Protein AF-0000000086668751 (afdb_homodimer)

Secondary structure (DSSP, 8-state):
----------PPPBHHHHHTT----B-----TTS---BHHHHHHT---PBPP-----------HHHHHHHHHHHHHHHHHHHHHHHTGGG-S-------B------------TT-----------TT--EEEEETTEEEEHHHHHHHHHHIIIIIGGGSTTSPPPS--HHHHHHH-HHHHHHHHHHHS---HHHHHHHHHHHHHHHIIIIIIS----HHHHHHHHHHHHTS-HHHHHTTTTHHHHHHHHHHHHHTTTTS-SBS-S-TTS-HHHHHHHHTT-PPPBPPPPHHHHHHHHHHHHHHHHHHHHH--S--PPP-HHHHHHHHHHHHH--STTHHHHHHHHHHHHHHHHHHHHHHHHHHS-----S-HHHHHHHHHHHHHHHHHHHHS-HHHHT-HHHHHHHHHHHHHHHTHHHH--TTS--SSTTHHHHHHHHHHHHHHHHHHHHHTS-GGGGGG--HHHHHHHHHHHHHHHHHHH---TT--HHHHHHH--HHHHHHHHHHHHHHHHHHHHHH-GGGGGGHHHHHHHHHHHHHHHHHHHHHHS-SS----------GGGGS-----HHHHHHHHHHHT-TT-----/----------PPPBHHHHHTT----B-----TTS---BHHHHHHT----B-------------GGGTTTTGGGTTTTGGGTTTTTTTT---S--------------------TT-----------TT--EEEEETTEEEEHHHHHHHHHHIIIIIGGGSTTSPPPS--HHHHHHH-HHHHHHHHHHHS---HHHHHHHHHHHHHHHIIIIIIS----HHHHHHHHHHHHTS-HHHHHTTTTHHHHHHHHHHHHHTTTTS-SBS-S-TTS-HHHHHHHHTT-PPPBPPPPHHHHHHHHHHHHHHHHHHHHH--S--PPP-HHHHHHHHHHHHH--STTHHHHHHHHHHHHHHHHHHHHHHHHHHS-----S-HHHHHHHHHHHHHHHHHHHHS-HHHHT-HHHHHHHHHHHHHHHTHHHH--TTS--SSTTHHHHHHHHHHHHHHHHHHHHHTS-GGGGGG--HHHHHHHHHHHHHHHHHHH---TT--HHHHHHH--HHHHHHHHHHHHHHHHHHHHHH-GGGGGGHHHHHHHHHHHHHHHHHHHHHHS-SS------TT--S---BB----HHHHHHHHHHHT-TT-----

Organism: Colletotrichum gloeosporioides (NCBI:txid474922)

Solvent-accessible surface area (backbone atoms only — not comparable to full-atom values): 67099 Å² total; per-residue (Å²): 132,84,81,75,79,77,79,74,79,81,76,77,53,34,51,66,30,58,73,67,75,44,91,55,50,65,58,75,72,76,70,83,80,59,83,80,44,30,49,61,31,58,75,68,72,46,88,54,47,77,68,74,87,73,80,80,75,80,77,67,84,71,55,70,65,55,58,54,45,47,55,48,45,49,50,48,46,50,54,47,48,52,54,53,56,68,55,55,78,64,61,75,82,78,78,82,75,73,22,71,47,76,75,79,83,76,82,82,73,82,76,75,75,79,74,61,76,63,70,70,74,79,78,73,47,85,85,51,68,53,48,71,69,50,97,96,41,70,42,38,53,69,56,42,39,51,46,49,50,44,41,60,68,52,34,22,77,67,49,48,34,67,70,74,74,100,62,54,47,66,64,42,36,72,76,40,45,68,33,44,44,44,49,46,46,69,60,35,26,55,56,69,70,55,40,54,51,46,52,51,49,51,36,44,51,48,34,44,40,41,51,56,66,58,54,80,55,70,56,59,49,45,23,51,50,57,52,56,42,65,36,59,61,64,45,57,43,56,54,69,45,40,40,59,54,24,38,42,52,30,45,38,52,54,56,34,61,79,52,74,56,35,66,75,85,58,60,78,40,17,55,44,52,34,47,12,52,77,67,70,52,64,69,61,34,50,76,75,50,71,68,50,44,30,35,47,52,38,50,32,50,55,29,43,49,43,24,61,45,57,46,46,91,67,56,58,76,89,50,73,54,56,55,52,42,36,50,50,37,57,69,62,44,86,45,93,43,30,54,58,42,41,50,51,54,53,54,47,53,54,43,49,52,48,46,55,62,49,51,61,48,60,75,40,74,62,80,62,49,71,36,70,70,53,53,50,52,46,51,52,51,50,50,50,52,51,51,52,54,67,69,42,57,69,76,57,50,69,30,62,69,56,47,39,49,53,23,48,43,44,27,63,59,27,45,64,50,71,69,60,58,80,77,50,63,48,84,53,84,62,49,51,42,52,34,41,49,50,22,51,53,24,31,50,50,32,54,48,50,58,70,68,47,60,50,81,54,62,77,41,53,34,29,66,58,51,48,48,51,47,46,35,50,48,51,47,51,49,63,62,63,53,88,46,95,72,50,64,44,69,64,49,45,70,72,46,58,59,55,60,52,28,50,52,52,21,49,43,31,45,47,32,36,50,55,35,39,74,66,45,72,50,37,37,35,48,25,64,59,34,42,48,52,16,48,37,31,49,31,50,31,54,53,51,46,69,72,68,56,84,90,75,87,77,65,83,77,75,73,81,63,68,74,66,66,79,67,86,69,73,73,62,70,29,56,44,50,53,43,44,38,29,67,24,46,79,24,55,55,78,83,121,128,78,81,69,71,74,78,66,80,80,74,74,46,29,50,65,30,57,70,66,77,43,91,56,51,64,58,77,76,75,68,85,82,58,84,78,44,28,48,62,29,59,74,70,73,44,92,46,46,72,53,66,78,66,70,69,75,64,74,65,73,75,61,56,82,70,48,54,75,49,37,68,59,39,36,68,52,38,69,60,42,57,72,52,58,71,61,59,88,65,63,74,85,77,79,78,77,77,84,75,81,74,81,80,84,78,83,84,76,82,78,76,77,78,76,61,75,63,70,70,73,82,76,73,49,85,86,51,67,52,49,72,69,50,96,95,42,71,41,39,51,68,55,42,38,52,47,50,49,45,40,59,68,53,35,22,77,67,48,49,36,66,72,74,73,100,60,54,48,67,63,44,36,72,74,41,45,68,33,46,44,44,49,47,44,71,61,35,27,54,57,69,70,54,41,53,51,46,52,50,49,50,36,44,51,49,31,43,40,41,50,55,66,58,55,83,54,70,56,59,49,45,25,49,48,56,51,56,42,64,36,59,61,64,45,56,40,56,54,69,44,40,39,59,52,24,37,43,53,29,46,38,52,54,57,34,63,80,52,74,56,35,65,75,85,57,61,79,40,18,53,46,52,34,47,12,52,76,65,70,51,64,69,61,33,47,76,76,49,69,68,50,46,29,36,48,51,36,50,31,51,54,31,43,48,42,22,59,46,56,47,46,89,67,56,58,77,89,52,72,55,55,55,52,43,37,51,50,38,56,70,62,45,86,46,92,44,31,54,58,41,42,50,52,53,53,53,48,55,56,43,49,51,49,47,54,62,50,51,60,48,59,73,40,76,6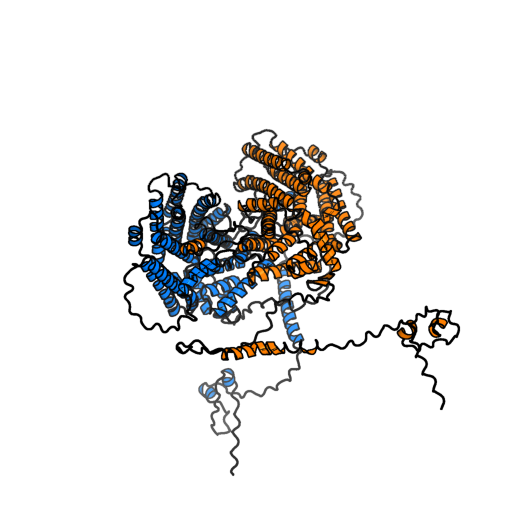0,81,63,48,71,37,69,70,54,53,51,54,45,51,51,51,50,49,51,51,51,52,52,54,66,69,42,57,69,76,57,52,68,30,62,68,57,46,38,50,53,23,47,42,44,28,62,59,26,44,64,50,71,69,60,58,80,78,51,63,48,82,52,84,61,50,52,40,51,33,40,48,50,22,52,52,24,30,50,50,34,53,48,52,59,69,68,48,60,48,79,55,63,76,42,53,34,28,65,58,52,47,47,52,48,46,36,52,49,50,47,51,49,62,63,64,53,88,46,96,75,49,63,45,68,63,49,45,69,73,48,58,59,57,60,50,28,49,52,51,19,49,42,31,45,47,31,36,50,54,35,40,72,66,47,71,49,38,36,36,49,25,62,60,34,42,49,52,17,48,35,30,47,31,50,31,53,52,51,46,68,71,69,56,86,90,71,88,73,81,63,85,64,71,79,62,67,74,71,82,59,33,42,84,75,74,65,70,26,61,45,50,55,45,45,38,29,67,24,48,80,21,57,56,79,84,120

Nearest PDB structures (foldseek):
  5ulo-assembly1_A  TM=3.321E-01  e=1.770E+00  Homo sapiens
  7mvw-assembly1_A  TM=1.846E-01  e=4.447E+00  Thermochaetoides thermophila DSM 1495
  6bqt-assembly1_B  TM=3.354E-01  e=1.796E+00  Homo sapiens

InterPro domains:
  IPR001138 Zn(2)Cys(6) fungal-type DNA-binding domain [PS50048] (13-50)
  IPR001138 Zn(2)Cys(6) fungal-type DNA-binding domain [cd00067] (10-49)
  IPR036864 Zn(2)-C6 fungal-type DNA-binding domain superfamily [G3DSA:4.10.240.10] (9-83)
  IPR036864 Zn(2)-C6 fungal-type DNA-binding domain superfamily [SSF57701] (10-58)

Radius of gyration: 38.54 Å; Cα contacts (8 Å, |Δi|>4): 1307; chains: 2; bounding box: 96×120×127 Å

Sequence (1184 aa):
MPDVPHAGEKRRACTNCSRSKAKCVWSSAADDSEPHVCQRCSSNGLECSRSEPQAKRKRGKATHAKILERKLDDIVLLLNRERDLSAQNSQASDSQPSPLVGLASHSQGEEDPHLSFYTPPTIIDPGAEAITIIPGYQVTLQEAELIFQLYTSDFVPQFPFVPLPNDNAYDFYRSKPLLFKTVLWTCMPPSRDLSVAFERWFRQHIAYRVVVLLEKNLEILQALLVYFAWNDILYYARSSDTSLMQLARGLAEDLGLTKRPGIPVSPSGSIYEDAAFLREDIQVRNQHTNAGRRAVLGLFHVSSVLSGLLGRSSWLVFTRYFDDCCEKLATSQECSTDLLLVKLIGVRKVALRVDDTFREQSELANDQPFGGLHALAIATVEKELDSFMDSLPAPLRSNYLLREQSAAIRVRLFEPAIHVQGSTRPQIPHLRSRMMWQCLTSIQELLNAFLALPVKAYASLTFISILHLALAIIKACGLLCMKDRDWDLETARASLSLADTLQILSERFDTATRIDAAGCASLVNRQPLLSSYAENYRAIRRWFLSKVGPAGNTSTMPTMMDPVFAGGVGVPEGFEFWQQLSELTYGALPNTMPDVPHAGEKRRACTNCSRSKAKCVWSSAADDSEPHVCQRCSSNGLECSRSEPQAKRKRGKATHAKILERKLDDIVLLLNRERDLSAQNSQASDSQPSPLVGLASHSQGEEDPHLSFYTPPTIIDPGAEAITIIPGYQVTLQEAELIFQLYTSDFVPQFPFVPLPNDNAYDFYRSKPLLFKTVLWTCMPPSRDLSVAFERWFRQHIAYRVVVLLEKNLEILQALLVYFAWNDILYYARSSDTSLMQLARGLAEDLGLTKRPGIPVSPSGSIYEDAAFLREDIQVRNQHTNAGRRAVLGLFHVSSVLSGLLGRSSWLVFTRYFDDCCEKLATSQECSTDLLLVKLIGVRKVALRVDDTFREQSELANDQPFGGLHALAIATVEKELDSFMDSLPAPLRSNYLLREQSAAIRVRLFEPAIHVQGSTRPQIPHLRSRMMWQCLTSIQELLNAFLALPVKAYASLTFISILHLALAIIKACGLLCMKDRDWDLETARASLSLADTLQILSERFDTATRIDAAGCASLVNRQPLLSSYAENYRAIRRWFLSKVGPAGNTSTMPTMMDPVFAGGVGVPEGFEFWQQLSELTYGALPNT

pLDDT: mean 73.74, std 25.17, range [19.03, 98.62]

Foldseek 3Di:
DDDDPPDPDPQDAFPVCVVVVHDFAFDPPPDPPDDRATPVCVVVVHDTHHDDDPDPPPPPPPPPVVVVVVVVVVVVVVVVVVVVVVVPVPPDDDDDDPDPPCPDPDDDPDDPPPVPPPPPDQPPPVPDQWGDLDVPDIGGLVLLQVLLVCCQPFQCLQPVLAHDDPDGSVVSCVVQVLQSSLSLCQQFNDDPVVNVVSVVVLVVVLCCVCVVVVDQDLSNLNSLLSNQFADALLCVLLVVCVVVLVSSVVSLVVLVLLDDWFFDPDCPPDVVQVVCVVVVNHDTGDDDDLSSLSSVLSSQLSQLLCCLLQVDPDGDDDDVVNVVSLVVLVVPVPDVCSPVSSLSSVLSVLLVLLVVVVVVVVVVPDLPAPEDVLLVSLVVSLVVLVVSLVPDDPVSNLDLSSQLSSLLSLLSSLVVLLVNPVPRPYPDPLPSVVSLVSNLVSLVSNLVSVLPDQLLSVLNNTNSNVSSPVSSLVSLLSLLQDDDPSHDNVVSCVVDVLLVSLLSQLVSLQVSCVVCVVPSVRSVRCSVVSNLSSQLSNLSSVVSCVRVDDPDPPPDDPPCPPPVCVPPPDDRSNCCVVVSSVVSHDDPPPPD/DDDPPPPPPPQAAFPVCVVVVHDFAFDPPPDPPDDRATPVCVVVVHDGHRPPPPPPPPPPPPPVVVPCVVCVCVCVVVVPCVVVVVPPPPDDDDDDDPPPPPPDPDDDPDDPPPVCPPPPPQPPPVVPQWGDLDVPDIGGLVRLQVLLVCCQPFQCLQPVLAHDDPDGSVVSCVVQVLQSSLSLCQQFNDAPVVNVVSVVVLVVVLCCVCVVVVDQDLSNLNSLLSNQFADALLCVLLVVCVVVLVSSVVSLVVLVLLDDWFFDPDCPPDVVQVVCVVVVNHDTGDDDDLSSLSSVLSSQLSQLLCCLLQVDPDGDDDDVVNVVSLVVLVVPVPDVCSPVSSLSSVLSVLLVLLVVLCVVVVVVPDLPAPEDVLLVSLVVSLVVLVVSLVPDDPVSNLDLSSQLSSLLSLLSSLVVLLVNPVPRPYPDPLPSVVSLVSNLVSLVSNLVSVLPDQLLSVLNNTNSNVSSPVSSLVSLLSLLQDDDPSHDNVVSCVVDVLLVSLLSQLVSLQVSLVVCVVPPVRSVNCSVVSNLSSLLSNVSSVVSCVRVPDPDPPPCPVPCPPPPVPPDDDDRSNVCVVVSSVVSHPDPPPPD

Structure (mmCIF, N/CA/C/O backbone):
data_AF-0000000086668751-model_v1
#
loop_
_entity.id
_entity.type
_entity.pdbx_description
1 polymer 'Zn(2)-C6 fungal-type domain-containing protein'
#
loop_
_atom_site.group_PDB
_atom_site.id
_atom_site.type_symbol
_atom_site.label_atom_id
_atom_site.label_alt_id
_atom_site.label_comp_id
_atom_site.label_asym_id
_atom_site.label_entity_id
_atom_site.label_seq_id
_atom_site.pdbx_PDB_ins_code
_atom_site.Cartn_x
_atom_site.Cartn_y
_atom_site.Cartn_z
_atom_site.occupancy
_atom_site.B_iso_or_equiv
_atom_site.auth_seq_id
_atom_site.auth_comp_id
_atom_site.auth_asym_id
_atom_site.auth_atom_id
_atom_site.pdbx_PDB_model_num
ATOM 1 N N . MET A 1 1 ? 16.484 2.551 92.312 1 27.22 1 MET A N 1
ATOM 2 C CA . MET A 1 1 ? 16.312 3.08 90.938 1 27.22 1 MET A CA 1
ATOM 3 C C . MET A 1 1 ? 14.852 2.984 90.5 1 27.22 1 MET A C 1
ATOM 5 O O . MET A 1 1 ? 14.289 1.891 90.438 1 27.22 1 MET A O 1
ATOM 9 N N . PRO A 1 2 ? 14.016 4.008 90.75 1 31.03 2 PRO A N 1
ATOM 10 C CA . PRO A 1 2 ? 12.555 3.934 90.75 1 31.03 2 PRO A CA 1
ATOM 11 C C . PRO A 1 2 ? 11.961 3.514 89.438 1 31.03 2 PRO A C 1
ATOM 13 O O . PRO A 1 2 ? 12.586 3.703 88.375 1 31.03 2 PRO A O 1
ATOM 16 N N . ASP A 1 3 ? 11.039 2.504 89.438 1 30.91 3 ASP A N 1
ATOM 17 C CA . ASP A 1 3 ? 10.359 1.756 88.375 1 30.91 3 ASP A CA 1
ATOM 18 C C . ASP A 1 3 ? 9.539 2.686 87.5 1 30.91 3 ASP A C 1
ATOM 20 O O . ASP A 1 3 ? 8.75 3.494 88 1 30.91 3 ASP A O 1
ATOM 24 N N . VAL A 1 4 ? 10.055 3.148 86.375 1 37.31 4 VAL A N 1
ATOM 25 C CA . VAL A 1 4 ? 9.516 4.055 85.375 1 37.31 4 VAL A CA 1
ATOM 26 C C . VAL A 1 4 ? 8.109 3.613 85 1 37.31 4 VAL A C 1
ATOM 28 O O . VAL A 1 4 ? 7.891 2.447 84.625 1 37.31 4 VAL A O 1
ATOM 31 N N . PRO A 1 5 ? 7.035 4.289 85.5 1 34.41 5 PRO A N 1
ATOM 32 C CA . PRO A 1 5 ? 5.625 3.926 85.375 1 34.41 5 PRO A CA 1
ATOM 33 C C . PRO A 1 5 ? 5.27 3.547 83.938 1 34.41 5 PRO A C 1
ATOM 35 O O . PRO A 1 5 ? 5.914 4.012 83 1 34.41 5 PRO A O 1
ATOM 38 N N . HIS A 1 6 ? 4.762 2.367 83.75 1 31.89 6 HIS A N 1
ATOM 39 C CA . HIS A 1 6 ? 4.332 1.657 82.5 1 31.89 6 HIS A CA 1
ATOM 40 C C . HIS A 1 6 ? 3.396 2.518 81.688 1 31.89 6 HIS A C 1
ATOM 42 O O . HIS A 1 6 ? 2.59 3.277 82.25 1 31.89 6 HIS A O 1
ATOM 48 N N . ALA A 1 7 ? 3.795 2.891 80.5 1 34.25 7 ALA A N 1
ATOM 49 C CA . ALA A 1 7 ? 3.168 3.629 79.375 1 34.25 7 ALA A CA 1
ATOM 50 C C . ALA A 1 7 ? 1.705 3.227 79.25 1 34.25 7 ALA A C 1
ATOM 52 O O . ALA A 1 7 ? 1.378 2.037 79.25 1 34.25 7 ALA A O 1
ATOM 53 N N . GLY A 1 8 ? 0.771 4.066 79.75 1 35.25 8 GLY A N 1
ATOM 54 C CA . GLY A 1 8 ? -0.679 3.951 79.75 1 35.25 8 GLY A CA 1
ATOM 55 C C . GLY A 1 8 ? -1.205 3.334 78.438 1 35.25 8 GLY A C 1
ATOM 56 O O . GLY A 1 8 ? -0.525 3.352 77.438 1 35.25 8 GLY A O 1
ATOM 57 N N . GLU A 1 9 ? -1.982 2.328 78.5 1 41.41 9 GLU A N 1
ATOM 58 C CA . GLU A 1 9 ? -2.658 1.521 77.5 1 41.41 9 GLU A CA 1
ATOM 59 C C . GLU A 1 9 ? -3.314 2.4 76.438 1 41.41 9 GLU A C 1
ATOM 61 O O . GLU A 1 9 ? -4.078 3.311 76.812 1 41.41 9 GLU A O 1
ATOM 66 N N . LYS A 1 10 ? -2.703 2.699 75.375 1 52.34 10 LYS A N 1
ATOM 67 C CA . LYS A 1 10 ? -3.219 3.398 74.188 1 52.34 10 LYS A CA 1
ATOM 68 C C . LYS A 1 10 ? -4.656 2.98 73.875 1 52.34 10 LYS A C 1
ATOM 70 O O . LYS A 1 10 ? -4.93 1.799 73.625 1 52.34 10 LYS A O 1
ATOM 75 N N . ARG A 1 11 ? -5.594 3.693 74.438 1 56.72 11 ARG A N 1
ATOM 76 C CA . ARG A 1 11 ? -7.023 3.434 74.312 1 56.72 11 ARG A CA 1
ATOM 77 C C . ARG A 1 11 ? -7.438 3.453 72.812 1 56.72 11 ARG A C 1
ATOM 79 O O . ARG A 1 11 ? -6.988 4.309 72.062 1 56.72 11 ARG A O 1
ATOM 86 N N . ARG A 1 12 ? -8.055 2.445 72.312 1 67.69 12 ARG A N 1
ATOM 87 C CA . ARG A 1 12 ? -8.484 2.221 70.938 1 67.69 12 ARG A CA 1
ATOM 88 C C . ARG A 1 12 ? -9.5 3.277 70.5 1 67.69 12 ARG A C 1
ATOM 90 O O . ARG A 1 12 ? -10.219 3.834 71.312 1 67.69 12 ARG A O 1
ATOM 97 N N . ALA A 1 13 ? -9.461 3.777 69.375 1 75.12 13 ALA A N 1
ATOM 98 C CA . ALA A 1 13 ? -10.32 4.812 68.812 1 75.12 13 ALA A CA 1
ATOM 99 C C . ALA A 1 13 ? -11.781 4.359 68.75 1 75.12 13 ALA A C 1
ATOM 101 O O . ALA A 1 13 ? -12.062 3.16 68.688 1 75.12 13 ALA A O 1
ATOM 102 N N . CYS A 1 14 ? -12.727 5.18 69 1 73.88 14 CYS A N 1
ATOM 103 C CA . CYS A 1 14 ? -14.148 4.863 68.938 1 73.88 14 CYS A CA 1
ATOM 104 C C . CYS A 1 14 ? -14.578 4.535 67.5 1 73.88 14 CYS A C 1
ATOM 106 O O . CYS A 1 14 ? -13.867 4.859 66.562 1 73.88 14 CYS A O 1
ATOM 108 N N . THR A 1 15 ? -15.758 3.908 67.188 1 77.44 15 THR A N 1
ATOM 109 C CA . THR A 1 15 ? -16.25 3.445 65.875 1 77.44 15 THR A CA 1
ATOM 110 C C . THR A 1 15 ? -16.375 4.609 64.938 1 77.44 15 THR A C 1
ATOM 112 O O . THR A 1 15 ? -16.109 4.453 63.719 1 77.44 15 THR A O 1
ATOM 115 N N . ASN A 1 16 ? -16.703 5.855 65.375 1 78.06 16 ASN A N 1
ATOM 116 C CA . ASN A 1 16 ? -16.906 7.016 64.5 1 78.06 16 ASN A CA 1
ATOM 117 C C . ASN A 1 16 ? -15.578 7.629 64.062 1 78.06 16 ASN A C 1
ATOM 119 O O . ASN A 1 16 ? -15.406 7.988 62.906 1 78.06 16 ASN A O 1
ATOM 123 N N . CYS A 1 17 ? -14.688 7.773 65 1 76.75 17 CYS A N 1
ATOM 124 C CA . CYS A 1 17 ? -13.375 8.32 64.688 1 76.75 17 CYS A CA 1
ATOM 125 C C . CYS A 1 17 ? -12.578 7.367 63.812 1 76.75 17 CYS A C 1
ATOM 127 O O . CYS A 1 17 ? -11.852 7.801 62.906 1 76.75 17 CYS A O 1
ATOM 129 N N . SER A 1 18 ? -12.68 6.031 64 1 76.88 18 SER A N 1
ATOM 130 C CA . SER A 1 18 ? -12.047 5.016 63.188 1 76.88 18 SER A CA 1
ATOM 131 C C . SER A 1 18 ? -12.562 5.082 61.75 1 76.88 18 SER A C 1
ATOM 133 O O . SER A 1 18 ? -11.789 4.996 60.781 1 76.88 18 SER A O 1
ATOM 135 N N . ARG A 1 19 ? -13.859 5.363 61.562 1 75.62 19 ARG A N 1
ATOM 136 C CA . ARG A 1 19 ? -14.477 5.43 60.25 1 75.62 19 ARG A CA 1
ATOM 137 C C . ARG A 1 19 ? -14.023 6.676 59.5 1 75.62 19 ARG A C 1
ATOM 139 O O . ARG A 1 19 ? -13.836 6.637 58.281 1 75.62 19 ARG A O 1
ATOM 146 N N . SER A 1 20 ? -13.805 7.738 60.219 1 74.81 20 SER A N 1
ATOM 147 C CA . SER A 1 20 ? -13.445 9.008 59.594 1 74.81 20 SER A CA 1
ATOM 148 C C . SER A 1 20 ? -11.93 9.219 59.594 1 74.81 20 SER A C 1
ATOM 150 O O . SER A 1 20 ? -11.445 10.281 59.219 1 74.81 20 SER A O 1
ATOM 152 N N . LYS A 1 21 ? -11.086 8.172 60 1 74.94 21 LYS A N 1
ATOM 153 C CA . LYS A 1 21 ? -9.633 8.148 60.094 1 74.94 21 LYS A CA 1
ATOM 154 C C . LYS A 1 21 ? -9.109 9.375 60.844 1 74.94 21 LYS A C 1
ATOM 156 O O . LYS A 1 21 ? -8.062 9.922 60.5 1 74.94 21 LYS A O 1
ATOM 161 N N . ALA A 1 22 ? -9.922 9.758 61.844 1 75.88 22 ALA A N 1
ATOM 162 C CA . ALA A 1 22 ? -9.523 10.914 62.625 1 75.88 22 ALA A CA 1
ATOM 163 C C . ALA A 1 22 ? -8.984 10.477 64 1 75.88 22 ALA A C 1
ATOM 165 O O . ALA A 1 22 ? -9.281 9.375 64.5 1 75.88 22 ALA A O 1
ATOM 166 N N . LYS A 1 23 ? -8.117 11.273 64.562 1 78.12 23 LYS A N 1
ATOM 167 C CA . LYS A 1 23 ? -7.52 11.016 65.875 1 78.12 23 LYS A CA 1
ATOM 168 C C . LYS A 1 23 ? -8.57 11.062 66.938 1 78.12 23 LYS A C 1
ATOM 170 O O . LYS A 1 23 ? -9.242 12.078 67.125 1 78.12 23 LYS A O 1
ATOM 175 N N . CYS A 1 24 ? -8.82 9.961 67.562 1 73.5 24 CYS A N 1
ATOM 176 C CA . CYS A 1 24 ? -9.789 9.828 68.688 1 73.5 24 CYS A CA 1
ATOM 177 C C . CYS A 1 24 ? -9.164 10.18 70 1 73.5 24 CYS A C 1
ATOM 179 O O . CYS A 1 24 ? -8.195 9.547 70.438 1 73.5 24 CYS A O 1
ATOM 181 N N . VAL A 1 25 ? -9.398 11.336 70.562 1 76.56 25 VAL A N 1
ATOM 182 C CA . VAL A 1 25 ? -8.859 11.766 71.812 1 76.56 25 VAL A CA 1
ATOM 183 C C . VAL A 1 25 ? -9.914 11.562 72.938 1 76.56 25 VAL A C 1
ATOM 185 O O . VAL A 1 25 ? -10.969 12.203 72.875 1 76.56 25 VAL A O 1
ATOM 188 N N . TRP A 1 26 ? -9.672 10.555 73.625 1 69.88 26 TRP A N 1
ATOM 189 C CA . TRP A 1 26 ? -10.609 10.219 74.75 1 69.88 2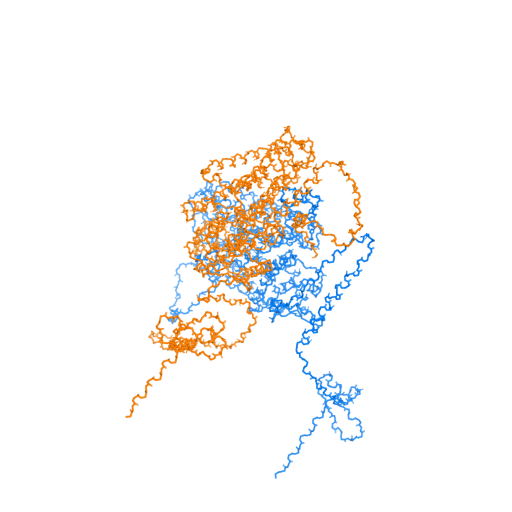6 TRP A CA 1
ATOM 190 C C . TRP A 1 26 ? -10.484 11.195 75.875 1 69.88 26 TRP A C 1
ATOM 192 O O . TRP A 1 26 ? -9.383 11.602 76.25 1 69.88 26 TRP A O 1
ATOM 202 N N . SER A 1 27 ? -11.406 12.016 76.125 1 62.09 27 SER A N 1
ATOM 203 C CA . SER A 1 27 ? -11.391 12.953 77.25 1 62.09 27 SER A CA 1
ATOM 204 C C . SER A 1 27 ? -11.094 12.242 78.562 1 62.09 27 SER A C 1
ATOM 206 O O . SER A 1 27 ? -11.617 11.156 78.875 1 62.09 27 SER A O 1
ATOM 208 N N . SER A 1 28 ? -9.82 12.391 79.125 1 53.53 28 SER A N 1
ATOM 209 C CA . SER A 1 28 ? -9.383 11.836 80.438 1 53.53 28 SER A CA 1
ATOM 210 C C . SER A 1 28 ? -10.398 12.125 81.5 1 53.53 28 SER A C 1
ATOM 212 O O . SER A 1 28 ? -10.094 11.984 82.688 1 53.53 28 SER A O 1
ATOM 214 N N . ALA A 1 29 ? -11.57 12.719 81.125 1 48.72 29 ALA A N 1
ATOM 215 C CA . ALA A 1 29 ? -12.234 13.062 82.375 1 48.72 29 ALA A CA 1
ATOM 216 C C . ALA A 1 29 ? -12.391 11.828 83.312 1 48.72 29 ALA A C 1
ATOM 218 O O . ALA A 1 29 ? -12.727 10.75 82.812 1 48.72 29 ALA A O 1
ATOM 219 N N . ALA A 1 30 ? -11.852 11.758 84.438 1 42.84 30 ALA A N 1
ATOM 220 C CA . ALA A 1 30 ? -11.688 10.898 85.625 1 42.84 30 ALA A CA 1
ATOM 221 C C . ALA A 1 30 ? -12.969 10.109 85.875 1 42.84 30 ALA A C 1
ATOM 223 O O . ALA A 1 30 ? -12.938 9.109 86.625 1 42.84 30 ALA A O 1
ATOM 224 N N . ASP A 1 31 ? -14.156 10.805 85.875 1 42.84 31 ASP A N 1
ATOM 225 C CA . ASP A 1 31 ? -15.156 10.18 86.75 1 42.84 31 ASP A CA 1
ATOM 226 C C . ASP A 1 31 ? -15.758 8.945 86.125 1 42.84 31 ASP A C 1
ATOM 228 O O . ASP A 1 31 ? -16.016 8.945 84.875 1 42.84 31 ASP A O 1
ATOM 232 N N . ASP A 1 32 ? -15.602 7.684 86.625 1 44.66 32 ASP A N 1
ATOM 233 C CA . ASP A 1 32 ? -15.953 6.305 86.25 1 44.66 32 ASP A CA 1
ATOM 234 C C . ASP A 1 32 ? -17.312 6.234 85.562 1 44.66 32 ASP A C 1
ATOM 236 O O . ASP A 1 32 ? -17.641 5.219 84.938 1 44.66 32 ASP A O 1
ATOM 240 N N . SER A 1 33 ? -18.234 7.012 86.062 1 46 33 SER A N 1
ATOM 241 C CA . SER A 1 33 ? -19.625 6.605 85.875 1 46 33 SER A CA 1
ATOM 242 C C . SER A 1 33 ? -20.062 6.879 84.438 1 46 33 SER A C 1
ATOM 244 O O . SER A 1 33 ? -21.156 6.469 84 1 46 33 SER A O 1
ATOM 246 N N . GLU A 1 34 ? -19.688 8.078 83.875 1 49.28 34 GLU A N 1
ATOM 247 C CA . GLU A 1 34 ? -20.422 8.492 82.688 1 49.28 34 GLU A CA 1
ATOM 248 C C . GLU A 1 34 ? -19.812 7.891 81.438 1 49.28 34 GLU A C 1
ATOM 250 O O . GLU A 1 34 ? -18.594 7.66 81.375 1 49.28 34 GLU A O 1
ATOM 255 N N . PRO A 1 35 ? -20.594 7.262 80.562 1 55.59 35 PRO A N 1
ATOM 256 C CA . PRO A 1 35 ? -20.141 6.551 79.375 1 55.59 35 PRO A CA 1
ATOM 257 C C . PRO A 1 35 ? -19.078 7.32 78.562 1 55.59 35 PRO A C 1
ATOM 259 O O . PRO A 1 35 ? -19.172 8.539 78.438 1 55.59 35 PRO A O 1
ATOM 262 N N . HIS A 1 36 ? -17.672 7.023 78.625 1 62.91 36 HIS A N 1
ATOM 263 C CA . HIS A 1 36 ? -16.484 7.637 78.062 1 62.91 36 HIS A CA 1
ATOM 264 C C . HIS A 1 36 ? -16.703 7.949 76.562 1 62.91 36 HIS A C 1
ATOM 266 O O . HIS A 1 36 ? -16.891 7.039 75.75 1 62.91 36 HIS A O 1
ATOM 272 N N . VAL A 1 37 ? -17.297 9.094 76.25 1 71.38 37 VAL A N 1
ATOM 273 C CA . VAL A 1 37 ? -17.516 9.57 74.875 1 71.38 37 VAL A CA 1
ATOM 274 C C . VAL A 1 37 ? -16.281 10.297 74.375 1 71.38 37 VAL A C 1
ATOM 276 O O . VAL A 1 37 ? -15.641 11.039 75.125 1 71.38 37 VAL A O 1
ATOM 279 N N . CYS A 1 38 ? -15.633 10.07 73.375 1 75.25 38 CYS A N 1
ATOM 280 C CA . CYS A 1 38 ? -14.453 10.758 72.875 1 75.25 38 CYS A CA 1
ATOM 281 C C . CYS A 1 38 ? -14.758 12.219 72.562 1 75.25 38 CYS A C 1
ATOM 283 O O . CYS A 1 38 ? -15.922 12.594 72.438 1 75.25 38 CYS A O 1
ATOM 285 N N . GLN A 1 39 ? -13.883 13.125 72.688 1 77.75 39 GLN A N 1
ATOM 286 C CA . GLN A 1 39 ? -14.047 14.562 72.5 1 77.75 39 GLN A CA 1
ATOM 287 C C . GLN A 1 39 ? -14.812 14.898 71.25 1 77.75 39 GLN A C 1
ATOM 289 O O . GLN A 1 39 ? -15.664 15.781 71.25 1 77.75 39 GLN A O 1
ATOM 294 N N . ARG A 1 40 ? -14.547 14.164 70.25 1 77.31 40 ARG A N 1
ATOM 295 C CA . ARG A 1 40 ? -15.164 14.453 69 1 77.31 40 ARG A CA 1
ATOM 296 C C . ARG A 1 40 ? -16.625 14.016 69 1 77.31 40 ARG A C 1
ATOM 298 O O . ARG A 1 40 ? -17.484 14.75 68.5 1 77.31 40 ARG A O 1
ATOM 305 N N . CYS A 1 41 ? -16.828 12.906 69.312 1 77.31 41 CYS A N 1
ATOM 306 C CA . CYS A 1 41 ? -18.203 12.438 69.375 1 77.31 41 CYS A CA 1
ATOM 307 C C . CYS A 1 41 ? -19.031 13.297 70.312 1 77.31 41 CYS A C 1
ATOM 309 O O . CYS A 1 41 ? -20.188 13.594 70.062 1 77.31 41 CYS A O 1
ATOM 311 N N . SER A 1 42 ? -18.484 13.773 71.438 1 77.81 42 SER A N 1
ATOM 312 C CA . SER A 1 42 ? -19.141 14.664 72.375 1 77.81 42 SER A CA 1
ATOM 313 C C . SER A 1 42 ? -19.516 15.984 71.688 1 77.81 42 SER A C 1
ATOM 315 O O . SER A 1 42 ? -20.625 16.5 71.938 1 77.81 42 SER A O 1
ATOM 317 N N . SER A 1 43 ? -18.594 16.516 70.938 1 77.44 43 SER A N 1
ATOM 318 C CA . SER A 1 43 ? -18.828 17.828 70.375 1 77.44 43 SER A CA 1
ATOM 319 C C . SER A 1 43 ? -19.859 17.734 69.25 1 77.44 43 SER A C 1
ATOM 321 O O . SER A 1 43 ? -20.578 18.703 68.938 1 77.44 43 SER A O 1
ATOM 323 N N . ASN A 1 44 ? -19.922 16.562 68.625 1 76.88 44 ASN A N 1
ATOM 324 C CA . ASN A 1 44 ? -20.828 16.453 67.5 1 76.88 44 ASN A CA 1
ATOM 325 C C . ASN A 1 44 ? -22.094 15.68 67.875 1 76.88 44 ASN A C 1
ATOM 327 O O . ASN A 1 44 ? -22.922 15.391 67 1 76.88 44 ASN A O 1
ATOM 331 N N . GLY A 1 45 ? -22.297 15.281 69.062 1 76.81 45 GLY A N 1
ATOM 332 C CA . GLY A 1 45 ? -23.5 14.633 69.625 1 76.81 45 GLY A CA 1
ATOM 333 C C . GLY A 1 45 ? -23.672 13.219 69.062 1 76.81 45 GLY A C 1
ATOM 334 O O . GLY A 1 45 ? -24.812 12.75 68.938 1 76.81 45 GLY A O 1
ATOM 335 N N . LEU A 1 46 ? -22.656 12.648 68.688 1 75.31 46 LEU A N 1
ATOM 336 C CA . LEU A 1 46 ? -22.75 11.312 68.125 1 75.31 46 LEU A CA 1
ATOM 337 C C . LEU A 1 46 ? -22.594 10.25 69.188 1 75.31 46 LEU A C 1
ATOM 339 O O . LEU A 1 46 ? -21.969 10.492 70.25 1 75.31 46 LEU A O 1
ATOM 343 N N . GLU A 1 47 ? -23.234 9.164 69 1 75.94 47 GLU A N 1
ATOM 344 C CA . GLU A 1 47 ? -23.125 8.031 69.938 1 75.94 47 GLU A CA 1
ATOM 345 C C . GLU A 1 47 ? -21.766 7.359 69.812 1 75.94 47 GLU A C 1
ATOM 347 O O . GLU A 1 47 ? -21.375 6.914 68.75 1 75.94 47 GLU A O 1
ATOM 352 N N . CYS A 1 48 ? -20.844 7.398 70.812 1 69.94 48 CYS A N 1
ATOM 353 C CA . CYS A 1 48 ? -19.469 6.926 70.812 1 69.94 48 CYS A CA 1
ATOM 354 C C . CYS A 1 48 ? -19.391 5.492 71.375 1 69.94 48 CYS A C 1
ATOM 356 O O . CYS A 1 48 ? -19.766 5.207 72.5 1 69.94 48 CYS A O 1
ATOM 358 N N . SER A 1 49 ? -19.453 4.414 70.5 1 73.31 49 SER A N 1
ATOM 359 C CA . SER A 1 49 ? -19.375 3.027 70.938 1 73.31 49 SER A CA 1
ATOM 360 C C . SER A 1 49 ? -18 2.434 70.688 1 73.31 49 SER A C 1
ATOM 362 O O . SER A 1 49 ? -17.359 2.793 69.688 1 73.31 49 SER A O 1
ATOM 364 N N . ARG A 1 50 ? -17.375 1.699 71.625 1 63.28 50 ARG A N 1
ATOM 365 C CA . ARG A 1 50 ? -16.078 1.03 71.5 1 63.28 50 ARG A CA 1
ATOM 366 C C . ARG A 1 50 ? -16.172 -0.159 70.562 1 63.28 50 ARG A C 1
ATOM 368 O O . ARG A 1 50 ? -17.109 -0.942 70.625 1 63.28 50 ARG A O 1
ATOM 375 N N . SER A 1 51 ? -15.438 -0.258 69.375 1 55.75 51 SER A N 1
ATOM 376 C CA . SER A 1 51 ? -15.43 -1.374 68.438 1 55.75 51 SER A CA 1
ATOM 377 C C . SER A 1 51 ? -14.984 -2.666 69.125 1 55.75 51 SER A C 1
ATOM 379 O O . SER A 1 51 ? -14.023 -2.672 69.875 1 55.75 51 SER A O 1
ATOM 381 N N . GLU A 1 52 ? -15.797 -3.717 69.25 1 51.44 52 GLU A N 1
ATOM 382 C CA . GLU A 1 52 ? -15.461 -5.02 69.812 1 51.44 52 GLU A CA 1
ATOM 383 C C . GLU A 1 52 ? -14.383 -5.719 69 1 51.44 52 GLU A C 1
ATOM 385 O O . GLU A 1 52 ? -14.297 -5.52 67.812 1 51.44 52 GLU A O 1
ATOM 390 N N . PRO A 1 53 ? -13.391 -6.465 69.625 1 42.97 53 PRO A N 1
ATOM 391 C CA . PRO A 1 53 ? -12.352 -7.203 68.938 1 42.97 53 PRO A CA 1
ATOM 392 C C . PRO A 1 53 ? -12.922 -8.32 68.062 1 42.97 53 PRO A C 1
ATOM 394 O O . PRO A 1 53 ? -13.664 -9.172 68.562 1 42.97 53 PRO A O 1
ATOM 397 N N . GLN A 1 54 ? -13.336 -8.156 66.812 1 39.38 54 GLN A N 1
ATOM 398 C CA . GLN A 1 54 ? -13.797 -9.305 66.062 1 39.38 54 GLN A CA 1
ATOM 399 C C . GLN A 1 54 ? -12.703 -10.359 65.938 1 39.38 54 GLN A C 1
ATOM 401 O O . GLN A 1 54 ? -11.539 -10.031 65.688 1 39.38 54 GLN A O 1
ATOM 406 N N . ALA A 1 55 ? -13 -11.531 66.5 1 37.94 55 ALA A N 1
ATOM 407 C CA . ALA A 1 55 ? -12.125 -12.695 66.438 1 37.94 55 ALA A CA 1
ATOM 408 C C . ALA A 1 55 ? -11.68 -12.93 65 1 37.94 55 ALA A C 1
ATOM 410 O O . ALA A 1 55 ? -12.516 -12.977 64.062 1 37.94 55 ALA A O 1
ATOM 411 N N . LYS A 1 56 ? -10.383 -12.812 64.688 1 34.72 56 LYS A N 1
ATOM 412 C CA . LYS A 1 56 ? -9.742 -13.086 63.406 1 34.72 56 LYS A CA 1
ATOM 413 C C . LYS A 1 56 ? -9.945 -14.539 63 1 34.72 56 LYS A C 1
ATOM 415 O O . LYS A 1 56 ? -9.523 -15.461 63.688 1 34.72 56 LYS A O 1
ATOM 420 N N . ARG A 1 57 ? -10.984 -14.969 62.25 1 34.22 57 ARG A N 1
ATOM 421 C CA . ARG A 1 57 ? -11.039 -16.312 61.688 1 34.22 57 ARG A CA 1
ATOM 422 C C . ARG A 1 57 ? -9.797 -16.625 60.875 1 34.22 57 ARG A C 1
ATOM 424 O O . ARG A 1 57 ? -9.336 -15.781 60.094 1 34.22 57 ARG A O 1
ATOM 431 N N . LYS A 1 58 ? -9.039 -17.625 61.281 1 32.41 58 LYS A N 1
ATOM 432 C CA . LYS A 1 58 ? -7.879 -18.188 60.594 1 32.41 58 LYS A CA 1
ATOM 433 C C . LYS A 1 58 ? -8.195 -18.5 59.125 1 32.41 58 LYS A C 1
ATOM 435 O O . LYS A 1 58 ? -9.07 -19.312 58.844 1 32.41 58 LYS A O 1
ATOM 440 N N . ARG A 1 59 ? -8.164 -17.5 58.25 1 30.86 59 ARG A N 1
ATOM 441 C CA . ARG A 1 59 ? -8.367 -17.734 56.812 1 30.86 59 ARG A CA 1
ATOM 442 C C . ARG A 1 59 ? -7.461 -18.859 56.312 1 30.86 59 ARG A C 1
ATOM 444 O O . ARG A 1 59 ? -6.254 -18.844 56.562 1 30.86 59 ARG A O 1
ATOM 451 N N . GLY A 1 60 ? -7.906 -20.094 56.312 1 28.56 60 GLY A N 1
ATOM 452 C CA . GLY A 1 60 ? -7.195 -21.203 55.688 1 28.56 60 GLY A CA 1
ATOM 453 C C . GLY A 1 60 ? -6.613 -20.844 54.344 1 28.56 60 GLY A C 1
ATOM 454 O O . GLY A 1 60 ? -7.012 -19.844 53.75 1 28.56 60 GLY A O 1
ATOM 455 N N . LYS A 1 61 ? -5.395 -21.531 54 1 31.2 61 LYS A N 1
ATOM 456 C CA . LYS A 1 61 ? -4.5 -21.297 52.875 1 31.2 61 LYS A CA 1
ATOM 457 C C . LYS A 1 61 ? -5.266 -21.312 51.562 1 31.2 61 LYS A C 1
ATOM 459 O O . LYS A 1 61 ? -5.699 -22.375 51.094 1 31.2 61 LYS A O 1
ATOM 464 N N . ALA A 1 62 ? -6.215 -20.516 51.344 1 33.22 62 ALA A N 1
ATOM 465 C CA . ALA A 1 62 ? -6.98 -20.578 50.094 1 33.22 62 ALA A CA 1
ATOM 466 C C . ALA A 1 62 ? -6.055 -20.578 48.875 1 33.22 62 ALA A C 1
ATOM 468 O O . ALA A 1 62 ? -5.223 -19.672 48.719 1 33.22 62 ALA A O 1
ATOM 469 N N . THR A 1 63 ? -5.699 -21.75 48.406 1 32 63 THR A N 1
ATOM 470 C CA . THR A 1 63 ? -4.73 -21.938 47.344 1 32 63 THR A CA 1
ATOM 471 C C . THR A 1 63 ? -5.02 -21 46.156 1 32 63 THR A C 1
ATOM 473 O O . THR A 1 63 ? -6.18 -20.781 45.812 1 32 63 THR A O 1
ATOM 476 N N . HIS A 1 64 ? -4.129 -20.078 45.906 1 33.38 64 HIS A N 1
ATOM 477 C CA . HIS A 1 64 ? -4.109 -19.031 44.875 1 33.38 64 HIS A CA 1
ATOM 478 C C . HIS A 1 64 ? -4.691 -19.547 43.562 1 33.38 64 HIS A C 1
ATOM 480 O O . HIS A 1 64 ? -5.242 -18.766 42.781 1 33.38 64 HIS A O 1
ATOM 486 N N . ALA A 1 65 ? -4.672 -20.938 43.344 1 35.53 65 ALA A N 1
ATOM 487 C CA . ALA A 1 65 ? -5.215 -21.562 42.156 1 35.53 65 ALA A CA 1
ATOM 488 C C . ALA A 1 65 ? -6.738 -21.469 42.125 1 35.53 65 ALA A C 1
ATOM 490 O O . ALA A 1 65 ? -7.328 -21.234 41.062 1 35.53 65 ALA A O 1
ATOM 491 N N . LYS A 1 66 ? -7.352 -21.578 43.344 1 38.72 66 LYS A N 1
ATOM 492 C CA . LYS A 1 66 ? -8.805 -21.641 43.375 1 38.72 66 LYS A CA 1
ATOM 493 C C . LYS A 1 66 ? -9.422 -20.266 43.125 1 38.72 66 LYS A C 1
ATOM 495 O O . LYS A 1 66 ? -10.492 -20.156 42.531 1 38.72 66 LYS A O 1
ATOM 500 N N . ILE A 1 67 ? -8.711 -19.219 43.688 1 37.22 67 ILE A N 1
ATOM 501 C CA . ILE A 1 67 ? -9.258 -17.891 43.438 1 37.22 67 ILE A CA 1
ATOM 502 C C . ILE A 1 67 ? -9.133 -17.531 41.969 1 37.22 67 ILE A C 1
ATOM 504 O O . ILE A 1 67 ? -10.047 -16.938 41.406 1 37.22 67 ILE A O 1
ATOM 508 N N . LEU A 1 68 ? -7.988 -17.953 41.406 1 37.88 68 LEU A N 1
ATOM 509 C CA . LEU A 1 68 ? -7.82 -17.672 40 1 37.88 68 LEU A CA 1
ATOM 510 C C . LEU A 1 68 ? -8.828 -18.453 39.156 1 37.88 68 LEU A C 1
ATOM 512 O O . LEU A 1 68 ? -9.367 -17.938 38.188 1 37.88 68 LEU A O 1
ATOM 516 N N . GLU A 1 69 ? -9.242 -19.672 39.625 1 43.03 69 GLU A N 1
ATOM 517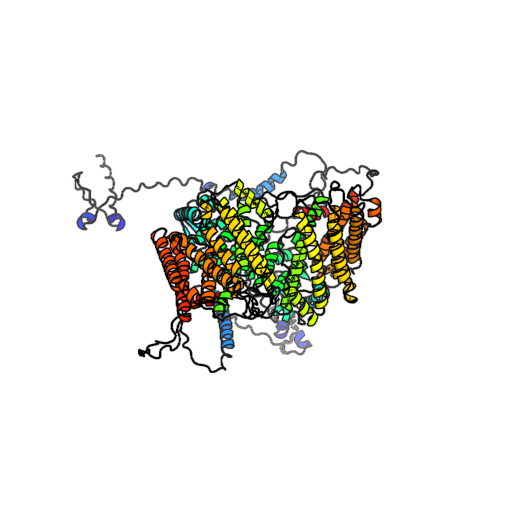 C CA . GLU A 1 69 ? -10.258 -20.5 38.969 1 43.03 69 GLU A CA 1
ATOM 518 C C . GLU A 1 69 ? -11.648 -19.891 39.125 1 43.03 69 GLU A C 1
ATOM 520 O O . GLU A 1 69 ? -12.43 -19.859 38.188 1 43.03 69 GLU A O 1
ATOM 525 N N . ARG A 1 70 ? -11.93 -19.344 40.281 1 42.97 70 ARG A N 1
ATOM 526 C CA . ARG A 1 70 ? -13.25 -18.734 40.469 1 42.97 70 ARG A CA 1
ATOM 527 C C . ARG A 1 70 ? -13.398 -17.484 39.625 1 42.97 70 ARG A C 1
ATOM 529 O O . ARG A 1 70 ? -14.461 -17.266 39 1 42.97 70 ARG A O 1
ATOM 536 N N . LYS A 1 71 ? -12.32 -16.656 39.594 1 37.22 71 LYS A N 1
ATOM 537 C CA . LYS A 1 71 ? -12.414 -15.477 38.75 1 37.22 71 LYS A CA 1
ATOM 538 C C . LYS A 1 71 ? -12.508 -15.859 37.281 1 37.22 71 LYS A C 1
ATOM 540 O O . LYS A 1 71 ? -13.242 -15.227 36.531 1 37.22 71 LYS A O 1
ATOM 545 N N . LEU A 1 72 ? -11.812 -17 36.906 1 38.62 72 LEU A N 1
ATOM 546 C CA . LEU A 1 72 ? -11.992 -17.5 35.562 1 38.62 72 LEU A CA 1
ATOM 547 C C . LEU A 1 72 ? -13.422 -18.016 35.344 1 38.62 72 LEU A C 1
ATOM 549 O O . LEU A 1 72 ? -14.031 -17.75 34.312 1 38.62 72 LEU A O 1
ATOM 553 N N . ASP A 1 73 ? -13.977 -18.719 36.375 1 44.84 73 ASP A N 1
ATOM 554 C CA . ASP A 1 73 ? -15.344 -19.219 36.25 1 44.84 73 ASP A CA 1
ATOM 555 C C . ASP A 1 73 ? -16.344 -18.062 36.156 1 44.84 73 ASP A C 1
ATOM 557 O O . ASP A 1 73 ? -17.297 -18.125 35.375 1 44.84 73 ASP A O 1
ATOM 561 N N . ASP A 1 74 ? -16.109 -17.031 36.969 1 43.22 74 ASP A N 1
ATOM 562 C CA . ASP A 1 74 ? -17.031 -15.906 36.938 1 43.22 74 ASP A CA 1
ATOM 563 C C . ASP A 1 74 ? -16.984 -15.203 35.594 1 43.22 74 ASP A C 1
ATOM 565 O O . ASP A 1 74 ? -18 -14.766 35.062 1 43.22 74 ASP A O 1
ATOM 569 N N . ILE A 1 75 ? -15.758 -15.156 35.062 1 39.75 75 ILE A N 1
ATOM 570 C CA . ILE A 1 75 ? -15.664 -14.57 33.719 1 39.75 75 ILE A CA 1
ATOM 571 C C . ILE A 1 75 ? -16.328 -15.5 32.688 1 39.75 75 ILE A C 1
ATOM 573 O O . ILE A 1 75 ? -17.062 -15.039 31.828 1 39.75 75 ILE A O 1
ATOM 577 N N . VAL A 1 76 ? -16.156 -16.844 32.844 1 42.62 76 VAL A N 1
ATOM 578 C CA . VAL A 1 76 ? -16.859 -17.766 31.969 1 42.62 76 VAL A CA 1
ATOM 579 C C . VAL A 1 76 ? -18.359 -17.703 32.25 1 42.62 76 VAL A C 1
ATOM 581 O O . VAL A 1 76 ? -19.156 -17.719 31.312 1 42.62 76 VAL A O 1
ATOM 584 N N . LEU A 1 77 ? -18.719 -17.547 33.5 1 45.28 77 LEU A N 1
ATOM 585 C CA . LEU A 1 77 ? -20.125 -17.406 33.812 1 45.28 77 LEU A CA 1
ATOM 586 C C . LEU A 1 77 ? -20.688 -16.109 33.25 1 45.28 77 LEU A C 1
ATOM 588 O O . LEU A 1 77 ? -21.812 -16.094 32.719 1 45.28 77 LEU A O 1
ATOM 592 N N . LEU A 1 78 ? -19.875 -15.07 33.344 1 39.66 78 LEU A N 1
ATOM 593 C CA . LEU A 1 78 ? -20.359 -13.836 32.75 1 39.66 78 LEU A CA 1
ATOM 594 C C . LEU A 1 78 ? -20.375 -13.93 31.219 1 39.66 78 LEU A C 1
ATOM 596 O O . LEU A 1 78 ? -21.312 -13.461 30.578 1 39.66 78 LEU A O 1
ATOM 600 N N . LEU A 1 79 ? -19.375 -14.602 30.625 1 35.75 79 LEU A N 1
ATOM 601 C CA . LEU A 1 79 ? -19.422 -14.82 29.188 1 35.75 79 LEU A CA 1
ATOM 602 C C . LEU A 1 79 ? -20.594 -15.742 28.828 1 35.75 79 LEU A C 1
ATOM 604 O O . LEU A 1 79 ? -21.266 -15.539 27.812 1 35.75 79 LEU A O 1
ATOM 608 N N . ASN A 1 80 ? -20.812 -16.734 29.672 1 40.16 80 ASN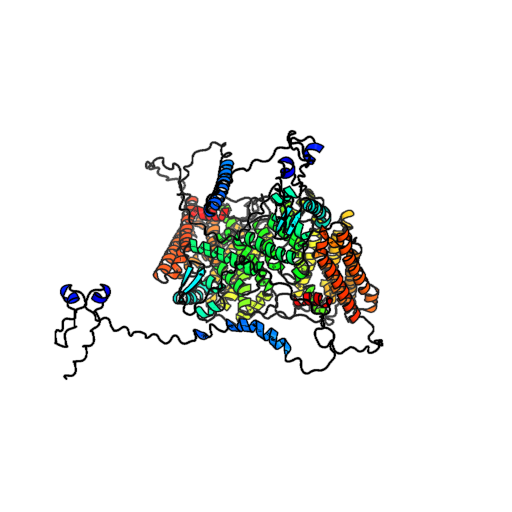 A N 1
ATOM 609 C CA . ASN A 1 80 ? -21.953 -17.594 29.406 1 40.16 80 ASN A CA 1
ATOM 610 C C . ASN A 1 80 ? -23.281 -16.875 29.656 1 40.16 80 ASN A C 1
ATOM 612 O O . ASN A 1 80 ? -24.25 -17.094 28.938 1 40.16 80 ASN A O 1
ATOM 616 N N . ARG A 1 81 ? -23.297 -15.984 30.672 1 38.22 81 ARG A N 1
ATOM 617 C CA . ARG A 1 81 ? -24.547 -15.266 30.875 1 38.22 81 ARG A CA 1
ATOM 618 C C . ARG A 1 81 ? -24.875 -14.367 29.688 1 38.22 81 ARG A C 1
ATOM 620 O O . ARG A 1 81 ? -26.031 -14.227 29.312 1 38.22 81 ARG A O 1
ATOM 627 N N . GLU A 1 82 ? -23.875 -13.727 29.125 1 31.47 82 GLU A N 1
ATOM 628 C CA . GLU A 1 82 ? -24.219 -12.867 28 1 31.47 82 GLU A CA 1
ATOM 629 C C . GLU A 1 82 ? -24.562 -13.695 26.766 1 31.47 82 GLU A C 1
ATOM 631 O O . GLU A 1 82 ? -25.359 -13.266 25.922 1 31.47 82 GLU A O 1
ATOM 636 N N . ARG A 1 83 ? -23.953 -14.914 26.625 1 33.56 83 ARG A N 1
ATOM 637 C CA . ARG A 1 83 ? -24.453 -15.805 25.594 1 33.56 83 ARG A CA 1
ATOM 638 C C . ARG A 1 83 ? -25.922 -16.141 25.828 1 33.56 83 ARG A C 1
ATOM 640 O O . ARG A 1 83 ? -26.703 -16.281 24.875 1 33.56 83 ARG A O 1
ATOM 647 N N . ASP A 1 84 ? -26.234 -16.312 27.125 1 33.56 84 ASP A N 1
ATOM 648 C CA . ASP A 1 84 ? -27.625 -16.672 27.375 1 33.56 84 ASP A CA 1
ATOM 649 C C . ASP A 1 84 ? -28.562 -15.516 27.047 1 33.56 84 ASP A C 1
ATOM 651 O O . ASP A 1 84 ? -29.734 -15.734 26.703 1 33.56 84 ASP A O 1
ATOM 655 N N . LEU A 1 85 ? -28.109 -14.227 27.359 1 31.34 85 LEU A N 1
ATOM 656 C CA . LEU A 1 85 ? -29.094 -13.188 27.094 1 31.34 85 LEU A CA 1
ATOM 657 C C . LEU A 1 85 ? -29.328 -13.039 25.594 1 31.34 85 LEU A C 1
ATOM 659 O O . LEU A 1 85 ? -30.422 -12.703 25.156 1 31.34 85 LEU A O 1
ATOM 663 N N . SER A 1 86 ? -28.203 -13.141 24.766 1 28.39 86 SER A N 1
ATOM 664 C CA . SER A 1 86 ? -28.531 -12.891 23.375 1 28.39 86 SER A CA 1
ATOM 665 C C . SER A 1 86 ? -29.375 -14.023 22.781 1 28.39 86 SER A C 1
ATOM 667 O O . SER A 1 86 ? -29.688 -14.023 21.594 1 28.39 86 SER A O 1
ATOM 669 N N . ALA A 1 87 ? -29.344 -15.195 23.438 1 28.55 87 ALA A N 1
ATOM 670 C CA . ALA A 1 87 ? -30.219 -16.266 22.938 1 28.55 87 ALA A CA 1
ATOM 671 C C . ALA A 1 87 ? -31.688 -15.844 22.984 1 28.55 87 ALA A C 1
ATOM 673 O O . ALA A 1 87 ? -32.562 -16.531 22.438 1 28.55 87 ALA A O 1
ATOM 674 N N . GLN A 1 88 ? -31.953 -14.961 24 1 26.03 88 GLN A N 1
ATOM 675 C CA . GLN A 1 88 ? -33.406 -14.883 24.156 1 26.03 88 GLN A CA 1
ATOM 676 C C . GLN A 1 88 ? -34.062 -14.281 22.906 1 26.03 88 GLN A C 1
ATOM 678 O O . GLN A 1 88 ? -35.25 -14.438 22.703 1 26.03 88 GLN A O 1
ATOM 683 N N . ASN A 1 89 ? -33.469 -13.305 22.297 1 24.33 89 ASN A N 1
ATOM 684 C CA . ASN A 1 89 ? -34.438 -12.633 21.438 1 24.33 89 ASN A CA 1
ATOM 685 C C . ASN A 1 89 ? -34.719 -13.43 20.156 1 24.33 89 ASN A C 1
ATOM 687 O O . ASN A 1 89 ? -34.688 -12.875 19.062 1 24.33 89 ASN A O 1
ATOM 691 N N . SER A 1 90 ? -34.188 -14.719 20.078 1 26.17 90 SER A N 1
ATOM 692 C CA . SER A 1 90 ? -34.5 -15.531 18.906 1 26.17 90 SER A CA 1
ATOM 693 C C . SER A 1 90 ? -36 -15.727 18.766 1 26.17 90 SER A C 1
ATOM 695 O O . SER A 1 90 ? -36.469 -16.547 17.969 1 26.17 90 SER A O 1
ATOM 697 N N . GLN A 1 91 ? -36.812 -15.336 19.719 1 22.78 91 GLN A N 1
ATOM 698 C CA . GLN A 1 91 ? -38.031 -16.109 19.625 1 22.78 91 GLN A CA 1
ATOM 699 C C . GLN A 1 91 ? -38.719 -15.914 18.266 1 22.78 91 GLN A C 1
ATOM 701 O O . GLN A 1 91 ? -39.625 -16.672 17.906 1 22.78 91 GLN A O 1
ATOM 706 N N . ALA A 1 92 ? -38.969 -14.695 17.75 1 22.8 92 ALA A N 1
ATOM 707 C CA . ALA A 1 92 ? -40.344 -14.703 17.219 1 22.8 92 ALA A CA 1
ATOM 708 C C . ALA A 1 92 ? -40.438 -15.586 15.984 1 22.8 92 ALA A C 1
ATOM 710 O O . ALA A 1 92 ? -41.5 -16.172 15.711 1 22.8 92 ALA A O 1
ATOM 711 N N . SER A 1 93 ? -39.594 -15.438 14.867 1 22.52 93 SER A N 1
ATOM 712 C CA . SER A 1 93 ? -40.375 -15.867 13.719 1 22.52 93 SER A CA 1
ATOM 713 C C . SER A 1 93 ? -40.375 -17.391 13.594 1 22.52 93 SER A C 1
ATOM 715 O O . SER A 1 93 ? -39.469 -18.062 14.039 1 22.52 93 SER A O 1
ATOM 717 N N . ASP A 1 94 ? -41.469 -18.141 13.141 1 22.75 94 ASP A N 1
ATOM 718 C CA . ASP A 1 94 ? -42.125 -19.422 13.117 1 22.75 94 ASP A CA 1
ATOM 719 C C . ASP A 1 94 ? -41.312 -20.484 12.383 1 22.75 94 ASP A C 1
ATOM 721 O O . ASP A 1 94 ? -41.625 -21.672 12.43 1 22.75 94 ASP A O 1
ATOM 725 N N . SER A 1 95 ? -40.5 -20.125 11.297 1 24.09 95 SER A N 1
ATOM 726 C CA . SER A 1 95 ? -40.594 -21.188 10.305 1 24.09 95 SER A CA 1
ATOM 727 C C . SER A 1 95 ? -39.875 -22.453 10.773 1 24.09 95 SER A C 1
ATOM 729 O O . SER A 1 95 ? -39.031 -22.375 11.664 1 24.09 95 SER A O 1
ATOM 731 N N . GLN A 1 96 ? -39.875 -23.609 9.945 1 23.23 96 GLN A N 1
ATOM 732 C CA . GLN A 1 96 ? -39.781 -25.047 10.125 1 23.23 96 GLN A CA 1
ATOM 733 C C . GLN A 1 96 ? -38.375 -25.438 10.625 1 23.23 96 GLN A C 1
ATOM 735 O O . GLN A 1 96 ? -37.406 -24.766 10.344 1 23.23 96 GLN A O 1
ATOM 740 N N . PRO A 1 97 ? -38.25 -26.484 11.523 1 23.39 97 PRO A N 1
ATOM 741 C CA . PRO A 1 97 ? -37.344 -27.094 12.484 1 23.39 97 PRO A CA 1
ATOM 742 C C . PRO A 1 97 ? -36.094 -27.672 11.812 1 23.39 97 PRO A C 1
ATOM 744 O O . PRO A 1 97 ? -35.875 -28.891 11.836 1 23.39 97 PRO A O 1
ATOM 747 N N . SER A 1 98 ? -35.438 -26.984 10.727 1 22.36 98 SER A N 1
ATOM 748 C CA . SER A 1 98 ? -34.531 -27.906 10.055 1 22.36 98 SER A CA 1
ATOM 749 C C . SER A 1 98 ? -33.5 -28.453 11.031 1 22.36 98 SER A C 1
ATOM 751 O O . SER A 1 98 ? -33 -27.734 11.906 1 22.36 98 SER A O 1
ATOM 753 N N . PRO A 1 99 ? -33.312 -29.797 11.102 1 22.73 99 PRO A N 1
ATOM 754 C CA . PRO A 1 99 ? -32.594 -30.625 12.062 1 22.73 99 PRO A CA 1
ATOM 755 C C . PRO A 1 99 ? -31.125 -30.234 12.195 1 22.73 99 PRO A C 1
ATOM 757 O O . PRO A 1 99 ? -30.453 -30 11.188 1 22.73 99 PRO A O 1
ATOM 760 N N . LEU A 1 100 ? -30.812 -29.5 13.273 1 21.53 100 LEU A N 1
ATOM 761 C CA . LEU A 1 100 ? -29.547 -28.953 13.766 1 21.53 100 LEU A CA 1
ATOM 762 C C . LEU A 1 100 ? -28.516 -30.047 13.984 1 21.53 100 LEU A C 1
ATOM 764 O O . LEU A 1 100 ? -28.719 -30.938 14.82 1 21.53 100 LEU A O 1
ATOM 768 N N . VAL A 1 101 ? -27.984 -30.672 12.758 1 22.89 101 VAL A N 1
ATOM 769 C CA . VAL A 1 101 ? -26.984 -31.734 12.906 1 22.89 101 VAL A CA 1
ATOM 770 C C . VAL A 1 101 ? -25.984 -31.344 13.984 1 22.89 101 VAL A C 1
ATOM 772 O O . VAL A 1 101 ? -25.453 -30.219 13.984 1 22.89 101 VAL A O 1
ATOM 775 N N . GLY A 1 102 ? -25.984 -32 15.117 1 20.11 102 GLY A N 1
ATOM 776 C CA . GLY A 1 102 ? -25.297 -32.031 16.406 1 20.11 102 GLY A CA 1
ATOM 777 C C . GLY A 1 102 ? -23.781 -32.156 16.266 1 20.11 102 GLY A C 1
ATOM 778 O O . GLY A 1 102 ? -23.234 -33.25 16.203 1 20.11 102 GLY A O 1
ATOM 779 N N . LEU A 1 103 ? -23.156 -31.422 15.352 1 19.28 103 LEU A N 1
ATOM 780 C CA . LEU A 1 103 ? -21.703 -31.656 15.312 1 19.28 103 LEU A CA 1
ATOM 781 C C . LEU A 1 103 ? -21.109 -31.578 16.719 1 19.28 103 LEU A C 1
ATOM 783 O O . LEU A 1 103 ? -21.422 -30.656 17.469 1 19.28 103 LEU A O 1
ATOM 787 N N . ALA A 1 104 ? -20.547 -32.688 17.203 1 19.92 104 ALA A N 1
ATOM 788 C CA . ALA A 1 104 ? -19.906 -33.094 18.453 1 19.92 104 ALA A CA 1
ATOM 789 C C . ALA A 1 104 ? -18.875 -32.062 18.922 1 19.92 104 ALA A C 1
ATOM 791 O O . ALA A 1 104 ? -18.219 -31.406 18.094 1 19.92 104 ALA A O 1
ATOM 792 N N . SER A 1 105 ? -18.984 -31.547 20.188 1 21.92 105 SER A N 1
ATOM 793 C CA . SER A 1 105 ? -18.359 -30.672 21.172 1 21.92 105 SER A CA 1
ATOM 794 C C . SER A 1 105 ? -16.906 -31.078 21.406 1 21.92 105 SER A C 1
ATOM 796 O O . SER A 1 105 ? -16.609 -31.969 22.188 1 21.92 105 SER A O 1
ATOM 798 N N . HIS A 1 106 ? -16.109 -31.438 20.297 1 20.47 106 HIS A N 1
ATOM 799 C CA . HIS A 1 106 ? -14.828 -32 20.719 1 20.47 106 HIS A CA 1
ATOM 800 C C . HIS A 1 106 ? -14.172 -31.141 21.797 1 20.47 106 HIS A C 1
ATOM 802 O O . HIS A 1 106 ? -14.508 -29.969 21.938 1 20.47 106 HIS A O 1
ATOM 808 N N . SER A 1 107 ? -13.094 -31.734 22.5 1 21.73 107 SER A N 1
ATOM 809 C CA . SER A 1 107 ? -12.383 -31.703 23.781 1 21.73 107 SER A CA 1
ATOM 810 C C . SER A 1 107 ? -11.633 -30.391 23.953 1 21.73 107 SER A C 1
ATOM 812 O O . SER A 1 107 ? -11.281 -29.734 22.969 1 21.73 107 SER A O 1
ATOM 814 N N . GLN A 1 108 ? -11.656 -29.828 25.188 1 22.67 108 GLN A N 1
ATOM 815 C CA . GLN A 1 108 ? -11.234 -28.703 26 1 22.67 108 GLN A CA 1
ATOM 816 C C . GLN A 1 108 ? -9.719 -28.547 26.016 1 22.67 108 GLN A C 1
ATOM 818 O O . GLN A 1 108 ? -9.023 -29.297 26.703 1 22.67 108 GLN A O 1
ATOM 823 N N . GLY A 1 109 ? -9.016 -28.656 24.875 1 21.61 109 GLY A N 1
ATOM 824 C CA . GLY A 1 109 ? -7.578 -28.641 25.094 1 21.61 109 GLY A CA 1
ATOM 825 C C . GLY A 1 109 ? -7.117 -27.484 25.938 1 21.61 109 GLY A C 1
ATOM 826 O O . GLY A 1 109 ? -7.809 -26.469 26.047 1 21.61 109 GLY A O 1
ATOM 827 N N . GLU A 1 110 ? -6.195 -27.734 26.938 1 24.58 110 GLU A N 1
ATOM 828 C CA . GLU A 1 110 ? -5.523 -26.984 28 1 24.58 110 GLU A CA 1
ATOM 829 C C . GLU A 1 110 ? -4.852 -25.719 27.438 1 24.58 110 GLU A C 1
ATOM 831 O O . GLU A 1 110 ? -4.074 -25.797 26.484 1 24.58 110 GLU A O 1
ATOM 836 N N . GLU A 1 111 ? -5.5 -24.594 27.641 1 26.05 111 GLU A N 1
ATOM 837 C CA . GLU A 1 111 ? -5.203 -23.219 27.266 1 26.05 111 GLU A CA 1
ATOM 838 C C . GLU A 1 111 ? -3.832 -22.797 27.797 1 26.05 111 GLU A C 1
ATOM 840 O O . GLU A 1 111 ? -3.57 -22.859 29 1 26.05 111 GLU A O 1
ATOM 845 N N . ASP A 1 112 ? -2.803 -23.156 27.047 1 24.92 112 ASP A N 1
ATOM 846 C CA . ASP A 1 112 ? -1.47 -22.766 27.5 1 24.92 112 ASP A CA 1
ATOM 847 C C . ASP A 1 112 ? -1.414 -21.281 27.828 1 24.92 112 ASP A C 1
ATOM 849 O O . ASP A 1 112 ? -1.815 -20.438 27.016 1 24.92 112 ASP A O 1
ATOM 853 N N . PRO A 1 113 ? -1.301 -20.875 29.125 1 27.86 113 PRO A N 1
ATOM 854 C CA . PRO A 1 113 ? -1.438 -19.578 29.797 1 27.86 113 PRO A CA 1
ATOM 855 C C . PRO A 1 113 ? -0.533 -18.5 29.219 1 27.86 113 PRO A C 1
ATOM 857 O O . PRO A 1 113 ? -0.626 -17.344 29.609 1 27.86 113 PRO A O 1
ATOM 860 N N . HIS A 1 114 ? 0.588 -18.828 28.594 1 28.14 114 HIS A N 1
ATOM 861 C CA . HIS A 1 114 ? 1.68 -17.859 28.547 1 28.14 114 HIS A CA 1
ATOM 862 C C . HIS A 1 114 ? 1.405 -16.781 27.5 1 28.14 114 HIS A C 1
ATOM 864 O O . HIS A 1 114 ? 2.258 -15.922 27.25 1 28.14 114 HIS A O 1
ATOM 870 N N . LEU A 1 115 ? 0.564 -17.047 26.562 1 30.89 115 LEU A N 1
ATOM 871 C CA . LEU A 1 115 ? 0.576 -16.062 25.5 1 30.89 115 LEU A CA 1
ATOM 872 C C . LEU A 1 115 ? -0.089 -14.766 25.938 1 30.89 115 LEU A C 1
ATOM 874 O O . LEU A 1 115 ? -1.227 -14.484 25.562 1 30.89 115 LEU A O 1
ATOM 878 N N . SER A 1 116 ? 0.036 -14.398 27.25 1 30.81 116 SER A N 1
ATOM 879 C CA . SER A 1 116 ? -0.796 -13.273 27.672 1 30.81 116 SER A CA 1
ATOM 880 C C . SER A 1 116 ? -0.409 -11.992 26.938 1 30.81 116 SER A C 1
ATOM 882 O O . SER A 1 116 ? 0.44 -11.234 27.406 1 30.81 116 SER A O 1
ATOM 884 N N . PHE A 1 117 ? -0.142 -12.07 25.734 1 33.38 117 PHE A N 1
ATOM 885 C CA . PHE A 1 117 ? 0.069 -10.75 25.141 1 33.38 117 PHE A CA 1
ATOM 886 C C . PHE A 1 117 ? -1.066 -9.805 25.516 1 33.38 117 PHE A C 1
ATOM 888 O O . PHE A 1 117 ? -1.197 -8.727 24.922 1 33.38 117 PHE A O 1
ATOM 895 N N . TYR A 1 118 ? -2.242 -10.477 25.953 1 32.09 118 TYR A N 1
ATOM 896 C CA . TYR A 1 118 ? -3.422 -9.641 26.125 1 32.09 118 TYR A CA 1
ATOM 897 C C . TYR A 1 118 ? -3.232 -8.656 27.281 1 32.09 118 TYR A C 1
ATOM 899 O O . TYR A 1 118 ? -3.088 -9.062 28.422 1 32.09 118 TYR A O 1
ATOM 907 N N . THR A 1 119 ? -2.605 -7.539 27.047 1 35.84 119 THR A N 1
ATOM 908 C CA . THR A 1 119 ? -2.828 -6.566 28.109 1 35.84 119 THR A CA 1
ATOM 909 C C . THR A 1 119 ? -4.285 -6.586 28.562 1 35.84 119 THR A C 1
ATOM 911 O O . THR A 1 119 ? -5.199 -6.559 27.734 1 35.84 119 THR A O 1
ATOM 914 N N . PRO A 1 120 ? -4.562 -7.082 29.797 1 34.94 120 PRO A N 1
ATOM 915 C CA . PRO A 1 120 ? -5.93 -7.059 30.328 1 34.94 120 PRO A CA 1
ATOM 916 C C . PRO A 1 120 ? -6.719 -5.836 29.859 1 34.94 120 PRO A C 1
ATOM 918 O O . PRO A 1 120 ? -6.133 -4.797 29.562 1 34.94 120 PRO A O 1
ATOM 921 N N . PRO A 1 121 ? -7.891 -6.094 29.344 1 35.75 121 PRO A N 1
ATOM 922 C CA . PRO A 1 121 ? -8.742 -4.938 29.047 1 35.75 121 PRO A CA 1
ATOM 923 C C . PRO A 1 121 ? -8.609 -3.832 30.094 1 35.75 121 PRO A C 1
ATOM 925 O O . PRO A 1 121 ? -8.297 -4.113 31.266 1 35.75 121 PRO A O 1
ATOM 928 N N . THR A 1 122 ? -8.32 -2.641 29.719 1 41.81 122 THR A N 1
ATOM 929 C CA . THR A 1 122 ? -8.375 -1.458 30.578 1 41.81 122 THR A CA 1
ATOM 930 C C . THR A 1 122 ? -9.555 -1.547 31.547 1 41.81 122 THR A C 1
ATOM 932 O O . THR A 1 122 ? -10.711 -1.628 31.125 1 41.81 122 THR A O 1
ATOM 935 N N . ILE A 1 123 ? -9.438 -2.207 32.688 1 38.62 123 ILE A N 1
ATOM 936 C CA . ILE A 1 123 ? -10.406 -2.193 33.781 1 38.62 123 ILE A CA 1
ATOM 937 C C . ILE A 1 123 ? -10.945 -0.777 34 1 38.62 123 ILE A C 1
ATOM 939 O O . ILE A 1 123 ? -10.195 0.137 34.344 1 38.62 123 ILE A O 1
ATOM 943 N N . ILE A 1 124 ? -12.055 -0.447 33.312 1 42.28 124 ILE A N 1
ATOM 944 C CA . ILE A 1 124 ? -12.82 0.736 33.688 1 42.28 124 ILE A CA 1
ATOM 945 C C . ILE A 1 124 ? -13.305 0.594 35.156 1 42.28 124 ILE A C 1
ATOM 947 O O . ILE A 1 124 ? -14.102 -0.294 35.438 1 42.28 124 ILE A O 1
ATOM 951 N N . ASP A 1 125 ? -12.641 0.715 36.094 1 40.84 125 ASP A N 1
ATOM 952 C CA . ASP A 1 125 ? -13.336 0.851 37.375 1 40.84 125 ASP A CA 1
ATOM 953 C C . ASP A 1 125 ? -14.375 1.968 37.344 1 40.84 125 ASP A C 1
ATOM 955 O O . ASP A 1 125 ? -14.031 3.133 37.125 1 40.84 125 ASP A O 1
ATOM 959 N N . PRO A 1 126 ? -15.539 1.738 37.031 1 45.88 126 PRO A N 1
ATOM 960 C CA . PRO A 1 126 ? -16.562 2.797 37.062 1 45.88 126 PRO A CA 1
ATOM 961 C C . PRO A 1 126 ? -16.234 3.895 38.062 1 45.88 126 PRO A C 1
ATOM 963 O O . PRO A 1 126 ? -16.641 5.043 37.906 1 45.88 126 PRO A O 1
ATOM 966 N N . GLY A 1 127 ? -16 3.51 39.25 1 46.59 127 GLY A N 1
ATOM 967 C CA . GLY A 1 127 ? -15.617 4.473 40.281 1 46.59 127 GLY A CA 1
ATOM 968 C C . GLY A 1 127 ? -14.281 5.137 40 1 46.59 127 GLY A C 1
ATOM 969 O O . GLY A 1 127 ? -13.789 5.922 40.812 1 46.59 127 GLY A O 1
ATOM 970 N N . ALA A 1 128 ? -13.508 4.543 39.125 1 52.09 128 ALA A N 1
ATOM 971 C CA . ALA A 1 128 ? -12.133 4.977 38.938 1 52.09 128 ALA A CA 1
ATOM 972 C C . ALA A 1 128 ? -12.07 6.309 38.188 1 52.09 128 ALA A C 1
ATOM 974 O O . ALA A 1 128 ? -12.625 6.445 37.094 1 52.09 128 ALA A O 1
ATOM 975 N N . GLU A 1 129 ? -11.82 7.41 38.656 1 69.94 129 GLU A N 1
ATOM 976 C CA . GLU A 1 129 ? -11.656 8.836 38.406 1 69.94 129 GLU A CA 1
ATOM 977 C C . GLU A 1 129 ? -10.547 9.102 37.406 1 69.94 129 GLU A C 1
ATOM 979 O O . GLU A 1 129 ? -10.172 10.258 37.156 1 69.94 129 GLU A O 1
ATOM 984 N N . ALA A 1 130 ? -9.938 7.977 36.688 1 82.5 130 ALA A N 1
ATOM 985 C CA . ALA A 1 130 ? -8.844 8.312 35.781 1 82.5 130 ALA A CA 1
ATOM 986 C C . ALA A 1 130 ? -8.766 7.32 34.625 1 82.5 130 ALA A C 1
ATOM 988 O O . ALA A 1 130 ? -9.242 6.188 34.719 1 82.5 130 ALA A O 1
ATOM 989 N N . ILE A 1 131 ? -8.422 7.629 33.406 1 85.25 131 ILE A N 1
ATOM 990 C CA . ILE A 1 131 ? -8.172 6.812 32.219 1 85.25 131 ILE A CA 1
ATOM 991 C C . ILE A 1 131 ? -6.688 6.453 32.156 1 85.25 131 ILE A C 1
ATOM 993 O O . ILE A 1 131 ? -5.828 7.34 32.156 1 85.25 131 ILE A O 1
ATOM 997 N N . THR A 1 132 ? -6.402 5.156 32.219 1 84.94 132 THR A N 1
ATOM 998 C CA . THR A 1 132 ? -5.031 4.699 32 1 84.94 132 THR A CA 1
ATOM 999 C C . THR A 1 132 ? -4.75 4.445 30.531 1 84.94 132 THR A C 1
ATOM 1001 O O . THR A 1 132 ? -5.359 3.562 29.922 1 84.94 132 THR A O 1
ATOM 1004 N N . ILE A 1 133 ? -3.893 5.145 29.953 1 87.75 133 ILE A N 1
ATOM 1005 C CA . ILE A 1 133 ? -3.537 4.996 28.547 1 87.75 133 ILE A CA 1
ATOM 1006 C C . ILE A 1 133 ? -2.512 3.873 28.391 1 87.75 133 ILE A C 1
ATOM 1008 O O . ILE A 1 133 ? -2.781 2.865 27.719 1 87.75 133 ILE A O 1
ATOM 1012 N N . ILE A 1 134 ? -1.335 3.941 29 1 86.75 134 ILE A N 1
ATOM 1013 C CA . ILE A 1 134 ? -0.331 2.904 29.203 1 86.75 134 ILE A CA 1
ATOM 1014 C C . ILE A 1 134 ? 0.152 2.93 30.641 1 86.75 134 ILE A C 1
ATOM 1016 O O . ILE A 1 134 ? -0.134 3.873 31.391 1 86.75 134 ILE A O 1
ATOM 1020 N N . PRO A 1 135 ? 0.829 1.868 31.062 1 82.19 135 PRO A N 1
ATOM 1021 C CA . PRO A 1 135 ? 1.349 1.912 32.438 1 82.19 135 PRO A CA 1
ATOM 1022 C C . PRO A 1 135 ? 2.203 3.148 32.688 1 82.19 135 PRO A C 1
ATOM 1024 O O . PRO A 1 135 ? 3.146 3.424 31.953 1 82.19 135 PRO A O 1
ATOM 1027 N N . GLY A 1 136 ? 1.869 3.971 33.719 1 82.12 136 GLY A N 1
ATOM 1028 C CA . GLY A 1 136 ? 2.602 5.172 34.094 1 82.12 136 GLY A CA 1
ATOM 1029 C C . GLY A 1 136 ? 2.016 6.434 33.5 1 82.12 136 GLY A C 1
ATOM 1030 O O . GLY A 1 136 ? 2.379 7.547 33.875 1 82.12 136 GLY A O 1
ATOM 1031 N N . TYR A 1 137 ? 1.125 6.32 32.5 1 86.94 137 TYR A N 1
ATOM 1032 C CA . TYR A 1 137 ? 0.478 7.434 31.812 1 86.94 137 TYR A CA 1
ATOM 1033 C C . TYR A 1 137 ? -1.033 7.387 32 1 86.94 137 TYR A C 1
ATOM 1035 O O . TYR A 1 137 ? -1.727 6.602 31.359 1 86.94 137 TYR A O 1
ATOM 1043 N N . GLN A 1 138 ? -1.506 8.297 33 1 87.25 138 GLN A N 1
ATOM 1044 C CA . GLN A 1 138 ? -2.924 8.359 33.344 1 87.25 138 GLN A CA 1
ATOM 1045 C C . GLN A 1 138 ? -3.447 9.789 33.281 1 87.25 138 GLN A C 1
ATOM 1047 O O . GLN A 1 138 ? -2.703 10.742 33.531 1 87.25 138 GLN A O 1
ATOM 1052 N N . VAL A 1 139 ? -4.641 9.875 32.875 1 88.44 139 VAL A N 1
ATOM 1053 C CA . VAL A 1 139 ? -5.312 11.172 32.812 1 88.44 139 VAL A CA 1
ATOM 1054 C C . VAL A 1 139 ? -6.633 11.109 33.562 1 88.44 139 VAL A C 1
ATOM 1056 O O . VAL A 1 139 ? -7.367 10.125 33.469 1 88.44 139 VAL A O 1
ATOM 1059 N N . THR A 1 140 ? -6.902 12.133 34.344 1 87.75 140 THR A N 1
ATOM 1060 C CA . THR A 1 140 ? -8.164 12.18 35.094 1 87.75 140 THR A CA 1
ATOM 1061 C C . THR A 1 140 ? -9.336 12.391 34.125 1 87.75 140 THR A C 1
ATOM 1063 O O . THR A 1 140 ? -9.148 12.852 33 1 87.75 140 THR A O 1
ATOM 1066 N N . LEU A 1 141 ? -10.562 12.062 34.562 1 88.75 141 LEU A N 1
ATOM 1067 C CA . LEU A 1 141 ? -11.75 12.219 33.719 1 88.75 141 LEU A CA 1
ATOM 1068 C C . LEU A 1 141 ? -12.008 13.695 33.438 1 88.75 141 LEU A C 1
ATOM 1070 O O . LEU A 1 141 ? -12.5 14.039 32.344 1 88.75 141 LEU A O 1
ATOM 1074 N N . GLN A 1 142 ? -11.703 14.516 34.406 1 88.62 142 GLN A N 1
ATOM 1075 C CA . GLN A 1 142 ? -11.859 15.953 34.188 1 88.62 142 GLN A CA 1
ATOM 1076 C C . GLN A 1 142 ? -10.906 16.453 33.125 1 88.62 142 GLN A C 1
ATOM 1078 O O . GLN A 1 142 ? -11.305 17.234 32.25 1 88.62 142 GLN A O 1
ATOM 1083 N N . GLU A 1 143 ? -9.648 16 33.25 1 88.44 143 GLU A N 1
ATOM 1084 C CA . GLU A 1 143 ? -8.68 16.359 32.219 1 88.44 143 GLU A CA 1
ATOM 1085 C C . GLU A 1 143 ? -9.102 15.812 30.844 1 88.44 143 GLU A C 1
ATOM 1087 O O . GLU A 1 143 ? -8.945 16.484 29.828 1 88.44 143 GLU A O 1
ATOM 1092 N N . ALA A 1 144 ? -9.586 14.609 30.875 1 92 144 ALA A N 1
ATOM 1093 C CA . ALA A 1 144 ? -10.031 13.969 29.641 1 92 144 ALA A CA 1
ATOM 1094 C C . ALA A 1 144 ? -11.141 14.781 28.984 1 92 144 ALA A C 1
ATOM 1096 O O . ALA A 1 144 ? -11.172 14.914 27.75 1 92 144 ALA A O 1
ATOM 1097 N N . GLU A 1 145 ? -12.047 15.258 29.766 1 92.56 145 GLU A N 1
ATOM 1098 C CA . GLU A 1 145 ? -13.133 16.078 29.25 1 92.56 145 GLU A CA 1
ATOM 1099 C C . GLU A 1 145 ? -12.617 17.375 28.641 1 92.56 145 GLU A C 1
ATOM 1101 O O . GLU A 1 145 ? -13.109 17.828 27.609 1 92.56 145 GLU A O 1
ATOM 1106 N N . LEU A 1 146 ? -11.648 17.969 29.297 1 90.69 146 LEU A N 1
ATOM 1107 C CA . LEU A 1 146 ? -11.047 19.188 28.781 1 90.69 146 LEU A CA 1
ATOM 1108 C C . LEU A 1 146 ? -10.344 18.922 27.453 1 90.69 146 LEU A C 1
ATOM 1110 O O . LEU A 1 146 ? -10.453 19.719 26.516 1 90.69 146 LEU A O 1
ATOM 1114 N N . ILE A 1 147 ? -9.656 17.812 27.406 1 91.44 147 ILE A N 1
ATOM 1115 C CA . ILE A 1 147 ? -8.93 17.438 26.188 1 91.44 147 ILE A CA 1
ATOM 1116 C C . ILE A 1 147 ? -9.93 17.125 25.062 1 91.44 147 ILE A C 1
ATOM 1118 O O . ILE A 1 147 ? -9.688 17.453 23.906 1 91.44 147 ILE A O 1
ATOM 1122 N N . PHE A 1 148 ? -10.984 16.5 25.453 1 93.62 148 PHE A N 1
ATOM 1123 C CA . PHE A 1 148 ? -12.047 16.203 24.5 1 93.62 148 PHE A CA 1
ATOM 1124 C C . PHE A 1 148 ? -12.555 17.469 23.828 1 93.62 148 PHE A C 1
ATOM 1126 O O . PHE A 1 148 ? -12.711 17.516 22.609 1 93.62 148 PHE A O 1
ATOM 1133 N N . GLN A 1 149 ? -12.695 18.5 24.578 1 92.06 149 GLN A N 1
ATOM 1134 C CA . GLN A 1 149 ? -13.172 19.781 24.062 1 92.06 149 GLN A CA 1
ATOM 1135 C C . GLN A 1 149 ? -12.078 20.484 23.266 1 92.06 149 GLN A C 1
ATOM 1137 O O . GLN A 1 149 ? -12.352 21.078 22.219 1 92.06 149 GLN A O 1
ATOM 1142 N N . LEU A 1 150 ? -10.898 20.422 23.797 1 90.88 150 LEU A N 1
ATOM 1143 C CA . LEU A 1 150 ? -9.766 21.047 23.125 1 90.88 150 LEU A CA 1
ATOM 1144 C C . LEU A 1 150 ? -9.547 20.453 21.734 1 90.88 150 LEU A C 1
ATOM 1146 O O . LEU A 1 150 ? -9.312 21.172 20.781 1 90.88 150 LEU A O 1
ATOM 1150 N N . TYR A 1 151 ? -9.57 19.141 21.703 1 94.44 151 TYR A N 1
ATOM 1151 C CA . TYR A 1 151 ? -9.398 18.453 20.438 1 94.44 151 TYR A CA 1
ATOM 1152 C C . TYR A 1 151 ? -10.453 18.891 19.422 1 94.44 151 TYR A C 1
ATOM 1154 O O . TYR A 1 151 ? -10.133 19.141 18.266 1 94.44 151 TYR A O 1
ATOM 1162 N N . THR A 1 152 ? -11.68 18.953 19.859 1 94.19 152 THR A N 1
ATOM 1163 C CA . THR A 1 152 ? -12.797 19.297 18.984 1 94.19 152 THR A CA 1
ATOM 1164 C C . THR A 1 152 ? -12.703 20.75 18.531 1 94.19 152 THR A C 1
ATOM 1166 O O . THR A 1 152 ? -12.977 21.062 17.375 1 94.19 152 THR A O 1
ATOM 1169 N N . SER A 1 153 ? -12.203 21.609 19.328 1 92.69 153 SER A N 1
ATOM 1170 C CA . SER A 1 153 ? -12.219 23.031 19.016 1 92.69 153 SER A CA 1
ATOM 1171 C C . SER A 1 153 ? -10.961 23.453 18.266 1 92.69 153 SER A C 1
ATOM 1173 O O . SER A 1 153 ? -11.023 24.281 17.375 1 92.69 153 SER A O 1
ATOM 1175 N N . ASP A 1 154 ? -9.797 22.812 18.625 1 91.81 154 ASP A N 1
ATOM 1176 C CA . ASP A 1 154 ? -8.539 23.375 18.141 1 91.81 154 ASP A CA 1
ATOM 1177 C C . ASP A 1 154 ? -7.852 22.422 17.172 1 91.81 154 ASP A C 1
ATOM 1179 O O . ASP A 1 154 ? -7.16 22.859 16.25 1 91.81 154 ASP A O 1
ATOM 1183 N N . PHE A 1 155 ? -7.996 21.141 17.406 1 95 155 PHE A N 1
ATOM 1184 C CA . PHE A 1 155 ? -7.246 20.188 16.594 1 95 155 PHE A CA 1
ATOM 1185 C C . PHE A 1 155 ? -8.047 19.766 15.375 1 95 155 PHE A C 1
ATOM 1187 O O . PHE A 1 155 ? -7.516 19.688 14.266 1 95 155 PHE A O 1
ATOM 1194 N N . VAL A 1 156 ? -9.352 19.516 15.508 1 96.69 156 VAL A N 1
ATOM 1195 C CA . VAL A 1 156 ? -10.203 19.016 14.43 1 96.69 156 VAL A CA 1
ATOM 1196 C C . VAL A 1 156 ? -10.211 20.016 13.273 1 96.69 156 VAL A C 1
ATOM 1198 O O . VAL A 1 156 ? -10.125 19.625 12.109 1 96.69 156 VAL A O 1
ATOM 1201 N N . PRO A 1 157 ? -10.227 21.328 13.547 1 95.06 157 PRO A N 1
ATOM 1202 C CA . PRO A 1 157 ? -10.195 22.266 12.422 1 95.06 157 PRO A CA 1
ATOM 1203 C C . PRO A 1 157 ? -8.906 22.188 11.617 1 95.06 157 PRO A C 1
ATOM 1205 O O . PRO A 1 157 ? -8.875 22.578 10.445 1 95.06 157 PRO A O 1
ATOM 1208 N N . GLN A 1 158 ? -7.812 21.719 12.227 1 95.81 158 GLN A N 1
ATOM 1209 C CA . GLN A 1 158 ? -6.539 21.578 11.531 1 95.81 158 GLN A CA 1
ATOM 1210 C C . GLN A 1 158 ? -6.488 20.297 10.727 1 95.81 158 GLN A C 1
ATOM 1212 O O . GLN A 1 158 ? -5.734 20.188 9.758 1 95.81 158 GLN A O 1
ATOM 1217 N N . PHE A 1 159 ? -7.262 19.344 11.156 1 97.88 159 PHE A N 1
ATOM 1218 C CA . PHE A 1 159 ? -7.363 18.031 10.531 1 97.88 159 PHE A CA 1
ATOM 1219 C C . PHE A 1 159 ? -8.773 17.469 10.672 1 97.88 159 PHE A C 1
ATOM 1221 O O . PHE A 1 159 ? -9.008 16.578 11.5 1 97.88 159 PHE A O 1
ATOM 1228 N N . PRO A 1 160 ? -9.594 17.922 9.766 1 98.12 160 PRO A N 1
ATOM 1229 C CA . PRO A 1 160 ? -11.023 17.688 9.945 1 98.12 160 PRO A CA 1
ATOM 1230 C C . PRO A 1 160 ? -11.461 16.281 9.516 1 98.12 160 PRO A C 1
ATOM 1232 O O . PRO A 1 160 ? -12.625 16.078 9.188 1 98.12 160 PRO A O 1
ATOM 1235 N N . PHE A 1 161 ? -10.695 15.266 9.578 1 98.62 161 PHE A N 1
ATOM 1236 C CA . PHE A 1 161 ? -11.016 13.953 9.031 1 98.62 161 PHE A CA 1
ATOM 1237 C C . PHE A 1 161 ? -11.453 12.992 10.133 1 98.62 161 PHE A C 1
ATOM 1239 O O . PHE A 1 161 ? -12.023 11.938 9.852 1 98.62 161 PHE A O 1
ATOM 1246 N N . VAL A 1 162 ? -11.172 13.352 11.414 1 98.31 162 VAL A N 1
ATOM 1247 C CA . VAL A 1 162 ? -11.57 12.484 12.523 1 98.31 162 VAL A CA 1
ATOM 1248 C C . VAL A 1 162 ? -12.234 13.312 13.617 1 98.31 162 VAL A C 1
ATOM 1250 O O . VAL A 1 162 ? -11.727 13.406 14.734 1 98.31 162 VAL A O 1
ATOM 1253 N N . PRO A 1 163 ? -13.375 13.844 13.32 1 97.38 163 PRO A N 1
ATOM 1254 C CA . PRO A 1 163 ? -14.102 14.547 14.383 1 97.38 163 PRO A CA 1
ATOM 1255 C C . PRO A 1 163 ? -14.703 13.602 15.414 1 97.38 163 PRO A C 1
ATOM 1257 O O . PRO A 1 163 ? -14.938 12.43 15.117 1 97.38 163 PRO A O 1
ATOM 1260 N N . LEU A 1 164 ? -14.891 14.086 16.609 1 94.44 164 LEU A N 1
ATOM 1261 C CA . LEU A 1 164 ? -15.516 13.305 17.672 1 94.44 164 LEU A CA 1
ATOM 1262 C C . LEU A 1 164 ? -17 13.625 17.781 1 94.44 164 LEU A C 1
ATOM 1264 O O . LEU A 1 164 ? -17.422 14.75 17.5 1 94.44 164 LEU A O 1
ATOM 1268 N N . PRO A 1 165 ? -17.703 12.664 18.125 1 89.31 165 PRO A N 1
ATOM 1269 C CA . PRO A 1 165 ? -19.141 12.922 18.328 1 89.31 165 PRO A CA 1
ATOM 1270 C C . PRO A 1 165 ? -19.406 13.812 19.531 1 89.31 165 PRO A C 1
ATOM 1272 O O . PRO A 1 165 ? -18.484 14.141 20.281 1 89.31 165 PRO A O 1
ATOM 1275 N N . ASN A 1 166 ? -20.656 14.273 19.578 1 80.69 166 ASN A N 1
ATOM 1276 C CA . ASN A 1 166 ? -21.062 15.133 20.672 1 80.69 166 ASN A CA 1
ATOM 1277 C C . ASN A 1 166 ? -21.328 14.328 21.938 1 80.69 166 ASN A C 1
ATOM 1279 O O . ASN A 1 166 ? -22.453 14.344 22.469 1 80.69 166 ASN A O 1
ATOM 1283 N N . ASP A 1 167 ? -20.375 13.547 22.281 1 80.56 167 ASP A N 1
ATOM 1284 C CA . ASP A 1 167 ? -20.453 12.719 23.469 1 80.56 167 ASP A CA 1
ATOM 1285 C C . ASP A 1 167 ? -19.531 13.258 24.578 1 80.56 167 ASP A C 1
ATOM 1287 O O . ASP A 1 167 ? -18.812 14.227 24.359 1 80.56 167 ASP A O 1
ATOM 1291 N N . ASN A 1 168 ? -19.828 12.719 25.734 1 87.75 168 ASN A N 1
ATOM 1292 C CA . ASN A 1 168 ? -18.859 13.008 26.797 1 87.75 168 ASN A CA 1
ATOM 1293 C C . ASN A 1 168 ? -17.625 12.109 26.688 1 87.75 168 ASN A C 1
ATOM 1295 O O . ASN A 1 168 ? -17.672 11.086 26.016 1 87.75 168 ASN A O 1
ATOM 1299 N N . ALA A 1 169 ? -16.562 12.547 27.281 1 91 169 ALA A N 1
ATOM 1300 C CA . ALA A 1 169 ? -15.273 11.875 27.188 1 91 169 ALA A CA 1
ATOM 1301 C C . ALA A 1 169 ? -15.375 10.43 27.672 1 91 169 ALA A C 1
ATOM 1303 O O . ALA A 1 169 ? -14.805 9.523 27.062 1 91 169 ALA A O 1
ATOM 1304 N N . TYR A 1 170 ? -16.125 10.266 28.672 1 88.12 170 TYR A N 1
ATOM 1305 C CA . TYR A 1 170 ? -16.234 8.938 29.266 1 88.12 170 TYR A CA 1
ATOM 1306 C C . TYR A 1 170 ? -16.953 7.977 28.328 1 88.12 170 TYR A C 1
ATOM 1308 O O . TYR A 1 170 ? -16.484 6.859 28.094 1 88.12 170 TYR A O 1
ATOM 1316 N N . ASP A 1 171 ? -18.062 8.383 27.828 1 89.75 171 ASP A N 1
ATOM 1317 C CA . ASP A 1 171 ? -18.828 7.547 26.906 1 89.75 171 ASP A CA 1
ATOM 1318 C C . ASP A 1 171 ? -18.016 7.258 25.641 1 89.75 171 ASP A C 1
ATOM 1320 O O . ASP A 1 171 ? -18.078 6.152 25.094 1 89.75 171 ASP A O 1
ATOM 1324 N N . PHE A 1 172 ? -17.328 8.234 25.25 1 92.94 172 PHE A N 1
ATOM 1325 C CA . PHE A 1 172 ? -16.516 8.047 24.047 1 92.94 172 PHE A CA 1
ATOM 1326 C C . PHE A 1 172 ? -15.391 7.066 24.297 1 92.94 172 PHE A C 1
ATOM 1328 O O . PHE A 1 172 ? -15.086 6.223 23.453 1 92.94 172 PHE A O 1
ATOM 1335 N N . TYR A 1 173 ? -14.789 7.148 25.469 1 91.81 173 TYR A N 1
ATOM 1336 C CA . TYR A 1 173 ? -13.719 6.234 25.844 1 91.81 173 TYR A CA 1
ATOM 1337 C C . TYR A 1 173 ? -14.219 4.797 25.906 1 91.81 173 TYR A C 1
ATOM 1339 O O . TYR A 1 173 ? -13.516 3.867 25.5 1 91.81 173 TYR A O 1
ATOM 1347 N N . ARG A 1 174 ? -15.383 4.598 26.312 1 89.12 174 ARG A N 1
ATOM 1348 C CA . ARG A 1 174 ? -15.969 3.262 26.406 1 89.12 174 ARG A CA 1
ATOM 1349 C C . ARG A 1 174 ? -16.25 2.684 25.016 1 89.12 174 ARG A C 1
ATOM 1351 O O . ARG A 1 174 ? -16.047 1.487 24.781 1 89.12 174 ARG A O 1
ATOM 1358 N N . SER A 1 175 ? -16.625 3.529 24.156 1 91 175 SER A N 1
ATOM 1359 C CA . SER A 1 175 ? -17 3.066 22.828 1 91 175 SER A CA 1
ATOM 1360 C C . SER A 1 175 ? -15.773 2.873 21.938 1 91 175 SER A C 1
ATOM 1362 O O . SER A 1 175 ? -15.695 1.902 21.188 1 91 175 SER A O 1
ATOM 1364 N N . LYS A 1 176 ? -14.828 3.84 21.953 1 95.25 176 LYS A N 1
ATOM 1365 C CA . LYS A 1 176 ? -13.633 3.828 21.109 1 95.25 176 LYS A CA 1
ATOM 1366 C C . LYS A 1 176 ? -12.383 4.133 21.938 1 95.25 176 LYS A C 1
ATOM 1368 O O . LYS A 1 176 ? -11.75 5.172 21.75 1 95.25 176 LYS A O 1
ATOM 1373 N N . PRO A 1 177 ? -11.945 3.176 22.688 1 93.62 177 PRO A N 1
ATOM 1374 C CA . PRO A 1 177 ? -10.844 3.408 23.625 1 93.62 177 PRO A CA 1
ATOM 1375 C C . PRO A 1 177 ? -9.523 3.707 22.938 1 93.62 177 PRO A C 1
ATOM 1377 O O . PRO A 1 177 ? -8.773 4.586 23.375 1 93.62 177 PRO A O 1
ATOM 1380 N N . LEU A 1 178 ? -9.188 2.984 21.859 1 95.81 178 LEU A N 1
ATOM 1381 C CA . LEU A 1 178 ? -7.914 3.205 21.188 1 95.81 178 LEU A CA 1
ATOM 1382 C C . LEU A 1 178 ? -7.848 4.613 20.594 1 95.81 178 LEU A C 1
ATOM 1384 O O . LEU A 1 178 ? -6.832 5.301 20.734 1 95.81 178 LEU A O 1
ATOM 1388 N N . LEU A 1 179 ? -8.883 5.027 19.953 1 97.19 179 LEU A N 1
ATOM 1389 C CA . LEU A 1 179 ? -8.93 6.359 19.359 1 97.19 179 LEU A CA 1
ATOM 1390 C C . LEU A 1 179 ? -8.797 7.438 20.422 1 97.19 179 LEU A C 1
ATOM 1392 O O . LEU A 1 179 ? -8.039 8.398 20.25 1 97.19 179 LEU A O 1
ATOM 1396 N N . PHE A 1 180 ? -9.539 7.277 21.5 1 95.31 180 PHE A N 1
ATOM 1397 C CA . PHE A 1 180 ? -9.5 8.305 22.531 1 95.31 180 PHE A CA 1
ATOM 1398 C C . PHE A 1 180 ? -8.125 8.359 23.188 1 95.31 180 PHE A C 1
ATOM 1400 O O . PHE A 1 180 ? -7.605 9.445 23.469 1 95.31 180 PHE A O 1
ATOM 1407 N N . LYS A 1 181 ? -7.488 7.211 23.469 1 94.25 181 LYS A N 1
ATOM 1408 C CA . LYS A 1 181 ? -6.129 7.195 24 1 94.25 181 LYS A CA 1
ATOM 1409 C C . LYS A 1 181 ? -5.168 7.945 23.078 1 94.25 181 LYS A C 1
ATOM 1411 O O . LYS A 1 181 ? -4.281 8.656 23.547 1 94.25 181 LYS A O 1
ATOM 1416 N N . THR A 1 182 ? -5.316 7.762 21.781 1 96.44 182 THR A N 1
ATOM 1417 C CA . THR A 1 182 ? -4.465 8.445 20.812 1 96.44 182 THR A CA 1
ATOM 1418 C C . THR A 1 182 ? -4.699 9.945 20.844 1 96.44 182 THR A C 1
ATOM 1420 O O . THR A 1 182 ? -3.752 10.734 20.766 1 96.44 182 THR A O 1
ATOM 1423 N N . VAL A 1 183 ? -5.965 10.336 21 1 95.88 183 VAL A N 1
ATOM 1424 C CA . VAL A 1 183 ? -6.312 11.75 21.109 1 95.88 183 VAL A CA 1
ATOM 1425 C C . VAL A 1 183 ? -5.676 12.336 22.375 1 95.88 183 VAL A C 1
ATOM 1427 O O . VAL A 1 183 ? -5.113 13.438 22.328 1 95.88 183 VAL A O 1
ATOM 1430 N N . LEU A 1 184 ? -5.773 11.602 23.469 1 92.56 184 LEU A N 1
ATOM 1431 C CA . LEU A 1 184 ? -5.18 12.062 24.719 1 92.56 184 LEU A CA 1
ATOM 1432 C C . LEU A 1 184 ? -3.674 12.242 24.578 1 92.56 184 LEU A C 1
ATOM 1434 O O . LEU A 1 184 ? -3.115 13.242 25.031 1 92.56 184 LEU A O 1
ATOM 1438 N N . TRP A 1 185 ? -3 11.289 23.922 1 91.75 185 TRP A N 1
ATOM 1439 C CA . TRP A 1 185 ? -1.562 11.375 23.688 1 91.75 185 TRP A CA 1
ATOM 1440 C C . TRP A 1 185 ? -1.227 12.578 22.812 1 91.75 185 TRP A C 1
ATOM 1442 O O . TRP A 1 185 ? -0.223 13.258 23.031 1 91.75 185 TRP A O 1
ATOM 1452 N N . THR A 1 186 ? -2.039 12.875 21.844 1 92.38 186 THR A N 1
ATOM 1453 C CA . THR A 1 186 ? -1.802 13.945 20.875 1 92.38 186 THR A CA 1
ATOM 1454 C C . THR A 1 186 ? -1.959 15.312 21.531 1 92.38 186 THR A C 1
ATOM 1456 O O . THR A 1 186 ? -1.134 16.203 21.328 1 92.38 186 THR A O 1
ATOM 1459 N N . CYS A 1 187 ? -3 15.461 22.328 1 89.12 187 CYS A N 1
ATOM 1460 C CA . CYS A 1 187 ? -3.346 16.766 22.875 1 89.12 187 CYS A CA 1
ATOM 1461 C C . CYS A 1 187 ? -2.578 17.047 24.156 1 89.12 187 CYS A C 1
ATOM 1463 O O . CYS A 1 187 ? -2.35 18.203 24.516 1 89.12 187 CYS A O 1
ATOM 1465 N N . MET A 1 188 ? -2.27 15.922 24.859 1 83.94 188 MET A N 1
ATOM 1466 C CA . MET A 1 188 ? -1.52 16.062 26.094 1 83.94 188 MET A CA 1
ATOM 1467 C C . MET A 1 188 ? -0.403 15.023 26.188 1 83.94 188 MET A C 1
ATOM 1469 O O . MET A 1 188 ? -0.458 14.109 27 1 83.94 188 MET A O 1
ATOM 1473 N N . PRO A 1 189 ? 0.587 15.266 25.344 1 80 189 PRO A N 1
ATOM 1474 C CA . PRO A 1 189 ? 1.669 14.281 25.375 1 80 189 PRO A CA 1
ATOM 1475 C C . PRO A 1 189 ? 2.373 14.211 26.734 1 80 189 PRO A C 1
ATOM 1477 O O . PRO A 1 189 ? 2.543 15.234 27.391 1 80 189 PRO A O 1
ATOM 1480 N N . PRO A 1 190 ? 2.689 12.992 27.078 1 79.88 190 PRO A N 1
ATOM 1481 C CA . PRO A 1 190 ? 3.418 12.805 28.328 1 79.88 190 PRO A CA 1
ATOM 1482 C C . PRO A 1 190 ? 4.898 13.164 28.219 1 79.88 190 PRO A C 1
ATOM 1484 O O . PRO A 1 190 ? 5.293 13.867 27.281 1 79.88 190 PRO A O 1
ATOM 1487 N N . SER A 1 191 ? 5.629 12.797 29.297 1 80.06 191 SER A N 1
ATOM 1488 C CA . SER A 1 191 ? 7.078 12.969 29.25 1 80.06 191 SER A CA 1
ATOM 1489 C C . SER A 1 191 ? 7.691 12.219 28.078 1 80.06 191 SER A C 1
ATOM 1491 O O . SER A 1 191 ? 7.043 11.367 27.469 1 80.06 191 SER A O 1
ATOM 1493 N N . ARG A 1 192 ? 8.867 12.531 27.781 1 81.06 192 ARG A N 1
ATOM 1494 C CA . ARG A 1 192 ? 9.547 11.945 26.641 1 81.06 192 ARG A CA 1
ATOM 1495 C C . ARG A 1 192 ? 9.609 10.422 26.75 1 81.06 192 ARG A C 1
ATOM 1497 O O . ARG A 1 192 ? 9.32 9.711 25.797 1 81.06 192 ARG A O 1
ATOM 1504 N N . ASP A 1 193 ? 9.984 9.992 27.906 1 81.56 193 ASP A N 1
ATOM 1505 C CA . ASP A 1 193 ? 10.117 8.547 28.094 1 81.56 193 ASP A CA 1
ATOM 1506 C C . ASP A 1 193 ? 8.773 7.844 27.938 1 81.56 193 ASP A C 1
ATOM 1508 O O . ASP A 1 193 ? 8.695 6.781 27.328 1 81.56 193 ASP A O 1
ATOM 1512 N N . LEU A 1 194 ? 7.801 8.477 28.484 1 84.81 194 LEU A N 1
ATOM 1513 C CA . LEU A 1 194 ? 6.469 7.887 28.391 1 84.81 194 LEU A CA 1
ATOM 1514 C C . LEU A 1 194 ? 5.934 7.98 26.969 1 84.81 194 LEU A C 1
ATOM 1516 O O . LEU A 1 194 ? 5.172 7.113 26.531 1 84.81 194 LEU A O 1
ATOM 1520 N N . SER A 1 195 ? 6.312 9.016 26.266 1 87.31 195 SER A N 1
ATOM 1521 C CA . SER A 1 195 ? 5.898 9.133 24.875 1 87.31 195 SER A CA 1
ATOM 1522 C C . SER A 1 195 ? 6.5 8.023 24.016 1 87.31 195 SER A C 1
ATOM 1524 O O . SER A 1 195 ? 5.828 7.465 23.156 1 87.31 195 SER A O 1
ATOM 1526 N N . VAL A 1 196 ? 7.766 7.707 24.281 1 86.25 196 VAL A N 1
ATOM 1527 C CA . VAL A 1 196 ? 8.43 6.613 23.578 1 86.25 196 VAL A CA 1
ATOM 1528 C C . VAL A 1 196 ? 7.734 5.293 23.906 1 86.25 196 VAL A C 1
ATOM 1530 O O . VAL A 1 196 ? 7.512 4.465 23.016 1 86.25 196 VAL A O 1
ATOM 1533 N N . ALA A 1 197 ? 7.398 5.18 25.156 1 86.75 197 ALA A N 1
ATOM 1534 C CA . ALA A 1 197 ? 6.691 3.975 25.578 1 86.75 197 ALA A CA 1
ATOM 1535 C C . ALA A 1 197 ? 5.328 3.871 24.906 1 86.75 197 ALA A C 1
ATOM 1537 O O . ALA A 1 197 ? 4.902 2.779 24.516 1 86.75 197 ALA A O 1
ATOM 1538 N N . PHE A 1 198 ? 4.672 4.98 24.828 1 91.19 198 PHE A N 1
ATOM 1539 C CA . PHE A 1 198 ? 3.375 4.984 24.172 1 91.19 198 PHE A CA 1
ATOM 1540 C C . PHE A 1 198 ? 3.516 4.605 22.703 1 91.19 198 PHE A C 1
ATOM 1542 O O . PHE A 1 198 ? 2.725 3.818 22.172 1 91.19 198 PHE A O 1
ATOM 1549 N N . GLU A 1 199 ? 4.465 5.18 22.016 1 92.19 199 GLU A N 1
ATOM 1550 C CA . GLU A 1 199 ? 4.672 4.895 20.609 1 92.19 199 GLU A CA 1
ATOM 1551 C C . GLU A 1 199 ? 4.93 3.406 20.375 1 92.19 199 GLU A C 1
ATOM 1553 O O . GLU A 1 199 ? 4.391 2.818 19.438 1 92.19 199 GLU A O 1
ATOM 1558 N N . ARG A 1 200 ? 5.742 2.846 21.172 1 89.12 200 ARG A N 1
ATOM 1559 C CA . ARG A 1 200 ? 6.008 1.413 21.078 1 89.12 200 ARG A CA 1
ATOM 1560 C C . ARG A 1 200 ? 4.738 0.603 21.328 1 89.12 200 ARG A C 1
ATOM 1562 O O . ARG A 1 200 ? 4.441 -0.336 20.594 1 89.12 200 ARG A O 1
ATOM 1569 N N . TRP A 1 201 ? 4.047 0.973 22.391 1 90.5 201 TRP A N 1
ATOM 1570 C CA . TRP A 1 201 ? 2.781 0.31 22.688 1 90.5 201 TRP A CA 1
ATOM 1571 C C . TRP A 1 201 ? 1.816 0.417 21.516 1 90.5 201 TRP A C 1
ATOM 1573 O O . TRP A 1 201 ? 1.172 -0.565 21.141 1 90.5 201 TRP A O 1
ATOM 1583 N N . PHE A 1 202 ? 1.702 1.635 21.031 1 94.81 202 PHE A N 1
ATOM 1584 C CA . PHE A 1 202 ? 0.782 1.896 19.922 1 94.81 202 PHE A CA 1
ATOM 1585 C C . PHE A 1 202 ? 1.097 1.003 18.734 1 94.81 202 PHE A C 1
ATOM 1587 O O . PHE A 1 202 ? 0.199 0.379 18.156 1 94.81 202 PHE A O 1
ATOM 1594 N N . ARG A 1 203 ? 2.318 0.878 18.281 1 95.56 203 ARG A N 1
ATOM 1595 C CA . ARG A 1 203 ? 2.744 0.029 17.172 1 95.56 203 ARG A CA 1
ATOM 1596 C C . ARG A 1 203 ? 2.43 -1.437 17.453 1 95.56 203 ARG A C 1
ATOM 1598 O O . ARG A 1 203 ? 1.915 -2.145 16.594 1 95.56 203 ARG A O 1
ATOM 1605 N N . GLN A 1 204 ? 2.744 -1.824 18.656 1 92.94 204 GLN A N 1
ATOM 1606 C CA . GLN A 1 204 ? 2.486 -3.209 19.047 1 92.94 204 GLN A CA 1
ATOM 1607 C C . GLN A 1 204 ? 0.993 -3.521 19 1 92.94 204 GLN A C 1
ATOM 1609 O O . GLN A 1 204 ? 0.584 -4.566 18.5 1 92.94 204 GLN A O 1
ATOM 1614 N N . HIS A 1 205 ? 0.278 -2.598 19.547 1 92.38 205 HIS A N 1
ATOM 1615 C CA . HIS A 1 205 ? -1.168 -2.775 19.625 1 92.38 205 HIS A CA 1
ATOM 1616 C C . HIS A 1 205 ? -1.791 -2.855 18.234 1 92.38 205 HIS A C 1
ATOM 1618 O O . HIS A 1 205 ? -2.594 -3.75 17.969 1 92.38 205 HIS A O 1
ATOM 1624 N N . ILE A 1 206 ? -1.44 -2 17.375 1 96.38 206 ILE A N 1
ATOM 1625 C CA . ILE A 1 206 ? -1.968 -1.979 16.016 1 96.38 206 ILE A CA 1
ATOM 1626 C C . ILE A 1 206 ? -1.52 -3.234 15.273 1 96.38 206 ILE A C 1
ATOM 1628 O O . ILE A 1 206 ? -2.324 -3.887 14.602 1 96.38 206 ILE A O 1
ATOM 1632 N N . ALA A 1 207 ? -0.242 -3.576 15.375 1 94.62 207 ALA A N 1
ATOM 1633 C CA . ALA A 1 207 ? 0.294 -4.754 14.703 1 94.62 207 ALA A CA 1
ATOM 1634 C C . ALA A 1 207 ? -0.451 -6.016 15.133 1 94.62 207 ALA A C 1
ATOM 1636 O O . ALA A 1 207 ? -0.808 -6.848 14.289 1 94.62 207 ALA A O 1
ATOM 1637 N N . TYR A 1 208 ? -0.672 -6.066 16.359 1 92.38 208 TYR A N 1
ATOM 1638 C CA . TYR A 1 208 ? -1.337 -7.258 16.875 1 92.38 208 TYR A CA 1
ATOM 1639 C C . TYR A 1 208 ? -2.775 -7.34 16.375 1 92.38 208 TYR A C 1
ATOM 1641 O O . TYR A 1 208 ? -3.209 -8.383 15.883 1 92.38 208 TYR A O 1
ATOM 1649 N N . ARG A 1 209 ? -3.492 -6.293 16.453 1 94 209 ARG A N 1
ATOM 1650 C CA . ARG A 1 209 ? -4.91 -6.289 16.109 1 94 209 ARG A CA 1
ATOM 1651 C C . ARG A 1 209 ? -5.102 -6.434 14.602 1 94 209 ARG A C 1
ATOM 1653 O O . ARG A 1 209 ? -5.949 -7.207 14.156 1 94 209 ARG A O 1
ATOM 1660 N N . VAL A 1 210 ? -4.324 -5.781 13.812 1 95.88 210 VAL A N 1
ATOM 1661 C CA . VAL A 1 210 ? -4.559 -5.711 12.375 1 95.88 210 VAL A CA 1
ATOM 1662 C C . VAL A 1 210 ? -3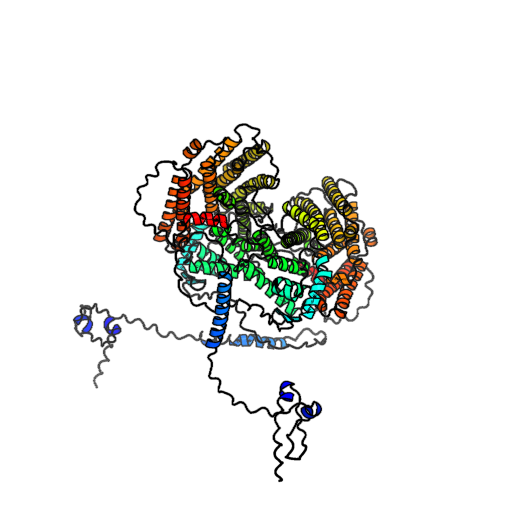.885 -6.891 11.68 1 95.88 210 VAL A C 1
ATOM 1664 O O . VAL A 1 210 ? -4.465 -7.504 10.781 1 95.88 210 VAL A O 1
ATOM 1667 N N . VAL A 1 211 ? -2.67 -7.285 12.078 1 95.44 211 VAL A N 1
ATOM 1668 C CA . VAL A 1 211 ? -1.898 -8.289 11.352 1 95.44 211 VAL A CA 1
ATOM 1669 C C . VAL A 1 211 ? -2.172 -9.672 11.93 1 95.44 211 VAL A C 1
ATOM 1671 O O . VAL A 1 211 ? -2.355 -10.641 11.188 1 95.44 211 VAL A O 1
ATOM 1674 N N . VAL A 1 212 ? -2.219 -9.742 13.242 1 91.56 212 VAL A N 1
ATOM 1675 C CA . VAL A 1 212 ? -2.318 -11.055 13.875 1 91.56 212 VAL A CA 1
ATOM 1676 C C . VAL A 1 212 ? -3.785 -11.461 13.992 1 91.56 212 VAL A C 1
ATOM 1678 O O . VAL A 1 212 ? -4.176 -12.539 13.555 1 91.56 212 VAL A O 1
ATOM 1681 N N . LEU A 1 213 ? -4.629 -10.539 14.516 1 91.38 213 LEU A N 1
ATOM 1682 C CA . LEU A 1 213 ? -6.031 -10.875 14.727 1 91.38 213 LEU A CA 1
ATOM 1683 C C . LEU A 1 213 ? -6.852 -10.594 13.469 1 91.38 213 LEU A C 1
ATOM 1685 O O . LEU A 1 213 ? -8.023 -10.969 13.383 1 91.38 213 LEU A O 1
ATOM 1689 N N . LEU A 1 214 ? -6.262 -9.922 12.492 1 92.5 214 LEU A N 1
ATOM 1690 C CA . LEU A 1 214 ? -6.914 -9.586 11.227 1 92.5 214 LEU A CA 1
ATOM 1691 C C . LEU A 1 214 ? -8.188 -8.781 11.469 1 92.5 214 LEU A C 1
ATOM 1693 O O . LEU A 1 214 ? -9.203 -9 10.805 1 92.5 214 LEU A O 1
ATOM 1697 N N . GLU A 1 215 ? -8.094 -7.859 12.492 1 92.44 215 GLU A N 1
ATOM 1698 C CA . GLU A 1 215 ? -9.25 -7.027 12.828 1 92.44 215 GLU A CA 1
ATOM 1699 C C . GLU A 1 215 ? -9.484 -5.961 11.758 1 92.44 215 GLU A C 1
ATOM 1701 O O . GLU A 1 215 ? -8.539 -5.355 11.258 1 92.44 215 GLU A O 1
ATOM 1706 N N . LYS A 1 216 ? -10.719 -5.832 11.398 1 92.19 216 LYS A N 1
ATOM 1707 C CA . LYS A 1 216 ? -11.164 -4.793 10.477 1 92.19 216 LYS A CA 1
ATOM 1708 C C . LYS A 1 216 ? -12.094 -3.803 11.18 1 92.19 216 LYS A C 1
ATOM 1710 O O . LYS A 1 216 ? -13.289 -4.059 11.328 1 92.19 216 LYS A O 1
ATOM 1715 N N . ASN A 1 217 ? -11.5 -2.707 11.641 1 94 217 ASN A N 1
ATOM 1716 C CA . ASN A 1 217 ? -12.234 -1.761 12.469 1 94 217 ASN A CA 1
ATOM 1717 C C . ASN A 1 217 ? -11.922 -0.317 12.094 1 94 217 ASN A C 1
ATOM 1719 O O . ASN A 1 217 ? -10.75 0.055 11.961 1 94 217 ASN A O 1
ATOM 1723 N N . LEU A 1 218 ? -12.961 0.445 11.945 1 96.62 218 LEU A N 1
ATOM 1724 C CA . LEU A 1 218 ? -12.812 1.844 11.562 1 96.62 218 LEU A CA 1
ATOM 1725 C C . LEU A 1 218 ? -12.07 2.629 12.641 1 96.62 218 LEU A C 1
ATOM 1727 O O . LEU A 1 218 ? -11.312 3.553 12.336 1 96.62 218 LEU A O 1
ATOM 1731 N N . GLU A 1 219 ? -12.258 2.279 13.875 1 97.38 219 GLU A N 1
ATOM 1732 C CA . GLU A 1 219 ? -11.586 2.965 14.977 1 97.38 219 GLU A CA 1
ATOM 1733 C C . GLU A 1 219 ? -10.07 2.938 14.812 1 97.38 219 GLU A C 1
ATOM 1735 O O . GLU A 1 219 ? -9.391 3.924 15.102 1 97.38 219 GLU A O 1
ATOM 1740 N N . ILE A 1 220 ? -9.547 1.779 14.406 1 98.12 220 ILE A N 1
ATOM 1741 C CA . ILE A 1 220 ? -8.109 1.628 14.242 1 98.12 220 ILE A CA 1
ATOM 1742 C C . ILE A 1 220 ? -7.605 2.586 13.164 1 98.12 220 ILE A C 1
ATOM 1744 O O . ILE A 1 220 ? -6.578 3.246 13.344 1 98.12 220 ILE A O 1
ATOM 1748 N N . LEU A 1 221 ? -8.32 2.672 12.039 1 98.31 221 LEU A N 1
ATOM 1749 C CA . LEU A 1 221 ? -7.945 3.588 10.969 1 98.31 221 LEU A CA 1
ATOM 1750 C C . LEU A 1 221 ? -7.973 5.031 11.453 1 98.31 221 LEU A C 1
ATOM 1752 O O . LEU A 1 221 ? -7.059 5.809 11.164 1 98.31 221 LEU A O 1
ATOM 1756 N N . GLN A 1 222 ? -9.016 5.391 12.203 1 98.62 222 GLN A N 1
ATOM 1757 C CA . GLN A 1 222 ? -9.133 6.738 12.742 1 98.62 222 GLN A CA 1
ATOM 1758 C C . GLN A 1 222 ? -8.008 7.047 13.719 1 98.62 222 GLN A C 1
ATOM 1760 O O . GLN A 1 222 ? -7.449 8.148 13.711 1 98.62 222 GLN A O 1
ATOM 1765 N N . ALA A 1 223 ? -7.699 6.094 14.547 1 98.5 223 ALA A N 1
ATOM 1766 C CA . ALA A 1 223 ? -6.602 6.281 15.492 1 98.5 223 ALA A CA 1
ATOM 1767 C C . ALA A 1 223 ? -5.281 6.492 14.758 1 98.5 223 ALA A C 1
ATOM 1769 O O . ALA A 1 223 ? -4.473 7.336 15.156 1 98.5 223 ALA A O 1
ATOM 1770 N N . LEU A 1 224 ? -5.047 5.73 13.711 1 98.62 224 LEU A N 1
ATOM 1771 C CA . LEU A 1 224 ? -3.846 5.883 12.898 1 98.62 224 LEU A CA 1
ATOM 1772 C C . LEU A 1 224 ? -3.775 7.281 12.289 1 98.62 224 LEU A C 1
ATOM 1774 O O . LEU A 1 224 ? -2.713 7.906 12.281 1 98.62 224 LEU A O 1
ATOM 1778 N N . LEU A 1 225 ? -4.863 7.777 11.836 1 98.62 225 LEU A N 1
ATOM 1779 C CA . LEU A 1 225 ? -4.906 9.094 11.211 1 98.62 225 LEU A CA 1
ATOM 1780 C C . LEU A 1 225 ? -4.527 10.18 12.219 1 98.62 225 LEU A C 1
ATOM 1782 O O . LEU A 1 225 ? -3.74 11.078 11.898 1 98.62 225 LEU A O 1
ATOM 1786 N N . VAL A 1 226 ? -5.129 10.062 13.406 1 98.31 226 VAL A N 1
ATOM 1787 C CA . VAL A 1 226 ? -4.801 11.031 14.445 1 98.31 226 VAL A CA 1
ATOM 1788 C C . VAL A 1 226 ? -3.324 10.922 14.812 1 98.31 226 VAL A C 1
ATOM 1790 O O . VAL A 1 226 ? -2.639 11.93 14.969 1 98.31 226 VAL A O 1
ATOM 1793 N N . TYR A 1 227 ? -2.846 9.727 14.891 1 97.38 227 TYR A N 1
ATOM 1794 C CA . TYR A 1 227 ? -1.441 9.484 15.195 1 97.38 227 TYR A CA 1
ATOM 1795 C C . TYR A 1 227 ? -0.535 10.094 14.133 1 97.38 227 TYR A C 1
ATOM 1797 O O . TYR A 1 227 ? 0.482 10.711 14.461 1 97.38 227 TYR A O 1
ATOM 1805 N N . PHE A 1 228 ? -0.878 9.961 12.914 1 97.5 228 PHE A N 1
ATOM 1806 C CA . PHE A 1 228 ? -0.093 10.508 11.812 1 97.5 228 PHE A CA 1
ATOM 1807 C C . PHE A 1 228 ? -0.141 12.031 11.82 1 97.5 228 PHE A C 1
ATOM 1809 O O . PHE A 1 228 ? 0.888 12.688 11.656 1 97.5 228 PHE A O 1
ATOM 1816 N N . ALA A 1 229 ? -1.245 12.602 12 1 97.56 229 ALA A N 1
ATOM 1817 C CA . ALA A 1 229 ? -1.493 14.023 11.789 1 97.56 229 ALA A CA 1
ATOM 1818 C C . ALA A 1 229 ? -0.602 14.875 12.688 1 97.56 229 ALA A C 1
ATOM 1820 O O . ALA A 1 229 ? -0.187 15.969 12.305 1 97.56 229 ALA A O 1
ATOM 1821 N N . TRP A 1 230 ? -0.275 14.375 13.867 1 95.06 230 TRP A N 1
ATOM 1822 C CA . TRP A 1 230 ? 0.419 15.258 14.805 1 95.06 230 TRP A CA 1
ATOM 1823 C C . TRP A 1 230 ? 1.746 14.648 15.242 1 95.06 230 TRP A C 1
ATOM 1825 O O . TRP A 1 230 ? 2.307 15.047 16.266 1 95.06 230 TRP A O 1
ATOM 1835 N N . ASN A 1 231 ? 2.248 13.695 14.469 1 91.62 231 ASN A N 1
ATOM 1836 C CA . ASN A 1 231 ? 3.602 13.211 14.719 1 91.62 231 ASN A CA 1
ATOM 1837 C C . ASN A 1 231 ? 4.652 14.172 14.172 1 91.62 231 ASN A C 1
ATOM 1839 O O . ASN A 1 231 ? 4.34 15.039 13.352 1 91.62 231 ASN A O 1
ATOM 1843 N N . ASP A 1 232 ? 5.801 14.055 14.695 1 88.75 232 ASP A N 1
ATOM 1844 C CA . ASP A 1 232 ? 6.91 14.914 14.297 1 88.75 232 ASP A CA 1
ATOM 1845 C C . ASP A 1 232 ? 7.305 14.672 12.844 1 88.75 232 ASP A C 1
ATOM 1847 O O . ASP A 1 232 ? 7.176 13.555 12.336 1 88.75 232 ASP A O 1
ATOM 1851 N N . ILE A 1 233 ? 7.746 15.68 12.148 1 88.25 233 ILE A N 1
ATOM 1852 C CA . ILE A 1 233 ? 8.125 15.539 10.742 1 88.25 233 ILE A CA 1
ATOM 1853 C C . ILE A 1 233 ? 9.312 14.594 10.625 1 88.25 233 ILE A C 1
ATOM 1855 O O . ILE A 1 233 ? 9.5 13.945 9.594 1 88.25 233 ILE A O 1
ATOM 1859 N N . LEU A 1 234 ? 10.148 14.461 11.68 1 84.19 234 LEU A N 1
ATOM 1860 C CA . LEU A 1 234 ? 11.297 13.555 11.656 1 84.19 234 LEU A CA 1
ATOM 1861 C C . LEU A 1 234 ? 10.836 12.102 11.625 1 84.19 234 LEU A C 1
ATOM 1863 O O . LEU A 1 234 ? 11.547 11.227 11.125 1 84.19 234 LEU A O 1
ATOM 1867 N N . TYR A 1 235 ? 9.672 11.961 12.195 1 89.31 235 TYR A N 1
ATOM 1868 C CA . TYR A 1 235 ? 9.039 10.648 12.148 1 89.31 235 TYR A CA 1
ATOM 1869 C C . TYR A 1 235 ? 8.867 10.172 10.703 1 89.31 235 TYR A C 1
ATOM 1871 O O . TYR A 1 235 ? 9.109 9.008 10.398 1 89.31 235 TYR A O 1
ATOM 1879 N N . TYR A 1 236 ? 8.539 11.031 9.805 1 89.44 236 TYR A N 1
ATOM 1880 C CA . TYR A 1 236 ? 8.312 10.727 8.398 1 89.44 236 TYR A CA 1
ATOM 1881 C C . TYR A 1 236 ? 9.625 10.727 7.617 1 89.44 236 TYR A C 1
ATOM 1883 O O . TYR A 1 236 ? 9.805 9.953 6.676 1 89.44 236 TYR A O 1
ATOM 1891 N N . ALA A 1 237 ? 10.492 11.555 8.031 1 82.62 237 ALA A N 1
ATOM 1892 C CA . ALA A 1 237 ? 11.797 11.633 7.375 1 82.62 237 ALA A CA 1
ATOM 1893 C C . ALA A 1 237 ? 12.57 10.328 7.543 1 82.62 237 ALA A C 1
ATOM 1895 O O . ALA A 1 237 ? 13.289 9.906 6.637 1 82.62 237 ALA A O 1
ATOM 1896 N N . ARG A 1 238 ? 12.344 9.719 8.664 1 81.38 238 ARG A N 1
ATOM 1897 C CA . ARG A 1 238 ? 13.031 8.469 8.961 1 81.38 238 ARG A CA 1
ATOM 1898 C C . ARG A 1 238 ? 12.234 7.27 8.445 1 81.38 238 ARG A C 1
ATOM 1900 O O . ARG A 1 238 ? 12.586 6.121 8.703 1 81.38 238 ARG A O 1
ATOM 1907 N N . SER A 1 239 ? 11.195 7.461 7.777 1 86.25 239 SER A N 1
ATOM 1908 C CA . SER A 1 239 ? 10.312 6.438 7.227 1 86.25 239 SER A CA 1
ATOM 1909 C C . SER A 1 239 ? 9.805 5.496 8.312 1 86.25 239 SER A C 1
ATOM 1911 O O . SER A 1 239 ? 9.602 4.305 8.062 1 86.25 239 SER A O 1
ATOM 1913 N N . SER A 1 240 ? 9.664 6.008 9.508 1 89.25 240 SER A N 1
ATOM 1914 C CA . SER A 1 240 ? 9.156 5.203 10.609 1 89.25 240 SER A CA 1
ATOM 1915 C C . SER A 1 240 ? 7.656 4.957 10.469 1 89.25 240 SER A C 1
ATOM 1917 O O . SER A 1 240 ? 7.102 4.078 11.125 1 89.25 240 SER A O 1
ATOM 1919 N N . ASP A 1 241 ? 7.066 5.719 9.625 1 92.44 241 ASP A N 1
ATOM 1920 C CA . ASP A 1 241 ? 5.617 5.645 9.445 1 92.44 241 ASP A CA 1
ATOM 1921 C C . ASP A 1 241 ? 5.246 4.582 8.406 1 92.44 241 ASP A C 1
ATOM 1923 O O . ASP A 1 241 ? 4.086 4.18 8.312 1 92.44 241 ASP A O 1
ATOM 1927 N N . THR A 1 242 ? 6.141 4.09 7.621 1 93.44 242 THR A N 1
ATOM 1928 C CA . THR A 1 242 ? 5.859 3.334 6.406 1 93.44 242 THR A CA 1
ATOM 1929 C C . THR A 1 242 ? 4.973 2.131 6.711 1 93.44 242 THR A C 1
ATOM 1931 O O . THR A 1 242 ? 3.945 1.93 6.062 1 93.44 242 THR A O 1
ATOM 1934 N N . SER A 1 243 ? 5.367 1.354 7.695 1 94.81 243 SER A N 1
ATOM 1935 C CA . SER A 1 243 ? 4.617 0.14 8 1 94.81 243 SER A CA 1
ATOM 1936 C C . SER A 1 243 ? 3.195 0.465 8.445 1 94.81 243 SER A C 1
ATOM 1938 O O . SER A 1 243 ? 2.234 -0.14 7.969 1 94.81 243 SER A O 1
ATOM 1940 N N . LEU A 1 244 ? 3.057 1.428 9.344 1 96.75 244 LEU A N 1
ATOM 1941 C CA . LEU A 1 244 ? 1.733 1.803 9.828 1 96.75 244 LEU A CA 1
ATOM 1942 C C . LEU A 1 244 ? 0.898 2.418 8.711 1 96.75 244 LEU A C 1
ATOM 1944 O O . LEU A 1 244 ? -0.312 2.193 8.641 1 96.75 244 LEU A O 1
ATOM 1948 N N . MET A 1 245 ? 1.551 3.197 7.902 1 96.31 245 MET A N 1
ATOM 1949 C CA . MET A 1 245 ? 0.849 3.785 6.762 1 96.31 245 MET A CA 1
ATOM 1950 C C . MET A 1 245 ? 0.321 2.699 5.832 1 96.31 245 MET A C 1
ATOM 1952 O O . MET A 1 245 ? -0.805 2.793 5.34 1 96.31 245 MET A O 1
ATOM 1956 N N . GLN A 1 246 ? 1.097 1.709 5.613 1 95.5 246 GLN A N 1
ATOM 1957 C CA . GLN A 1 246 ? 0.667 0.586 4.785 1 95.5 246 GLN A CA 1
ATOM 1958 C C . GLN A 1 246 ? -0.488 -0.168 5.441 1 95.5 246 GLN A C 1
ATOM 1960 O O . GLN A 1 246 ? -1.453 -0.539 4.77 1 95.5 246 GLN A O 1
ATOM 1965 N N . LEU A 1 247 ? -0.355 -0.378 6.68 1 96.56 247 LEU A N 1
ATOM 1966 C CA . LEU A 1 247 ? -1.441 -1.05 7.383 1 96.56 247 LEU A CA 1
ATOM 1967 C C . LEU A 1 247 ? -2.729 -0.235 7.305 1 96.56 247 LEU A C 1
ATOM 1969 O O . LEU A 1 247 ? -3.818 -0.799 7.18 1 96.56 247 LEU A O 1
ATOM 1973 N N . ALA A 1 248 ? -2.604 1.057 7.418 1 97.12 248 ALA A N 1
ATOM 1974 C CA . ALA A 1 248 ? -3.773 1.92 7.277 1 97.12 248 ALA A CA 1
ATOM 1975 C C . ALA A 1 248 ? -4.418 1.751 5.902 1 97.12 248 ALA A C 1
ATOM 1977 O O . ALA A 1 248 ? -5.645 1.668 5.793 1 97.12 248 ALA A O 1
ATOM 1978 N N . ARG A 1 249 ? -3.609 1.677 4.91 1 95.38 249 ARG A N 1
ATOM 1979 C CA . ARG A 1 249 ? -4.117 1.478 3.559 1 95.38 249 ARG A CA 1
ATOM 1980 C C . ARG A 1 249 ? -4.824 0.132 3.432 1 95.38 249 ARG A C 1
ATOM 1982 O O . ARG A 1 249 ? -5.898 0.044 2.836 1 95.38 249 ARG A O 1
ATOM 1989 N N . GLY A 1 250 ? -4.141 -0.887 3.955 1 94.5 250 GLY A N 1
ATOM 1990 C CA . GLY A 1 250 ? -4.766 -2.201 3.949 1 94.5 250 GLY A CA 1
ATOM 1991 C C . GLY A 1 250 ? -6.098 -2.232 4.676 1 94.5 250 GLY A C 1
ATOM 1992 O O . GLY A 1 250 ? -7.047 -2.873 4.219 1 94.5 250 GLY A O 1
ATOM 1993 N N . LEU A 1 251 ? -6.172 -1.523 5.773 1 94.88 251 LEU A N 1
ATOM 1994 C CA . LEU A 1 251 ? -7.402 -1.469 6.555 1 94.88 251 LEU A CA 1
ATOM 1995 C C . LEU A 1 251 ? -8.508 -0.766 5.777 1 94.88 251 LEU A C 1
ATOM 1997 O O . LEU A 1 251 ? -9.672 -1.19 5.816 1 94.88 251 LEU A O 1
ATOM 2001 N N . ALA A 1 252 ? -8.188 0.311 5.137 1 94.5 252 ALA A N 1
ATOM 2002 C CA . ALA A 1 252 ? -9.172 1.019 4.324 1 94.5 252 ALA A CA 1
ATOM 2003 C C . ALA A 1 252 ? -9.734 0.112 3.232 1 94.5 252 ALA A C 1
ATOM 2005 O O . ALA A 1 252 ? -10.938 0.138 2.955 1 94.5 252 ALA A O 1
ATOM 2006 N N . GLU A 1 253 ? -8.875 -0.694 2.631 1 90.81 253 GLU A N 1
ATOM 2007 C CA . GLU A 1 253 ? -9.297 -1.639 1.602 1 90.81 253 GLU A CA 1
ATOM 2008 C C . GLU A 1 253 ? -10.203 -2.723 2.186 1 90.81 253 GLU A C 1
ATOM 2010 O O . GLU A 1 253 ? -11.25 -3.035 1.622 1 90.81 253 GLU A O 1
ATOM 2015 N N . ASP A 1 254 ? -9.766 -3.211 3.291 1 90 254 ASP A N 1
ATOM 2016 C CA . ASP A 1 254 ? -10.508 -4.301 3.924 1 90 254 ASP A CA 1
ATOM 2017 C C . ASP A 1 254 ? -11.883 -3.836 4.395 1 90 254 ASP A C 1
ATOM 2019 O O . ASP A 1 254 ? -12.836 -4.617 4.406 1 90 254 ASP A O 1
ATOM 2023 N N . LEU A 1 255 ? -11.945 -2.557 4.773 1 92 255 LEU A N 1
ATOM 2024 C CA . LEU A 1 255 ? -13.211 -1.989 5.215 1 92 255 LEU A CA 1
ATOM 2025 C C . LEU A 1 255 ? -14.094 -1.632 4.02 1 92 255 LEU A C 1
ATOM 2027 O O . LEU A 1 255 ? -15.242 -1.233 4.191 1 92 255 LEU A O 1
ATOM 2031 N N . GLY A 1 256 ? -13.57 -1.771 2.809 1 88.25 256 GLY A N 1
ATOM 2032 C CA . GLY A 1 256 ? -14.312 -1.49 1.592 1 88.25 256 GLY A CA 1
ATOM 2033 C C . GLY A 1 256 ? -14.484 -0.006 1.324 1 88.25 256 GLY A C 1
ATOM 2034 O O . GLY A 1 256 ? -15.344 0.396 0.542 1 88.25 256 GLY A O 1
ATOM 2035 N N . LEU A 1 257 ? -13.648 0.815 1.938 1 92.5 257 LEU A N 1
ATOM 2036 C CA . LEU A 1 257 ? -13.859 2.258 1.889 1 92.5 257 LEU A CA 1
ATOM 2037 C C . LEU A 1 257 ? -13.32 2.84 0.585 1 92.5 257 LEU A C 1
ATOM 2039 O O . LEU A 1 257 ? -13.586 4 0.264 1 92.5 257 LEU A O 1
ATOM 2043 N N . THR A 1 258 ? -12.609 2.053 -0.162 1 89.5 258 THR A N 1
ATOM 2044 C CA . THR A 1 258 ? -11.984 2.559 -1.381 1 89.5 258 THR A CA 1
ATOM 2045 C C . THR A 1 258 ? -12.859 2.254 -2.598 1 89.5 258 THR A C 1
ATOM 2047 O O . THR A 1 258 ? -12.531 2.662 -3.715 1 89.5 258 THR A O 1
ATOM 2050 N N . LYS A 1 259 ? -13.914 1.506 -2.396 1 83.81 259 LYS A N 1
ATOM 2051 C CA . LYS A 1 259 ? -14.82 1.129 -3.477 1 83.81 259 LYS A CA 1
ATOM 2052 C C . LYS A 1 259 ? -16.234 1.624 -3.203 1 83.81 259 LYS A C 1
ATOM 2054 O O . LYS A 1 259 ? -16.625 1.78 -2.047 1 83.81 259 LYS A O 1
ATOM 2059 N N . ARG A 1 260 ? -16.984 1.759 -4.266 1 85 260 ARG A N 1
ATOM 2060 C CA . ARG A 1 260 ? -18.375 2.197 -4.156 1 85 260 ARG A CA 1
ATOM 2061 C C . ARG A 1 260 ? -19.234 1.126 -3.494 1 85 260 ARG A C 1
ATOM 2063 O O . ARG A 1 260 ? -19.125 -0.059 -3.812 1 85 260 ARG A O 1
ATOM 2070 N N . PRO A 1 261 ? -20.047 1.599 -2.607 1 84.94 261 PRO A N 1
ATOM 2071 C CA . PRO A 1 261 ? -20.969 0.636 -1.994 1 84.94 261 PRO A CA 1
ATOM 2072 C C . PRO A 1 261 ? -22.047 0.152 -2.959 1 84.94 261 PRO A C 1
ATOM 2074 O O . PRO A 1 261 ? -22.25 0.755 -4.016 1 84.94 261 PRO A O 1
ATOM 2077 N N . GLY A 1 262 ? -22.656 -0.954 -2.598 1 77.06 262 GLY A N 1
ATOM 2078 C CA . GLY A 1 262 ? -23.734 -1.513 -3.406 1 77.06 262 GLY A CA 1
ATOM 2079 C C . GLY A 1 262 ? -23.281 -2.676 -4.27 1 77.06 262 GLY A C 1
ATOM 2080 O O . GLY A 1 262 ? -22.344 -3.389 -3.922 1 77.06 262 GLY A O 1
ATOM 2081 N N . ILE A 1 263 ? -24.078 -2.91 -5.297 1 65.62 263 ILE A N 1
ATOM 2082 C CA . ILE A 1 263 ? -23.812 -4.039 -6.18 1 65.62 263 ILE A CA 1
ATOM 2083 C C . ILE A 1 263 ? -22.688 -3.678 -7.152 1 65.62 263 ILE A C 1
ATOM 2085 O O . ILE A 1 263 ? -22.734 -2.625 -7.797 1 65.62 263 ILE A O 1
ATOM 2089 N N . PRO A 1 264 ? -21.719 -4.52 -7.027 1 64.44 264 PRO A N 1
ATOM 2090 C CA . PRO A 1 264 ? -20.641 -4.238 -7.969 1 64.44 264 PRO A CA 1
ATOM 2091 C C . PRO A 1 264 ? -21.109 -4.168 -9.414 1 64.44 264 PRO A C 1
ATOM 2093 O O . PRO A 1 264 ? -21.969 -4.957 -9.828 1 64.44 264 PRO A O 1
ATOM 2096 N N . VAL A 1 265 ? -20.844 -3.01 -10.008 1 55.47 265 VAL A N 1
ATOM 2097 C CA . VAL A 1 265 ? -21.344 -2.727 -11.344 1 55.47 265 VAL A CA 1
ATOM 2098 C C . VAL A 1 265 ? -20.828 -3.771 -12.328 1 55.47 265 VAL A C 1
ATOM 2100 O O . VAL A 1 265 ? -21.562 -4.23 -13.203 1 55.47 265 VAL A O 1
ATOM 2103 N N . SER A 1 266 ? -19.438 -4.02 -12.281 1 58.66 266 SER A N 1
ATOM 2104 C CA . SER A 1 266 ? -18.969 -4.875 -13.367 1 58.66 266 SER A CA 1
ATOM 2105 C C . SER A 1 266 ? -18.422 -6.195 -12.828 1 58.66 266 SER A C 1
ATOM 2107 O O . SER A 1 266 ? -17.594 -6.211 -11.914 1 58.66 266 SER A O 1
ATOM 2109 N N . PRO A 1 267 ? -19.125 -7.355 -13.258 1 55.81 267 PRO A N 1
ATOM 2110 C CA . PRO A 1 267 ? -18.641 -8.688 -12.891 1 55.81 267 PRO A CA 1
ATOM 2111 C C . PRO A 1 267 ? -17.172 -8.914 -13.25 1 55.81 267 PRO A C 1
ATOM 2113 O O . PRO A 1 267 ? -16.562 -9.883 -12.805 1 55.81 267 PRO A O 1
ATOM 2116 N N . SER A 1 268 ? -16.609 -7.961 -13.914 1 57.75 268 SER A N 1
ATOM 2117 C CA . SER A 1 268 ? -15.289 -8.258 -14.453 1 57.75 268 SER A CA 1
ATOM 2118 C C . SER A 1 268 ? -14.195 -7.801 -13.492 1 57.75 268 SER A C 1
ATOM 2120 O O . SER A 1 268 ? -13.008 -7.992 -13.758 1 57.75 268 SER A O 1
ATOM 2122 N N . GLY A 1 269 ? -14.578 -7.473 -12.328 1 68.44 269 GLY A N 1
ATOM 2123 C CA . GLY A 1 269 ? -13.531 -6.91 -11.492 1 68.44 269 GLY A CA 1
ATOM 2124 C C . GLY A 1 269 ? -12.812 -7.953 -10.648 1 68.44 269 GLY A C 1
ATOM 2125 O O . GLY A 1 269 ? -11.602 -7.852 -10.422 1 68.44 269 GLY A O 1
ATOM 2126 N N . SER A 1 270 ? -13.586 -8.992 -10.266 1 79.06 270 SER A N 1
ATOM 2127 C CA . SER A 1 270 ? -13.039 -10.047 -9.414 1 79.06 270 SER A CA 1
ATOM 2128 C C . SER A 1 270 ? -13.633 -11.406 -9.781 1 79.06 270 SER A C 1
ATOM 2130 O O . SER A 1 270 ? -14.836 -11.531 -9.992 1 79.06 270 SER A O 1
ATOM 2132 N N . ILE A 1 271 ? -12.75 -12.344 -9.867 1 83 271 ILE A N 1
ATOM 2133 C CA . ILE A 1 271 ? -13.219 -13.688 -10.203 1 83 271 ILE A CA 1
ATOM 2134 C C . ILE A 1 271 ? -14.172 -14.188 -9.125 1 83 271 ILE A C 1
ATOM 2136 O O . ILE A 1 271 ? -15.078 -14.977 -9.406 1 83 271 ILE A O 1
ATOM 2140 N N . TYR A 1 272 ? -13.938 -13.695 -7.949 1 77.94 272 TYR A N 1
ATOM 2141 C CA . TYR A 1 272 ? -14.836 -14.094 -6.867 1 77.94 272 TYR A CA 1
ATOM 2142 C C . TYR A 1 272 ? -16.219 -13.492 -7.047 1 77.94 272 TYR A C 1
ATOM 2144 O O . TYR A 1 272 ? -17.234 -14.156 -6.809 1 77.94 272 TYR A O 1
ATOM 2152 N N . GLU A 1 273 ? -16.234 -12.289 -7.453 1 77.62 273 GLU A N 1
ATOM 2153 C CA . GLU A 1 273 ? -17.516 -11.648 -7.73 1 77.62 273 GLU A CA 1
ATOM 2154 C C . GLU A 1 273 ? -18.219 -12.312 -8.914 1 77.62 273 GLU A C 1
ATOM 2156 O O . GLU A 1 273 ? -19.438 -12.453 -8.914 1 77.62 273 GLU A O 1
ATOM 2161 N N . ASP A 1 274 ? -17.484 -12.75 -9.797 1 80.81 274 ASP A N 1
ATOM 2162 C CA . ASP A 1 274 ? -18.016 -13.469 -10.945 1 80.81 274 ASP A CA 1
ATOM 2163 C C . ASP A 1 274 ? -18.672 -14.781 -10.516 1 80.81 274 ASP A C 1
ATOM 2165 O O . ASP A 1 274 ? -19.766 -15.109 -10.984 1 80.81 274 ASP A O 1
ATOM 2169 N N . ALA A 1 275 ? -17.953 -15.383 -9.727 1 80.69 275 ALA A N 1
ATOM 2170 C CA . ALA A 1 275 ? -18.484 -16.641 -9.211 1 80.69 275 ALA A CA 1
ATOM 2171 C C . ALA A 1 275 ? -19.766 -16.406 -8.414 1 80.69 275 ALA A C 1
ATOM 2173 O O . ALA A 1 275 ? -20.719 -17.172 -8.523 1 80.69 275 ALA A O 1
ATOM 2174 N N . ALA A 1 276 ? -19.797 -15.336 -7.703 1 77.75 276 ALA A N 1
ATOM 2175 C CA . ALA A 1 276 ? -20.984 -14.992 -6.926 1 77.75 276 ALA A CA 1
ATOM 2176 C C . ALA A 1 276 ? -22.156 -14.648 -7.84 1 77.75 276 ALA A C 1
ATOM 2178 O O . ALA A 1 276 ? -23.297 -15 -7.547 1 77.75 276 ALA A O 1
ATOM 2179 N N . PHE A 1 277 ? -21.859 -14.031 -8.898 1 76.56 277 PHE A N 1
ATOM 2180 C CA . PHE A 1 277 ? -22.891 -13.688 -9.867 1 76.56 277 PHE A CA 1
ATOM 2181 C C . PHE A 1 277 ? -23.484 -14.945 -10.5 1 76.56 277 PHE A C 1
ATOM 2183 O O . PHE A 1 277 ? -24.703 -15.047 -10.68 1 76.56 277 PHE A O 1
ATOM 2190 N N . LEU A 1 278 ? -22.672 -15.836 -10.797 1 76.56 278 LEU A N 1
ATOM 2191 C CA . LEU A 1 278 ? -23.094 -17.078 -11.414 1 76.56 278 LEU A CA 1
ATOM 2192 C C . LEU A 1 278 ? -24.016 -17.859 -10.477 1 76.56 278 LEU A C 1
ATOM 2194 O O . LEU A 1 278 ? -24.969 -18.5 -10.93 1 76.56 278 LEU A O 1
ATOM 2198 N N . ARG A 1 279 ? -23.703 -17.625 -9.227 1 75.69 279 ARG A N 1
ATOM 2199 C CA . ARG A 1 279 ? -24.484 -18.359 -8.242 1 75.69 279 ARG A CA 1
ATOM 2200 C C . ARG A 1 279 ? -25.688 -17.547 -7.77 1 75.69 279 ARG A C 1
ATOM 2202 O O . ARG A 1 279 ? -26.484 -18 -6.953 1 75.69 279 ARG A O 1
ATOM 2209 N N . GLU A 1 280 ? -25.75 -16.281 -8.297 1 74.25 280 GLU A N 1
ATOM 2210 C CA . GLU A 1 280 ? -26.812 -15.359 -7.906 1 74.25 280 GLU A CA 1
ATOM 2211 C C . GLU A 1 280 ? -26.781 -15.086 -6.406 1 74.25 280 GLU A C 1
ATOM 2213 O O . GLU A 1 280 ? -27.828 -15.062 -5.75 1 74.25 280 GLU A O 1
ATOM 2218 N N . ASP A 1 281 ? -25.625 -15.078 -5.871 1 73.56 281 ASP A N 1
ATOM 2219 C CA . ASP A 1 281 ? -25.422 -14.82 -4.449 1 73.56 281 ASP A CA 1
ATOM 2220 C C . ASP A 1 281 ? -24.469 -13.648 -4.238 1 73.56 281 ASP A C 1
ATOM 2222 O O . ASP A 1 281 ? -23.594 -13.703 -3.369 1 73.56 281 ASP A O 1
ATOM 2226 N N . ILE A 1 282 ? -24.703 -12.68 -5.078 1 70.94 282 ILE A N 1
ATOM 2227 C CA . ILE A 1 282 ? -23.812 -11.531 -4.957 1 70.94 282 ILE A CA 1
ATOM 2228 C C . ILE A 1 282 ? -24.188 -10.719 -3.717 1 70.94 282 ILE A C 1
ATOM 2230 O O . ILE A 1 282 ? -25.359 -10.438 -3.484 1 70.94 282 ILE A O 1
ATOM 2234 N N . GLN A 1 283 ? -23.156 -10.57 -2.932 1 67.88 283 GLN A N 1
ATOM 2235 C CA . GLN A 1 283 ? -23.359 -9.797 -1.715 1 67.88 283 GLN A CA 1
ATOM 2236 C C . GLN A 1 283 ? -23.25 -8.297 -1.99 1 67.88 283 GLN A C 1
ATOM 2238 O O . GLN A 1 283 ? -22.375 -7.859 -2.742 1 67.88 283 GLN A O 1
ATOM 2243 N N . VAL A 1 284 ? -24.188 -7.602 -1.553 1 72.81 284 VAL A N 1
ATOM 2244 C CA . VAL A 1 284 ? -24.203 -6.148 -1.688 1 72.81 284 VAL A CA 1
ATOM 2245 C C . VAL A 1 284 ? -23.188 -5.527 -0.725 1 72.81 284 VAL A C 1
ATOM 2247 O O . VAL A 1 284 ? -23.156 -5.887 0.455 1 72.81 284 VAL A O 1
ATOM 2250 N N . ARG A 1 285 ? -22.328 -4.75 -1.322 1 75.12 285 ARG A N 1
ATOM 2251 C CA . ARG A 1 285 ? -21.359 -4.051 -0.482 1 75.12 285 ARG A CA 1
ATOM 2252 C C . ARG A 1 285 ? -22.062 -3.104 0.487 1 75.12 285 ARG A C 1
ATOM 2254 O O . ARG A 1 285 ? -23 -2.404 0.107 1 75.12 285 ARG A O 1
ATOM 2261 N N . ASN A 1 286 ? -21.594 -2.992 1.705 1 75.81 286 ASN A N 1
ATOM 2262 C CA . ASN A 1 286 ? -22.188 -2.174 2.756 1 75.81 286 ASN A CA 1
ATOM 2263 C C . ASN A 1 286 ? -22.062 -0.685 2.447 1 75.81 286 ASN A C 1
ATOM 2265 O O . ASN A 1 286 ? -21.094 -0.255 1.833 1 75.81 286 ASN A O 1
ATOM 2269 N N . GLN A 1 287 ? -23.125 -0.02 2.926 1 84.94 287 GLN A N 1
ATOM 2270 C CA . GLN A 1 287 ? -23.047 1.434 2.832 1 84.94 287 GLN A CA 1
ATOM 2271 C C . GLN A 1 287 ? -21.969 1.986 3.77 1 84.94 287 GLN A C 1
ATOM 2273 O O . GLN A 1 287 ? -21.719 1.41 4.828 1 84.94 287 GLN A O 1
ATOM 2278 N N . HIS A 1 288 ? -21.406 3.016 3.346 1 91.75 288 HIS A N 1
ATOM 2279 C CA . HIS A 1 288 ? -20.359 3.637 4.156 1 91.75 288 HIS A CA 1
ATOM 2280 C C . HIS A 1 288 ? -20.953 4.703 5.078 1 91.75 288 HIS A C 1
ATOM 2282 O O . HIS A 1 288 ? -21.844 5.445 4.68 1 91.75 288 HIS A O 1
ATOM 2288 N N . THR A 1 289 ? -20.5 4.738 6.305 1 94.25 289 THR A N 1
ATOM 2289 C CA . THR A 1 289 ? -20.828 5.84 7.203 1 94.25 289 THR A CA 1
ATOM 2290 C C . THR A 1 289 ? -20.031 7.09 6.848 1 94.25 289 THR A C 1
ATOM 2292 O O . THR A 1 289 ? -19.016 7.012 6.164 1 94.25 289 THR A O 1
ATOM 2295 N N . ASN A 1 290 ? -20.547 8.219 7.266 1 96.56 290 ASN A N 1
ATOM 2296 C CA . ASN A 1 290 ? -19.797 9.453 7.027 1 96.56 290 ASN A CA 1
ATOM 2297 C C . ASN A 1 290 ? -18.453 9.438 7.73 1 96.56 290 ASN A C 1
ATOM 2299 O O . ASN A 1 290 ? -17.484 10.023 7.234 1 96.56 290 ASN A O 1
ATOM 2303 N N . ALA A 1 291 ? -18.422 8.781 8.891 1 96.56 291 ALA A N 1
ATOM 2304 C CA . ALA A 1 291 ? -17.125 8.633 9.57 1 96.56 291 ALA A CA 1
ATOM 2305 C C . ALA A 1 291 ? -16.141 7.867 8.695 1 96.56 291 ALA A C 1
ATOM 2307 O O . ALA A 1 291 ? -14.953 8.211 8.648 1 96.56 291 ALA A O 1
ATOM 2308 N N . GLY A 1 292 ? -16.672 6.832 8.023 1 96.94 292 GLY A N 1
ATOM 2309 C CA . GLY A 1 292 ? -15.828 6.078 7.102 1 96.94 292 GLY A CA 1
ATOM 2310 C C . GLY A 1 292 ? -15.367 6.898 5.91 1 96.94 292 GLY A C 1
ATOM 2311 O O . GLY A 1 292 ? -14.203 6.82 5.512 1 96.94 292 GLY A O 1
ATOM 2312 N N . ARG A 1 293 ? -16.25 7.691 5.355 1 97.69 293 ARG A N 1
ATOM 2313 C CA . ARG A 1 293 ? -15.914 8.562 4.234 1 97.69 293 ARG A CA 1
ATOM 2314 C C . ARG A 1 293 ? -14.836 9.57 4.629 1 97.69 293 ARG A C 1
ATOM 2316 O O . ARG A 1 293 ? -13.875 9.781 3.885 1 97.69 293 ARG A O 1
ATOM 2323 N N . ARG A 1 294 ? -14.977 10.117 5.805 1 98.38 294 ARG A N 1
ATOM 2324 C CA . ARG A 1 294 ? -13.984 11.078 6.297 1 98.38 294 ARG A CA 1
ATOM 2325 C C . ARG A 1 294 ? -12.625 10.414 6.484 1 98.38 294 ARG A C 1
ATOM 2327 O O . ARG A 1 294 ? -11.594 10.977 6.121 1 98.38 294 ARG A O 1
ATOM 2334 N N . ALA A 1 295 ? -12.664 9.242 7.016 1 98.19 295 ALA A N 1
ATOM 2335 C CA . ALA A 1 295 ? -11.422 8.539 7.332 1 98.19 295 ALA A CA 1
ATOM 2336 C C . ALA A 1 295 ? -10.641 8.203 6.062 1 98.19 295 ALA A C 1
ATOM 2338 O O . ALA A 1 295 ? -9.43 8.406 6 1 98.19 295 ALA A O 1
ATOM 2339 N N . VAL A 1 296 ? -11.305 7.684 5.039 1 97.25 296 VAL A N 1
ATOM 2340 C CA . VAL A 1 296 ? -10.609 7.297 3.82 1 97.25 296 VAL A CA 1
ATOM 2341 C C . VAL A 1 296 ? -10.086 8.539 3.105 1 97.25 296 VAL A C 1
ATOM 2343 O O . VAL A 1 296 ? -8.992 8.523 2.529 1 97.25 296 VAL A O 1
ATOM 2346 N N . LEU A 1 297 ? -10.836 9.625 3.137 1 98.19 297 LEU A N 1
ATOM 2347 C CA . LEU A 1 297 ? -10.375 10.875 2.553 1 98.19 297 LEU A CA 1
ATOM 2348 C C . LEU A 1 297 ? -9.188 11.43 3.324 1 98.19 297 LEU A C 1
ATOM 2350 O O . LEU A 1 297 ? -8.281 12.031 2.734 1 98.19 297 LEU A O 1
ATOM 2354 N N . GLY A 1 298 ? -9.258 11.242 4.645 1 98.31 298 GLY A N 1
ATOM 2355 C CA . GLY A 1 298 ? -8.109 11.625 5.445 1 98.31 298 GLY A CA 1
ATOM 2356 C C . GLY A 1 298 ? -6.855 10.844 5.098 1 98.31 298 GLY A C 1
ATOM 2357 O O . GLY A 1 298 ? -5.766 11.406 5.012 1 98.31 298 GLY A O 1
ATOM 2358 N N . LEU A 1 299 ? -7.02 9.57 4.926 1 97.38 299 LEU A N 1
ATOM 2359 C CA . LEU A 1 299 ? -5.898 8.727 4.527 1 97.38 299 LEU A CA 1
ATOM 2360 C C . LEU A 1 299 ? -5.355 9.148 3.168 1 97.38 299 LEU A C 1
ATOM 2362 O O . LEU A 1 299 ? -4.141 9.227 2.979 1 97.38 299 LEU A O 1
ATOM 2366 N N . PHE A 1 300 ? -6.23 9.438 2.279 1 96.88 300 PHE A N 1
ATOM 2367 C CA . PHE A 1 300 ? -5.832 9.945 0.975 1 96.88 300 PHE A CA 1
ATOM 2368 C C . PHE A 1 300 ? -5.039 11.242 1.12 1 96.88 300 PHE A C 1
ATOM 2370 O O . PHE A 1 300 ? -3.982 11.398 0.509 1 96.88 300 PHE A O 1
ATOM 2377 N N . HIS A 1 301 ? -5.555 12.102 1.897 1 97.38 301 HIS A N 1
ATOM 2378 C CA . HIS A 1 301 ? -4.926 13.398 2.104 1 97.38 301 HIS A CA 1
ATOM 2379 C C . HIS A 1 301 ? -3.506 13.242 2.641 1 97.38 301 HIS A C 1
ATOM 2381 O O . HIS A 1 301 ? -2.557 13.781 2.064 1 97.38 301 HIS A O 1
ATOM 2387 N N . VAL A 1 302 ? -3.354 12.5 3.68 1 96.75 302 VAL A N 1
ATOM 2388 C CA . VAL A 1 302 ? -2.064 12.312 4.336 1 96.75 302 VAL A CA 1
ATOM 2389 C C . VAL A 1 302 ? -1.09 11.625 3.387 1 96.75 302 VAL A C 1
ATOM 2391 O O . VAL A 1 302 ? 0.04 12.086 3.205 1 96.75 302 VAL A O 1
ATOM 2394 N N . SER A 1 303 ? -1.524 10.578 2.785 1 94.56 303 SER A N 1
ATOM 2395 C CA . SER A 1 303 ? -0.635 9.797 1.93 1 94.56 303 SER A CA 1
ATOM 2396 C C . SER A 1 303 ? -0.228 10.586 0.689 1 94.56 303 SER A C 1
ATOM 2398 O O . SER A 1 303 ? 0.914 10.492 0.236 1 94.56 303 SER A O 1
ATOM 2400 N N . SER A 1 304 ? -1.127 11.359 0.143 1 94 304 SER A N 1
ATOM 2401 C CA . SER A 1 304 ? -0.827 12.148 -1.046 1 94 304 SER A CA 1
ATOM 2402 C C . SER A 1 304 ? 0.169 13.266 -0.732 1 94 304 SER A C 1
ATOM 2404 O O . SER A 1 304 ? 1.039 13.57 -1.55 1 94 304 SER A O 1
ATOM 2406 N N . VAL A 1 305 ? 0.013 13.852 0.44 1 94.5 305 VAL A N 1
ATOM 2407 C CA . VAL A 1 305 ? 0.947 14.891 0.851 1 94.5 305 VAL A CA 1
ATOM 2408 C C . VAL A 1 305 ? 2.344 14.297 1.02 1 94.5 305 VAL A C 1
ATOM 2410 O O . VAL A 1 305 ? 3.328 14.867 0.538 1 94.5 305 VAL A O 1
ATOM 2413 N N . LEU A 1 306 ? 2.408 13.211 1.649 1 92.75 306 LEU A N 1
ATOM 2414 C CA . LEU A 1 306 ? 3.693 12.555 1.868 1 92.75 306 LEU A CA 1
ATOM 2415 C C . LEU A 1 306 ? 4.332 12.156 0.543 1 92.75 306 LEU A C 1
ATOM 2417 O O . LEU A 1 306 ? 5.543 12.305 0.362 1 92.75 306 LEU A O 1
ATOM 2421 N N . SER A 1 307 ? 3.518 11.648 -0.323 1 89.56 307 SER A N 1
ATOM 2422 C CA . SER A 1 307 ? 4.035 11.289 -1.638 1 89.56 307 SER A CA 1
ATOM 2423 C C . SER A 1 307 ? 4.547 12.508 -2.389 1 89.56 307 SER A C 1
ATOM 2425 O O . SER A 1 307 ? 5.629 12.477 -2.982 1 89.56 307 SER A O 1
ATOM 2427 N N . GLY A 1 308 ? 3.883 13.586 -2.32 1 88.62 308 GLY A N 1
ATOM 2428 C CA . GLY A 1 308 ? 4.234 14.797 -3.045 1 88.62 308 GLY A CA 1
ATOM 2429 C C . GLY A 1 308 ? 5.449 15.5 -2.471 1 88.62 308 GLY A C 1
ATOM 2430 O O . GLY A 1 308 ? 6.285 16.016 -3.217 1 88.62 308 GLY A O 1
ATOM 2431 N N . LEU A 1 309 ? 5.535 15.484 -1.144 1 90.56 309 LEU A N 1
ATOM 2432 C CA . LEU A 1 309 ? 6.57 16.297 -0.513 1 90.56 309 LEU A CA 1
ATOM 2433 C C . LEU A 1 309 ? 7.801 15.461 -0.189 1 90.56 309 LEU A C 1
ATOM 2435 O O . LEU A 1 309 ? 8.922 15.977 -0.168 1 90.56 309 LEU A O 1
ATOM 2439 N N . LEU A 1 310 ? 7.574 14.188 0.029 1 88.38 310 LEU A N 1
ATOM 2440 C CA . LEU A 1 310 ? 8.703 13.375 0.477 1 88.38 310 LEU A CA 1
ATOM 2441 C C . LEU A 1 310 ? 9.062 12.32 -0.561 1 88.38 310 LEU A C 1
ATOM 2443 O O . LEU A 1 310 ? 9.992 11.539 -0.362 1 88.38 310 LEU A O 1
ATOM 2447 N N . GLY A 1 311 ? 8.336 12.258 -1.603 1 82.31 311 GLY A N 1
ATOM 2448 C CA . GLY A 1 311 ? 8.672 11.359 -2.693 1 82.31 311 GLY A CA 1
ATOM 2449 C C . GLY A 1 311 ? 8.344 9.906 -2.391 1 82.31 311 GLY A C 1
ATOM 2450 O O . GLY A 1 311 ? 8.992 9 -2.908 1 82.31 311 GLY A O 1
ATOM 2451 N N . ARG A 1 312 ? 7.363 9.695 -1.569 1 84.38 312 ARG A N 1
ATOM 2452 C CA . ARG A 1 312 ? 6.941 8.328 -1.279 1 84.38 312 ARG A CA 1
ATOM 2453 C C . ARG A 1 312 ? 6.309 7.68 -2.506 1 84.38 312 ARG A C 1
ATOM 2455 O O . ARG A 1 312 ? 5.582 8.328 -3.254 1 84.38 312 ARG A O 1
ATOM 2462 N N . SER A 1 313 ? 6.629 6.363 -2.715 1 73.88 313 SER A N 1
ATOM 2463 C CA . SER A 1 313 ? 6.176 5.668 -3.916 1 73.88 313 SER A CA 1
ATOM 2464 C C . SER A 1 313 ? 4.766 5.121 -3.736 1 73.88 313 SER A C 1
ATOM 2466 O O . SER A 1 313 ? 4.094 4.789 -4.715 1 73.88 313 SER A O 1
ATOM 2468 N N . SER A 1 314 ? 4.402 5.027 -2.541 1 74 314 SER A N 1
ATOM 2469 C CA . SER A 1 314 ? 3.104 4.41 -2.299 1 74 314 SER A CA 1
ATOM 2470 C C . SER A 1 314 ? 2.125 5.406 -1.686 1 74 314 SER A C 1
ATOM 2472 O O . SER A 1 314 ? 2.463 6.105 -0.729 1 74 314 SER A O 1
ATOM 2474 N N . TRP A 1 315 ? 0.979 5.609 -2.389 1 73.38 315 TRP A N 1
ATOM 2475 C CA . TRP A 1 315 ? -0.1 6.434 -1.854 1 73.38 315 TRP A CA 1
ATOM 2476 C C . TRP A 1 315 ? -1.458 5.93 -2.33 1 73.38 315 TRP A C 1
ATOM 2478 O O . TRP A 1 315 ? -1.532 5.059 -3.201 1 73.38 315 TRP A O 1
ATOM 2488 N N . LEU A 1 316 ? -2.383 6.34 -1.577 1 80.31 316 LEU A N 1
ATOM 2489 C CA . LEU A 1 316 ? -3.742 6.012 -1.991 1 80.31 316 LEU A CA 1
ATOM 2490 C C . LEU A 1 316 ? -4.137 6.793 -3.24 1 80.31 316 LEU A C 1
ATOM 2492 O O . LEU A 1 316 ? -4.137 8.023 -3.232 1 80.31 316 LEU A O 1
ATOM 2496 N N . VAL A 1 317 ? -4.461 6.07 -4.246 1 82.06 317 VAL A N 1
ATOM 2497 C CA . VAL A 1 317 ? -4.816 6.688 -5.523 1 82.06 317 VAL A CA 1
ATOM 2498 C C . VAL A 1 317 ? -6.23 7.258 -5.445 1 82.06 317 VAL A C 1
ATOM 2500 O O . VAL A 1 317 ? -7.137 6.617 -4.906 1 82.06 317 VAL A O 1
ATOM 2503 N N . PHE A 1 318 ? -6.34 8.477 -5.949 1 87.12 318 PHE A N 1
ATOM 2504 C CA . PHE A 1 318 ? -7.656 9.102 -5.969 1 87.12 318 PHE A CA 1
ATOM 2505 C C . PHE A 1 318 ? -8.586 8.383 -6.945 1 87.12 318 PHE A C 1
ATOM 2507 O O . PHE A 1 318 ? -8.203 8.125 -8.086 1 87.12 318 PHE A O 1
ATOM 2514 N N . THR A 1 319 ? -9.727 8.047 -6.508 1 83.62 319 THR A N 1
ATOM 2515 C CA . THR A 1 319 ? -10.734 7.402 -7.344 1 83.62 319 THR A CA 1
ATOM 2516 C C . THR A 1 319 ? -11.984 8.273 -7.449 1 83.62 319 THR A C 1
ATOM 2518 O O . THR A 1 319 ? -12.203 9.164 -6.621 1 83.62 319 THR A O 1
ATOM 2521 N N . ARG A 1 320 ? -12.812 8.016 -8.414 1 85.31 320 ARG A N 1
ATOM 2522 C CA . ARG A 1 320 ? -14.055 8.75 -8.609 1 85.31 320 ARG A CA 1
ATOM 2523 C C . ARG A 1 320 ? -14.977 8.594 -7.398 1 85.31 320 ARG A C 1
ATOM 2525 O O . ARG A 1 320 ? -15.734 9.508 -7.07 1 85.31 320 ARG A O 1
ATOM 2532 N N . TYR A 1 321 ? -14.906 7.566 -6.844 1 89.5 321 TYR A N 1
ATOM 2533 C CA . TYR A 1 321 ? -15.719 7.328 -5.656 1 89.5 321 TYR A CA 1
ATOM 2534 C C . TYR A 1 321 ? -15.406 8.352 -4.566 1 89.5 321 TYR A C 1
ATOM 2536 O O . TYR A 1 321 ? -16.281 8.695 -3.764 1 89.5 321 TYR A O 1
ATOM 2544 N N . PHE A 1 322 ? -14.227 8.836 -4.492 1 93.94 322 PHE A N 1
ATOM 2545 C CA . PHE A 1 322 ? -13.875 9.828 -3.49 1 93.94 322 PHE A CA 1
ATOM 2546 C C . PHE A 1 322 ? -14.625 11.133 -3.736 1 93.94 322 PHE A C 1
ATOM 2548 O O . PHE A 1 322 ? -14.969 11.844 -2.791 1 93.94 322 PHE A O 1
ATOM 2555 N N . ASP A 1 323 ? -14.883 11.391 -5.023 1 94.81 323 ASP A N 1
ATOM 2556 C CA . ASP A 1 323 ? -15.734 12.531 -5.332 1 94.81 323 ASP A CA 1
ATOM 2557 C C . ASP A 1 323 ? -17.141 12.336 -4.773 1 94.81 323 ASP A C 1
ATOM 2559 O O . ASP A 1 323 ? -17.75 13.281 -4.262 1 94.81 323 ASP A O 1
ATOM 2563 N N . ASP A 1 324 ? -17.594 11.102 -4.891 1 94.12 324 ASP A N 1
ATOM 2564 C CA . ASP A 1 324 ? -18.891 10.781 -4.332 1 94.12 324 ASP A CA 1
ATOM 2565 C C . ASP A 1 324 ? -18.906 10.977 -2.816 1 94.12 324 ASP A C 1
ATOM 2567 O O . ASP A 1 324 ? -19.891 11.453 -2.252 1 94.12 324 ASP A O 1
ATOM 2571 N N . CYS A 1 325 ? -17.859 10.594 -2.201 1 96.5 325 CYS A N 1
ATOM 2572 C CA . CYS A 1 325 ? -17.734 10.781 -0.759 1 96.5 325 CYS A CA 1
ATOM 2573 C C . CYS A 1 325 ? -17.766 12.258 -0.397 1 96.5 325 CYS A C 1
ATOM 2575 O O . CYS A 1 325 ? -18.453 12.656 0.546 1 96.5 325 CYS A O 1
ATOM 2577 N N . CYS A 1 326 ? -17.047 13.016 -1.137 1 97.69 326 CYS A N 1
ATOM 2578 C CA . CYS A 1 326 ? -17.016 14.461 -0.903 1 97.69 326 CYS A CA 1
ATOM 2579 C C . CYS A 1 326 ? -18.406 15.07 -1.083 1 97.69 326 CYS A C 1
ATOM 2581 O O . CYS A 1 326 ? -18.828 15.898 -0.277 1 97.69 326 CYS A O 1
ATOM 2583 N N . GLU A 1 327 ? -19.047 14.633 -2.113 1 97.06 327 GLU A N 1
ATOM 2584 C CA . GLU A 1 327 ? -20.391 15.141 -2.371 1 97.06 327 GLU A CA 1
ATOM 2585 C C . GLU A 1 327 ? -21.344 14.797 -1.231 1 97.06 327 GLU A C 1
ATOM 2587 O O . GLU A 1 327 ? -22.141 15.641 -0.798 1 97.06 327 GLU A O 1
ATOM 2592 N N . LYS A 1 328 ? -21.25 13.625 -0.817 1 96.88 328 LYS A N 1
ATOM 2593 C CA . LYS A 1 328 ? -22.109 13.195 0.283 1 96.88 328 LYS A CA 1
ATOM 2594 C C . LYS A 1 328 ? -21.828 14 1.549 1 96.88 328 LYS A C 1
ATOM 2596 O O . LYS A 1 328 ? -22.75 14.406 2.252 1 96.88 328 LYS A O 1
ATOM 2601 N N . LEU A 1 329 ? -20.609 14.227 1.842 1 97.75 329 LEU A N 1
ATOM 2602 C CA . LEU A 1 329 ? -20.234 14.977 3.033 1 97.75 329 LEU A CA 1
ATOM 2603 C C . LEU A 1 329 ? -20.625 16.438 2.902 1 97.75 329 LEU A C 1
ATOM 2605 O O . LEU A 1 329 ? -21.047 17.062 3.879 1 97.75 329 LEU A O 1
ATOM 2609 N N . ALA A 1 330 ? -20.516 16.984 1.723 1 96.88 330 ALA A N 1
ATOM 2610 C CA . ALA A 1 330 ? -20.891 18.375 1.482 1 96.88 330 ALA A CA 1
ATOM 2611 C C . ALA A 1 330 ? -22.391 18.578 1.634 1 96.88 330 ALA A C 1
ATOM 2613 O O . ALA A 1 330 ? -22.844 19.641 2.08 1 96.88 330 ALA A O 1
ATOM 2614 N N . THR A 1 331 ? -23.094 17.547 1.259 1 96.62 331 THR A N 1
ATOM 2615 C CA . THR A 1 331 ? -24.547 17.625 1.33 1 96.62 331 THR A CA 1
ATOM 2616 C C . THR A 1 331 ? -25.031 17.391 2.758 1 96.62 331 THR A C 1
ATOM 2618 O O . THR A 1 331 ? -25.906 18.109 3.252 1 96.62 331 THR A O 1
ATOM 2621 N N . SER A 1 332 ? -24.469 16.438 3.4 1 95.56 332 SER A N 1
ATOM 2622 C CA . SER A 1 332 ? -24.922 16.062 4.742 1 95.56 332 SER A CA 1
ATOM 2623 C C . SER A 1 332 ? -24.469 17.094 5.773 1 95.56 332 SER A C 1
ATOM 2625 O O . SER A 1 332 ? -25.219 17.438 6.688 1 95.56 332 SER A O 1
ATOM 2627 N N . GLN A 1 333 ? -23.25 17.547 5.68 1 94.56 333 GLN A N 1
ATOM 2628 C CA . GLN A 1 333 ? -22.625 18.484 6.605 1 94.56 333 GLN A CA 1
ATOM 2629 C C . GLN A 1 333 ? -22.906 18.109 8.055 1 94.56 333 GLN A C 1
ATOM 2631 O O . GLN A 1 333 ? -23.391 18.922 8.836 1 94.56 333 GLN A O 1
ATOM 2636 N N . GLU A 1 334 ? -22.672 16.828 8.312 1 94.69 334 GLU A N 1
ATOM 2637 C CA . GLU A 1 334 ? -22.875 16.312 9.664 1 94.69 334 GLU A CA 1
ATOM 2638 C C . GLU A 1 334 ? -21.969 17.016 10.672 1 94.69 334 GLU A C 1
ATOM 2640 O O . GLU A 1 334 ? -22.344 17.188 11.828 1 94.69 334 GLU A O 1
ATOM 2645 N N . CYS A 1 335 ? -20.797 17.359 10.281 1 94.56 335 CYS A N 1
ATOM 2646 C CA . CYS A 1 335 ? -19.844 18.125 11.07 1 94.56 335 CYS A CA 1
ATOM 2647 C C . CYS A 1 335 ? -19.609 19.5 10.461 1 94.56 335 CYS A C 1
ATOM 2649 O O . CYS A 1 335 ? -19.625 19.641 9.242 1 94.56 335 CYS A O 1
ATOM 2651 N N . SER A 1 336 ? -19.359 20.5 11.32 1 92.94 336 SER A N 1
ATOM 2652 C CA . SER A 1 336 ? -19.156 21.875 10.867 1 92.94 336 SER A CA 1
ATOM 2653 C C . SER A 1 336 ? -17.922 21.984 9.984 1 92.94 336 SER A C 1
ATOM 2655 O O . SER A 1 336 ? -17.797 22.922 9.18 1 92.94 336 SER A O 1
ATOM 2657 N N . THR A 1 337 ? -17.016 21.031 10.086 1 95.62 337 THR A N 1
ATOM 2658 C CA . THR A 1 337 ? -15.758 21.094 9.359 1 95.62 337 THR A CA 1
ATOM 2659 C C . THR A 1 337 ? -15.844 20.312 8.047 1 95.62 337 THR A C 1
ATOM 2661 O O . THR A 1 337 ? -14.875 20.25 7.289 1 95.62 337 THR A O 1
ATOM 2664 N N . ASP A 1 338 ? -16.953 19.703 7.688 1 97.06 338 ASP A N 1
ATOM 2665 C CA . ASP A 1 338 ? -17.094 18.859 6.504 1 97.06 338 ASP A CA 1
ATOM 2666 C C . ASP A 1 338 ? -16.844 19.656 5.227 1 97.06 338 ASP A C 1
ATOM 2668 O O . ASP A 1 338 ? -16.188 19.172 4.297 1 97.06 338 ASP A O 1
ATOM 2672 N N . LEU A 1 339 ? -17.344 20.859 5.211 1 96.69 339 LEU A N 1
ATOM 2673 C CA . LEU A 1 339 ? -17.125 21.656 4.016 1 96.69 339 LEU A CA 1
ATOM 2674 C C . LEU A 1 339 ? -15.641 21.969 3.824 1 96.69 339 LEU A C 1
ATOM 2676 O O . LEU A 1 339 ? -15.133 21.922 2.703 1 96.69 339 LEU A O 1
ATOM 2680 N N . LEU A 1 340 ? -15.016 22.359 4.926 1 97 340 LEU A N 1
ATOM 2681 C CA . LEU A 1 340 ? -13.578 22.578 4.867 1 97 340 LEU A CA 1
ATOM 2682 C C . LEU A 1 340 ? -12.852 21.344 4.355 1 97 340 LEU A C 1
ATOM 2684 O O . LEU A 1 340 ? -11.984 21.438 3.488 1 97 340 LEU A O 1
ATOM 2688 N N . LEU A 1 341 ? -13.242 20.203 4.895 1 98.06 341 LEU A N 1
ATOM 2689 C CA . LEU A 1 341 ? -12.656 18.938 4.5 1 98.06 341 LEU A CA 1
ATOM 2690 C C . LEU A 1 341 ? -12.797 18.703 2.998 1 98.06 341 LEU A C 1
ATOM 2692 O O . LEU A 1 341 ? -11.836 18.312 2.328 1 98.06 341 LEU A O 1
ATOM 2696 N N . VAL A 1 342 ? -13.938 18.891 2.477 1 97.94 342 VAL A N 1
ATOM 2697 C CA . VAL A 1 342 ? -14.227 18.688 1.062 1 97.94 342 VAL A CA 1
ATOM 2698 C C . VAL A 1 342 ? -13.352 19.609 0.215 1 97.94 342 VAL A C 1
ATOM 2700 O O . VAL A 1 342 ? -12.789 19.188 -0.798 1 97.94 342 VAL A O 1
ATOM 2703 N N . LYS A 1 343 ? -13.219 20.828 0.642 1 97.69 343 LYS A N 1
ATOM 2704 C CA . LYS A 1 343 ? -12.422 21.797 -0.118 1 97.69 343 LYS A CA 1
ATOM 2705 C C . LYS A 1 343 ? -10.93 21.484 -0.007 1 97.69 343 LYS A C 1
ATOM 2707 O O . LYS A 1 343 ? -10.172 21.703 -0.952 1 97.69 343 LYS A O 1
ATOM 2712 N N . LEU A 1 344 ? -10.508 20.938 1.141 1 97.56 344 LEU A N 1
ATOM 2713 C CA . LEU A 1 344 ? -9.133 20.484 1.281 1 97.56 344 LEU A CA 1
ATOM 2714 C C . LEU A 1 344 ? -8.82 19.375 0.281 1 97.56 344 LEU A C 1
ATOM 2716 O O . LEU A 1 344 ? -7.746 19.359 -0.323 1 97.56 344 LEU A O 1
ATOM 2720 N N . ILE A 1 345 ? -9.727 18.438 0.103 1 97.75 345 ILE A N 1
ATOM 2721 C CA . ILE A 1 345 ? -9.555 17.359 -0.872 1 97.75 345 ILE A CA 1
ATOM 2722 C C . ILE A 1 345 ? -9.539 17.953 -2.283 1 97.75 345 ILE A C 1
ATOM 2724 O O . ILE A 1 345 ? -8.773 17.5 -3.139 1 97.75 345 ILE A O 1
ATOM 2728 N N . GLY A 1 346 ? -10.367 18.953 -2.475 1 96.31 346 GLY A N 1
ATOM 2729 C CA . GLY A 1 346 ? -10.375 19.625 -3.764 1 96.31 346 GLY A CA 1
ATOM 2730 C C . GLY A 1 346 ? -9.039 20.25 -4.121 1 96.31 346 GLY A C 1
ATOM 2731 O O . GLY A 1 346 ? -8.57 20.109 -5.254 1 96.31 346 GLY A O 1
ATOM 2732 N N . VAL A 1 347 ? -8.453 20.922 -3.195 1 96.31 347 VAL A N 1
ATOM 2733 C CA . VAL A 1 347 ? -7.164 21.562 -3.451 1 96.31 347 VAL A CA 1
ATOM 2734 C C . VAL A 1 347 ? -6.09 20.484 -3.627 1 96.31 347 VAL A C 1
ATOM 2736 O O . VAL A 1 347 ? -5.168 20.656 -4.434 1 96.31 347 VAL A O 1
ATOM 2739 N N . ARG A 1 348 ? -6.191 19.406 -2.879 1 95.06 348 ARG A N 1
ATOM 2740 C CA . ARG A 1 348 ? -5.234 18.312 -2.994 1 95.06 348 ARG A CA 1
ATOM 2741 C C . ARG A 1 348 ? -5.277 17.688 -4.391 1 95.06 348 ARG A C 1
ATOM 2743 O O . ARG A 1 348 ? -4.246 17.266 -4.914 1 95.06 348 ARG A O 1
ATOM 2750 N N . LYS A 1 349 ? -6.398 17.625 -4.984 1 94.06 349 LYS A N 1
ATOM 2751 C CA . LYS A 1 349 ? -6.531 17.125 -6.352 1 94.06 349 LYS A CA 1
ATOM 2752 C C . LYS A 1 349 ? -5.711 17.969 -7.324 1 94.06 349 LYS A C 1
ATOM 2754 O O . LYS A 1 349 ? -5.102 17.438 -8.25 1 94.06 349 LYS A O 1
ATOM 2759 N N . VAL A 1 350 ? -5.707 19.25 -7.109 1 94.12 350 VAL A N 1
ATOM 2760 C CA . VAL A 1 350 ? -4.902 20.125 -7.945 1 94.12 350 VAL A CA 1
ATOM 2761 C C . VAL A 1 350 ? -3.418 19.828 -7.727 1 94.12 350 VAL A C 1
ATOM 2763 O O . VAL A 1 350 ? -2.639 19.812 -8.68 1 94.12 350 VAL A O 1
ATOM 2766 N N . ALA A 1 351 ? -3.076 19.625 -6.465 1 93.69 351 ALA A N 1
ATOM 2767 C CA . ALA A 1 351 ? -1.689 19.297 -6.137 1 93.69 351 ALA A CA 1
ATOM 2768 C C . ALA A 1 351 ? -1.241 18.031 -6.855 1 93.69 351 ALA A C 1
ATOM 2770 O O . ALA A 1 351 ? -0.088 17.922 -7.281 1 93.69 351 ALA A O 1
ATOM 2771 N N . LEU A 1 352 ? -2.1 17.062 -6.957 1 90.12 352 LEU A N 1
ATOM 2772 C CA . LEU A 1 352 ? -1.782 15.812 -7.637 1 90.12 352 LEU A CA 1
ATOM 2773 C C . LEU A 1 352 ? -1.457 16.062 -9.109 1 90.12 352 LEU A C 1
ATOM 2775 O O . LEU A 1 352 ? -0.602 15.383 -9.68 1 90.12 352 LEU A O 1
ATOM 2779 N N . ARG A 1 353 ? -2.092 17 -9.648 1 87.12 353 ARG A N 1
ATOM 2780 C CA . ARG A 1 353 ? -1.822 17.344 -11.039 1 87.12 353 ARG A CA 1
ATOM 2781 C C . ARG A 1 353 ? -0.412 17.891 -11.211 1 87.12 353 ARG A C 1
ATOM 2783 O O . ARG A 1 353 ? 0.248 17.641 -12.219 1 87.12 353 ARG A O 1
ATOM 2790 N N . VAL A 1 354 ? -0.038 18.609 -10.25 1 86.62 354 VAL A N 1
ATOM 2791 C CA . VAL A 1 354 ? 1.332 19.125 -10.266 1 86.62 354 VAL A CA 1
ATOM 2792 C C . VAL A 1 354 ? 2.312 17.953 -10.211 1 86.62 354 VAL A C 1
ATOM 2794 O O . VAL A 1 354 ? 3.258 17.891 -11 1 86.62 354 VAL A O 1
ATOM 2797 N N . ASP A 1 355 ? 2.049 17.047 -9.359 1 83.12 355 ASP A N 1
ATOM 2798 C CA . ASP A 1 355 ? 2.91 15.883 -9.18 1 83.12 355 ASP A CA 1
ATOM 2799 C C . ASP A 1 355 ? 2.967 15.039 -10.453 1 83.12 355 ASP A C 1
ATOM 2801 O O . ASP A 1 355 ? 4.039 14.578 -10.844 1 83.12 355 ASP A O 1
ATOM 2805 N N . ASP A 1 356 ? 1.871 14.852 -11.039 1 78 356 ASP A N 1
ATOM 2806 C CA . ASP A 1 356 ? 1.774 14.047 -12.25 1 78 356 ASP A CA 1
ATOM 2807 C C . ASP A 1 356 ? 2.523 14.703 -13.414 1 78 356 ASP A C 1
ATOM 2809 O O . ASP A 1 356 ? 3.154 14.016 -14.219 1 78 356 ASP A O 1
ATOM 2813 N N . THR A 1 357 ? 2.424 15.984 -13.484 1 74.56 357 THR A N 1
ATOM 2814 C CA . THR A 1 357 ? 3.057 16.734 -14.555 1 74.56 357 THR A CA 1
ATOM 2815 C C . THR A 1 357 ? 4.574 16.625 -14.477 1 74.56 357 THR A C 1
ATOM 2817 O O . THR A 1 357 ? 5.242 16.438 -15.5 1 74.56 357 THR A O 1
ATOM 2820 N N . PHE A 1 358 ? 5.094 16.562 -13.297 1 72.06 358 PHE A N 1
ATOM 2821 C CA . PHE A 1 358 ? 6.547 16.641 -13.188 1 72.06 358 PHE A CA 1
ATOM 2822 C C . PHE A 1 358 ? 7.145 15.281 -12.875 1 72.06 358 PHE A C 1
ATOM 2824 O O . PHE A 1 358 ? 8.328 15.039 -13.117 1 72.06 358 PHE A O 1
ATOM 2831 N N . ARG A 1 359 ? 6.395 14.352 -12.297 1 63.22 359 ARG A N 1
ATOM 2832 C CA . ARG A 1 359 ? 6.875 12.984 -12.125 1 63.22 359 ARG A CA 1
ATOM 2833 C C . ARG A 1 359 ? 7.172 12.336 -13.469 1 63.22 359 ARG A C 1
ATOM 2835 O O . ARG A 1 359 ? 8.18 11.641 -13.625 1 63.22 359 ARG A O 1
ATOM 2842 N N . GLU A 1 360 ? 6.336 12.531 -14.367 1 56.56 360 GLU A N 1
ATOM 2843 C CA . GLU A 1 360 ? 6.5 12 -15.711 1 56.56 360 GLU A CA 1
ATOM 2844 C C . GLU A 1 360 ? 7.762 12.547 -16.375 1 56.56 360 GLU A C 1
ATOM 2846 O O . GLU A 1 360 ? 8.469 11.812 -17.078 1 56.56 360 GLU A O 1
ATOM 2851 N N . GLN A 1 361 ? 8.086 13.703 -16.016 1 54.56 361 GLN A N 1
ATOM 2852 C CA . GLN A 1 361 ? 9.227 14.367 -16.641 1 54.56 361 GLN A CA 1
ATOM 2853 C C . GLN A 1 361 ? 10.539 13.898 -16.016 1 54.56 361 GLN A C 1
ATOM 2855 O O . GLN A 1 361 ? 11.562 13.812 -16.703 1 54.56 361 GLN A O 1
ATOM 2860 N N . SER A 1 362 ? 10.5 13.648 -14.75 1 54.5 362 SER A N 1
ATOM 2861 C CA . SER A 1 362 ? 11.711 13.242 -14.039 1 54.5 362 SER A CA 1
ATOM 2862 C C . SER A 1 362 ? 12.141 11.836 -14.445 1 54.5 362 SER A C 1
ATOM 2864 O O . SER A 1 362 ? 13.336 11.539 -14.5 1 54.5 362 SER A O 1
ATOM 2866 N N . GLU A 1 363 ? 11.227 10.938 -14.648 1 53.09 363 GLU A N 1
ATOM 2867 C CA . GLU A 1 363 ? 11.57 9.57 -15.039 1 53.09 363 GLU A CA 1
ATOM 2868 C C . GLU A 1 363 ? 12.156 9.539 -16.453 1 53.09 363 GLU A C 1
ATOM 2870 O O . GLU A 1 363 ? 12.891 8.617 -16.797 1 53.09 363 GLU A O 1
ATOM 2875 N N . LEU A 1 364 ? 11.719 10.555 -17.203 1 46.5 364 LEU A N 1
ATOM 2876 C CA . LEU A 1 364 ? 12.312 10.664 -18.516 1 46.5 364 LEU A CA 1
ATOM 2877 C C . LEU A 1 364 ? 13.609 11.461 -18.469 1 46.5 364 LEU A C 1
ATOM 2879 O O . LEU A 1 364 ? 13.594 12.656 -18.172 1 46.5 364 LEU A O 1
ATOM 2883 N N . ALA A 1 365 ? 14.578 10.805 -17.875 1 44.69 365 ALA A N 1
ATOM 2884 C CA . ALA A 1 365 ? 15.93 11.367 -17.891 1 44.69 365 ALA A CA 1
ATOM 2885 C C . ALA A 1 365 ? 16.078 12.383 -19.016 1 44.69 365 ALA A C 1
ATOM 2887 O O . ALA A 1 365 ? 17.172 12.914 -19.234 1 44.69 365 ALA A O 1
ATOM 2888 N N . ASN A 1 366 ? 15.141 12.469 -19.859 1 44.56 366 ASN A N 1
ATOM 2889 C CA . ASN A 1 366 ? 15.523 13.25 -21.031 1 44.56 366 ASN A CA 1
ATOM 2890 C C . ASN A 1 366 ? 15.578 14.742 -20.719 1 44.56 366 ASN A C 1
ATOM 2892 O O . ASN A 1 366 ? 14.766 15.242 -19.938 1 44.56 366 ASN A O 1
ATOM 2896 N N . ASP A 1 367 ? 16.703 15.258 -20.844 1 47.25 367 ASP A N 1
ATOM 2897 C CA . ASP A 1 367 ? 17.172 16.625 -21.062 1 47.25 367 ASP A CA 1
ATOM 2898 C C . ASP A 1 367 ? 16.078 17.484 -21.688 1 47.25 367 ASP A C 1
ATOM 2900 O O . ASP A 1 367 ? 16.266 18.016 -22.781 1 47.25 367 ASP A O 1
ATOM 2904 N N . GLN A 1 368 ? 14.898 17.062 -21.5 1 52.12 368 GLN A N 1
ATOM 2905 C CA . GLN A 1 368 ? 14.086 18 -22.25 1 52.12 368 GLN A CA 1
ATOM 2906 C C . GLN A 1 368 ? 14.117 19.391 -21.625 1 52.12 368 GLN A C 1
ATOM 2908 O O . GLN A 1 368 ? 13.961 19.531 -20.406 1 52.12 368 GLN A O 1
ATOM 2913 N N . PRO A 1 369 ? 14.539 20.297 -22.391 1 53.91 369 PRO A N 1
ATOM 2914 C CA . PRO A 1 369 ? 14.664 21.703 -21.984 1 53.91 369 PRO A CA 1
ATOM 2915 C C . PRO A 1 369 ? 13.383 22.234 -21.344 1 53.91 369 PRO A C 1
ATOM 2917 O O . PRO A 1 369 ? 12.281 21.812 -21.703 1 53.91 369 PRO A O 1
ATOM 2920 N N . PHE A 1 370 ? 13.539 22.609 -20.047 1 63.28 370 PHE A N 1
ATOM 2921 C CA . PHE A 1 370 ? 12.492 23.469 -19.484 1 63.28 370 PHE A CA 1
ATOM 2922 C C . PHE A 1 370 ? 11.969 24.438 -20.531 1 63.28 370 PHE A C 1
ATOM 2924 O O . PHE A 1 370 ?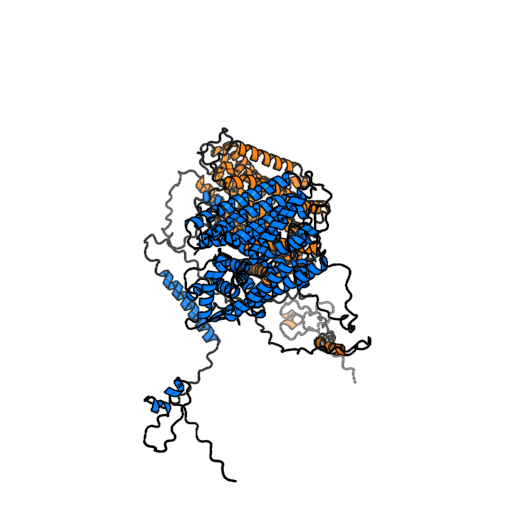 12.594 25.469 -20.797 1 63.28 370 PHE A O 1
ATOM 2931 N N . GLY A 1 371 ? 11.039 23.891 -21.547 1 67.5 371 GLY A N 1
ATOM 2932 C CA . GLY A 1 371 ? 10.617 24.688 -22.688 1 67.5 371 GLY A CA 1
ATOM 2933 C C . GLY A 1 371 ? 9.156 25.109 -22.625 1 67.5 371 GLY A C 1
ATOM 2934 O O . GLY A 1 371 ? 8.594 25.219 -21.531 1 67.5 371 GLY A O 1
ATOM 2935 N N . GLY A 1 372 ? 8.695 25.484 -23.688 1 69.31 372 GLY A N 1
ATOM 2936 C CA . GLY A 1 372 ? 7.367 26.047 -23.891 1 69.31 372 GLY A CA 1
ATOM 2937 C C . GLY A 1 372 ? 6.254 25.141 -23.391 1 69.31 372 GLY A C 1
ATOM 2938 O O . GLY A 1 372 ? 5.312 25.609 -22.75 1 69.31 372 GLY A O 1
ATOM 2939 N N . LEU A 1 373 ? 6.406 23.859 -23.547 1 74.25 373 LEU A N 1
ATOM 2940 C CA . LEU A 1 373 ? 5.367 22.922 -23.109 1 74.25 373 LEU A CA 1
ATOM 2941 C C . LEU A 1 373 ? 5.273 22.891 -21.594 1 74.25 373 LEU A C 1
ATOM 2943 O O . LEU A 1 373 ? 4.176 22.781 -21.031 1 74.25 373 LEU A O 1
ATOM 2947 N N . HIS A 1 374 ? 6.336 23.078 -20.922 1 76.19 374 HIS A N 1
ATOM 2948 C CA . HIS A 1 374 ? 6.359 23.141 -19.469 1 76.19 374 HIS A CA 1
ATOM 2949 C C . HIS A 1 374 ? 5.695 24.406 -18.953 1 76.19 374 HIS A C 1
ATOM 2951 O O . HIS A 1 374 ? 4.93 24.359 -17.984 1 76.19 374 HIS A O 1
ATOM 2957 N N . ALA A 1 375 ? 5.988 25.438 -19.625 1 80.94 375 ALA A N 1
ATOM 2958 C CA . ALA A 1 375 ? 5.41 26.719 -19.234 1 80.94 375 ALA A CA 1
ATOM 2959 C C . ALA A 1 375 ? 3.891 26.703 -19.391 1 80.94 375 ALA A C 1
ATOM 2961 O O . ALA A 1 375 ? 3.17 27.25 -18.547 1 80.94 375 ALA A O 1
ATOM 2962 N N . LEU A 1 376 ? 3.459 26.016 -20.453 1 83.62 376 LEU A N 1
ATOM 2963 C CA . LEU A 1 376 ? 2.021 25.922 -20.672 1 83.62 376 LEU A CA 1
ATOM 2964 C C . LEU A 1 376 ? 1.357 25.062 -19.609 1 83.62 376 LEU A C 1
ATOM 2966 O O . LEU A 1 376 ? 0.261 25.391 -19.141 1 83.62 376 LEU A O 1
ATOM 2970 N N . ALA A 1 377 ? 2.014 23.984 -19.266 1 85.31 377 ALA A N 1
ATOM 2971 C CA . ALA A 1 377 ? 1.481 23.109 -18.219 1 85.31 377 ALA A CA 1
ATOM 2972 C C . ALA A 1 377 ? 1.383 23.844 -16.891 1 85.31 377 ALA A C 1
ATOM 2974 O O . ALA A 1 377 ? 0.389 23.703 -16.172 1 85.31 377 ALA A O 1
ATOM 2975 N N . ILE A 1 378 ? 2.355 24.672 -16.594 1 89 378 ILE A N 1
ATOM 2976 C CA . ILE A 1 378 ? 2.385 25.438 -15.344 1 89 378 ILE A CA 1
ATOM 2977 C C . ILE A 1 378 ? 1.245 26.453 -15.344 1 89 378 ILE A C 1
ATOM 2979 O O . ILE A 1 378 ? 0.516 26.578 -14.359 1 89 378 ILE A O 1
ATOM 2983 N N . ALA A 1 379 ? 1.101 27.078 -16.453 1 89.81 379 ALA A N 1
ATOM 2984 C CA . ALA A 1 379 ? 0.058 28.094 -16.562 1 89.81 379 ALA A CA 1
ATOM 2985 C C . ALA A 1 379 ? -1.328 27.469 -16.391 1 89.81 379 ALA A C 1
ATOM 2987 O O . ALA A 1 379 ? -2.209 28.078 -15.773 1 89.81 379 ALA A O 1
ATOM 2988 N N . THR A 1 380 ? -1.49 26.344 -16.953 1 92 380 THR A N 1
ATOM 2989 C CA . THR A 1 380 ? -2.777 25.656 -16.875 1 92 380 THR A CA 1
ATOM 2990 C C . THR A 1 380 ? -3.1 25.297 -15.422 1 92 380 THR A C 1
ATOM 2992 O O . THR A 1 380 ? -4.211 25.531 -14.945 1 92 380 THR A O 1
ATOM 2995 N N . VAL A 1 381 ? -2.17 24.766 -14.719 1 92.75 381 VAL A N 1
ATOM 2996 C CA . VAL A 1 381 ? -2.383 24.344 -13.344 1 92.75 381 VAL A CA 1
ATOM 2997 C C . VAL A 1 381 ? -2.59 25.578 -12.453 1 92.75 381 VAL A C 1
ATOM 2999 O O . VAL A 1 381 ? -3.408 25.547 -11.531 1 92.75 381 VAL A O 1
ATOM 3002 N N . GLU A 1 382 ? -1.857 26.578 -12.719 1 93.5 382 GLU A N 1
ATOM 3003 C CA . GLU A 1 382 ? -2.006 27.812 -11.953 1 93.5 382 GLU A CA 1
ATOM 3004 C C . GLU A 1 382 ? -3.41 28.391 -12.102 1 93.5 382 GLU A C 1
ATOM 3006 O O . GLU A 1 382 ? -4.02 28.828 -11.125 1 93.5 382 GLU A O 1
ATOM 3011 N N . LYS A 1 383 ? -3.83 28.344 -13.352 1 94.88 383 LYS A N 1
ATOM 3012 C CA . LYS A 1 383 ? -5.176 28.844 -13.609 1 94.88 383 LYS A CA 1
ATOM 3013 C C . LYS A 1 383 ? -6.227 28 -12.898 1 94.88 383 LYS A C 1
ATOM 3015 O O . LYS A 1 383 ? -7.215 28.531 -12.383 1 94.88 383 LYS A O 1
ATOM 3020 N N . GLU A 1 384 ? -6.023 26.734 -12.906 1 95.06 384 GLU A N 1
ATOM 3021 C CA . GLU A 1 384 ? -6.938 25.828 -12.203 1 95.06 384 GLU A CA 1
ATOM 3022 C C . GLU A 1 384 ? -6.957 26.125 -10.711 1 95.06 384 GLU A C 1
ATOM 3024 O O . GLU A 1 384 ? -8.016 26.125 -10.086 1 95.06 384 GLU A O 1
ATOM 3029 N N . LEU A 1 385 ? -5.816 26.328 -10.141 1 96.19 385 LEU A N 1
ATOM 3030 C CA . LEU A 1 385 ? -5.711 26.625 -8.711 1 96.19 385 LEU A CA 1
ATOM 3031 C C . LEU A 1 385 ? -6.398 27.938 -8.375 1 96.19 385 LEU A C 1
ATOM 3033 O O . LEU A 1 385 ? -7.145 28.031 -7.398 1 96.19 385 LEU A O 1
ATOM 3037 N N . ASP A 1 386 ? -6.203 28.938 -9.227 1 95.81 386 ASP A N 1
ATOM 3038 C CA . ASP A 1 386 ? -6.832 30.234 -9.008 1 95.81 386 ASP A CA 1
ATOM 3039 C C . ASP A 1 386 ? -8.352 30.125 -9.117 1 95.81 386 ASP A C 1
ATOM 3041 O O . ASP A 1 386 ? -9.07 30.703 -8.297 1 95.81 386 ASP A O 1
ATOM 3045 N N . SER A 1 387 ? -8.742 29.391 -10.117 1 95.44 387 SER A N 1
ATOM 3046 C CA . SER A 1 387 ? -10.18 29.203 -10.297 1 95.44 387 SER A CA 1
ATOM 3047 C C . SER A 1 387 ? -10.797 28.5 -9.102 1 95.44 387 SER A C 1
ATOM 3049 O O . SER A 1 387 ? -11.898 28.844 -8.664 1 95.44 387 SER A O 1
ATOM 3051 N N . PHE A 1 388 ? -10.172 27.547 -8.602 1 96.06 388 PHE A N 1
ATOM 3052 C CA . PHE A 1 388 ? -10.648 26.828 -7.43 1 96.06 388 PHE A CA 1
ATOM 3053 C C . PHE A 1 388 ? -10.758 27.75 -6.223 1 96.06 388 PHE A C 1
ATOM 3055 O O . PHE A 1 388 ? -11.781 27.781 -5.547 1 96.06 388 PHE A O 1
ATOM 3062 N N . MET A 1 389 ? -9.703 28.5 -5.957 1 95 389 MET A N 1
ATOM 3063 C CA . MET A 1 389 ? -9.672 29.391 -4.797 1 95 389 MET A CA 1
ATOM 3064 C C . MET A 1 389 ? -10.742 30.469 -4.906 1 95 389 MET A C 1
ATOM 3066 O O . MET A 1 389 ? -11.375 30.828 -3.912 1 95 389 MET A O 1
ATOM 3070 N N . ASP A 1 390 ? -10.961 30.875 -6.109 1 95 390 ASP A N 1
ATOM 3071 C CA . ASP A 1 390 ? -11.961 31.906 -6.348 1 95 390 ASP A CA 1
ATOM 3072 C C . ASP A 1 390 ? -13.375 31.375 -6.164 1 95 390 ASP A C 1
ATOM 3074 O O . ASP A 1 390 ? -14.297 32.125 -5.855 1 95 390 ASP A O 1
ATOM 3078 N N . SER A 1 391 ? -13.539 30.094 -6.355 1 94.88 391 SER A N 1
ATOM 3079 C CA . SER A 1 391 ? -14.859 29.484 -6.254 1 94.88 391 SER A CA 1
ATOM 3080 C C . SER A 1 391 ? -15.25 29.234 -4.797 1 94.88 391 SER A C 1
ATOM 3082 O O . SER A 1 391 ? -16.406 28.969 -4.492 1 94.88 391 SER A O 1
ATOM 3084 N N . LEU A 1 392 ? -14.32 29.422 -3.898 1 95.38 392 LEU A N 1
ATOM 3085 C CA . LEU A 1 392 ? -14.57 29.141 -2.488 1 95.38 392 LEU A CA 1
ATOM 3086 C C . LEU A 1 392 ? -15.414 30.25 -1.862 1 95.38 392 LEU A C 1
ATOM 3088 O O . LEU A 1 392 ? -15.25 31.422 -2.191 1 95.38 392 LEU A O 1
ATOM 3092 N N . PRO A 1 393 ? -16.344 29.859 -0.938 1 93.12 393 PRO A N 1
ATOM 3093 C CA . PRO A 1 393 ? -17.031 30.891 -0.151 1 93.12 393 PRO A CA 1
ATOM 3094 C C . PRO A 1 393 ? -16.062 31.734 0.674 1 93.12 393 PRO A C 1
ATOM 3096 O O . PRO A 1 393 ? -14.977 31.266 1.033 1 93.12 393 PRO A O 1
ATOM 3099 N N . ALA A 1 394 ? -16.406 32.906 1.07 1 89.81 394 ALA A N 1
ATOM 3100 C CA . ALA A 1 394 ? -15.539 33.906 1.673 1 89.81 394 ALA A CA 1
ATOM 3101 C C . ALA A 1 394 ? -14.891 33.375 2.945 1 89.81 394 ALA A C 1
ATOM 3103 O O . ALA A 1 394 ? -13.672 33.5 3.121 1 89.81 394 ALA A O 1
ATOM 3104 N N . PRO A 1 395 ? -15.672 32.75 3.771 1 90.5 395 PRO A N 1
ATOM 3105 C CA . PRO A 1 395 ? -15.031 32.25 5 1 90.5 395 PRO A CA 1
ATOM 3106 C C . PRO A 1 395 ? -13.953 31.203 4.738 1 90.5 395 PRO A C 1
ATOM 3108 O O . PRO A 1 395 ? -12.953 31.156 5.449 1 90.5 395 PRO A O 1
ATOM 3111 N N . LEU A 1 396 ? -14.109 30.438 3.742 1 92.94 396 LEU A N 1
ATOM 3112 C CA . LEU A 1 396 ? -13.156 29.391 3.408 1 92.94 396 LEU A CA 1
ATOM 3113 C C . LEU A 1 396 ? -11.984 29.938 2.619 1 92.94 396 LEU A C 1
ATOM 3115 O O . LEU A 1 396 ? -10.867 29.422 2.707 1 92.94 396 LEU A O 1
ATOM 3119 N N . ARG A 1 397 ? -12.227 30.984 1.914 1 91.06 397 ARG A N 1
ATOM 3120 C CA . ARG A 1 397 ? -11.156 31.594 1.138 1 91.06 397 ARG A CA 1
ATOM 3121 C C . ARG A 1 397 ? -10.086 32.188 2.051 1 91.06 397 ARG A C 1
ATOM 3123 O O . ARG A 1 397 ? -8.898 32.188 1.719 1 91.06 397 ARG A O 1
ATOM 3130 N N . SER A 1 398 ? -10.508 32.625 3.211 1 89.31 398 SER A N 1
ATOM 3131 C CA . SER A 1 398 ? -9.578 33.219 4.148 1 89.31 398 SER A CA 1
ATOM 3132 C C . SER A 1 398 ? -9.039 32.188 5.141 1 89.31 398 SER A C 1
ATOM 3134 O O . SER A 1 398 ? -8.219 32.531 6.004 1 89.31 398 SER A O 1
ATOM 3136 N N . ASN A 1 399 ? -9.523 31 4.98 1 93 399 ASN A N 1
ATOM 3137 C CA . ASN A 1 399 ? -9.062 29.953 5.879 1 93 399 ASN A CA 1
ATOM 3138 C C . ASN A 1 399 ? -7.57 29.688 5.711 1 93 399 ASN A C 1
ATOM 3140 O O . ASN A 1 399 ? -7.086 29.547 4.59 1 93 399 ASN A O 1
ATOM 3144 N N . TYR A 1 400 ? -6.891 29.625 6.793 1 92.5 400 TYR A N 1
ATOM 3145 C CA . TYR A 1 400 ? -5.434 29.531 6.77 1 92.5 400 TYR A CA 1
ATOM 3146 C C . TYR A 1 400 ? -4.984 28.234 6.105 1 92.5 400 TYR A C 1
ATOM 3148 O O . TYR A 1 400 ? -3.99 28.219 5.375 1 92.5 400 TYR A O 1
ATOM 3156 N N . LEU A 1 401 ? -5.637 27.094 6.328 1 94.5 401 LEU A N 1
ATOM 3157 C CA . LEU A 1 401 ? -5.223 25.797 5.793 1 94.5 401 LEU A CA 1
ATOM 3158 C C . LEU A 1 401 ? -5.277 25.797 4.27 1 94.5 401 LEU A C 1
ATOM 3160 O O . LEU A 1 401 ? -4.363 25.297 3.611 1 94.5 401 LEU A O 1
ATOM 3164 N N . LEU A 1 402 ? -6.336 26.312 3.748 1 95.88 402 LEU A N 1
ATOM 3165 C CA . LEU A 1 402 ? -6.496 26.375 2.299 1 95.88 402 LEU A CA 1
ATOM 3166 C C . LEU A 1 402 ? -5.473 27.312 1.67 1 95.88 402 LEU A C 1
ATOM 3168 O O . LEU A 1 402 ? -4.922 27.016 0.607 1 95.88 402 LEU A O 1
ATOM 3172 N N . ARG A 1 403 ? -5.184 28.422 2.312 1 94.19 403 ARG A N 1
ATOM 3173 C CA . ARG A 1 403 ? -4.184 29.359 1.821 1 94.19 403 ARG A CA 1
ATOM 3174 C C . ARG A 1 403 ? -2.787 28.734 1.859 1 94.19 403 ARG A C 1
ATOM 3176 O O . ARG A 1 403 ? -2.006 28.906 0.92 1 94.19 403 ARG A O 1
ATOM 3183 N N . GLU A 1 404 ? -2.537 28.125 2.961 1 95.88 404 GLU A N 1
ATOM 3184 C CA . GLU A 1 404 ? -1.268 27.406 3.113 1 95.88 404 GLU A CA 1
ATOM 3185 C C . GLU A 1 404 ? -1.071 26.391 2.002 1 95.88 404 GLU A C 1
ATOM 3187 O O . GLU A 1 404 ? -0.009 26.328 1.378 1 95.88 404 GLU A O 1
ATOM 3192 N N . GLN A 1 405 ? -2.068 25.578 1.759 1 95.44 405 GLN A N 1
ATOM 3193 C CA . GLN A 1 405 ? -1.998 24.562 0.72 1 95.44 405 GLN A CA 1
ATOM 3194 C C . GLN A 1 405 ? -1.816 25.188 -0.658 1 95.44 405 GLN A C 1
ATOM 3196 O O . GLN A 1 405 ? -1.01 24.719 -1.461 1 95.44 405 GLN A O 1
ATOM 3201 N N . SER A 1 406 ? -2.615 26.172 -0.908 1 95.88 406 SER A N 1
ATOM 3202 C CA . SER A 1 406 ? -2.529 26.844 -2.197 1 95.88 406 SER A CA 1
ATOM 3203 C C . SER A 1 406 ? -1.125 27.391 -2.443 1 95.88 406 SER A C 1
ATOM 3205 O O . SER A 1 406 ? -0.564 27.203 -3.527 1 95.88 406 SER A O 1
ATOM 3207 N N . ALA A 1 407 ? -0.576 28.031 -1.461 1 96.31 407 ALA A N 1
ATOM 3208 C CA . ALA A 1 407 ? 0.766 28.594 -1.596 1 96.31 407 ALA A CA 1
ATOM 3209 C C . ALA A 1 407 ? 1.806 27.484 -1.781 1 96.31 407 ALA A C 1
ATOM 3211 O O . ALA A 1 407 ? 2.734 27.641 -2.582 1 96.31 407 ALA A O 1
ATOM 3212 N N . ALA A 1 408 ? 1.661 26.438 -1.026 1 96.56 408 ALA A N 1
ATOM 3213 C CA . ALA A 1 408 ? 2.59 25.312 -1.143 1 96.56 408 ALA A CA 1
ATOM 3214 C C . ALA A 1 408 ? 2.535 24.703 -2.539 1 96.56 408 ALA A C 1
ATOM 3216 O O . ALA A 1 408 ? 3.57 24.344 -3.107 1 96.56 408 ALA A O 1
ATOM 3217 N N . ILE A 1 409 ? 1.362 24.562 -3.08 1 95.81 409 ILE A N 1
ATOM 3218 C CA . ILE A 1 409 ? 1.175 24.016 -4.422 1 95.81 409 ILE A CA 1
ATOM 3219 C C . ILE A 1 409 ? 1.879 24.906 -5.441 1 95.81 409 ILE A C 1
ATOM 3221 O O . ILE A 1 409 ? 2.525 24.406 -6.367 1 95.81 409 ILE A O 1
ATOM 3225 N N . ARG A 1 410 ? 1.816 26.188 -5.25 1 95.94 410 ARG A N 1
ATOM 3226 C CA . ARG A 1 410 ? 2.469 27.125 -6.16 1 95.94 410 ARG A CA 1
ATOM 3227 C C . ARG A 1 410 ? 3.986 26.984 -6.09 1 95.94 410 ARG A C 1
ATOM 3229 O O . ARG A 1 410 ? 4.668 27.031 -7.113 1 95.94 410 ARG A O 1
ATOM 3236 N N . VAL A 1 411 ? 4.434 26.812 -4.91 1 95.5 411 VAL A N 1
ATOM 3237 C CA . VAL A 1 411 ? 5.875 26.625 -4.762 1 95.5 411 VAL A CA 1
ATOM 3238 C C . VAL A 1 411 ? 6.316 25.391 -5.555 1 95.5 411 VAL A C 1
ATOM 3240 O O . VAL A 1 411 ? 7.281 25.453 -6.32 1 95.5 411 VAL A O 1
ATOM 3243 N N . ARG A 1 412 ? 5.586 24.344 -5.402 1 92.44 412 ARG A N 1
ATOM 3244 C CA . ARG A 1 412 ? 5.922 23.094 -6.086 1 92.44 412 ARG A CA 1
ATOM 3245 C C . ARG A 1 412 ? 5.77 23.234 -7.594 1 92.44 412 ARG A C 1
ATOM 3247 O O . ARG A 1 412 ? 6.52 22.625 -8.359 1 92.44 412 ARG A O 1
ATOM 3254 N N . LEU A 1 413 ? 4.844 24.016 -7.957 1 91.88 413 LEU A N 1
ATOM 3255 C CA . LEU A 1 413 ? 4.562 24.234 -9.367 1 91.88 413 LEU A CA 1
ATOM 3256 C C . LEU A 1 413 ? 5.73 24.938 -10.055 1 91.88 413 LEU A C 1
ATOM 3258 O O . LEU A 1 413 ? 6.086 24.609 -11.188 1 91.88 413 LEU A O 1
ATOM 3262 N N . PHE A 1 414 ? 6.434 25.828 -9.414 1 91.12 414 PHE A N 1
ATOM 3263 C CA . PHE A 1 414 ? 7.465 26.656 -10.023 1 91.12 414 PHE A CA 1
ATOM 3264 C C . PHE A 1 414 ? 8.852 26.125 -9.688 1 91.12 414 PHE A C 1
ATOM 3266 O O . PHE A 1 414 ? 9.844 26.547 -10.305 1 91.12 414 PHE A O 1
ATOM 3273 N N . GLU A 1 415 ? 8.945 25.188 -8.844 1 87.94 415 GLU A N 1
ATOM 3274 C CA . GLU A 1 415 ? 10.211 24.672 -8.312 1 87.94 415 GLU A CA 1
ATOM 3275 C C . GLU A 1 415 ? 11.094 24.125 -9.43 1 87.94 415 GLU A C 1
ATOM 3277 O O . GLU A 1 415 ? 12.312 24.281 -9.398 1 87.94 415 GLU A O 1
ATOM 3282 N N . PRO A 1 416 ? 10.562 23.484 -10.391 1 82 416 PRO A N 1
ATOM 3283 C CA . PRO A 1 416 ? 11.422 22.891 -11.422 1 82 416 PRO A CA 1
ATOM 3284 C C . PRO A 1 416 ? 12.312 23.938 -12.109 1 82 416 PRO A C 1
ATOM 3286 O O . PRO A 1 416 ? 13.398 23.594 -12.594 1 82 416 PRO A O 1
ATOM 3289 N N . ALA A 1 417 ? 11.961 25.156 -12.141 1 82.38 417 ALA A N 1
ATOM 3290 C CA . ALA A 1 417 ? 12.742 26.219 -12.766 1 82.38 417 ALA A CA 1
ATOM 3291 C C . ALA A 1 417 ? 14.055 26.438 -12.023 1 82.38 417 ALA A C 1
ATOM 3293 O O . ALA A 1 417 ? 15.031 26.906 -12.609 1 82.38 417 ALA A O 1
ATOM 3294 N N . ILE A 1 418 ? 14.078 26.031 -10.781 1 82.31 418 ILE A N 1
ATOM 3295 C CA . ILE A 1 418 ? 15.258 26.219 -9.953 1 82.31 418 ILE A CA 1
ATOM 3296 C C . ILE A 1 418 ? 16.328 25.203 -10.336 1 82.31 418 ILE A C 1
ATOM 3298 O O . ILE A 1 418 ? 17.531 25.5 -10.273 1 82.31 418 ILE A O 1
ATOM 3302 N N . HIS A 1 419 ? 15.961 24.047 -10.805 1 75.31 419 HIS A N 1
ATOM 3303 C CA . HIS A 1 419 ? 16.891 22.922 -10.961 1 75.31 419 HIS A CA 1
ATOM 3304 C C . HIS A 1 419 ? 17.312 22.766 -12.414 1 75.31 419 HIS A C 1
ATOM 3306 O O . HIS A 1 419 ? 18.125 21.891 -12.734 1 75.31 419 HIS A O 1
ATOM 3312 N N . VAL A 1 420 ? 16.781 23.531 -13.281 1 68.81 420 VAL A N 1
ATOM 3313 C CA . VAL A 1 420 ? 17.172 23.438 -14.688 1 68.81 420 VAL A CA 1
ATOM 3314 C C . VAL A 1 420 ? 18.625 23.844 -14.844 1 68.81 420 VAL A C 1
ATOM 3316 O O . VAL A 1 420 ? 19.062 24.875 -14.312 1 68.81 420 VAL A O 1
ATOM 3319 N N . GLN A 1 421 ? 19.469 22.797 -15.117 1 57.22 421 GLN A N 1
ATOM 3320 C CA . GLN A 1 421 ? 20.891 23.094 -15.32 1 57.22 421 GLN A CA 1
ATOM 3321 C C . GLN A 1 421 ? 21.094 23.953 -16.562 1 57.22 421 GLN A C 1
ATOM 3323 O O . GLN A 1 421 ? 20.297 23.906 -17.5 1 57.22 421 GLN A O 1
ATOM 3328 N N . GLY A 1 422 ? 21.781 25.062 -16.344 1 51.81 422 GLY A N 1
ATOM 3329 C CA . GLY A 1 422 ? 22.172 26.141 -17.234 1 51.81 422 GLY A CA 1
ATOM 3330 C C . GLY A 1 422 ? 22.328 25.688 -18.688 1 51.81 422 GLY A C 1
ATOM 3331 O O . GLY A 1 422 ? 22.438 26.516 -19.578 1 51.81 422 GLY A O 1
ATOM 3332 N N . SER A 1 423 ? 22.578 24.453 -18.812 1 49.5 423 SER A N 1
ATOM 3333 C CA . SER A 1 423 ? 23 24.203 -20.188 1 49.5 423 SER A CA 1
ATOM 3334 C C . SER A 1 423 ? 21.797 24.125 -21.125 1 49.5 423 SER A C 1
ATOM 3336 O O . SER A 1 423 ? 21.953 24.219 -22.344 1 49.5 423 SER A O 1
ATOM 3338 N N . THR A 1 424 ? 20.75 23.656 -20.562 1 53.81 424 THR A N 1
ATOM 3339 C CA . THR A 1 424 ? 19.656 23.578 -21.516 1 53.81 424 THR A CA 1
ATOM 3340 C C . THR A 1 424 ? 18.891 24.891 -21.578 1 53.81 424 THR A C 1
ATOM 3342 O O . THR A 1 424 ? 18.109 25.188 -20.672 1 53.81 424 THR A O 1
ATOM 3345 N N . ARG A 1 425 ? 19.484 25.859 -22.297 1 52.44 425 ARG A N 1
ATOM 3346 C CA . ARG A 1 425 ? 18.953 27.219 -22.422 1 52.44 425 ARG A CA 1
ATOM 3347 C C . ARG A 1 425 ? 17.453 27.188 -22.766 1 52.44 425 ARG A C 1
ATOM 3349 O O . ARG A 1 425 ? 17.047 26.531 -23.719 1 52.44 425 ARG A O 1
ATOM 3356 N N . PRO A 1 426 ? 16.703 27.703 -21.703 1 57.28 426 PRO A N 1
ATOM 3357 C CA . PRO A 1 426 ? 15.305 27.828 -22.109 1 57.28 426 PRO A CA 1
ATOM 3358 C C . PRO A 1 426 ? 15.125 28.578 -23.422 1 57.28 426 PRO A C 1
ATOM 3360 O O . PRO A 1 426 ? 15.898 29.484 -23.719 1 57.28 426 PRO A O 1
ATOM 3363 N N . GLN A 1 427 ? 14.352 28.094 -24.375 1 58.5 427 GLN A N 1
ATOM 3364 C CA . GLN A 1 427 ? 14.07 28.672 -25.688 1 58.5 427 GLN A CA 1
ATOM 3365 C C . GLN A 1 427 ? 13.492 30.078 -25.547 1 58.5 427 GLN A C 1
ATOM 3367 O O . GLN A 1 427 ? 13.703 30.938 -26.422 1 58.5 427 GLN A O 1
ATOM 3372 N N . ILE A 1 428 ? 12.805 30.375 -24.484 1 61.88 428 ILE A N 1
ATOM 3373 C CA . ILE A 1 428 ? 12.18 31.672 -24.281 1 61.88 428 ILE A CA 1
ATOM 3374 C C . ILE A 1 428 ? 12.984 32.469 -23.281 1 61.88 428 ILE A C 1
ATOM 3376 O O . ILE A 1 428 ? 13.164 32.062 -22.125 1 61.88 428 ILE A O 1
ATOM 3380 N N . PRO A 1 429 ? 13.391 33.625 -23.766 1 65 429 PRO A N 1
ATOM 3381 C CA . PRO A 1 429 ? 14.227 34.438 -22.891 1 65 429 PRO A CA 1
ATOM 3382 C C . PRO A 1 429 ? 13.539 34.812 -21.578 1 65 429 PRO A C 1
ATOM 3384 O O . PRO A 1 429 ? 12.336 35.062 -21.562 1 65 429 PRO A O 1
ATOM 3387 N N . HIS A 1 430 ? 14.047 34.656 -20.469 1 78.88 430 HIS A N 1
ATOM 3388 C CA . HIS A 1 430 ? 13.695 35.125 -19.141 1 78.88 430 HIS A CA 1
ATOM 3389 C C . HIS A 1 430 ? 12.562 34.312 -18.547 1 78.88 430 HIS A C 1
ATOM 3391 O O . HIS A 1 430 ? 12.008 34.656 -17.5 1 78.88 430 HIS A O 1
ATOM 3397 N N . LEU A 1 431 ? 12.078 33.375 -19.297 1 82.88 431 LEU A N 1
ATOM 3398 C CA . LEU A 1 431 ? 11 32.562 -18.766 1 82.88 431 LEU A CA 1
ATOM 3399 C C . LEU A 1 431 ? 11.414 31.891 -17.453 1 82.88 431 LEU A C 1
ATOM 3401 O O . LEU A 1 431 ? 10.656 31.891 -16.484 1 82.88 431 LEU A O 1
ATOM 3405 N N . ARG A 1 432 ? 12.523 31.453 -17.422 1 84.88 432 ARG A N 1
ATOM 3406 C CA . ARG A 1 432 ? 13.023 30.766 -16.234 1 84.88 432 ARG A CA 1
ATOM 3407 C C . ARG A 1 432 ? 13.125 31.734 -15.062 1 84.88 432 ARG A C 1
ATOM 3409 O O . ARG A 1 432 ? 12.68 31.422 -13.953 1 84.88 432 ARG A O 1
ATOM 3416 N N . SER A 1 433 ? 13.641 32.906 -15.32 1 87.31 433 SER A N 1
ATOM 3417 C CA . SER A 1 433 ? 13.781 33.906 -14.266 1 87.31 433 SER A CA 1
ATOM 3418 C C . SER A 1 433 ? 12.43 34.344 -13.711 1 87.31 433 SER A C 1
ATOM 3420 O O . SER A 1 433 ? 12.289 34.531 -12.5 1 87.31 433 SER A O 1
ATOM 3422 N N . ARG A 1 434 ? 11.508 34.469 -14.578 1 88.38 434 ARG A N 1
ATOM 3423 C CA . ARG A 1 434 ? 10.156 34.812 -14.141 1 88.38 434 ARG A CA 1
ATOM 3424 C C . ARG A 1 434 ? 9.555 33.75 -13.258 1 88.38 434 ARG A C 1
ATOM 3426 O O . ARG A 1 434 ? 8.898 34.031 -12.258 1 88.38 434 ARG A O 1
ATOM 3433 N N . MET A 1 435 ? 9.773 32.562 -13.648 1 90.19 435 MET A N 1
ATOM 3434 C CA . MET A 1 435 ? 9.234 31.453 -12.875 1 90.19 435 MET A CA 1
ATOM 3435 C C . MET A 1 435 ? 9.938 31.344 -11.523 1 90.19 435 MET A C 1
ATOM 3437 O O . MET A 1 435 ? 9.297 31.031 -10.516 1 90.19 435 MET A O 1
ATOM 3441 N N . MET A 1 436 ? 11.172 31.594 -11.531 1 91.5 436 MET A N 1
ATOM 3442 C CA . MET A 1 436 ? 11.914 31.594 -10.266 1 91.5 436 MET A CA 1
ATOM 3443 C C . MET A 1 436 ? 11.398 32.688 -9.344 1 91.5 436 MET A C 1
ATOM 3445 O O . MET A 1 436 ? 11.289 32.5 -8.133 1 91.5 436 MET A O 1
ATOM 3449 N N . TRP A 1 437 ? 11.094 33.812 -9.938 1 94.06 437 TRP A N 1
ATOM 3450 C CA . TRP A 1 437 ? 10.539 34.938 -9.156 1 94.06 437 TRP A CA 1
ATOM 3451 C C . TRP A 1 437 ? 9.172 34.562 -8.594 1 94.06 437 TRP A C 1
ATOM 3453 O O . TRP A 1 437 ? 8.867 34.875 -7.441 1 94.06 437 TRP A O 1
ATOM 3463 N N . GLN A 1 438 ? 8.391 33.938 -9.438 1 94.5 438 GLN A N 1
ATOM 3464 C CA . GLN A 1 438 ? 7.086 33.469 -8.969 1 94.5 438 GLN A CA 1
ATOM 3465 C C . GLN A 1 438 ? 7.219 32.469 -7.836 1 94.5 438 GLN A C 1
ATOM 3467 O O . GLN A 1 438 ? 6.398 32.438 -6.918 1 94.5 438 GLN A O 1
ATOM 3472 N N . CYS A 1 439 ? 8.195 31.672 -7.941 1 95.06 439 CYS A N 1
ATOM 3473 C CA . CYS A 1 439 ? 8.469 30.719 -6.863 1 95.06 439 CYS A CA 1
ATOM 3474 C C . CYS A 1 439 ? 8.789 31.453 -5.566 1 95.06 439 CYS A C 1
ATOM 3476 O O . CYS A 1 439 ? 8.242 31.125 -4.512 1 95.06 439 CYS A O 1
ATOM 3478 N N . LEU A 1 440 ? 9.625 32.5 -5.676 1 97.12 440 LEU A N 1
ATOM 3479 C CA . LEU A 1 440 ? 10.008 33.281 -4.5 1 97.12 440 LEU A CA 1
ATOM 3480 C C . LEU A 1 440 ? 8.797 33.969 -3.896 1 97.12 440 LEU A C 1
ATOM 3482 O O . LEU A 1 440 ? 8.625 34 -2.674 1 97.12 440 LEU A O 1
ATOM 3486 N N . THR A 1 441 ? 7.98 34.5 -4.742 1 96.69 441 THR A N 1
ATOM 3487 C CA . THR A 1 441 ? 6.777 35.188 -4.27 1 96.69 441 THR A CA 1
ATOM 3488 C C . THR A 1 441 ? 5.836 34.188 -3.578 1 96.69 441 THR A C 1
ATOM 3490 O O . THR A 1 441 ? 5.207 34.531 -2.576 1 96.69 441 THR A O 1
ATOM 3493 N N . SER A 1 442 ? 5.723 33.031 -4.117 1 97 442 SER A N 1
ATOM 3494 C CA . SER A 1 442 ? 4.887 31.984 -3.514 1 97 442 SER A CA 1
ATOM 3495 C C . SER A 1 442 ? 5.438 31.547 -2.158 1 97 442 SER A C 1
ATOM 3497 O O . SER A 1 442 ? 4.672 31.266 -1.233 1 97 442 SER A O 1
ATOM 3499 N N . ILE A 1 443 ? 6.723 31.469 -2.064 1 98 443 ILE A N 1
ATOM 3500 C CA . ILE A 1 443 ? 7.379 31.141 -0.802 1 98 443 ILE A CA 1
ATOM 3501 C C . ILE A 1 443 ? 7.039 32.219 0.241 1 98 443 ILE A C 1
ATOM 3503 O O . ILE A 1 443 ? 6.703 31.891 1.382 1 98 443 ILE A O 1
ATOM 3507 N N . GLN A 1 444 ? 7.113 33.438 -0.196 1 97.31 444 GLN A N 1
ATOM 3508 C CA . GLN A 1 444 ? 6.777 34.531 0.697 1 97.31 444 GLN A CA 1
ATOM 3509 C C . GLN A 1 444 ? 5.332 34.438 1.179 1 97.31 444 GLN A C 1
ATOM 3511 O O . GLN A 1 444 ? 5.047 34.656 2.357 1 97.31 444 GLN A O 1
ATOM 3516 N N . GLU A 1 445 ? 4.504 34.125 0.266 1 95.88 445 GLU A N 1
ATOM 3517 C CA . GLU A 1 445 ? 3.098 33.969 0.619 1 95.88 445 GLU A CA 1
ATOM 3518 C C . GLU A 1 445 ? 2.904 32.844 1.634 1 95.88 445 GLU A C 1
ATOM 3520 O O . GLU A 1 445 ? 2.104 32.969 2.562 1 95.88 445 GLU A O 1
ATOM 3525 N N . LEU A 1 446 ? 3.57 31.781 1.443 1 97.5 446 LEU A N 1
ATOM 3526 C CA . LEU A 1 446 ? 3.477 30.641 2.348 1 97.5 446 LEU A CA 1
ATOM 3527 C C . LEU A 1 446 ? 3.994 31 3.736 1 97.5 446 LEU A C 1
ATOM 3529 O O . LEU A 1 446 ? 3.344 30.719 4.742 1 97.5 446 LEU A O 1
ATOM 3533 N N . LEU A 1 447 ? 5.137 31.672 3.809 1 97.31 447 LEU A N 1
ATOM 3534 C CA . LEU A 1 447 ? 5.703 32.094 5.086 1 97.31 447 LEU A CA 1
ATOM 3535 C C . LEU A 1 447 ? 4.789 33.094 5.781 1 97.31 447 LEU A C 1
ATOM 3537 O O . LEU A 1 447 ? 4.555 33 6.988 1 97.31 447 LEU A O 1
ATOM 3541 N N . ASN A 1 448 ? 4.262 33.969 4.977 1 94.12 448 ASN A N 1
ATOM 3542 C CA . ASN A 1 448 ? 3.361 34.969 5.527 1 94.12 448 ASN A CA 1
ATOM 3543 C C . ASN A 1 448 ? 2.092 34.344 6.094 1 94.12 448 ASN A C 1
ATOM 3545 O O . ASN A 1 448 ? 1.534 34.844 7.078 1 94.12 448 ASN A O 1
ATOM 3549 N N . ALA A 1 449 ? 1.647 33.312 5.449 1 92.75 449 ALA A N 1
ATOM 3550 C CA . ALA A 1 449 ? 0.468 32.594 5.949 1 92.75 449 ALA A CA 1
ATOM 3551 C C . ALA A 1 449 ? 0.7 32.094 7.363 1 92.75 449 ALA A C 1
ATOM 3553 O O . ALA A 1 449 ? -0.202 32.125 8.203 1 92.75 449 ALA A O 1
ATOM 3554 N N . PHE A 1 450 ? 1.854 31.625 7.688 1 94.62 450 PHE A N 1
ATOM 3555 C CA . PHE A 1 450 ? 2.18 31.109 9.008 1 94.62 450 PHE A CA 1
ATOM 3556 C C . PHE A 1 450 ? 2.363 32.25 10.008 1 94.62 450 PHE A C 1
ATOM 3558 O O . PHE A 1 450 ? 1.947 32.156 11.164 1 94.62 450 PHE A O 1
ATOM 3565 N N . LEU A 1 451 ? 2.955 33.312 9.547 1 93.56 451 LEU A N 1
ATOM 3566 C CA . LEU A 1 451 ? 3.209 34.469 10.422 1 93.56 451 LEU A CA 1
ATOM 3567 C C . LEU A 1 451 ? 1.907 35.156 10.805 1 93.56 451 LEU A C 1
ATOM 3569 O O . LEU A 1 451 ? 1.833 35.812 11.836 1 93.56 451 LEU A O 1
ATOM 3573 N N . ALA A 1 452 ? 0.909 34.969 10.008 1 91.88 452 ALA A N 1
ATOM 3574 C CA . ALA A 1 452 ? -0.387 35.594 10.258 1 91.88 452 ALA A CA 1
ATOM 3575 C C . ALA A 1 452 ? -1.196 34.781 11.273 1 91.88 452 ALA A C 1
ATOM 3577 O O . ALA A 1 452 ? -2.166 35.281 11.844 1 91.88 452 ALA A O 1
ATOM 3578 N N . LEU A 1 453 ? -0.822 33.594 11.555 1 93.06 453 LEU A N 1
ATOM 3579 C CA . LEU A 1 453 ? -1.534 32.75 12.508 1 93.06 453 LEU A CA 1
ATOM 3580 C C . LEU A 1 453 ? -1.29 33.219 13.938 1 93.06 453 LEU A C 1
ATOM 3582 O O . LEU A 1 453 ? -0.169 33.594 14.297 1 93.06 453 LEU A O 1
ATOM 3586 N N . PRO A 1 454 ? -2.408 33.219 14.672 1 91.94 454 PRO A N 1
ATOM 3587 C CA . PRO A 1 454 ? -2.182 33.5 16.094 1 91.94 454 PRO A CA 1
ATOM 3588 C C . PRO A 1 454 ? -1.3 32.438 16.75 1 91.94 454 PRO A C 1
ATOM 3590 O O . PRO A 1 454 ? -1.374 31.25 16.406 1 91.94 454 PRO A O 1
ATOM 3593 N N . VAL A 1 455 ? -0.537 32.781 17.734 1 90.75 455 VAL A N 1
ATOM 3594 C CA . VAL A 1 455 ? 0.445 31.922 18.391 1 90.75 455 VAL A CA 1
ATOM 3595 C C . VAL A 1 455 ? -0.255 30.719 19 1 90.75 455 VAL A C 1
ATOM 3597 O O . VAL A 1 455 ? 0.3 29.625 19.031 1 90.75 455 VAL A O 1
ATOM 3600 N N . LYS A 1 456 ? -1.467 30.906 19.422 1 86.12 456 LYS A N 1
ATOM 3601 C CA . LYS A 1 456 ? -2.227 29.828 20.047 1 86.12 456 LYS A CA 1
ATOM 3602 C C . LYS A 1 456 ? -2.441 28.672 19.078 1 86.12 456 LYS A C 1
ATOM 3604 O O . LYS A 1 456 ? -2.527 27.516 19.5 1 86.12 456 LYS A O 1
ATOM 3609 N N . ALA A 1 457 ? -2.439 28.953 17.828 1 90.44 457 ALA A N 1
ATOM 3610 C CA . ALA A 1 457 ? -2.729 27.953 16.797 1 90.44 457 ALA A CA 1
ATOM 3611 C C . ALA A 1 457 ? -1.496 27.094 16.516 1 90.44 457 ALA A C 1
ATOM 3613 O O . ALA A 1 457 ? -1.604 26.016 15.914 1 90.44 457 ALA A O 1
ATOM 3614 N N . TYR A 1 458 ? -0.299 27.516 16.953 1 91.69 458 TYR A N 1
ATOM 3615 C CA . TYR A 1 458 ? 0.945 26.828 16.609 1 91.69 458 TYR A CA 1
ATOM 3616 C C . TYR A 1 458 ? 1.016 25.469 17.297 1 91.69 458 TYR A C 1
ATOM 3618 O O . TYR A 1 458 ? 1.619 24.531 16.766 1 91.69 458 TYR A O 1
ATOM 3626 N N . ALA A 1 459 ? 0.323 25.344 18.391 1 87.12 459 ALA A N 1
ATOM 3627 C CA . ALA A 1 459 ? 0.366 24.109 19.156 1 87.12 459 ALA A CA 1
ATOM 3628 C C . ALA A 1 459 ? -0.45 23.016 18.484 1 87.12 459 ALA A C 1
ATOM 3630 O O . ALA A 1 459 ? -0.209 21.828 18.703 1 87.12 459 ALA A O 1
ATOM 3631 N N . SER A 1 460 ? -1.384 23.438 17.656 1 91.75 460 SER A N 1
ATOM 3632 C CA . SER A 1 460 ? -2.283 22.453 17.047 1 91.75 460 SER A CA 1
ATOM 3633 C C . SER A 1 460 ? -1.933 22.219 15.586 1 91.75 460 SER A C 1
ATOM 3635 O O . SER A 1 460 ? -2.672 21.547 14.867 1 91.75 460 SER A O 1
ATOM 3637 N N . LEU A 1 461 ? -0.799 22.734 15.141 1 93.88 461 LEU A N 1
ATOM 3638 C CA . LEU A 1 461 ? -0.4 22.531 13.75 1 93.88 461 LEU A CA 1
ATOM 3639 C C . LEU A 1 461 ? -0.093 21.062 13.477 1 93.88 461 LEU A C 1
ATOM 3641 O O . LEU A 1 461 ? 0.499 20.391 14.312 1 93.88 461 LEU A O 1
ATOM 3645 N N . THR A 1 462 ? -0.528 20.578 12.359 1 96.19 462 THR A N 1
ATOM 3646 C CA . THR A 1 462 ? -0.252 19.203 11.961 1 96.19 462 THR A CA 1
ATOM 3647 C C . THR A 1 462 ? 1.129 19.094 11.32 1 96.19 462 THR A C 1
ATOM 3649 O O . THR A 1 462 ? 1.758 20.094 11.008 1 96.19 462 THR A O 1
ATOM 3652 N N . PHE A 1 463 ? 1.607 17.891 11.102 1 95.06 463 PHE A N 1
ATOM 3653 C CA . PHE A 1 463 ? 2.895 17.672 10.453 1 95.06 463 PHE A CA 1
ATOM 3654 C C . PHE A 1 463 ? 2.885 18.234 9.039 1 95.06 463 PHE A C 1
ATOM 3656 O O . PHE A 1 463 ? 3.928 18.641 8.523 1 95.06 463 PHE A O 1
ATOM 3663 N N . ILE A 1 464 ? 1.701 18.25 8.391 1 96.62 464 ILE A N 1
ATOM 3664 C CA . ILE A 1 464 ? 1.572 18.75 7.023 1 96.62 464 ILE A CA 1
ATOM 3665 C C . ILE A 1 464 ? 1.949 20.234 6.977 1 96.62 464 ILE A C 1
ATOM 3667 O O . ILE A 1 464 ? 2.715 20.656 6.109 1 96.62 464 ILE A O 1
ATOM 3671 N N . SER A 1 465 ? 1.401 20.984 7.953 1 96.31 465 SER A N 1
ATOM 3672 C CA . SER A 1 465 ? 1.742 22.406 8.031 1 96.31 465 SER A CA 1
ATOM 3673 C C . SER A 1 465 ? 3.236 22.609 8.273 1 96.31 465 SER A C 1
ATOM 3675 O O . SER A 1 465 ? 3.857 23.469 7.652 1 96.31 465 SER A O 1
ATOM 3677 N N . ILE A 1 466 ? 3.752 21.797 9.102 1 94.56 466 ILE A N 1
ATOM 3678 C CA . ILE A 1 466 ? 5.172 21.922 9.406 1 94.56 466 ILE A CA 1
ATOM 3679 C C . ILE A 1 466 ? 6 21.547 8.18 1 94.56 466 ILE A C 1
ATOM 3681 O O . ILE A 1 466 ? 7.043 22.141 7.918 1 94.56 466 ILE A O 1
ATOM 3685 N N . LEU A 1 467 ? 5.559 20.562 7.453 1 94.5 467 LEU A N 1
ATOM 3686 C CA . LEU A 1 467 ? 6.25 20.188 6.223 1 94.5 467 LEU A CA 1
ATOM 3687 C C . LEU A 1 467 ? 6.195 21.312 5.203 1 94.5 467 LEU A C 1
ATOM 3689 O O . LEU A 1 467 ? 7.164 21.547 4.477 1 94.5 467 LEU A O 1
ATOM 3693 N N . HIS A 1 468 ? 5.09 21.969 5.133 1 96.56 468 HIS A N 1
ATOM 3694 C CA . HIS A 1 468 ? 4.977 23.109 4.227 1 96.56 468 HIS A CA 1
ATOM 3695 C C . HIS A 1 468 ? 5.922 24.234 4.637 1 96.56 468 HIS A C 1
ATOM 3697 O O . HIS A 1 468 ? 6.508 24.891 3.779 1 96.56 468 HIS A O 1
ATOM 3703 N N . LEU A 1 469 ? 6.02 24.406 5.895 1 95.62 469 LEU A N 1
ATOM 3704 C CA . LEU A 1 469 ? 6.988 25.375 6.383 1 95.62 469 LEU A CA 1
ATOM 3705 C C . LEU A 1 469 ? 8.406 24.969 5.992 1 95.62 469 LEU A C 1
ATOM 3707 O O . LEU A 1 469 ? 9.195 25.812 5.551 1 95.62 469 LEU A O 1
ATOM 3711 N N . ALA A 1 470 ? 8.656 23.734 6.164 1 93.62 470 ALA A N 1
ATOM 3712 C CA . ALA A 1 470 ? 9.969 23.219 5.773 1 93.62 470 ALA A CA 1
ATOM 3713 C C . ALA A 1 470 ? 10.211 23.422 4.281 1 93.62 470 ALA A C 1
ATOM 3715 O O . ALA A 1 470 ? 11.305 23.828 3.871 1 93.62 470 ALA A O 1
ATOM 3716 N N . LEU A 1 471 ? 9.242 23.109 3.518 1 94.62 471 LEU A N 1
ATOM 3717 C CA . LEU A 1 471 ? 9.328 23.328 2.078 1 94.62 471 LEU A CA 1
ATOM 3718 C C . LEU A 1 471 ? 9.695 24.781 1.766 1 94.62 471 LEU A C 1
ATOM 3720 O O . LEU A 1 471 ? 10.617 25.031 0.989 1 94.62 471 LEU A O 1
ATOM 3724 N N . ALA A 1 472 ? 9.008 25.688 2.371 1 96.5 472 ALA A N 1
ATOM 3725 C CA . ALA A 1 472 ? 9.234 27.109 2.133 1 96.5 472 ALA A CA 1
ATOM 3726 C C . ALA A 1 472 ? 10.648 27.516 2.523 1 96.5 472 ALA A C 1
ATOM 3728 O O . ALA A 1 472 ? 11.336 28.219 1.77 1 96.5 472 ALA A O 1
ATOM 3729 N N . ILE A 1 473 ? 11.07 27.062 3.617 1 95.25 473 ILE A N 1
ATOM 3730 C CA . ILE A 1 473 ? 12.375 27.453 4.145 1 95.25 473 ILE A CA 1
ATOM 3731 C C . ILE A 1 473 ? 13.484 26.891 3.258 1 95.25 473 ILE A C 1
ATOM 3733 O O . ILE A 1 473 ? 14.414 27.594 2.883 1 95.25 473 ILE A O 1
ATOM 3737 N N . ILE A 1 474 ? 13.375 25.641 2.928 1 92.06 474 ILE A N 1
ATOM 3738 C CA . ILE A 1 474 ? 14.398 24.984 2.121 1 92.06 474 ILE A CA 1
ATOM 3739 C C . ILE A 1 474 ? 14.484 25.641 0.749 1 92.06 474 ILE A C 1
ATOM 3741 O O . ILE A 1 474 ? 15.578 25.953 0.266 1 92.06 474 ILE A O 1
ATOM 3745 N N . LYS A 1 475 ? 13.352 25.859 0.139 1 93.38 475 LYS A N 1
ATOM 3746 C CA . LYS A 1 475 ? 13.359 26.469 -1.189 1 93.38 475 LYS A CA 1
ATOM 3747 C C . LYS A 1 475 ? 13.82 27.922 -1.13 1 93.38 475 LYS A C 1
ATOM 3749 O O . LYS A 1 475 ? 14.484 28.391 -2.051 1 93.38 475 LYS A O 1
ATOM 3754 N N . ALA A 1 476 ? 13.453 28.594 -0.058 1 95.69 476 ALA A N 1
ATOM 3755 C CA . ALA A 1 476 ? 13.961 29.953 0.133 1 95.69 476 ALA A CA 1
ATOM 3756 C C . ALA A 1 476 ? 15.484 29.969 0.242 1 95.69 476 ALA A C 1
ATOM 3758 O O . ALA A 1 476 ? 16.156 30.766 -0.409 1 95.69 476 ALA A O 1
ATOM 3759 N N . CYS A 1 477 ? 16 29.094 1.008 1 92.06 477 CYS A N 1
ATOM 3760 C CA . CYS A 1 477 ? 17.453 28.984 1.136 1 92.06 477 CYS A CA 1
ATOM 3761 C C . CYS A 1 477 ? 18.109 28.703 -0.217 1 92.06 477 CYS A C 1
ATOM 3763 O O . CYS A 1 477 ? 19.125 29.312 -0.553 1 92.06 477 CYS A O 1
ATOM 3765 N N . GLY A 1 478 ? 17.484 27.828 -0.92 1 89.75 478 GLY A N 1
ATOM 3766 C CA . GLY A 1 478 ? 18 27.531 -2.24 1 89.75 478 GLY A CA 1
ATOM 3767 C C . GLY A 1 478 ? 18.031 28.734 -3.164 1 89.75 478 GLY A C 1
ATOM 3768 O O . GLY A 1 478 ? 19.062 29.016 -3.785 1 89.75 478 GLY A O 1
ATOM 3769 N N . LEU A 1 479 ? 16.984 29.516 -3.211 1 93.19 479 LEU A N 1
ATOM 3770 C CA . LEU A 1 479 ? 16.844 30.641 -4.121 1 93.19 479 LEU A CA 1
ATOM 3771 C C . LEU A 1 479 ? 17.703 31.812 -3.662 1 93.19 479 LEU A C 1
ATOM 3773 O O . LEU A 1 479 ? 18.203 32.594 -4.488 1 93.19 479 LEU A O 1
ATOM 3777 N N . LEU A 1 480 ? 17.969 31.891 -2.398 1 94.25 480 LEU A N 1
ATOM 3778 C CA . LEU A 1 480 ? 18.672 33.062 -1.863 1 94.25 480 LEU A CA 1
ATOM 3779 C C . LEU A 1 480 ? 20.172 32.781 -1.755 1 94.25 480 LEU A C 1
ATOM 3781 O O . LEU A 1 480 ? 20.938 33.688 -1.415 1 94.25 480 LEU A O 1
ATOM 3785 N N . CYS A 1 481 ? 20.547 31.531 -2.078 1 89.44 481 CYS A N 1
ATOM 3786 C CA . CYS A 1 481 ? 21.969 31.203 -2.018 1 89.44 481 CYS A CA 1
ATOM 3787 C C . CYS A 1 481 ? 22.484 30.781 -3.383 1 89.44 481 CYS A C 1
ATOM 3789 O O . CYS A 1 481 ? 23.703 30.641 -3.582 1 89.44 481 CYS A O 1
ATOM 3791 N N . MET A 1 482 ? 21.656 30.609 -4.297 1 86.62 482 MET A N 1
ATOM 3792 C CA . MET A 1 482 ? 22.062 30.031 -5.578 1 86.62 482 MET A CA 1
ATOM 3793 C C . MET A 1 482 ? 22.781 31.062 -6.434 1 86.62 482 MET A C 1
ATOM 3795 O O . MET A 1 482 ? 22.344 32.219 -6.547 1 86.62 482 MET A O 1
ATOM 3799 N N . LYS A 1 483 ? 23.922 30.5 -6.949 1 82.5 483 LYS A N 1
ATOM 3800 C CA . LYS A 1 483 ? 24.625 31.312 -7.934 1 82.5 483 LYS A CA 1
ATOM 3801 C C . LYS A 1 483 ? 24.266 30.891 -9.352 1 82.5 483 LYS A C 1
ATOM 3803 O O . LYS A 1 483 ? 24.547 29.75 -9.758 1 82.5 483 LYS A O 1
ATOM 3808 N N . ASP A 1 484 ? 23.531 31.781 -9.961 1 82.75 484 ASP A N 1
ATOM 3809 C CA . ASP A 1 484 ? 23.062 31.484 -11.312 1 82.75 484 ASP A CA 1
ATOM 3810 C C . ASP A 1 484 ? 23.047 32.75 -12.164 1 82.75 484 ASP A C 1
ATOM 3812 O O . ASP A 1 484 ? 22.688 33.844 -11.672 1 82.75 484 ASP A O 1
ATOM 3816 N N . ARG A 1 485 ? 23.438 32.594 -13.406 1 81 485 ARG A N 1
ATOM 3817 C CA . ARG A 1 485 ? 23.531 33.719 -14.328 1 81 485 ARG A CA 1
ATOM 3818 C C . ARG A 1 485 ? 22.172 34.375 -14.555 1 81 485 ARG A C 1
ATOM 3820 O O . ARG A 1 485 ? 22.078 35.594 -14.742 1 81 485 ARG A O 1
ATOM 3827 N N . ASP A 1 486 ? 21.078 33.625 -14.445 1 80.62 486 ASP A N 1
ATOM 3828 C CA . ASP A 1 486 ? 19.734 34.125 -14.75 1 80.62 486 ASP A CA 1
ATOM 3829 C C . ASP A 1 486 ? 19.016 34.562 -13.477 1 80.62 486 ASP A C 1
ATOM 3831 O O . ASP A 1 486 ? 17.812 34.812 -13.5 1 80.62 486 ASP A O 1
ATOM 3835 N N . TRP A 1 487 ? 19.781 34.688 -12.391 1 89.75 487 TRP A N 1
ATOM 3836 C CA . TRP A 1 487 ? 19.141 34.969 -11.109 1 89.75 487 TRP A CA 1
ATOM 3837 C C . TRP A 1 487 ? 19.875 36.094 -10.375 1 89.75 487 TRP A C 1
ATOM 3839 O O . TRP A 1 487 ? 21.094 36.031 -10.203 1 89.75 487 TRP A O 1
ATOM 3849 N N . ASP A 1 488 ? 19.125 37.094 -10.016 1 89.56 488 ASP A N 1
ATOM 3850 C CA . ASP A 1 488 ? 19.688 38.219 -9.297 1 89.56 488 ASP A CA 1
ATOM 3851 C C . ASP A 1 488 ? 19.531 38.062 -7.789 1 89.56 488 ASP A C 1
ATOM 3853 O O . ASP A 1 488 ? 18.5 38.375 -7.219 1 89.56 488 ASP A O 1
ATOM 3857 N N . LEU A 1 489 ? 20.516 37.781 -7.18 1 91.44 489 LEU A N 1
ATOM 3858 C CA . LEU A 1 489 ? 20.516 37.438 -5.758 1 91.44 489 LEU A CA 1
ATOM 3859 C C . LEU A 1 489 ? 20.219 38.688 -4.918 1 91.44 489 LEU A C 1
ATOM 3861 O O . LEU A 1 489 ? 19.547 38.594 -3.895 1 91.44 489 LEU A O 1
ATOM 3865 N N . GLU A 1 490 ? 20.734 39.75 -5.254 1 90.56 490 GLU A N 1
ATOM 3866 C CA . GLU A 1 490 ? 20.547 40.969 -4.48 1 90.56 490 GLU A CA 1
ATOM 3867 C C . GLU A 1 490 ? 19.078 41.375 -4.43 1 90.56 490 GLU A C 1
ATOM 3869 O O . GLU A 1 490 ? 18.562 41.688 -3.361 1 90.56 490 GLU A O 1
ATOM 3874 N N . THR A 1 491 ? 18.5 41.312 -5.562 1 93.25 491 THR A N 1
ATOM 3875 C CA . THR A 1 491 ? 17.078 41.656 -5.629 1 93.25 491 THR A CA 1
ATOM 3876 C C . THR A 1 491 ? 16.25 40.625 -4.844 1 93.25 491 THR A C 1
ATOM 3878 O O . THR A 1 491 ? 15.281 41 -4.176 1 93.25 491 THR A O 1
ATOM 3881 N N . ALA A 1 492 ? 16.609 39.375 -4.977 1 94.69 492 ALA A N 1
ATOM 3882 C CA . ALA A 1 492 ? 15.883 38.344 -4.277 1 94.69 492 ALA A CA 1
ATOM 3883 C C . ALA A 1 492 ? 15.984 38.5 -2.766 1 94.69 492 ALA A C 1
ATOM 3885 O O . ALA A 1 492 ? 14.984 38.406 -2.053 1 94.69 492 ALA A O 1
ATOM 3886 N N . ARG A 1 493 ? 17.172 38.844 -2.246 1 93.19 493 ARG A N 1
ATOM 3887 C CA . ARG A 1 493 ? 17.406 38.969 -0.812 1 93.19 493 ARG A CA 1
ATOM 3888 C C . ARG A 1 493 ? 16.719 40.219 -0.273 1 93.19 493 ARG A C 1
ATOM 3890 O O . ARG A 1 493 ? 16.344 40.281 0.9 1 93.19 493 ARG A O 1
ATOM 3897 N N . ALA A 1 494 ? 16.562 41.125 -1.094 1 93.44 494 ALA A N 1
ATOM 3898 C CA . ALA A 1 494 ? 15.859 42.344 -0.703 1 93.44 494 ALA A CA 1
ATOM 3899 C C . ALA A 1 494 ? 14.359 42.094 -0.587 1 93.44 494 ALA A C 1
ATOM 3901 O O . ALA A 1 494 ? 13.68 42.75 0.218 1 93.44 494 ALA A O 1
ATOM 3902 N N . SER A 1 495 ? 13.938 41.219 -1.342 1 94.12 495 SER A N 1
ATOM 3903 C CA . SER A 1 495 ? 12.508 40.938 -1.386 1 94.12 495 SER A CA 1
ATOM 3904 C C . SER A 1 495 ? 12.078 40.062 -0.21 1 94.12 495 SER A C 1
ATOM 3906 O O . SER A 1 495 ? 10.93 40.156 0.242 1 94.12 495 SER A O 1
ATOM 3908 N N . LEU A 1 496 ? 12.922 39.156 0.237 1 95.88 496 LEU A N 1
ATOM 3909 C CA . LEU A 1 496 ? 12.609 38.281 1.345 1 95.88 496 LEU A CA 1
ATOM 3910 C C . LEU A 1 496 ? 13.75 38.219 2.352 1 95.88 496 LEU A C 1
ATOM 3912 O O . LEU A 1 496 ? 14.828 37.719 2.047 1 95.88 496 LEU A O 1
ATOM 3916 N N . SER A 1 497 ? 13.484 38.75 3.514 1 94.69 497 SER A N 1
ATOM 3917 C CA . SER A 1 497 ? 14.445 38.625 4.605 1 94.69 497 SER A CA 1
ATOM 3918 C C . SER A 1 497 ? 14.266 37.312 5.344 1 94.69 497 SER A C 1
ATOM 3920 O O . SER A 1 497 ? 13.602 37.25 6.383 1 94.69 497 SER A O 1
ATOM 3922 N N . LEU A 1 498 ? 14.844 36.281 4.867 1 96.12 498 LEU A N 1
ATOM 3923 C CA . LEU A 1 498 ? 14.664 34.969 5.422 1 96.12 498 LEU A CA 1
ATOM 3924 C C . LEU A 1 498 ? 15.18 34.906 6.859 1 96.12 498 LEU A C 1
ATOM 3926 O O . LEU A 1 498 ? 14.555 34.281 7.719 1 96.12 498 LEU A O 1
ATOM 3930 N N . ALA A 1 499 ? 16.281 35.531 7.16 1 95.31 499 ALA A N 1
ATOM 3931 C CA . ALA A 1 499 ? 16.859 35.531 8.5 1 95.31 499 ALA A CA 1
ATOM 3932 C C . ALA A 1 499 ? 15.891 36.125 9.523 1 95.31 499 ALA A C 1
ATOM 3934 O O . ALA A 1 499 ? 15.688 35.531 10.594 1 95.31 499 ALA A O 1
ATOM 3935 N N . ASP A 1 500 ? 15.305 37.188 9.156 1 96.31 500 ASP A N 1
ATOM 3936 C CA . ASP A 1 500 ? 14.344 37.812 10.047 1 96.31 500 ASP A CA 1
ATOM 3937 C C . ASP A 1 500 ? 13.102 36.938 10.227 1 96.31 500 ASP A C 1
ATOM 3939 O O . ASP A 1 500 ? 12.57 36.844 11.328 1 96.31 500 ASP A O 1
ATOM 3943 N N . THR A 1 501 ? 12.664 36.438 9.141 1 97.06 501 THR A N 1
ATOM 3944 C CA . THR A 1 501 ? 11.484 35.594 9.188 1 97.06 501 THR A CA 1
ATOM 3945 C C . THR A 1 501 ? 11.734 34.375 10.086 1 97.06 501 THR A C 1
ATOM 3947 O O . THR A 1 501 ? 10.867 34 10.875 1 97.06 501 THR A O 1
ATOM 3950 N N . LEU A 1 502 ? 12.875 33.781 9.977 1 96.75 502 LEU A N 1
ATOM 3951 C CA . LEU A 1 502 ? 13.234 32.625 10.797 1 96.75 502 LEU A CA 1
ATOM 3952 C C . LEU A 1 502 ? 13.312 33 12.273 1 96.75 502 LEU A C 1
ATOM 3954 O O . LEU A 1 502 ? 12.938 32.219 13.148 1 96.75 502 LEU A O 1
ATOM 3958 N N . GLN A 1 503 ? 13.773 34.156 12.555 1 96.44 503 GLN A N 1
ATOM 3959 C CA . GLN A 1 503 ? 13.812 34.656 13.922 1 96.44 503 GLN A CA 1
ATOM 3960 C C . GLN A 1 503 ? 12.406 34.812 14.492 1 96.44 503 GLN A C 1
ATOM 3962 O O . GLN A 1 503 ? 12.141 34.375 15.617 1 96.44 503 GLN A O 1
ATOM 3967 N N . ILE A 1 504 ? 11.578 35.406 13.727 1 96.81 504 ILE A N 1
ATOM 3968 C CA . ILE A 1 504 ? 10.195 35.594 14.164 1 96.81 504 ILE A CA 1
ATOM 3969 C C . ILE A 1 504 ? 9.531 34.219 14.398 1 96.81 504 ILE A C 1
ATOM 3971 O O . ILE A 1 504 ? 8.852 34.031 15.398 1 96.81 504 ILE A O 1
ATOM 3975 N N . LEU A 1 505 ? 9.727 33.344 13.453 1 95.81 505 LEU A N 1
ATOM 3976 C CA . LEU A 1 505 ? 9.156 32 13.594 1 95.81 505 LEU A CA 1
ATOM 3977 C C . LEU A 1 505 ? 9.656 31.328 14.875 1 95.81 505 LEU A C 1
ATOM 3979 O O . LEU A 1 505 ? 8.875 30.719 15.609 1 95.81 505 LEU A O 1
ATOM 3983 N N . SER A 1 506 ? 10.992 31.406 15.109 1 95 506 SER A N 1
ATOM 3984 C CA . SER A 1 506 ? 11.57 30.828 16.312 1 95 506 SER A CA 1
ATOM 3985 C C . SER A 1 506 ? 10.93 31.406 17.578 1 95 506 SER A C 1
ATOM 3987 O O . SER A 1 506 ? 10.586 30.672 18.5 1 95 506 SER A O 1
ATOM 3989 N N . GLU A 1 507 ? 10.68 32.656 17.594 1 95 507 GLU A N 1
ATOM 3990 C CA . GLU A 1 507 ? 10.086 33.312 18.734 1 95 507 GLU A CA 1
ATOM 3991 C C . GLU A 1 507 ? 8.625 32.938 18.906 1 95 507 GLU A C 1
ATOM 3993 O O . GLU A 1 507 ? 8.156 32.75 20.047 1 95 507 GLU A O 1
ATOM 3998 N N . ARG A 1 508 ? 7.957 32.844 17.859 1 94 508 ARG A N 1
ATOM 3999 C CA . ARG A 1 508 ? 6.551 32.469 17.922 1 94 508 ARG A CA 1
ATOM 4000 C C . ARG A 1 508 ? 6.398 31.031 18.453 1 94 508 ARG A C 1
ATOM 4002 O O . ARG A 1 508 ? 5.523 30.766 19.281 1 94 508 ARG A O 1
ATOM 4009 N N . PHE A 1 509 ? 7.23 30.125 18 1 92.94 509 PHE A N 1
ATOM 4010 C CA . PHE A 1 509 ? 7.191 28.75 18.516 1 92.94 509 PHE A CA 1
ATOM 4011 C C . PHE A 1 509 ? 7.582 28.719 19.984 1 92.94 509 PHE A C 1
ATOM 4013 O O . PHE A 1 509 ? 7.008 27.953 20.766 1 92.94 509 PHE A O 1
ATOM 4020 N N . ASP A 1 510 ? 8.5 29.547 20.391 1 90.44 510 ASP A N 1
ATOM 4021 C CA . ASP A 1 510 ? 8.883 29.641 21.797 1 90.44 510 ASP A CA 1
ATOM 4022 C C . ASP A 1 510 ? 7.73 30.156 22.641 1 90.44 510 ASP A C 1
ATOM 4024 O O . ASP A 1 510 ? 7.469 29.641 23.734 1 90.44 510 ASP A O 1
ATOM 4028 N N . THR A 1 511 ? 7.121 31.125 22.109 1 89.75 511 THR A N 1
ATOM 4029 C CA . THR A 1 511 ? 6.004 31.719 22.828 1 89.75 511 THR A CA 1
ATOM 4030 C C . THR A 1 511 ? 4.852 30.734 22.969 1 89.75 511 THR A C 1
ATOM 4032 O O . THR A 1 511 ? 4.152 30.703 23.969 1 89.75 511 THR A O 1
ATOM 4035 N N . ALA A 1 512 ? 4.625 29.969 21.969 1 87.75 512 ALA A N 1
ATOM 4036 C CA . ALA A 1 512 ? 3.561 28.969 21.969 1 87.75 512 ALA A CA 1
ATOM 4037 C C . ALA A 1 512 ? 3.793 27.938 23.062 1 87.75 512 ALA A C 1
ATOM 4039 O O . ALA A 1 512 ? 2.84 27.359 23.594 1 87.75 512 ALA A O 1
ATOM 4040 N N . THR A 1 513 ? 5.059 27.641 23.406 1 82.75 513 THR A N 1
ATOM 4041 C CA . THR A 1 513 ? 5.371 26.703 24.484 1 82.75 513 THR A CA 1
ATOM 4042 C C . THR A 1 513 ? 4.934 27.266 25.828 1 82.75 513 THR A C 1
ATOM 4044 O O . THR A 1 513 ? 4.633 26.5 26.75 1 82.75 513 THR A O 1
ATOM 4047 N N . ARG A 1 514 ? 4.938 28.562 25.938 1 75.56 514 ARG A N 1
ATOM 4048 C CA . ARG A 1 514 ? 4.664 29.219 27.219 1 75.56 514 ARG A CA 1
ATOM 4049 C C . ARG A 1 514 ? 3.164 29.391 27.438 1 75.56 514 ARG A C 1
ATOM 4051 O O . ARG A 1 514 ? 2.682 29.312 28.562 1 75.56 514 ARG A O 1
ATOM 4058 N N . ILE A 1 515 ? 2.475 29.797 26.453 1 61.19 515 ILE A N 1
ATOM 4059 C CA . ILE A 1 515 ? 1.039 30.031 26.562 1 61.19 515 ILE A CA 1
ATOM 4060 C C . ILE A 1 515 ? 0.326 28.75 26.969 1 61.19 515 ILE A C 1
ATOM 4062 O O . ILE A 1 515 ? -0.562 28.766 27.812 1 61.19 515 ILE A O 1
ATOM 4066 N N . ASP A 1 516 ? 0.63 27.766 26.234 1 54.97 516 ASP A N 1
ATOM 4067 C CA . ASP A 1 516 ? -0.053 26.516 26.5 1 54.97 516 ASP A CA 1
ATOM 4068 C C . ASP A 1 516 ? 0.289 25.969 27.891 1 54.97 516 ASP A C 1
ATOM 4070 O O . ASP A 1 516 ? -0.516 25.281 28.516 1 54.97 516 ASP A O 1
ATOM 4074 N N . ALA A 1 517 ? 1.523 26.344 28.469 1 49.66 517 ALA A N 1
ATOM 4075 C CA . ALA A 1 517 ? 1.903 26 29.844 1 49.66 517 ALA A CA 1
ATOM 4076 C C . ALA A 1 517 ? 1.016 26.719 30.859 1 49.66 517 ALA A C 1
ATOM 4078 O O . ALA A 1 517 ? 0.7 26.172 31.906 1 49.66 517 ALA A O 1
ATOM 4079 N N . ALA A 1 518 ? 0.728 28.031 30.75 1 43.56 518 ALA A N 1
ATOM 4080 C CA . ALA A 1 518 ? -0 28.844 31.734 1 43.56 518 ALA A CA 1
ATOM 4081 C C . ALA A 1 518 ? -1.466 28.422 31.812 1 43.56 518 ALA A C 1
ATOM 4083 O O . ALA A 1 518 ? -2.127 28.625 32.812 1 43.56 518 ALA A O 1
ATOM 4084 N N . GLY A 1 519 ? -2.018 28.109 30.812 1 41.62 519 GLY A N 1
ATOM 4085 C CA . GLY A 1 519 ? -3.422 27.75 30.938 1 41.62 519 GLY A CA 1
ATOM 4086 C C . GLY A 1 519 ? -3.643 26.281 31.203 1 41.62 519 GLY A C 1
ATOM 4087 O O . GLY A 1 519 ? -4.453 25.891 32.031 1 41.62 519 GLY A O 1
ATOM 4088 N N . CYS A 1 520 ? -3.645 25.375 30.203 1 41.5 520 CYS A N 1
ATOM 4089 C CA . CYS A 1 520 ? -3.912 23.953 30.422 1 41.5 520 CYS A CA 1
ATOM 4090 C C . CYS A 1 520 ? -2.619 23.188 30.672 1 41.5 520 CYS A C 1
ATOM 4092 O O . CYS A 1 520 ? -1.724 23.172 29.828 1 41.5 520 CYS A O 1
ATOM 4094 N N . ALA A 1 521 ? -2.283 23.031 31.891 1 40.75 521 ALA A N 1
ATOM 4095 C CA . ALA A 1 521 ? -1.24 22.094 32.312 1 40.75 521 ALA A CA 1
ATOM 4096 C C . ALA A 1 521 ? -0.952 21.062 31.219 1 40.75 521 ALA A C 1
ATOM 4098 O O . ALA A 1 521 ? 0.163 20.547 31.125 1 40.75 521 ALA A O 1
ATOM 4099 N N . SER A 1 522 ? -1.96 20.75 30.547 1 40.34 522 SER A N 1
ATOM 4100 C CA . SER A 1 522 ? -2.127 19.562 29.719 1 40.34 522 SER A CA 1
ATOM 4101 C C . SER A 1 522 ? -1.292 19.656 28.438 1 40.34 522 SER A C 1
ATOM 4103 O O . SER A 1 522 ? -0.778 18.641 27.953 1 40.34 522 SER A O 1
ATOM 4105 N N . LEU A 1 523 ? -1.166 21 27.875 1 47.25 523 LEU A N 1
ATOM 4106 C CA . LEU A 1 523 ? -0.493 21.062 26.578 1 47.25 523 LEU A CA 1
ATOM 4107 C C . LEU A 1 523 ? 1.009 21.25 26.75 1 47.25 523 LEU A C 1
ATOM 4109 O O . LEU A 1 523 ? 1.735 21.438 25.781 1 47.25 523 LEU A O 1
ATOM 4113 N N . VAL A 1 524 ? 1.408 21.359 27.984 1 42.75 524 VAL A N 1
ATOM 4114 C CA . VAL A 1 524 ? 2.811 21.484 28.375 1 42.75 524 VAL A CA 1
ATOM 4115 C C . VAL A 1 524 ? 3.637 20.422 27.641 1 42.75 524 VAL A C 1
ATOM 4117 O O . VAL A 1 524 ? 4.781 20.688 27.25 1 42.75 524 VAL A O 1
ATOM 4120 N N . ASN A 1 525 ? 2.93 19.375 27.25 1 49.53 525 ASN A N 1
ATOM 4121 C CA . ASN A 1 525 ? 3.74 18.234 26.844 1 49.53 525 ASN A CA 1
ATOM 4122 C C . ASN A 1 525 ? 4.059 18.266 25.359 1 49.53 525 ASN A C 1
ATOM 4124 O O . ASN A 1 525 ? 4.863 17.469 24.875 1 49.53 525 ASN A O 1
ATOM 4128 N N . ARG A 1 526 ? 3.426 19.219 24.609 1 62.75 526 ARG A N 1
ATOM 4129 C CA . ARG A 1 526 ? 3.945 19.344 23.25 1 62.75 526 ARG A CA 1
ATOM 4130 C C . ARG A 1 526 ? 5.109 20.328 23.203 1 62.75 526 ARG A C 1
ATOM 4132 O O . ARG A 1 526 ? 5.711 20.531 22.141 1 62.75 526 ARG A O 1
ATOM 4139 N N . GLN A 1 527 ? 5.434 20.797 24.406 1 69.81 527 GLN A N 1
ATOM 4140 C CA . GLN A 1 527 ? 6.441 21.828 24.578 1 69.81 527 GLN A CA 1
ATOM 4141 C C . GLN A 1 527 ? 7.797 21.391 24.047 1 69.81 527 GLN A C 1
ATOM 4143 O O . GLN A 1 527 ? 8.469 22.125 23.328 1 69.81 527 GLN A O 1
ATOM 4148 N N . PRO A 1 528 ? 8 20.109 24.266 1 73.62 528 PRO A N 1
ATOM 4149 C CA . PRO A 1 528 ? 9.32 19.719 23.75 1 73.62 528 PRO A CA 1
ATOM 4150 C C . PRO A 1 528 ? 9.391 19.766 22.234 1 73.62 528 PRO A C 1
ATOM 4152 O O . PRO A 1 528 ? 10.422 20.141 21.672 1 73.62 528 PRO A O 1
ATOM 4155 N N . LEU A 1 529 ? 8.344 19.422 21.625 1 83.12 529 LEU A N 1
ATOM 4156 C CA . LEU A 1 529 ? 8.328 19.422 20.156 1 83.12 529 LEU A CA 1
ATOM 4157 C C . LEU A 1 529 ? 8.383 20.844 19.609 1 83.12 529 LEU A C 1
ATOM 4159 O O . LEU A 1 529 ? 9.156 21.141 18.703 1 83.12 529 LEU A O 1
ATOM 4163 N N . LEU A 1 530 ? 7.613 21.734 20.203 1 87.5 530 LEU A N 1
ATOM 4164 C CA . LEU A 1 530 ? 7.578 23.125 19.766 1 87.5 530 LEU A CA 1
ATOM 4165 C C . LEU A 1 530 ? 8.922 23.812 20.031 1 87.5 530 LEU A C 1
ATOM 4167 O O . LEU A 1 530 ? 9.398 24.594 19.203 1 87.5 530 LEU A O 1
ATOM 4171 N N . SER A 1 531 ? 9.477 23.469 21.141 1 87.12 531 SER A N 1
ATOM 4172 C CA . SER A 1 531 ? 10.781 24.016 21.469 1 87.12 531 SER A CA 1
ATOM 4173 C C . SER A 1 531 ? 11.852 23.531 20.5 1 87.12 531 SER A C 1
ATOM 4175 O O . SER A 1 531 ? 12.766 24.266 20.141 1 87.12 531 SER A O 1
ATOM 4177 N N . SER A 1 532 ? 11.703 22.297 20.172 1 86.81 532 SER A N 1
ATOM 4178 C CA . SER A 1 532 ? 12.648 21.75 19.203 1 86.81 532 SER A CA 1
ATOM 4179 C C . SER A 1 532 ? 12.547 22.453 17.859 1 86.81 532 SER A C 1
ATOM 4181 O O . SER A 1 532 ? 13.562 22.734 17.219 1 86.81 532 SER A O 1
ATOM 4183 N N . TYR A 1 533 ? 11.344 22.781 17.422 1 90.5 533 TYR A N 1
ATOM 4184 C CA . TYR A 1 533 ? 11.164 23.531 16.172 1 90.5 533 TYR A CA 1
ATOM 4185 C C . TYR A 1 533 ? 11.766 24.922 16.281 1 90.5 533 TYR A C 1
ATOM 4187 O O . TYR A 1 533 ? 12.406 25.406 15.344 1 90.5 533 TYR A O 1
ATOM 4195 N N . ALA A 1 534 ? 11.562 25.547 17.422 1 92.44 534 ALA A N 1
ATOM 4196 C CA . ALA A 1 534 ? 12.141 26.875 17.641 1 92.44 534 ALA A CA 1
ATOM 4197 C C . ALA A 1 534 ? 13.656 26.828 17.531 1 92.44 534 ALA A C 1
ATOM 4199 O O . ALA A 1 534 ? 14.258 27.672 16.859 1 92.44 534 ALA A O 1
ATOM 4200 N N . GLU A 1 535 ? 14.219 25.859 18.125 1 89.75 535 GLU A N 1
ATOM 4201 C CA . GLU A 1 535 ? 15.672 25.703 18.094 1 89.75 535 GLU A CA 1
ATOM 4202 C C . GLU A 1 535 ? 16.156 25.406 16.672 1 89.75 535 GLU A C 1
ATOM 4204 O O . GLU A 1 535 ? 17.219 25.891 16.266 1 89.75 535 GLU A O 1
ATOM 4209 N N . ASN A 1 536 ? 15.398 24.609 15.992 1 90.06 536 ASN A N 1
ATOM 4210 C CA . ASN A 1 536 ? 15.75 24.281 14.617 1 90.06 536 ASN A CA 1
ATOM 4211 C C . ASN A 1 536 ? 15.727 25.531 13.727 1 90.06 536 ASN A C 1
ATOM 4213 O O . ASN A 1 536 ? 16.609 25.719 12.891 1 90.06 536 ASN A O 1
ATOM 4217 N N . TYR A 1 537 ? 14.758 26.391 13.906 1 93.88 537 TYR A N 1
ATOM 4218 C CA . TYR A 1 537 ? 14.68 27.609 13.094 1 93.88 537 TYR A CA 1
ATOM 4219 C C . TYR A 1 537 ? 15.82 28.547 13.414 1 93.88 537 TYR A C 1
ATOM 4221 O O . TYR A 1 537 ? 16.344 29.234 12.523 1 93.88 537 TYR A O 1
ATOM 4229 N N . ARG A 1 538 ? 16.281 28.562 14.656 1 93 538 ARG A N 1
ATOM 4230 C CA . ARG A 1 538 ? 17.453 29.359 15.031 1 93 538 ARG A CA 1
ATOM 4231 C C . ARG A 1 538 ? 18.719 28.812 14.367 1 93 538 ARG A C 1
ATOM 4233 O O . ARG A 1 538 ? 19.547 29.578 13.883 1 93 538 ARG A O 1
ATOM 4240 N N . ALA A 1 539 ? 18.75 27.547 14.406 1 89.44 539 ALA A N 1
ATOM 4241 C CA . ALA A 1 539 ? 19.906 26.906 13.805 1 89.44 539 ALA A CA 1
ATOM 4242 C C . ALA A 1 539 ? 19.969 27.156 12.305 1 89.44 539 ALA A C 1
ATOM 4244 O O . ALA A 1 539 ? 21.031 27.406 11.742 1 89.44 539 ALA A O 1
ATOM 4245 N N . ILE A 1 540 ? 18.859 27.062 11.617 1 91 540 ILE A N 1
ATOM 4246 C CA . ILE A 1 540 ? 18.797 27.297 10.18 1 91 540 ILE A CA 1
ATOM 4247 C C . ILE A 1 540 ? 19.156 28.75 9.875 1 91 540 ILE A C 1
ATOM 4249 O O . ILE A 1 540 ? 19.828 29.047 8.883 1 91 540 ILE A O 1
ATOM 4253 N N . ARG A 1 541 ? 18.672 29.609 10.75 1 93.75 541 ARG A N 1
ATOM 4254 C CA . ARG A 1 541 ? 19 31.016 10.602 1 93.75 541 ARG A CA 1
ATOM 4255 C C . ARG A 1 541 ? 20.516 31.234 10.656 1 93.75 541 ARG A C 1
ATOM 4257 O O . ARG A 1 541 ? 21.078 31.938 9.828 1 93.75 541 ARG A O 1
ATOM 4264 N N . ARG A 1 542 ? 21.172 30.641 11.578 1 89.94 542 ARG A N 1
ATOM 4265 C CA . ARG A 1 542 ? 22.625 30.75 11.719 1 89.94 542 ARG A CA 1
ATOM 4266 C C . ARG A 1 542 ? 23.344 30.203 10.484 1 89.94 542 ARG A C 1
ATOM 4268 O O . ARG A 1 542 ? 24.281 30.828 9.977 1 89.94 542 ARG A O 1
ATOM 4275 N N . TRP A 1 543 ? 22.828 29.156 10.047 1 85.88 543 TRP A N 1
ATOM 4276 C CA . TRP A 1 543 ? 23.406 28.562 8.852 1 85.88 543 TRP A CA 1
ATOM 4277 C C . TRP A 1 543 ? 23.234 29.484 7.645 1 85.88 543 TRP A C 1
ATOM 4279 O O . TRP A 1 543 ? 24.188 29.688 6.883 1 85.88 543 TRP A O 1
ATOM 4289 N N . PHE A 1 544 ? 22.094 30.047 7.441 1 91.19 544 PHE A N 1
ATOM 4290 C CA . PHE A 1 544 ? 21.797 30.922 6.312 1 91.19 544 PHE A CA 1
ATOM 4291 C C . PHE A 1 544 ? 22.672 32.156 6.344 1 91.19 544 PHE A C 1
ATOM 4293 O O . PHE A 1 544 ? 23.234 32.562 5.324 1 91.19 544 PHE A O 1
ATOM 4300 N N . LEU A 1 545 ? 22.828 32.656 7.547 1 90.94 545 LEU A N 1
ATOM 4301 C CA . LEU A 1 545 ? 23.625 33.844 7.711 1 90.94 545 LEU A CA 1
ATOM 4302 C C . LEU A 1 545 ? 25.109 33.562 7.445 1 90.94 545 LEU A C 1
ATOM 4304 O O . LEU A 1 545 ? 25.828 34.406 6.945 1 90.94 545 LEU A O 1
ATOM 4308 N N . SER A 1 546 ? 25.5 32.375 7.699 1 86.94 546 SER A N 1
ATOM 4309 C CA . SER A 1 546 ? 26.875 31.984 7.418 1 86.94 546 SER A CA 1
ATOM 4310 C C . SER A 1 546 ? 27.125 31.875 5.918 1 86.94 546 SER A C 1
ATOM 4312 O O . SER A 1 546 ? 28.25 32.062 5.457 1 86.94 546 SER A O 1
ATOM 4314 N N . LYS A 1 547 ? 26.141 31.672 5.18 1 85.12 547 LYS A N 1
ATOM 4315 C CA . LYS A 1 547 ? 26.281 31.531 3.734 1 85.12 547 LYS A CA 1
ATOM 4316 C C . LYS A 1 547 ? 26.188 32.875 3.027 1 85.12 547 LYS A C 1
ATOM 4318 O O . LYS A 1 547 ? 26.797 33.062 1.976 1 85.12 547 LYS A O 1
ATOM 4323 N N . VAL A 1 548 ? 25.422 33.812 3.566 1 84.56 548 VAL A N 1
ATOM 4324 C CA . VAL A 1 548 ? 25.156 35.094 2.887 1 84.56 548 VAL A CA 1
ATOM 4325 C C . VAL A 1 548 ? 26.078 36.156 3.449 1 84.56 548 VAL A C 1
ATOM 4327 O O . VAL A 1 548 ? 26.375 37.156 2.764 1 84.56 548 VAL A O 1
ATOM 4330 N N . GLY A 1 549 ? 26.641 36.312 4.797 1 66.88 549 GLY A N 1
ATOM 4331 C CA . GLY A 1 549 ? 27.438 37.344 5.43 1 66.88 549 GLY A CA 1
ATOM 4332 C C . GLY A 1 549 ? 28.703 37.656 4.664 1 66.88 549 GLY A C 1
ATOM 4333 O O . GLY A 1 549 ? 29.156 36.875 3.836 1 66.88 549 GLY A O 1
ATOM 4334 N N . PRO A 1 550 ? 29.141 39.094 4.785 1 54.09 550 PRO A N 1
ATOM 4335 C CA . PRO A 1 550 ? 30.359 39.625 4.164 1 54.09 550 PRO A CA 1
ATOM 4336 C C . PRO A 1 550 ? 31.578 38.75 4.441 1 54.09 550 PRO A C 1
ATOM 4338 O O . PRO A 1 550 ? 31.703 38.156 5.523 1 54.09 550 PRO A O 1
ATOM 4341 N N . ALA A 1 551 ? 32.438 38.312 3.648 1 41.84 551 ALA A N 1
ATOM 4342 C CA . ALA A 1 551 ? 33.75 37.688 3.799 1 41.84 551 ALA A CA 1
ATOM 4343 C C . ALA A 1 551 ? 34.562 38.312 4.926 1 41.84 551 ALA A C 1
ATOM 4345 O O . ALA A 1 551 ? 35.438 37.688 5.516 1 41.84 551 ALA A O 1
ATOM 4346 N N . GLY A 1 552 ? 34.938 39.781 4.992 1 34.22 552 GLY A N 1
ATOM 4347 C CA . GLY A 1 552 ? 36.094 40.469 5.492 1 34.22 552 GLY A CA 1
ATOM 4348 C C . GLY A 1 552 ? 36.125 40.594 7.008 1 34.22 552 GLY A C 1
ATOM 4349 O O . GLY A 1 552 ? 37.219 40.562 7.613 1 34.22 552 GLY A O 1
ATOM 4350 N N . ASN A 1 553 ? 35.344 41.438 7.816 1 32.16 553 ASN A N 1
ATOM 4351 C CA . ASN A 1 553 ? 35.75 41.938 9.117 1 32.16 553 ASN A CA 1
ATOM 4352 C C . ASN A 1 553 ? 35.656 40.875 10.203 1 32.16 553 ASN A C 1
ATOM 4354 O O . ASN A 1 553 ? 34.688 40.812 10.938 1 32.16 553 ASN A O 1
ATOM 4358 N N . THR A 1 554 ? 36.219 39.781 10.125 1 32.03 554 THR A N 1
ATOM 4359 C CA . THR A 1 554 ? 36.562 38.969 11.297 1 32.03 554 THR A CA 1
ATOM 4360 C C . THR A 1 554 ? 37.531 39.719 12.203 1 32.03 554 THR A C 1
ATOM 4362 O O . THR A 1 554 ? 38.75 39.562 12.109 1 32.03 554 THR A O 1
ATOM 4365 N N . SER A 1 555 ? 37.594 41.031 12.5 1 29.86 555 SER A N 1
ATOM 4366 C CA . SER A 1 555 ? 38.5 41.562 13.516 1 29.86 555 SER A CA 1
ATOM 4367 C C . SER A 1 555 ? 38.25 40.906 14.867 1 29.86 555 SER A C 1
ATOM 4369 O O . SER A 1 555 ? 38.719 41.406 15.898 1 29.86 555 SER A O 1
ATOM 4371 N N . THR A 1 556 ? 37.312 40.469 15.43 1 29.72 556 THR A N 1
ATOM 4372 C CA . THR A 1 556 ? 37.438 40.156 16.859 1 29.72 556 THR A CA 1
ATOM 4373 C C . THR A 1 556 ? 38.719 39.406 17.125 1 29.72 556 THR A C 1
ATOM 4375 O O . THR A 1 556 ? 39.25 38.719 16.25 1 29.72 556 THR A O 1
ATOM 4378 N N . MET A 1 557 ? 39.688 39.844 18.375 1 26.3 557 MET A N 1
ATOM 4379 C CA . MET A 1 557 ? 40.719 39.438 19.297 1 26.3 557 MET A CA 1
ATOM 4380 C C . MET A 1 557 ? 40.75 37.906 19.422 1 26.3 557 MET A C 1
ATOM 4382 O O . MET A 1 557 ? 39.688 37.25 19.375 1 26.3 557 MET A O 1
ATOM 4386 N N . PRO A 1 558 ? 42.031 37.344 19.484 1 28.5 558 PRO A N 1
ATOM 4387 C CA . PRO A 1 558 ? 42.406 35.969 19.844 1 28.5 558 PRO A CA 1
ATOM 4388 C C . PRO A 1 558 ? 41.781 35.5 21.156 1 28.5 558 PRO A C 1
ATOM 4390 O O . PRO A 1 558 ? 42.312 34.625 21.812 1 28.5 558 PRO A O 1
ATOM 4393 N N . THR A 1 559 ? 40.75 35.969 21.719 1 25.88 559 THR A N 1
ATOM 4394 C CA . THR A 1 559 ? 40.656 35.406 23.062 1 25.88 559 THR A CA 1
ATOM 4395 C C . THR A 1 559 ? 41.156 33.969 23.078 1 25.88 559 THR A C 1
ATOM 4397 O O . THR A 1 559 ? 41.031 33.219 22.094 1 25.88 559 THR A O 1
ATOM 4400 N N . MET A 1 560 ? 42.156 33.688 24.078 1 24.56 560 MET A N 1
ATOM 4401 C CA . MET A 1 560 ? 42.75 32.438 24.562 1 24.56 560 MET A CA 1
ATOM 4402 C C . MET A 1 560 ? 41.781 31.266 24.406 1 24.56 560 MET A C 1
ATOM 4404 O O . MET A 1 560 ? 40.781 31.188 25.125 1 24.56 560 MET A O 1
ATOM 4408 N N . MET A 1 561 ? 41.625 31.047 23.312 1 24.23 561 MET A N 1
ATOM 4409 C CA . MET A 1 561 ? 40.938 29.797 23.062 1 24.23 561 MET A CA 1
ATOM 4410 C C . MET A 1 561 ? 41.625 28.641 23.766 1 24.23 561 MET A C 1
ATOM 4412 O O . MET A 1 561 ? 42.781 28.328 23.484 1 24.23 561 MET A O 1
ATOM 4416 N N . ASP A 1 562 ? 41.5 28.688 25.172 1 24.09 562 ASP A N 1
ATOM 4417 C CA . ASP A 1 562 ? 42.062 27.438 25.703 1 24.09 562 ASP A CA 1
ATOM 4418 C C . ASP A 1 562 ? 41.812 26.281 24.734 1 24.09 562 ASP A C 1
ATOM 4420 O O . ASP A 1 562 ? 40.812 26.234 24.062 1 24.09 562 ASP A O 1
ATOM 4424 N N . PRO A 1 563 ? 42.875 25.609 24.266 1 26.94 563 PRO A N 1
ATOM 4425 C CA . PRO A 1 563 ? 43 24.438 23.422 1 26.94 563 PRO A CA 1
ATOM 4426 C C . PRO A 1 563 ? 41.906 23.406 23.641 1 26.94 563 PRO A C 1
ATOM 4428 O O . PRO A 1 563 ? 41.969 22.297 23.125 1 26.94 563 PRO A O 1
ATOM 4431 N N . VAL A 1 564 ? 41.125 23.531 24.734 1 24.69 564 VAL A N 1
ATOM 4432 C CA . VAL A 1 564 ? 40.344 22.375 25.141 1 24.69 564 VAL A CA 1
ATOM 4433 C C . VAL A 1 564 ? 39.344 22.031 24.047 1 24.69 564 VAL A C 1
ATOM 4435 O O . VAL A 1 564 ? 38.469 21.188 24.25 1 24.69 564 VAL A O 1
ATOM 4438 N N . PHE A 1 565 ? 38.969 22.828 23.094 1 25.84 565 PHE A N 1
ATOM 4439 C CA . PHE A 1 565 ? 37.938 22.422 22.141 1 25.84 565 PHE A CA 1
ATOM 4440 C C . PHE A 1 565 ? 38.438 21.266 21.266 1 25.84 565 PHE A C 1
ATOM 4442 O O . PHE A 1 565 ? 37.844 20.953 20.25 1 25.84 565 PHE A O 1
ATOM 4449 N N . ALA A 1 566 ? 39.5 20.984 21.109 1 27.05 566 ALA A N 1
ATOM 4450 C CA . ALA A 1 566 ? 40.094 19.891 20.344 1 27.05 566 ALA A CA 1
ATOM 4451 C C . ALA A 1 566 ? 39.406 18.562 20.656 1 27.05 566 ALA A C 1
ATOM 4453 O O . ALA A 1 566 ? 39.719 17.531 20.047 1 27.05 566 ALA A O 1
ATOM 4454 N N . GLY A 1 567 ? 38.906 18.281 21.766 1 26.61 567 GLY A N 1
ATOM 4455 C CA . GLY A 1 567 ? 38.188 17.156 22.344 1 26.61 567 GLY A CA 1
ATOM 4456 C C . GLY A 1 567 ? 36.781 17 21.797 1 26.61 567 GLY A C 1
ATOM 4457 O O . GLY A 1 567 ? 36.5 17.469 20.703 1 26.61 567 GLY A O 1
ATOM 4458 N N . GLY A 1 568 ? 35.562 16.906 22.719 1 27.95 568 GLY A N 1
ATOM 4459 C CA . GLY A 1 568 ? 34.125 16.656 22.797 1 27.95 568 GLY A CA 1
ATOM 4460 C C . GLY A 1 568 ? 33.281 17.703 22.094 1 27.95 568 GLY A C 1
ATOM 4461 O O . GLY A 1 568 ? 32.156 17.984 22.484 1 27.95 568 GLY A O 1
ATOM 4462 N N . VAL A 1 569 ? 33.594 18.516 21.359 1 29.98 569 VAL A N 1
ATOM 4463 C CA . VAL A 1 569 ? 32.844 19.688 20.906 1 29.98 569 VAL A CA 1
ATOM 4464 C C . VAL A 1 569 ? 31.578 19.234 20.156 1 29.98 569 VAL A C 1
ATOM 4466 O O . VAL A 1 569 ? 31.656 18.516 19.172 1 29.98 569 VAL A O 1
ATOM 4469 N N . GLY A 1 570 ? 30.375 19.375 20.734 1 31.3 570 GLY A N 1
ATOM 4470 C CA . GLY A 1 570 ? 28.984 19.078 20.422 1 31.3 570 GLY A CA 1
ATOM 4471 C C . GLY A 1 570 ? 28.531 19.656 19.094 1 31.3 570 GLY A C 1
ATOM 4472 O O . GLY A 1 570 ? 28.906 20.781 18.734 1 31.3 570 GLY A O 1
ATOM 4473 N N . VAL A 1 571 ? 28.375 18.938 18.062 1 36.91 571 VAL A N 1
ATOM 4474 C CA . VAL A 1 571 ? 27.734 19.219 16.781 1 36.91 571 VAL A CA 1
ATOM 4475 C C . VAL A 1 571 ? 26.609 20.234 16.984 1 36.91 571 VAL A C 1
ATOM 4477 O O . VAL A 1 571 ? 25.75 20.062 17.844 1 36.91 571 VAL A O 1
ATOM 4480 N N . PRO A 1 572 ? 26.812 21.469 16.578 1 34.66 572 PRO A N 1
ATOM 4481 C CA . PRO A 1 572 ? 25.719 22.422 16.812 1 34.66 572 PRO A CA 1
ATOM 4482 C C . PRO A 1 572 ? 24.344 21.812 16.578 1 34.66 572 PRO A C 1
ATOM 4484 O O . PRO A 1 572 ? 24.188 20.922 15.742 1 34.66 572 PRO A O 1
ATOM 4487 N N . GLU A 1 573 ? 23.391 21.984 17.438 1 36.25 573 GLU A N 1
ATOM 4488 C CA . GLU A 1 573 ? 22.047 21.406 17.547 1 36.25 573 GLU A CA 1
ATOM 4489 C C . GLU A 1 573 ? 21.281 21.547 16.25 1 36.25 573 GLU A C 1
ATOM 4491 O O . GLU A 1 573 ? 20.5 20.672 15.867 1 36.25 573 GLU A O 1
ATOM 4496 N N . GLY A 1 574 ? 21.281 22.734 15.57 1 40.03 574 GLY A N 1
ATOM 4497 C CA . GLY A 1 574 ? 20.516 22.906 14.344 1 40.03 574 GLY A CA 1
ATOM 4498 C C . GLY A 1 574 ? 20.953 21.969 13.234 1 40.03 574 GLY A C 1
ATOM 4499 O O . GLY A 1 574 ? 20.156 21.625 12.352 1 40.03 574 GLY A O 1
ATOM 4500 N N . PHE A 1 575 ? 22.203 21.766 13.086 1 42.25 575 PHE A N 1
ATOM 4501 C CA . PHE A 1 575 ? 22.859 20.875 12.133 1 42.25 575 PHE A CA 1
ATOM 4502 C C . PHE A 1 575 ? 22.359 19.438 12.305 1 42.25 575 PHE A C 1
ATOM 4504 O O . PHE A 1 575 ? 22.266 18.688 11.328 1 42.25 575 PHE A O 1
ATOM 4511 N N . GLU A 1 576 ? 21.859 19.344 13.422 1 47.78 576 GLU A N 1
ATOM 4512 C CA . GLU A 1 576 ? 21.375 18 13.75 1 47.78 576 GLU A CA 1
ATOM 4513 C C . GLU A 1 576 ? 20.062 17.688 13.023 1 47.78 576 GLU A C 1
ATOM 4515 O O . GLU A 1 576 ? 19.859 16.578 12.555 1 47.78 576 GLU A O 1
ATOM 4520 N N . PHE A 1 577 ? 19.344 18.891 12.953 1 45.47 577 PHE A N 1
ATOM 4521 C CA . PHE A 1 577 ? 18.062 18.672 12.273 1 45.47 577 PHE A CA 1
ATOM 4522 C C . PHE A 1 577 ? 18.281 18.297 10.812 1 45.47 577 PHE A C 1
ATOM 4524 O O . PHE A 1 577 ? 17.75 17.297 10.328 1 45.47 577 PHE A O 1
ATOM 4531 N N . TRP A 1 578 ? 19.031 19.172 10.156 1 47.38 578 TRP A N 1
ATOM 4532 C CA . TRP A 1 578 ? 19.312 18.922 8.742 1 47.38 578 TRP A CA 1
ATOM 4533 C C . TRP A 1 578 ? 20.078 17.609 8.562 1 47.38 578 TRP A C 1
ATOM 4535 O O . TRP A 1 578 ? 19.812 16.859 7.617 1 47.38 578 TRP A O 1
ATOM 4545 N N . GLN A 1 579 ? 20.953 17.469 9.445 1 49.94 579 GLN A N 1
ATOM 4546 C CA . GLN A 1 579 ? 21.703 16.219 9.406 1 49.94 579 GLN A CA 1
ATOM 4547 C C . GLN A 1 579 ? 20.781 15.023 9.617 1 49.94 579 GLN A C 1
ATOM 4549 O O . GLN A 1 579 ? 20.906 14.008 8.922 1 49.94 579 GLN A O 1
ATOM 4554 N N . GLN A 1 580 ? 19.984 15.422 10.5 1 50.38 580 GLN A N 1
ATOM 4555 C CA . GLN A 1 580 ? 19 14.367 10.758 1 50.38 580 GLN A CA 1
ATOM 4556 C C . GLN A 1 580 ? 18.094 14.148 9.555 1 50.38 580 GLN A C 1
ATOM 4558 O O . GLN A 1 580 ? 17.797 13.016 9.195 1 50.38 580 GLN A O 1
ATOM 4563 N N . LEU A 1 581 ? 17.734 15.273 9.062 1 47.12 581 LEU A N 1
ATOM 4564 C CA . LEU A 1 581 ? 16.891 15.172 7.879 1 47.12 581 LEU A CA 1
ATOM 4565 C C . LEU A 1 581 ? 17.641 14.516 6.727 1 47.12 581 LEU A C 1
ATOM 4567 O O . LEU A 1 581 ? 17.062 13.727 5.977 1 47.12 581 LEU A O 1
ATOM 4571 N N . SER A 1 582 ? 18.891 14.891 6.59 1 46.03 582 SER A N 1
ATOM 4572 C CA . SER A 1 582 ? 19.719 14.344 5.512 1 46.03 582 SER A CA 1
ATOM 4573 C C . SER A 1 582 ? 20 12.867 5.734 1 46.03 582 SER A C 1
ATOM 4575 O O . SER A 1 582 ? 20.031 12.078 4.785 1 46.03 582 SER A O 1
ATOM 4577 N N . GLU A 1 583 ? 20.375 12.586 6.926 1 45.09 583 GLU A N 1
ATOM 4578 C CA . GLU A 1 583 ? 20.719 11.203 7.234 1 45.09 583 GLU A CA 1
ATOM 4579 C C . GLU A 1 583 ? 19.516 10.281 7.039 1 45.09 583 GLU A C 1
ATOM 4581 O O . GLU A 1 583 ? 19.672 9.086 6.797 1 45.09 583 GLU A O 1
ATOM 4586 N N . LEU A 1 584 ? 18.578 10.938 7.25 1 41.03 584 LEU A N 1
ATOM 4587 C CA . LEU A 1 584 ? 17.344 10.156 7.297 1 41.03 584 LEU A CA 1
ATOM 4588 C C . LEU A 1 584 ? 16.844 9.844 5.891 1 41.03 584 LEU A C 1
ATOM 4590 O O . LEU A 1 584 ? 15.828 9.156 5.727 1 41.03 584 LEU A O 1
ATOM 4594 N N . THR A 1 585 ? 17.531 10.562 5.027 1 37.72 585 THR A N 1
ATOM 4595 C CA . THR A 1 585 ? 16.969 10.242 3.715 1 37.72 585 THR A CA 1
ATOM 4596 C C . THR A 1 585 ? 16.938 8.734 3.498 1 37.72 585 THR A C 1
ATOM 4598 O O . THR A 1 585 ? 17.719 7.992 4.086 1 37.72 585 THR A O 1
ATOM 4601 N N . TYR A 1 586 ? 16.078 8.305 2.756 1 37.66 586 TYR A N 1
ATOM 4602 C CA . TYR A 1 586 ? 15.469 7.051 2.34 1 37.66 586 TYR A CA 1
ATOM 4603 C C . TYR A 1 586 ? 16.516 6.043 1.91 1 37.66 586 TYR A C 1
ATOM 4605 O O . TYR A 1 586 ? 17.438 6.379 1.152 1 37.66 586 TYR A O 1
ATOM 4613 N N . GLY A 1 587 ? 16.5 4.812 2.396 1 38.31 587 GLY A N 1
ATOM 4614 C CA . GLY A 1 587 ? 16.766 3.426 2.061 1 38.31 587 GLY A CA 1
ATOM 4615 C C . GLY A 1 587 ? 18.25 3.096 2.064 1 38.31 587 GLY A C 1
ATOM 4616 O O . GLY A 1 587 ? 18.688 2.158 1.394 1 38.31 587 GLY A O 1
ATOM 4617 N N . ALA A 1 588 ? 19.109 4.031 2.475 1 35.03 588 ALA A N 1
ATOM 4618 C CA . ALA A 1 588 ? 20.484 3.559 2.332 1 35.03 588 ALA A CA 1
ATOM 4619 C C . ALA A 1 588 ? 20.797 2.457 3.342 1 35.03 588 ALA A C 1
ATOM 4621 O O . ALA A 1 588 ? 21.438 2.707 4.363 1 35.03 588 ALA A O 1
ATOM 4622 N N . LEU A 1 589 ? 19.875 1.746 3.682 1 32.28 589 LEU A N 1
ATOM 4623 C CA . LEU A 1 589 ? 20.406 0.665 4.5 1 32.28 589 LEU A CA 1
ATOM 4624 C C . LEU A 1 589 ? 21.312 -0.246 3.672 1 32.28 589 LEU A C 1
ATOM 4626 O O . LEU A 1 589 ? 21.031 -0.505 2.5 1 32.28 589 LEU A O 1
ATOM 4630 N N . PRO A 1 590 ? 22.5 -0.351 4.191 1 29.94 590 PRO A N 1
ATOM 4631 C CA . PRO A 1 590 ? 23.359 -1.316 3.488 1 29.94 590 PRO A CA 1
ATOM 4632 C C . PRO A 1 590 ? 22.672 -2.666 3.283 1 29.94 590 PRO A C 1
ATOM 4634 O O . PRO A 1 590 ? 21.953 -3.137 4.164 1 29.94 590 PRO A O 1
ATOM 4637 N N . ASN A 1 591 ? 22.281 -2.914 2.102 1 30.34 591 ASN A N 1
ATOM 4638 C CA . ASN A 1 591 ? 21.906 -4.27 1.709 1 30.34 591 ASN A CA 1
ATOM 4639 C C . ASN A 1 591 ? 22.938 -5.293 2.195 1 30.34 591 ASN A C 1
ATOM 4641 O O . ASN A 1 591 ? 24.016 -5.422 1.621 1 30.34 591 ASN A O 1
ATOM 4645 N N . THR A 1 592 ? 23.453 -5.379 3.469 1 24.61 592 THR A N 1
ATOM 4646 C CA . THR A 1 592 ? 24.25 -6.566 3.762 1 24.61 592 THR A CA 1
ATOM 4647 C C . THR A 1 592 ? 23.375 -7.82 3.742 1 24.61 592 THR A C 1
ATOM 4649 O O . THR A 1 592 ? 22.234 -7.793 4.203 1 24.61 592 THR A O 1
ATOM 4652 N N . MET B 1 1 ? 55.719 -71.438 47.531 1 25.41 1 MET B N 1
ATOM 4653 C CA . MET B 1 1 ? 54.406 -70.875 47.812 1 25.41 1 MET B CA 1
ATOM 4654 C C . MET B 1 1 ? 53.625 -70.625 46.531 1 25.41 1 MET B C 1
ATOM 4656 O O . MET B 1 1 ? 54.062 -69.812 45.719 1 25.41 1 MET B O 1
ATOM 4660 N N . PRO B 1 2 ? 53.031 -71.562 46.031 1 30.64 2 PRO B N 1
ATOM 4661 C CA . PRO B 1 2 ? 52.781 -71.75 44.594 1 30.64 2 PRO B CA 1
ATOM 4662 C C . PRO B 1 2 ? 51.875 -70.625 44.031 1 30.64 2 PRO B C 1
ATOM 4664 O O . PRO B 1 2 ? 51.094 -70 44.75 1 30.64 2 PRO B O 1
ATOM 4667 N N . ASP B 1 3 ? 52.406 -70 43 1 31.27 3 ASP B N 1
ATOM 4668 C CA . ASP B 1 3 ? 51.906 -68.812 42.281 1 31.27 3 ASP B CA 1
ATOM 4669 C C . ASP B 1 3 ? 50.438 -69 41.906 1 31.27 3 ASP B C 1
ATOM 4671 O O . ASP B 1 3 ? 50.031 -70 41.375 1 31.27 3 ASP B O 1
ATOM 4675 N N . VAL B 1 4 ? 49.656 -68.562 42.875 1 35.38 4 VAL B N 1
ATOM 4676 C CA . VAL B 1 4 ? 48.188 -68.5 43 1 35.38 4 VAL B CA 1
ATOM 4677 C C . VAL B 1 4 ? 47.562 -68.125 41.688 1 35.38 4 VAL B C 1
ATOM 4679 O O . VAL B 1 4 ? 47.906 -67.125 41.094 1 35.38 4 VAL B O 1
ATOM 4682 N N . PRO B 1 5 ? 47.281 -69.188 40.875 1 34.03 5 PRO B N 1
ATOM 4683 C CA . PRO B 1 5 ? 46.969 -69.062 39.438 1 34.03 5 PRO B CA 1
ATOM 4684 C C . PRO B 1 5 ? 46 -67.938 39.156 1 34.03 5 PRO B C 1
ATOM 4686 O O . PRO B 1 5 ? 45.219 -67.562 40.031 1 34.03 5 PRO B O 1
ATOM 4689 N N . HIS B 1 6 ? 46.438 -67 38.5 1 32.12 6 HIS B N 1
ATOM 4690 C CA . HIS B 1 6 ? 45.875 -65.688 38.156 1 32.12 6 HIS B CA 1
ATOM 4691 C C . HIS B 1 6 ? 44.375 -65.812 37.812 1 32.12 6 HIS B C 1
ATOM 4693 O O . HIS B 1 6 ? 43.969 -66.875 37.281 1 32.12 6 HIS B O 1
ATOM 4699 N N . ALA B 1 7 ? 43.594 -65.25 38.688 1 33.28 7 ALA B N 1
ATOM 4700 C CA . ALA B 1 7 ? 42.156 -65.062 38.781 1 33.28 7 ALA B CA 1
ATOM 4701 C C . ALA B 1 7 ? 41.5 -64.938 37.406 1 33.28 7 ALA B C 1
ATOM 4703 O O . ALA B 1 7 ? 41.906 -64.125 36.594 1 33.28 7 ALA B O 1
ATOM 4704 N N . GLY B 1 8 ? 41.188 -66.188 36.75 1 32.44 8 GLY B N 1
ATOM 4705 C CA . GLY B 1 8 ? 40.719 -66.375 35.406 1 32.44 8 GLY B CA 1
ATOM 4706 C C . GLY B 1 8 ? 39.844 -65.188 34.906 1 32.44 8 GLY B C 1
ATOM 4707 O O . GLY B 1 8 ? 39.312 -64.438 35.688 1 32.44 8 GLY B O 1
ATOM 4708 N N . GLU B 1 9 ? 40.25 -64.562 33.875 1 41.06 9 GLU B N 1
ATOM 4709 C CA . GLU B 1 9 ? 39.562 -63.375 33.312 1 41.06 9 GLU B CA 1
ATOM 4710 C C . GLU B 1 9 ? 38.062 -63.562 33.344 1 41.06 9 GLU B C 1
ATOM 4712 O O . GLU B 1 9 ? 37.531 -64.562 32.906 1 41.06 9 GLU B O 1
ATOM 4717 N N . LYS B 1 10 ? 37.375 -63.125 34.5 1 50.53 10 LYS B N 1
ATOM 4718 C CA . LYS B 1 10 ? 35.938 -63.094 34.688 1 50.53 10 LYS B CA 1
ATOM 4719 C C . LYS B 1 10 ? 35.219 -62.906 33.344 1 50.53 10 LYS B C 1
ATOM 4721 O O . LYS B 1 10 ? 35.438 -61.875 32.688 1 50.53 10 LYS B O 1
ATOM 4726 N N . ARG B 1 11 ? 34.844 -64 32.625 1 54.28 11 ARG B N 1
ATOM 4727 C CA . ARG B 1 11 ? 34.219 -64 31.312 1 54.28 11 ARG B CA 1
ATOM 4728 C C . ARG B 1 11 ? 32.906 -63.188 31.359 1 54.28 11 ARG B C 1
ATOM 4730 O O . ARG B 1 11 ? 32.125 -63.344 32.281 1 54.28 11 ARG B O 1
ATOM 4737 N N . ARG B 1 12 ? 32.75 -62.094 30.641 1 67.25 12 ARG B N 1
ATOM 4738 C CA . ARG B 1 12 ? 31.625 -61.188 30.641 1 67.25 12 ARG B CA 1
ATOM 4739 C C . ARG B 1 12 ? 30.328 -61.938 30.344 1 67.25 12 ARG B C 1
ATOM 4741 O O . ARG B 1 12 ? 30.344 -62.969 29.719 1 67.25 12 ARG B O 1
ATOM 4748 N N . ALA B 1 13 ? 29.203 -61.594 31.078 1 74.31 13 ALA B N 1
ATOM 4749 C CA . ALA B 1 13 ? 27.875 -62.188 30.922 1 74.31 13 ALA B CA 1
ATOM 4750 C C . ALA B 1 13 ? 27.391 -62.094 29.484 1 74.31 13 ALA B C 1
ATOM 4752 O O . ALA B 1 13 ? 27.797 -61.188 28.75 1 74.31 13 ALA B O 1
ATOM 4753 N N . CYS B 1 14 ? 26.844 -63.156 28.906 1 72 14 CYS B N 1
ATOM 4754 C CA . CYS B 1 14 ? 26.25 -63.094 27.562 1 72 14 CYS B CA 1
ATOM 4755 C C . CYS B 1 14 ? 25.172 -62 27.5 1 72 14 CYS B C 1
ATOM 4757 O O . CYS B 1 14 ? 24.672 -61.562 28.531 1 72 14 CYS B O 1
ATOM 4759 N N . THR B 1 15 ? 24.703 -61.438 26.312 1 76.12 15 THR B N 1
ATOM 4760 C CA . THR B 1 15 ? 23.766 -60.344 26.109 1 76.12 15 THR B CA 1
ATOM 4761 C C . THR B 1 15 ? 22.438 -60.656 26.781 1 76.12 15 THR B C 1
ATOM 4763 O O . THR B 1 15 ? 21.781 -59.781 27.328 1 76.12 15 THR B O 1
ATOM 4766 N N . ASN B 1 16 ? 22.031 -61.938 26.844 1 77.81 16 ASN B N 1
ATOM 4767 C CA . ASN B 1 16 ? 20.734 -62.344 27.375 1 77.81 16 ASN B CA 1
ATOM 4768 C C . ASN B 1 16 ? 20.734 -62.375 28.906 1 77.81 16 ASN B C 1
ATOM 4770 O O . ASN B 1 16 ? 19.781 -61.906 29.547 1 77.81 16 ASN B O 1
ATOM 4774 N N . CYS B 1 17 ? 21.812 -62.906 29.406 1 76.31 17 CYS B N 1
ATOM 4775 C CA . CYS B 1 17 ? 21.922 -63.031 30.844 1 76.31 17 CYS B CA 1
ATOM 4776 C C . CYS B 1 17 ? 22.156 -61.656 31.5 1 76.31 17 CYS B C 1
ATOM 4778 O O . CYS B 1 17 ? 21.641 -61.406 32.594 1 76.31 17 CYS B O 1
ATOM 4780 N N . SER B 1 18 ? 22.891 -60.75 30.75 1 75.69 18 SER B N 1
ATOM 4781 C CA . SER B 1 18 ? 23.125 -59.375 31.188 1 75.69 18 SER B CA 1
ATOM 4782 C C . SER B 1 18 ? 21.812 -58.594 31.25 1 75.69 18 SER B C 1
ATOM 4784 O O . SER B 1 18 ? 21.578 -57.844 32.219 1 75.69 18 SER B O 1
ATOM 4786 N N . ARG B 1 19 ? 20.906 -58.969 30.312 1 73.62 19 ARG B N 1
ATOM 4787 C CA . ARG B 1 19 ? 19.625 -58.25 30.203 1 73.62 19 ARG B CA 1
ATOM 4788 C C . ARG B 1 19 ? 18.672 -58.656 31.312 1 73.62 19 ARG B C 1
ATOM 4790 O O . ARG B 1 19 ? 17.922 -57.812 31.828 1 73.62 19 ARG B O 1
ATOM 4797 N N . SER B 1 20 ? 18.734 -59.844 31.594 1 75.19 20 SER B N 1
ATOM 4798 C CA . SER B 1 20 ? 17.797 -60.375 32.562 1 75.19 20 SER B CA 1
ATOM 4799 C C . SER B 1 20 ? 18.375 -60.344 34 1 75.19 20 SER B C 1
ATOM 4801 O O . SER B 1 20 ? 17.75 -60.844 34.938 1 75.19 20 SER B O 1
ATOM 4803 N N . LYS B 1 21 ? 19.5 -59.719 34.25 1 75 21 LYS B N 1
ATOM 4804 C CA . LYS B 1 21 ? 20.234 -59.5 35.5 1 75 21 LYS B CA 1
ATOM 4805 C C . LYS B 1 21 ? 20.438 -60.844 36.219 1 75 21 LYS B C 1
ATOM 4807 O O . LYS B 1 21 ? 20.344 -60.906 37.438 1 75 21 LYS B O 1
ATOM 4812 N N . ALA B 1 22 ? 20.625 -61.844 35.281 1 75.81 22 ALA B N 1
ATOM 4813 C CA . ALA B 1 22 ? 20.766 -63.188 35.875 1 75.81 22 ALA B CA 1
ATOM 4814 C C . ALA B 1 22 ? 22.219 -63.656 35.812 1 75.81 22 ALA B C 1
ATOM 4816 O O . ALA B 1 22 ? 23.016 -63.156 35 1 75.81 22 ALA B O 1
ATOM 4817 N N . LYS B 1 23 ? 22.609 -64.562 36.625 1 77.25 23 LYS B N 1
ATOM 4818 C CA . LYS B 1 23 ? 23.953 -65.062 36.719 1 77.25 23 LYS B CA 1
ATOM 4819 C C . LYS B 1 23 ? 24.312 -65.938 35.5 1 77.25 23 LYS B C 1
ATOM 4821 O O . LYS B 1 23 ? 23.656 -66.938 35.219 1 77.25 23 LYS B O 1
ATOM 4826 N N . CYS B 1 24 ? 25.328 -65.375 34.562 1 71.81 24 CYS B N 1
ATOM 4827 C CA . CYS B 1 24 ? 25.719 -66.062 33.344 1 71.81 24 CYS B CA 1
ATOM 4828 C C . CYS B 1 24 ? 26.844 -67.062 33.594 1 71.81 24 CYS B C 1
ATOM 4830 O O . CYS B 1 24 ? 27.922 -66.688 34.062 1 71.81 24 CYS B O 1
ATOM 4832 N N . VAL B 1 25 ? 26.5 -68.375 33.656 1 77.06 25 VAL B N 1
ATOM 4833 C CA . VAL B 1 25 ? 27.469 -69.438 33.938 1 77.06 25 VAL B CA 1
ATOM 4834 C C . VAL B 1 25 ? 27.938 -70.062 32.625 1 77.06 25 VAL B C 1
ATOM 4836 O O . VAL B 1 25 ? 27.141 -70.688 31.953 1 77.06 25 VAL B O 1
ATOM 4839 N N . TRP B 1 26 ? 29.094 -69.625 32.094 1 68.19 26 TRP B N 1
ATOM 4840 C CA . TRP B 1 26 ? 29.625 -70.062 30.828 1 68.19 26 TRP B CA 1
ATOM 4841 C C . TRP B 1 26 ? 30.125 -71.5 30.922 1 68.19 26 TRP B C 1
ATOM 4843 O O . TRP B 1 26 ? 30.75 -71.875 31.922 1 68.19 26 TRP B O 1
ATOM 4853 N N . SER B 1 27 ? 29.484 -72.375 30.219 1 62.41 27 SER B N 1
ATOM 4854 C CA . SER B 1 27 ? 29.844 -73.812 30.266 1 62.41 27 SER B CA 1
ATOM 4855 C C . SER B 1 27 ? 31.297 -74 29.844 1 62.41 27 SER B C 1
ATOM 4857 O O . SER B 1 27 ? 31.766 -73.375 28.891 1 62.41 27 SER B O 1
ATOM 4859 N N . SER B 1 28 ? 32.281 -74.25 30.688 1 52.78 28 SER B N 1
ATOM 4860 C CA . SER B 1 28 ? 33.719 -74.5 30.516 1 52.78 28 SER B CA 1
ATOM 4861 C C . SER B 1 28 ? 33.969 -75.438 29.344 1 52.78 28 SER B C 1
ATOM 4863 O O . SER B 1 28 ? 35.062 -76 29.219 1 52.78 28 SER B O 1
ATOM 4865 N N . ALA B 1 29 ? 32.844 -75.75 28.547 1 49 29 ALA B N 1
ATOM 4866 C CA . ALA B 1 29 ? 33.312 -76.875 27.734 1 49 29 ALA B CA 1
ATOM 4867 C C . ALA B 1 29 ? 34.5 -76.5 26.891 1 49 29 ALA B C 1
ATOM 4869 O O . ALA B 1 29 ? 34.562 -75.375 26.359 1 49 29 ALA B O 1
ATOM 4870 N N . ALA B 1 30 ? 35.562 -77.062 26.875 1 43.47 30 ALA B N 1
ATOM 4871 C CA . ALA B 1 30 ? 36.938 -77.125 26.375 1 43.47 30 ALA B CA 1
ATOM 4872 C C . ALA B 1 30 ? 37 -76.688 24.922 1 43.47 30 ALA B C 1
ATOM 4874 O O . ALA B 1 30 ? 38 -76.062 24.5 1 43.47 30 ALA B O 1
ATOM 4875 N N . ASP B 1 31 ? 36.281 -77.375 24.031 1 42.97 31 ASP B N 1
ATOM 4876 C CA . ASP B 1 31 ? 36.844 -77.438 22.703 1 42.97 31 ASP B CA 1
ATOM 4877 C C . ASP B 1 31 ? 36.625 -76.188 21.906 1 42.97 31 ASP B C 1
ATOM 4879 O O . ASP B 1 31 ? 35.562 -75.562 22.016 1 42.97 31 ASP B O 1
ATOM 4883 N N . ASP B 1 32 ? 37.594 -75.438 21.391 1 45.06 32 ASP B N 1
ATOM 4884 C CA . ASP B 1 32 ? 37.812 -74.125 20.781 1 45.06 32 ASP B CA 1
ATOM 4885 C C . ASP B 1 32 ? 36.656 -73.75 19.828 1 45.06 32 ASP B C 1
ATOM 4887 O O . ASP B 1 32 ? 36.5 -72.625 19.438 1 45.06 32 ASP B O 1
ATOM 4891 N N . SER B 1 33 ? 36.188 -74.812 19.141 1 48.25 33 SER B N 1
ATOM 4892 C CA . SER B 1 33 ? 35.562 -74.562 17.859 1 48.25 33 SER B CA 1
ATOM 4893 C C . SER B 1 33 ? 34.125 -74 18.047 1 48.25 33 SER B C 1
ATOM 4895 O O . SER B 1 33 ? 33.469 -73.625 17.078 1 48.25 33 SER B O 1
ATOM 4897 N N . GLU B 1 34 ? 33.438 -74.625 19.062 1 49.12 34 GLU B N 1
ATOM 4898 C CA . GLU B 1 34 ? 31.984 -74.438 19.047 1 49.12 34 GLU B CA 1
ATOM 4899 C C . GLU B 1 34 ? 31.594 -73.125 19.75 1 49.12 34 GLU B C 1
ATOM 4901 O O . GLU B 1 34 ? 32.219 -72.75 20.75 1 49.12 34 GLU B O 1
ATOM 4906 N N . PRO B 1 35 ? 30.734 -72.312 19.172 1 56.16 35 PRO B N 1
ATOM 4907 C CA . PRO B 1 35 ? 30.375 -71 19.688 1 56.16 35 PRO B CA 1
ATOM 4908 C C . PRO B 1 35 ? 29.938 -71 21.156 1 56.16 35 PRO B C 1
ATOM 4910 O O . PRO B 1 35 ? 29.156 -71.875 21.547 1 56.16 35 PRO B O 1
ATOM 4913 N N . HIS B 1 36 ? 30.781 -70.75 22.219 1 64.75 36 HIS B N 1
ATOM 4914 C CA . HIS B 1 36 ? 30.625 -70.812 23.672 1 64.75 36 HIS B CA 1
ATOM 4915 C C . HIS B 1 36 ? 29.297 -70.188 24.094 1 64.75 36 HIS B C 1
ATOM 4917 O O . HIS B 1 36 ? 29.078 -69 23.906 1 64.75 36 HIS B O 1
ATOM 4923 N N . VAL B 1 37 ? 28.203 -71.062 24.125 1 71.88 37 VAL B N 1
ATOM 4924 C CA . VAL B 1 37 ? 26.859 -70.625 24.531 1 71.88 37 VAL B CA 1
ATOM 4925 C C . VAL B 1 37 ? 26.719 -70.75 26.047 1 71.88 37 VAL B C 1
ATOM 4927 O O . VAL B 1 37 ? 27.203 -71.688 26.656 1 71.88 37 VAL B O 1
ATOM 4930 N N . CYS B 1 38 ? 26.312 -69.812 26.812 1 75.31 38 CYS B N 1
ATOM 4931 C CA . CYS B 1 38 ? 26.203 -69.875 28.266 1 75.31 38 CYS B CA 1
ATOM 4932 C C . CYS B 1 38 ? 25.141 -70.875 28.688 1 75.31 38 CYS B C 1
ATOM 4934 O O . CYS B 1 38 ? 24.266 -71.25 27.891 1 75.31 38 CYS B O 1
ATOM 4936 N N . GLN B 1 39 ? 25.203 -71.562 29.844 1 77.5 39 GLN B N 1
ATOM 4937 C CA . GLN B 1 39 ? 24.312 -72.625 30.328 1 77.5 39 GLN B CA 1
ATOM 4938 C C . GLN B 1 39 ? 22.844 -72.188 30.203 1 77.5 39 GLN B C 1
ATOM 4940 O O . GLN B 1 39 ? 22 -73 29.828 1 77.5 39 GLN B O 1
ATOM 4945 N N . ARG B 1 40 ? 22.656 -71 30.484 1 76.81 40 ARG B N 1
ATOM 4946 C CA . ARG B 1 40 ? 21.266 -70.562 30.5 1 76.81 40 ARG B CA 1
ATOM 4947 C C . ARG B 1 40 ? 20.719 -70.375 29.094 1 76.81 40 ARG B C 1
ATOM 4949 O O . ARG B 1 40 ? 19.578 -70.812 28.812 1 76.81 40 ARG B O 1
ATOM 4956 N N . CYS B 1 41 ? 21.391 -69.75 28.266 1 75.75 41 CYS B N 1
ATOM 4957 C CA . CYS B 1 41 ? 20.984 -69.625 26.875 1 75.75 41 CYS B CA 1
ATOM 4958 C C . CYS B 1 41 ? 20.844 -70.938 26.188 1 75.75 41 CYS B C 1
ATOM 4960 O O . CYS B 1 41 ? 19.938 -71.188 25.375 1 75.75 41 CYS B O 1
ATOM 4962 N N . SER B 1 42 ? 21.75 -71.938 26.469 1 76.5 42 SER B N 1
ATOM 4963 C CA . SER B 1 42 ? 21.672 -73.312 25.969 1 76.5 42 SER B CA 1
ATOM 4964 C C . SER B 1 42 ? 20.359 -73.938 26.375 1 76.5 42 SER B C 1
ATOM 4966 O O . SER B 1 42 ? 19.734 -74.625 25.562 1 76.5 42 SER B O 1
ATOM 4968 N N . SER B 1 43 ? 20.062 -73.812 27.703 1 77.38 43 SER B N 1
ATOM 4969 C CA . SER B 1 43 ? 18.875 -74.562 28.219 1 77.38 43 SER B CA 1
ATOM 4970 C C . SER B 1 43 ? 17.594 -73.938 27.641 1 77.38 43 SER B C 1
ATOM 4972 O O . SER B 1 43 ? 16.594 -74.688 27.5 1 77.38 43 SER B O 1
ATOM 4974 N N . ASN B 1 44 ? 17.609 -72.625 27.453 1 75.56 44 ASN B N 1
ATOM 4975 C CA . ASN B 1 44 ? 16.375 -72 27.047 1 75.56 44 ASN B CA 1
ATOM 4976 C C . ASN B 1 44 ? 16.328 -71.75 25.531 1 75.56 44 ASN B C 1
ATOM 4978 O O . ASN B 1 44 ? 15.406 -71.125 25.031 1 75.56 44 ASN B O 1
ATOM 4982 N N . GLY B 1 45 ? 17.234 -72.188 24.656 1 75.31 45 GLY B N 1
ATOM 4983 C CA . GLY B 1 45 ? 17.328 -72.188 23.203 1 75.31 45 GLY B CA 1
ATOM 4984 C C . GLY B 1 45 ? 17.594 -70.812 22.641 1 75.31 45 GLY B C 1
ATOM 4985 O O . GLY B 1 45 ? 17.141 -70.5 21.547 1 75.31 45 GLY B O 1
ATOM 4986 N N . LEU B 1 46 ? 18.109 -70.062 23.5 1 72.38 46 LEU B N 1
ATOM 4987 C CA . LEU B 1 46 ? 18.297 -68.688 23.094 1 72.38 46 LEU B CA 1
ATOM 4988 C C . LEU B 1 46 ? 19.672 -68.438 22.469 1 72.38 46 LEU B C 1
ATOM 4990 O O . LEU B 1 46 ? 20.609 -69.188 22.781 1 72.38 46 LEU B O 1
ATOM 4994 N N . GLU B 1 47 ? 19.734 -67.562 21.344 1 74.75 47 GLU B N 1
ATOM 4995 C CA . GLU B 1 47 ? 21 -67.25 20.672 1 74.75 47 GLU B CA 1
ATOM 4996 C C . GLU B 1 47 ? 21.938 -66.5 21.609 1 74.75 47 GLU B C 1
ATOM 4998 O O . GLU B 1 47 ? 21.609 -65.375 22.094 1 74.75 47 GLU B O 1
ATOM 5003 N N . CYS B 1 48 ? 23.078 -67.188 22.281 1 69.25 48 CYS B N 1
ATOM 5004 C CA . CYS B 1 48 ? 23.969 -66.75 23.328 1 69.25 48 CYS B CA 1
ATOM 5005 C C . CYS B 1 48 ? 25.125 -65.938 22.734 1 69.25 48 CYS B C 1
ATOM 5007 O O . CYS B 1 48 ? 25.938 -66.438 21.984 1 69.25 48 CYS B O 1
ATOM 5009 N N . SER B 1 49 ? 24.984 -64.625 22.469 1 70.88 49 SER B N 1
ATOM 5010 C CA . SER B 1 49 ? 26.047 -63.844 21.859 1 70.88 49 SER B CA 1
ATOM 5011 C C . SER B 1 49 ? 26.859 -63.094 22.922 1 70.88 49 SER B C 1
ATOM 5013 O O . SER B 1 49 ? 26.312 -62.625 23.922 1 70.88 49 SER B O 1
ATOM 5015 N N . ARG B 1 50 ? 28.125 -63.281 22.984 1 61.59 50 ARG B N 1
ATOM 5016 C CA . ARG B 1 50 ? 29.031 -62.625 23.938 1 61.59 50 ARG B CA 1
ATOM 5017 C C . ARG B 1 50 ? 28.953 -61.094 23.797 1 61.59 50 ARG B C 1
ATOM 5019 O O . ARG B 1 50 ? 28.953 -60.562 22.688 1 61.59 50 ARG B O 1
ATOM 5026 N N . SER B 1 51 ? 28.453 -60.469 24.891 1 51.81 51 SER B N 1
ATOM 5027 C CA . SER B 1 51 ? 28.406 -59 24.844 1 51.81 51 SER B CA 1
ATOM 5028 C C . SER B 1 51 ? 29.781 -58.438 24.547 1 51.81 51 SER B C 1
ATOM 5030 O O . SER B 1 51 ? 30.781 -58.812 25.141 1 51.81 51 SER B O 1
ATOM 5032 N N . GLU B 1 52 ? 30.078 -58.031 23.281 1 48.62 52 GLU B N 1
ATOM 5033 C CA . GLU B 1 52 ? 31.359 -57.406 22.953 1 48.62 52 GLU B CA 1
ATOM 5034 C C . GLU B 1 52 ? 31.75 -56.344 23.984 1 48.62 52 GLU B C 1
ATOM 5036 O O . GLU B 1 52 ? 30.891 -55.625 24.5 1 48.62 52 GLU B O 1
ATOM 5041 N N . PRO B 1 53 ? 32.906 -56.594 24.609 1 41.56 53 PRO B N 1
ATOM 5042 C CA . PRO B 1 53 ? 33.281 -55.562 25.578 1 41.56 53 PRO B CA 1
ATOM 5043 C C . PRO B 1 53 ? 33.094 -54.156 25.047 1 41.56 53 PRO B C 1
ATOM 5045 O O . PRO B 1 53 ? 33.594 -53.844 23.969 1 41.56 53 PRO B O 1
ATOM 5048 N N . GLN B 1 54 ? 31.859 -53.688 25.109 1 33.25 54 GLN B N 1
ATOM 5049 C CA . GLN B 1 54 ? 31.844 -52.281 24.672 1 33.25 54 GLN B CA 1
ATOM 5050 C C . GLN B 1 54 ? 33 -51.5 25.312 1 33.25 54 GLN B C 1
ATOM 5052 O O . GLN B 1 54 ? 33.188 -51.562 26.516 1 33.25 54 GLN B O 1
ATOM 5057 N N . ALA B 1 55 ? 34 -51.438 24.5 1 32.72 55 ALA B N 1
ATOM 5058 C CA . ALA B 1 55 ? 35.062 -50.594 25.016 1 32.72 55 ALA B CA 1
ATOM 5059 C C . ALA B 1 55 ? 34.531 -49.5 25.922 1 32.72 55 ALA B C 1
ATOM 5061 O O . ALA B 1 55 ? 33.594 -48.781 25.562 1 32.72 55 ALA B O 1
ATOM 5062 N N . LYS B 1 56 ? 34.781 -49.75 27.172 1 32.38 56 LYS B N 1
ATOM 5063 C CA . LYS B 1 56 ? 34.5 -48.656 28.109 1 32.38 56 LYS B CA 1
ATOM 5064 C C . LYS B 1 56 ? 34.969 -47.312 27.531 1 32.38 56 LYS B C 1
ATOM 5066 O O . LYS B 1 56 ? 36.156 -47.156 27.188 1 32.38 56 LYS B O 1
ATOM 5071 N N . ARG B 1 57 ? 34.219 -46.75 26.609 1 31.22 57 ARG B N 1
ATOM 5072 C CA . ARG B 1 57 ? 34.719 -45.406 26.375 1 31.22 57 ARG B CA 1
ATOM 5073 C C . ARG B 1 57 ? 35.156 -44.75 27.688 1 31.22 57 ARG B C 1
ATOM 5075 O O . ARG B 1 57 ? 34.375 -44.625 28.625 1 31.22 57 ARG B O 1
ATOM 5082 N N . LYS B 1 58 ? 36.375 -45.219 28.047 1 26.72 58 LYS B N 1
ATOM 5083 C CA . LYS B 1 58 ? 36.938 -44.469 29.156 1 26.72 58 LYS B CA 1
ATOM 5084 C C . LYS B 1 58 ? 36.469 -43.031 29.156 1 26.72 58 LYS B C 1
ATOM 5086 O O . LYS B 1 58 ? 36.062 -42.5 28.125 1 26.72 58 LYS B O 1
ATOM 5091 N N . ARG B 1 59 ? 36.438 -42.594 30.438 1 29.77 59 ARG B N 1
ATOM 5092 C CA . ARG B 1 59 ? 36.125 -41.312 31.047 1 29.77 59 ARG B CA 1
ATOM 5093 C C . ARG B 1 59 ? 36.906 -40.188 30.359 1 29.77 59 ARG B C 1
ATOM 5095 O O . ARG B 1 59 ? 38.094 -40.031 30.562 1 29.77 59 ARG B O 1
ATOM 5102 N N . GLY B 1 60 ? 37.031 -40.312 29.062 1 25.77 60 GLY B N 1
ATOM 5103 C CA . GLY B 1 60 ? 38.062 -39.312 28.75 1 25.77 60 GLY B CA 1
ATOM 5104 C C . GLY B 1 60 ? 37.938 -38.062 29.609 1 25.77 60 GLY B C 1
ATOM 5105 O O . GLY B 1 60 ? 36.875 -37.75 30.109 1 25.77 60 GLY B O 1
ATOM 5106 N N . LYS B 1 61 ? 39.062 -37.906 30.156 1 28.58 61 LYS B N 1
ATOM 5107 C CA . LYS B 1 61 ? 39.312 -36.812 31.094 1 28.58 61 LYS B CA 1
ATOM 5108 C C . LYS B 1 61 ? 38.562 -35.531 30.656 1 28.58 61 LYS B C 1
ATOM 5110 O O . LYS B 1 61 ? 38.656 -35.125 29.5 1 28.58 61 LYS B O 1
ATOM 5115 N N . ALA B 1 62 ? 37.594 -35.312 31.391 1 30.88 62 ALA B N 1
ATOM 5116 C CA . ALA B 1 62 ? 36.75 -34.125 31.312 1 30.88 62 ALA B CA 1
ATOM 5117 C C . ALA B 1 62 ? 37.594 -32.875 31.078 1 30.88 62 ALA B C 1
ATOM 5119 O O . ALA B 1 62 ? 38.281 -32.375 31.969 1 30.88 62 ALA B O 1
ATOM 5120 N N . THR B 1 63 ? 38.344 -32.906 29.906 1 28.28 63 THR B N 1
ATOM 5121 C CA . THR B 1 63 ? 39.281 -31.781 30.016 1 28.28 63 THR B CA 1
ATOM 5122 C C . THR B 1 63 ? 38.562 -30.562 30.609 1 28.28 63 THR B C 1
ATOM 5124 O O . THR B 1 63 ? 37.344 -30.422 30.469 1 28.28 63 THR B O 1
ATOM 5127 N N . HIS B 1 64 ? 39.281 -29.797 31.266 1 27.66 64 HIS B N 1
ATOM 5128 C CA . HIS B 1 64 ? 39.094 -28.516 31.969 1 27.66 64 HIS B CA 1
ATOM 5129 C C . HIS B 1 64 ? 38.469 -27.469 31.047 1 27.66 64 HIS B C 1
ATOM 5131 O O . HIS B 1 64 ? 38.188 -26.359 31.484 1 27.66 64 HIS B O 1
ATOM 5137 N N . ALA B 1 65 ? 38.156 -27.641 29.859 1 27.55 65 ALA B N 1
ATOM 5138 C CA . ALA B 1 65 ? 37.344 -26.766 29.016 1 27.55 65 ALA B CA 1
ATOM 5139 C C . ALA B 1 65 ? 35.906 -26.688 29.516 1 27.55 65 ALA B C 1
ATOM 5141 O O . ALA B 1 65 ? 35.062 -26.016 28.922 1 27.55 65 ALA B O 1
ATOM 5142 N N . LYS B 1 66 ? 35.5 -27.359 30.75 1 35.97 66 LYS B N 1
ATOM 5143 C CA . LYS B 1 66 ? 35.062 -27.297 32.156 1 35.97 66 LYS B CA 1
ATOM 5144 C C . LYS B 1 66 ? 35.625 -26.047 32.844 1 35.97 66 LYS B C 1
ATOM 5146 O O . LYS B 1 66 ? 34.938 -25.438 33.656 1 35.97 66 LYS B O 1
ATOM 5151 N N . ILE B 1 67 ? 37 -25.719 32.75 1 32.31 67 ILE B N 1
ATOM 5152 C CA . ILE B 1 67 ? 37.406 -24.641 33.625 1 32.31 67 ILE B CA 1
ATOM 5153 C C . ILE B 1 67 ? 36.812 -23.328 33.156 1 32.31 67 ILE B C 1
ATOM 5155 O O . ILE B 1 67 ? 36.219 -22.594 33.969 1 32.31 67 ILE B O 1
ATOM 5159 N N . LEU B 1 68 ? 37.344 -22.688 32.188 1 31.16 68 LEU B N 1
ATOM 5160 C CA . LEU B 1 68 ? 37.219 -21.281 31.781 1 31.16 68 LEU B CA 1
ATOM 5161 C C . LEU B 1 68 ? 35.906 -21.047 31.031 1 31.16 68 LEU B C 1
ATOM 5163 O O . LEU B 1 68 ? 35.469 -19.906 30.906 1 31.16 68 LEU B O 1
ATOM 5167 N N . GLU B 1 69 ? 35.281 -22.016 30.578 1 36.06 69 GLU B N 1
ATOM 5168 C CA . GLU B 1 69 ? 33.906 -21.547 30.266 1 36.06 69 GLU B CA 1
ATOM 5169 C C . GLU B 1 69 ? 33.219 -21.016 31.516 1 36.06 69 GLU B C 1
ATOM 5171 O O . GLU B 1 69 ? 32.375 -20.125 31.422 1 36.06 69 GLU B O 1
ATOM 5176 N N . ARG B 1 70 ? 33.875 -21.203 32.594 1 37.41 70 ARG B N 1
ATOM 5177 C CA . ARG B 1 70 ? 33.688 -20.641 33.938 1 37.41 70 ARG B CA 1
ATOM 5178 C C . ARG B 1 70 ? 34.25 -19.219 34 1 37.41 70 ARG B C 1
ATOM 5180 O O . ARG B 1 70 ? 33.656 -18.344 34.594 1 37.41 70 ARG B O 1
ATOM 5187 N N . LYS B 1 71 ? 35.438 -18.953 33.625 1 33.16 71 LYS B N 1
ATOM 5188 C CA . LYS B 1 71 ? 36.031 -17.672 33.969 1 33.16 71 LYS B CA 1
ATOM 5189 C C . LYS B 1 71 ? 35.344 -16.531 33.219 1 33.16 71 LYS B C 1
ATOM 5191 O O . LYS B 1 71 ? 35.031 -15.5 33.844 1 33.16 71 LYS B O 1
ATOM 5196 N N . LEU B 1 72 ? 35.375 -16.328 32.031 1 33.22 72 LEU B N 1
ATOM 5197 C CA . LEU B 1 72 ? 34.688 -15.336 31.234 1 33.22 72 LEU B CA 1
ATOM 5198 C C . LEU B 1 72 ? 33.156 -15.445 31.453 1 33.22 72 LEU B C 1
ATOM 5200 O O . LEU B 1 72 ? 32.406 -14.656 30.906 1 33.22 72 LEU B O 1
ATOM 5204 N N . ASP B 1 73 ? 32.531 -16.125 32.344 1 40.38 73 ASP B N 1
ATOM 5205 C CA . ASP B 1 73 ? 31.891 -15.68 33.594 1 40.38 73 ASP B CA 1
ATOM 5206 C C . ASP B 1 73 ? 32.781 -14.672 34.312 1 40.38 73 ASP B C 1
ATOM 5208 O O . ASP B 1 73 ? 32.312 -13.688 34.875 1 40.38 73 ASP B O 1
ATOM 5212 N N . ASP B 1 74 ? 33.938 -14.781 34.281 1 38.12 74 ASP B N 1
ATOM 5213 C CA . ASP B 1 74 ? 34.844 -13.898 35 1 38.12 74 ASP B CA 1
ATOM 5214 C C . ASP B 1 74 ? 35 -12.555 34.281 1 38.12 74 ASP B C 1
ATOM 5216 O O . ASP B 1 74 ? 34.969 -11.5 34.938 1 38.12 74 ASP B O 1
ATOM 5220 N N . ILE B 1 75 ? 35.312 -12.5 33.188 1 35.25 75 ILE B N 1
ATOM 5221 C CA . ILE B 1 75 ? 35.531 -11.172 32.625 1 35.25 75 ILE B CA 1
ATOM 5222 C C . ILE B 1 75 ? 34.219 -10.523 32.219 1 35.25 75 ILE B C 1
ATOM 5224 O O . ILE B 1 75 ? 34.062 -9.305 32.344 1 35.25 75 ILE B O 1
ATOM 5228 N N . VAL B 1 76 ? 33.188 -11.039 32.062 1 38.34 76 VAL B N 1
ATOM 5229 C CA . VAL B 1 76 ? 32.062 -10.18 32.312 1 38.34 76 VAL B CA 1
ATOM 5230 C C . VAL B 1 76 ? 32.219 -9.516 33.688 1 38.34 76 VAL B C 1
ATOM 5232 O O . VAL B 1 76 ? 31.844 -8.352 33.875 1 38.34 76 VAL B O 1
ATOM 5235 N N . LEU B 1 77 ? 33.031 -10.07 34.344 1 39.78 77 LEU B N 1
ATOM 5236 C CA . LEU B 1 77 ? 33.75 -9.555 35.531 1 39.78 77 LEU B CA 1
ATOM 5237 C C . LEU B 1 77 ? 34.812 -8.57 35.094 1 39.78 77 LEU B C 1
ATOM 5239 O O . LEU B 1 77 ? 35.031 -7.547 35.781 1 39.78 77 LEU B O 1
ATOM 5243 N N . LEU B 1 78 ? 35.312 -8.883 33.938 1 36.03 78 LEU B N 1
ATOM 5244 C CA . LEU B 1 78 ? 36.25 -7.891 33.438 1 36.03 78 LEU B CA 1
ATOM 5245 C C . LEU B 1 78 ? 35.531 -6.77 32.719 1 36.03 78 LEU B C 1
ATOM 5247 O O . LEU B 1 78 ? 36.094 -5.684 32.531 1 36.03 78 LEU B O 1
ATOM 5251 N N . LEU B 1 79 ? 34.375 -6.879 32.156 1 37 79 LEU B N 1
ATOM 5252 C CA . LEU B 1 79 ? 33.531 -5.785 31.703 1 37 79 LEU B CA 1
ATOM 5253 C C . LEU B 1 79 ? 33.781 -4.523 32.531 1 37 79 LEU B C 1
ATOM 5255 O O . LEU B 1 79 ? 33.812 -3.42 31.969 1 37 79 LEU B O 1
ATOM 5259 N N . ASN B 1 80 ? 33.812 -4.695 33.75 1 38.97 80 ASN B N 1
ATOM 5260 C CA . ASN B 1 80 ? 33.875 -3.91 34.969 1 38.97 80 ASN B CA 1
ATOM 5261 C C . ASN B 1 80 ? 35.312 -3.5 35.312 1 38.97 80 ASN B C 1
ATOM 5263 O O . ASN B 1 80 ? 35.531 -2.428 35.875 1 38.97 80 ASN B O 1
ATOM 5267 N N . ARG B 1 81 ? 3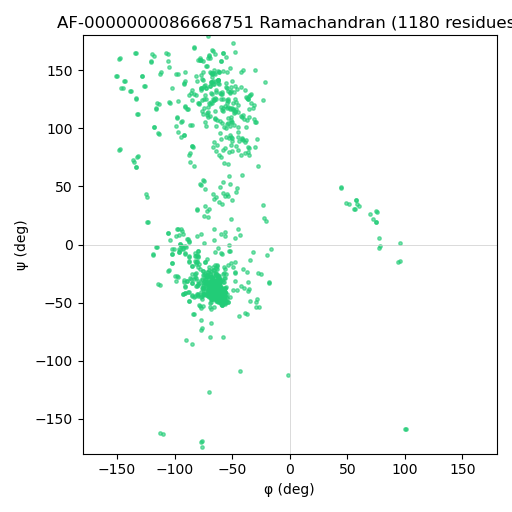6.281 -4.297 34.938 1 34.81 81 ARG B N 1
ATOM 5268 C CA . ARG B 1 81 ? 37.625 -3.865 35.219 1 34.81 81 ARG B CA 1
ATOM 5269 C C . ARG B 1 81 ? 38.094 -2.781 34.25 1 34.81 81 ARG B C 1
ATOM 5271 O O . ARG B 1 81 ? 38.812 -1.856 34.625 1 34.81 81 ARG B O 1
ATOM 5278 N N . GLU B 1 82 ? 37.875 -2.869 33 1 30.34 82 GLU B N 1
ATOM 5279 C CA . GLU B 1 82 ? 38.406 -1.842 32.094 1 30.34 82 GLU B CA 1
ATOM 5280 C C . GLU B 1 82 ? 37.656 -0.533 32.25 1 30.34 82 GLU B C 1
ATOM 5282 O O . GLU B 1 82 ? 38.062 0.507 31.75 1 30.34 82 GLU B O 1
ATOM 5287 N N . ARG B 1 83 ? 36.438 -0.183 32.906 1 33.22 83 ARG B N 1
ATOM 5288 C CA . ARG B 1 83 ? 36.188 0.989 33.75 1 33.22 83 ARG B CA 1
ATOM 5289 C C . ARG B 1 83 ? 37.438 1.331 34.594 1 33.22 83 ARG B C 1
ATOM 5291 O O . ARG B 1 83 ? 37.656 2.5 34.906 1 33.22 83 ARG B O 1
ATOM 5298 N N . ASP B 1 84 ? 38.156 0.234 34.938 1 31.58 84 ASP B N 1
ATOM 5299 C CA . ASP B 1 84 ? 39.344 0.596 35.75 1 31.58 84 ASP B CA 1
ATOM 5300 C C . ASP B 1 84 ? 40.438 1.153 34.844 1 31.58 84 ASP B C 1
ATOM 5302 O O . ASP B 1 84 ? 41.25 1.971 35.312 1 31.58 84 ASP B O 1
ATOM 5306 N N . LEU B 1 85 ? 40.781 0.564 33.656 1 29 85 LEU B N 1
ATOM 5307 C CA . LEU B 1 85 ? 41.938 1.184 33.031 1 29 85 LEU B CA 1
ATOM 5308 C C . LEU B 1 85 ? 41.531 2.463 32.281 1 29 85 LEU B C 1
ATOM 5310 O O . LEU B 1 85 ? 42.312 3.033 31.531 1 29 85 LEU B O 1
ATOM 5314 N N . SER B 1 86 ? 40.25 3.076 32.312 1 28.48 86 SER B N 1
ATOM 5315 C CA . SER B 1 86 ? 40.031 4.504 32.125 1 28.48 86 SER B CA 1
ATOM 5316 C C . SER B 1 86 ? 41.156 5.332 32.719 1 28.48 86 SER B C 1
ATOM 5318 O O . SER B 1 86 ? 41.312 6.504 32.375 1 28.48 86 SER B O 1
ATOM 5320 N N . ALA B 1 87 ? 41.625 4.836 33.875 1 27.7 87 ALA B N 1
ATOM 5321 C CA . ALA B 1 87 ? 42.531 5.641 34.719 1 27.7 87 ALA B CA 1
ATOM 5322 C C . ALA B 1 87 ? 43.906 5.758 34.094 1 27.7 87 ALA B C 1
ATOM 5324 O O . ALA B 1 87 ? 44.656 6.703 34.375 1 27.7 87 ALA B O 1
ATOM 5325 N N . GLN B 1 88 ? 44.469 4.617 33.531 1 23.8 88 GLN B N 1
ATOM 5326 C CA . GLN B 1 88 ? 45.906 4.938 33.469 1 23.8 88 GLN B CA 1
ATOM 5327 C C . GLN B 1 88 ? 46.188 5.863 32.312 1 23.8 88 GLN B C 1
ATOM 5329 O O . GLN B 1 88 ? 47.125 6.695 32.375 1 23.8 88 GLN B O 1
ATOM 5334 N N . ASN B 1 89 ? 46 5.469 31.078 1 22.41 89 ASN B N 1
ATOM 5335 C CA . ASN B 1 89 ? 46.875 6.156 30.141 1 22.41 89 ASN B CA 1
ATOM 5336 C C . ASN B 1 89 ? 46.438 7.602 29.922 1 22.41 89 ASN B C 1
ATOM 5338 O O . ASN B 1 89 ? 45.594 7.875 29.078 1 22.41 89 ASN B O 1
ATOM 5342 N N . SER B 1 90 ? 46.125 8.469 31.016 1 24.48 90 SER B N 1
ATOM 5343 C CA . SER B 1 90 ? 46.156 9.914 31.234 1 24.48 90 SER B CA 1
ATOM 5344 C C . SER B 1 90 ? 47.406 10.539 30.609 1 24.48 90 SER B C 1
ATOM 5346 O O . SER B 1 90 ? 47.688 11.711 30.844 1 24.48 90 SER B O 1
ATOM 5348 N N . GLN B 1 91 ? 48.438 9.68 30.391 1 20.97 91 GLN B N 1
ATOM 5349 C CA . GLN B 1 91 ? 49.562 10.578 30.562 1 20.97 91 GLN B CA 1
ATOM 5350 C C . GLN B 1 91 ? 49.5 11.75 29.594 1 20.97 91 GLN B C 1
ATOM 5352 O O . GLN B 1 91 ? 49.812 12.891 29.953 1 20.97 91 GLN B O 1
ATOM 5357 N N . ALA B 1 92 ? 49.906 11.508 28.312 1 22.09 92 ALA B N 1
ATOM 5358 C CA . ALA B 1 92 ? 50.938 12.445 27.906 1 22.09 92 ALA B CA 1
ATOM 5359 C C . ALA B 1 92 ? 50.344 13.805 27.547 1 22.09 92 ALA B C 1
ATOM 5361 O O . ALA B 1 92 ? 51.031 14.836 27.656 1 22.09 92 ALA B O 1
ATOM 5362 N N . SER B 1 93 ? 49.281 13.914 26.609 1 22.44 93 SER B N 1
ATOM 5363 C CA . SER B 1 93 ? 49.562 15.258 26.141 1 22.44 93 SER B CA 1
ATOM 5364 C C . SER B 1 93 ? 49.031 16.312 27.109 1 22.44 93 SER B C 1
ATOM 5366 O O . SER B 1 93 ? 48.062 16.062 27.828 1 22.44 93 SER B O 1
ATOM 5368 N N . ASP B 1 94 ? 49.625 17.453 27.453 1 21.78 94 ASP B N 1
ATOM 5369 C CA . ASP B 1 94 ? 49.781 18.516 28.438 1 21.78 94 ASP B CA 1
ATOM 5370 C C . ASP B 1 94 ? 48.438 19.25 28.656 1 21.78 94 ASP B C 1
ATOM 5372 O O . ASP B 1 94 ? 48.188 19.797 29.719 1 21.78 94 ASP B O 1
ATOM 5376 N N . SER B 1 95 ? 47.656 19.594 27.562 1 23.95 95 SER B N 1
ATOM 5377 C CA . SER B 1 95 ? 47.25 20.969 27.875 1 23.95 95 SER B CA 1
ATOM 5378 C C . SER B 1 95 ? 46.156 20.984 28.938 1 23.95 95 SER B C 1
ATOM 5380 O O . SER B 1 95 ? 45.469 19.969 29.156 1 23.95 95 SER B O 1
ATOM 5382 N N . GLN B 1 96 ? 45.5 22.125 29.344 1 22.47 96 GLN B N 1
ATOM 5383 C CA . GLN B 1 96 ? 44.938 22.625 30.594 1 22.47 96 GLN B CA 1
ATOM 5384 C C . GLN B 1 96 ? 43.625 21.922 30.922 1 22.47 96 GLN B C 1
ATOM 5386 O O . GLN B 1 96 ? 42.906 21.484 30.016 1 22.47 96 GLN B O 1
ATOM 5391 N N . PRO B 1 97 ? 43.219 21.703 32.188 1 22.78 97 PRO B N 1
ATOM 5392 C CA . PRO B 1 97 ? 42.406 20.953 33.156 1 22.78 97 PRO B CA 1
ATOM 5393 C C . PRO B 1 97 ? 40.938 21.25 33.031 1 22.78 97 PRO B C 1
ATOM 5395 O O . PRO B 1 97 ? 40.156 20.844 33.906 1 22.78 97 PRO B O 1
ATOM 5398 N N . SER B 1 98 ? 40.281 21.75 31.859 1 23.02 98 SER B N 1
ATOM 5399 C CA . SER B 1 98 ? 39.062 22.422 32.312 1 23.02 98 SER B CA 1
ATOM 5400 C C . SER B 1 98 ? 38.125 21.453 33.031 1 23.02 98 SER B C 1
ATOM 5402 O O . SER B 1 98 ? 38.031 20.281 32.656 1 23.02 98 SER B O 1
ATOM 5404 N N . PRO B 1 99 ? 37.438 21.797 34.188 1 21.52 99 PRO B N 1
ATOM 5405 C CA . PRO B 1 99 ? 36.75 21.047 35.219 1 21.52 99 PRO B CA 1
ATOM 5406 C C . PRO B 1 99 ? 35.5 20.328 34.719 1 21.52 99 PRO B C 1
ATOM 5408 O O . PRO B 1 99 ? 34.625 20.953 34.094 1 21.52 99 PRO B O 1
ATOM 5411 N N . LEU B 1 100 ? 35.625 19.109 34.219 1 21.8 100 LEU B N 1
ATOM 5412 C CA . LEU B 1 100 ? 34.719 18.156 33.625 1 21.8 100 LEU B CA 1
ATOM 5413 C C . LEU B 1 100 ? 33.594 17.812 34.594 1 21.8 100 LEU B C 1
ATOM 5415 O O . LEU B 1 100 ? 33.812 17.312 35.688 1 21.8 100 LEU B O 1
ATOM 5419 N N . VAL B 1 101 ? 32.469 18.75 34.688 1 22.17 101 VAL B N 1
ATOM 5420 C CA . VAL B 1 101 ? 31.375 18.578 35.625 1 22.17 101 VAL B CA 1
ATOM 5421 C C . VAL B 1 101 ? 30.875 17.141 35.594 1 22.17 101 VAL B C 1
ATOM 5423 O O . VAL B 1 101 ? 30.672 16.578 34.531 1 22.17 101 VAL B O 1
ATOM 5426 N N . GLY B 1 102 ? 30.953 16.328 36.656 1 19.33 102 GLY B N 1
ATOM 5427 C CA . GLY B 1 102 ? 30.75 15 37.188 1 19.33 102 GLY B CA 1
ATOM 5428 C C . GLY B 1 102 ? 29.312 14.523 37.062 1 19.33 102 GLY B C 1
ATOM 5429 O O . GLY B 1 102 ? 28.516 14.703 38 1 19.33 102 GLY B O 1
ATOM 5430 N N . LEU B 1 103 ? 28.547 14.844 36.031 1 19.03 103 LEU B N 1
ATOM 5431 C CA . LEU B 1 103 ? 27.156 14.492 36.281 1 19.03 103 LEU B CA 1
ATOM 5432 C C . LEU B 1 103 ? 27.031 13.008 36.625 1 19.03 103 LEU B C 1
ATOM 5434 O O . LEU B 1 103 ? 27.609 12.156 35.938 1 19.03 103 LEU B O 1
ATOM 5438 N N . ALA B 1 104 ? 26.531 12.641 37.812 1 19.5 104 ALA B N 1
ATOM 5439 C CA . ALA B 1 104 ? 26.297 11.453 38.656 1 19.5 104 ALA B CA 1
ATOM 5440 C C . ALA B 1 104 ? 25.516 10.398 37.875 1 19.5 104 ALA B C 1
ATOM 5442 O O . ALA B 1 104 ? 24.688 10.727 37.031 1 19.5 104 ALA B O 1
ATOM 5443 N N . SER B 1 105 ? 25.953 9.055 37.875 1 21.59 105 SER B N 1
ATOM 5444 C CA . SER B 1 105 ? 25.719 7.672 37.469 1 21.59 105 SER B CA 1
ATOM 5445 C C . SER B 1 105 ? 24.359 7.176 37.969 1 21.59 105 SER B C 1
ATOM 5447 O O . SER B 1 105 ? 24.266 6.59 39.062 1 21.59 105 SER B O 1
ATOM 5449 N N . HIS B 1 106 ? 23.25 7.98 37.906 1 19.86 106 HIS B N 1
ATOM 5450 C CA . HIS B 1 106 ? 22.125 7.469 38.688 1 19.86 106 HIS B CA 1
ATOM 5451 C C . HIS B 1 106 ? 21.859 6 38.375 1 19.86 106 HIS B C 1
ATOM 5453 O O . HIS B 1 106 ? 22.281 5.5 37.312 1 19.86 106 HIS B O 1
ATOM 5459 N N . SER B 1 107 ? 20.859 5.316 39.188 1 21.12 107 SER B N 1
ATOM 5460 C CA . SER B 1 107 ? 20.516 4.031 39.781 1 21.12 107 SER B CA 1
ATOM 5461 C C . SER B 1 107 ? 19.953 3.066 38.75 1 21.12 107 SER B C 1
ATOM 5463 O O . SER B 1 107 ? 19.453 3.49 37.719 1 21.12 107 SER B O 1
ATOM 5465 N N . GLN B 1 108 ? 20.25 1.729 38.906 1 22.59 108 GLN B N 1
ATOM 5466 C CA . GLN B 1 108 ? 20.141 0.375 38.375 1 22.59 108 GLN B CA 1
ATOM 5467 C C . GLN B 1 108 ? 18.672 -0.048 38.25 1 22.59 108 GLN B C 1
ATOM 5469 O O . GLN B 1 108 ? 18.031 -0.369 39.25 1 22.59 108 GLN B O 1
ATOM 5474 N N . GLY B 1 109 ? 17.766 0.723 37.656 1 21.23 109 GLY B N 1
ATOM 5475 C CA . GLY B 1 109 ? 16.391 0.261 37.812 1 21.23 109 GLY B CA 1
ATOM 5476 C C . GLY B 1 109 ? 16.188 -1.166 37.344 1 21.23 109 GLY B C 1
ATOM 5477 O O . GLY B 1 109 ? 16.953 -1.669 36.531 1 21.23 109 GLY B O 1
ATOM 5478 N N . GLU B 1 110 ? 15.445 -2.027 38.125 1 24.34 110 GLU B N 1
ATOM 5479 C CA . GLU B 1 110 ? 15.039 -3.43 38.125 1 24.34 110 GLU B CA 1
ATOM 5480 C C . GLU B 1 110 ? 14.344 -3.816 36.844 1 24.34 110 GLU B C 1
ATOM 5482 O O . GLU B 1 110 ? 13.406 -3.145 36.406 1 24.34 110 GLU B O 1
ATOM 5487 N N . GLU B 1 111 ? 15.023 -4.527 35.938 1 25.73 111 GLU B N 1
ATOM 5488 C CA . GLU B 1 111 ? 14.711 -5.102 34.656 1 25.73 111 GLU B CA 1
ATOM 5489 C C . GLU B 1 111 ? 13.461 -5.973 34.719 1 25.73 111 GLU B C 1
ATOM 5491 O O . GLU B 1 111 ? 13.414 -6.938 35.469 1 25.73 111 GLU B O 1
ATOM 5496 N N . ASP B 1 112 ? 12.289 -5.348 34.688 1 24.22 112 ASP B N 1
ATOM 5497 C CA . ASP B 1 112 ? 11.078 -6.152 34.781 1 24.22 112 ASP B CA 1
ATOM 5498 C C . ASP B 1 112 ? 11.062 -7.262 33.719 1 24.22 112 ASP B C 1
ATOM 5500 O O . ASP B 1 112 ? 11.25 -6.996 32.531 1 24.22 112 ASP B O 1
ATOM 5504 N N . PRO B 1 113 ? 11.227 -8.562 34.062 1 27.42 113 PRO B N 1
ATOM 5505 C CA . PRO B 1 113 ? 11.453 -9.82 33.344 1 27.42 113 PRO B CA 1
ATOM 5506 C C . PRO B 1 113 ? 10.375 -10.109 32.312 1 27.42 113 PRO B C 1
ATOM 5508 O O . PRO B 1 113 ? 10.469 -11.102 31.578 1 27.42 113 PRO B O 1
ATOM 5511 N N . HIS B 1 114 ? 9.188 -9.547 32.375 1 27.72 114 HIS B N 1
ATOM 5512 C CA . HIS B 1 114 ? 8.039 -10.195 31.766 1 27.72 114 HIS B CA 1
ATOM 5513 C C . HIS B 1 114 ? 8.023 -9.945 30.25 1 27.72 114 HIS B C 1
ATOM 5515 O O . HIS B 1 114 ? 7.078 -10.344 29.562 1 27.72 114 HIS B O 1
ATOM 5521 N N . LEU B 1 115 ? 8.711 -8.961 29.781 1 30.12 115 LEU B N 1
ATOM 5522 C CA . LEU B 1 115 ? 8.438 -8.656 28.391 1 30.12 115 LEU B CA 1
ATOM 5523 C C . LEU B 1 115 ? 9.07 -9.695 27.469 1 30.12 115 LEU B C 1
ATOM 5525 O O . LEU B 1 115 ? 10.023 -9.391 26.75 1 30.12 115 LEU B O 1
ATOM 5529 N N . SER B 1 116 ? 9.328 -10.945 27.953 1 30.23 116 SER B N 1
ATOM 5530 C CA . SER B 1 116 ? 10.156 -11.789 27.094 1 30.23 116 SER B CA 1
ATOM 5531 C C . SER B 1 116 ? 9.43 -12.141 25.797 1 30.23 116 SER B C 1
ATOM 5533 O O . SER B 1 116 ? 8.711 -13.141 25.734 1 30.23 116 SER B O 1
ATOM 5535 N N . PHE B 1 117 ? 8.812 -11.242 25.219 1 33.25 117 PHE B N 1
ATOM 5536 C CA . PHE B 1 117 ? 8.32 -11.703 23.922 1 33.25 117 PHE B CA 1
ATOM 5537 C C . PHE B 1 117 ? 9.422 -12.406 23.141 1 33.25 117 PHE B C 1
ATOM 5539 O O . PHE B 1 117 ? 9.297 -12.633 21.938 1 33.25 117 PHE B O 1
ATOM 5546 N N . TYR B 1 118 ? 10.75 -12.18 23.641 1 31.92 118 TYR B N 1
ATOM 5547 C CA . TYR B 1 118 ? 11.844 -12.719 22.844 1 31.92 118 TYR B CA 1
ATOM 5548 C C . TYR B 1 118 ? 11.781 -14.242 22.781 1 31.92 118 TYR B C 1
ATOM 5550 O O . TYR B 1 118 ? 11.938 -14.914 23.812 1 31.92 118 TYR B O 1
ATOM 5558 N N . THR B 1 119 ? 10.969 -14.773 21.938 1 35.41 119 THR B N 1
ATOM 5559 C CA . THR B 1 119 ? 11.289 -16.188 21.734 1 35.41 119 THR B CA 1
ATOM 5560 C C . THR B 1 119 ? 12.805 -16.391 21.688 1 35.41 119 THR B C 1
ATOM 5562 O O . THR B 1 119 ? 13.508 -15.688 20.953 1 35.41 119 THR B O 1
ATOM 5565 N N . PRO B 1 120 ? 13.406 -16.984 22.719 1 34.91 120 PRO B N 1
ATOM 5566 C CA . PRO B 1 120 ? 14.844 -17.266 22.688 1 34.91 120 PRO B CA 1
ATOM 5567 C C . PRO B 1 120 ? 15.344 -17.625 21.297 1 34.91 120 PRO B C 1
ATOM 5569 O O . PRO B 1 120 ? 14.578 -18.109 20.469 1 34.91 120 PRO B O 1
ATOM 5572 N N . PRO B 1 121 ? 16.391 -16.938 20.891 1 35.75 121 PRO B N 1
ATOM 5573 C CA . PRO B 1 121 ? 17 -17.359 19.625 1 35.75 121 PRO B CA 1
ATOM 5574 C C . PRO B 1 121 ? 16.969 -18.875 19.422 1 35.75 121 PRO B C 1
ATOM 5576 O O . PRO B 1 121 ? 16.984 -19.625 20.406 1 35.75 121 PRO B O 1
ATOM 5579 N N . THR B 1 122 ? 16.438 -19.344 18.344 1 41.34 122 THR B N 1
ATOM 5580 C CA . THR B 1 122 ? 16.531 -20.734 17.906 1 41.34 122 THR B CA 1
ATOM 5581 C C . THR B 1 122 ? 17.906 -21.312 18.266 1 41.34 122 THR B C 1
ATOM 5583 O O . THR B 1 122 ? 18.938 -20.828 17.797 1 41.34 122 THR B O 1
ATOM 5586 N N . ILE B 1 123 ? 18.156 -21.797 19.5 1 38.72 123 ILE B N 1
ATOM 5587 C CA . ILE B 1 123 ? 19.344 -22.547 19.922 1 38.72 123 ILE B CA 1
ATOM 5588 C C . ILE B 1 123 ? 19.719 -23.547 18.844 1 38.72 123 ILE B C 1
ATOM 5590 O O . ILE B 1 123 ? 18.969 -24.469 18.547 1 38.72 123 ILE B O 1
ATOM 5594 N N . ILE B 1 124 ? 20.594 -23.141 17.906 1 41.97 124 ILE B N 1
ATOM 5595 C CA . ILE B 1 124 ? 21.266 -24.109 17.062 1 41.97 124 ILE B CA 1
ATOM 5596 C C . ILE B 1 124 ? 22.109 -25.047 17.922 1 41.97 124 ILE B C 1
ATOM 5598 O O . ILE B 1 124 ? 23.062 -24.625 18.578 1 41.97 124 ILE B O 1
ATOM 5602 N N . ASP B 1 125 ? 21.703 -25.953 18.578 1 40.47 125 ASP B N 1
ATOM 5603 C CA . ASP B 1 125 ? 22.672 -26.922 19.078 1 40.47 125 ASP B CA 1
ATOM 5604 C C . ASP B 1 125 ? 23.5 -27.516 17.938 1 40.47 125 ASP B C 1
ATOM 5606 O O . ASP B 1 125 ? 22.953 -28.141 17.031 1 40.47 125 ASP B O 1
ATOM 5610 N N . PRO B 1 126 ? 24.578 -27.016 17.609 1 45.31 126 PRO B N 1
ATOM 5611 C CA . PRO B 1 126 ? 25.406 -27.625 16.562 1 45.31 126 PRO B CA 1
ATOM 5612 C C . PRO B 1 126 ? 25.219 -29.125 16.469 1 45.31 126 PRO B C 1
ATOM 5614 O O . PRO B 1 126 ? 25.406 -29.719 15.398 1 45.31 126 PRO B O 1
ATOM 5617 N N . GLY B 1 127 ? 25.375 -29.781 17.547 1 46.59 127 GLY B N 1
ATOM 5618 C CA . GLY B 1 127 ? 25.125 -31.203 17.562 1 46.59 127 GLY B CA 1
ATOM 5619 C C . GLY B 1 127 ? 23.672 -31.562 17.25 1 46.59 127 GLY B C 1
ATOM 5620 O O . GLY B 1 127 ? 23.297 -32.719 17.328 1 46.59 127 GLY B O 1
ATOM 5621 N N . ALA B 1 128 ? 22.797 -30.594 17.359 1 51.91 128 ALA B N 1
ATOM 5622 C CA . ALA B 1 128 ? 21.359 -30.875 17.297 1 51.91 128 ALA B CA 1
ATOM 5623 C C . ALA B 1 128 ? 20.938 -31.219 15.859 1 51.91 128 ALA B C 1
ATOM 5625 O O . ALA B 1 128 ? 21.172 -30.422 14.945 1 51.91 128 ALA B O 1
ATOM 5626 N N . GLU B 1 129 ? 20.719 -32.312 15.383 1 69.56 129 GLU B N 1
ATOM 5627 C CA . GLU B 1 129 ? 20.328 -33.094 14.211 1 69.56 129 GLU B CA 1
ATOM 5628 C C . GLU B 1 129 ? 18.969 -32.625 13.672 1 69.56 129 GLU B C 1
ATOM 5630 O O . GLU B 1 129 ? 18.422 -33.25 12.758 1 69.56 129 GLU B O 1
ATOM 5635 N N . ALA B 1 130 ? 18.344 -31.422 14.234 1 82.69 130 ALA B N 1
ATOM 5636 C CA . ALA B 1 130 ? 17.016 -31.094 13.695 1 82.69 130 ALA B CA 1
ATOM 5637 C C . ALA B 1 130 ? 16.781 -29.578 13.734 1 82.69 130 ALA B C 1
ATOM 5639 O O . ALA B 1 130 ? 17.406 -28.875 14.523 1 82.69 130 ALA B O 1
ATOM 5640 N N . ILE B 1 131 ? 16.125 -28.922 12.844 1 85.5 131 ILE B N 1
ATOM 5641 C CA . ILE B 1 131 ? 15.672 -27.531 12.789 1 85.5 131 ILE B CA 1
ATOM 5642 C C . ILE B 1 131 ? 14.273 -27.422 13.383 1 85.5 131 ILE B C 1
ATOM 5644 O O . ILE B 1 131 ? 13.344 -28.094 12.93 1 85.5 131 ILE B O 1
ATOM 5648 N N . THR B 1 132 ? 14.164 -26.641 14.438 1 85.06 132 THR B N 1
ATOM 5649 C CA . THR B 1 132 ? 12.852 -26.359 15 1 85.06 132 THR B CA 1
ATOM 5650 C C . THR B 1 132 ? 12.242 -25.125 14.344 1 85.06 132 THR B C 1
ATOM 5652 O O . THR B 1 132 ? 12.773 -24.016 14.461 1 85.06 132 THR B O 1
ATOM 5655 N N . ILE B 1 133 ? 11.188 -25.234 13.68 1 87.94 133 ILE B N 1
ATOM 5656 C CA . ILE B 1 133 ? 10.508 -24.125 13 1 87.94 133 ILE B CA 1
ATOM 5657 C C . ILE B 1 133 ? 9.617 -23.391 14 1 87.94 133 ILE B C 1
ATOM 5659 O O . ILE B 1 133 ? 9.828 -22.203 14.266 1 87.94 133 ILE B O 1
ATOM 5663 N N . ILE B 1 134 ? 8.641 -24.016 14.625 1 86.81 134 ILE B N 1
ATOM 5664 C CA . ILE B 1 134 ? 7.852 -23.594 15.773 1 86.81 134 ILE B CA 1
ATOM 5665 C C . ILE B 1 134 ? 7.746 -24.75 16.781 1 86.81 134 ILE B C 1
ATOM 5667 O O . ILE B 1 134 ? 8.086 -25.891 16.453 1 86.81 134 ILE B O 1
ATOM 5671 N N . PRO B 1 135 ? 7.332 -24.422 18 1 82.31 135 PRO B N 1
ATOM 5672 C CA . PRO B 1 135 ? 7.172 -25.531 18.953 1 82.31 135 PRO B CA 1
ATOM 5673 C C . PRO B 1 135 ? 6.27 -26.641 18.406 1 82.31 135 PRO B C 1
ATOM 5675 O O . PRO B 1 135 ? 5.145 -26.375 17.984 1 82.31 135 PRO B O 1
ATOM 5678 N N . GLY B 1 136 ? 6.742 -27.922 18.375 1 82.12 136 GLY B N 1
ATOM 5679 C CA . GLY B 1 136 ? 5.984 -29.062 17.891 1 82.12 136 GLY B CA 1
ATOM 5680 C C . GLY B 1 136 ? 6.25 -29.375 16.438 1 82.12 136 GLY B C 1
ATOM 5681 O O . GLY B 1 136 ? 5.867 -30.453 15.945 1 82.12 136 GLY B O 1
ATOM 5682 N N . TYR B 1 137 ? 6.859 -28.484 15.688 1 87.06 137 TYR B N 1
ATOM 5683 C CA . TYR B 1 137 ? 7.18 -28.641 14.273 1 87.06 137 TYR B CA 1
ATOM 5684 C C . TYR B 1 137 ? 8.688 -28.594 14.047 1 87.06 137 TYR B C 1
ATOM 5686 O O . TYR B 1 137 ? 9.289 -27.516 14.062 1 87.06 137 TYR B O 1
ATOM 5694 N N . GLN B 1 138 ? 9.297 -29.875 13.859 1 87.56 138 GLN B N 1
ATOM 5695 C CA . GLN B 1 138 ? 10.734 -30 13.664 1 87.56 138 GLN B CA 1
ATOM 5696 C C . GLN B 1 138 ? 11.055 -30.828 12.43 1 87.56 138 GLN B C 1
ATOM 5698 O O . GLN B 1 138 ? 10.297 -31.734 12.062 1 87.56 138 GLN B O 1
ATOM 5703 N N . VAL B 1 139 ? 12.078 -30.453 11.805 1 88.5 139 VAL B N 1
ATOM 5704 C CA . VAL B 1 139 ? 12.562 -31.172 10.633 1 88.5 139 VAL B CA 1
ATOM 5705 C C . VAL B 1 139 ? 14.031 -31.547 10.82 1 88.5 139 VAL B C 1
ATOM 5707 O O . VAL B 1 139 ? 14.82 -30.75 11.312 1 88.5 139 VAL B O 1
ATOM 5710 N N . THR B 1 140 ? 14.367 -32.781 10.453 1 87.56 140 THR B N 1
ATOM 5711 C CA . THR B 1 140 ? 15.758 -33.188 10.547 1 87.56 140 THR B CA 1
ATOM 5712 C C . THR B 1 140 ? 16.609 -32.5 9.508 1 87.56 140 THR B C 1
ATOM 5714 O O . THR B 1 140 ? 16.094 -31.969 8.516 1 87.56 140 THR B O 1
ATOM 5717 N N . LEU B 1 141 ? 17.922 -32.469 9.734 1 88.56 141 LEU B N 1
ATOM 5718 C CA . LEU B 1 141 ? 18.828 -31.797 8.797 1 88.56 141 LEU B CA 1
ATOM 5719 C C . LEU B 1 141 ? 18.844 -32.531 7.449 1 88.56 141 LEU B C 1
ATOM 5721 O O . LEU B 1 141 ? 19 -31.891 6.402 1 88.56 141 LEU B O 1
ATOM 5725 N N . GLN B 1 142 ? 18.734 -33.812 7.543 1 88.75 142 GLN B N 1
ATOM 5726 C CA . GLN B 1 142 ? 18.656 -34.594 6.309 1 88.75 142 GLN B CA 1
ATOM 5727 C C . GLN B 1 142 ? 17.422 -34.25 5.5 1 88.75 142 GLN B C 1
ATOM 5729 O O . GLN B 1 142 ? 17.484 -34.062 4.285 1 88.75 142 GLN B O 1
ATOM 5734 N N . GLU B 1 143 ? 16.297 -34.188 6.242 1 88.62 143 GLU B N 1
ATOM 5735 C CA . GLU B 1 143 ? 15.062 -33.75 5.582 1 88.62 143 GLU B CA 1
ATOM 5736 C C . GLU B 1 143 ? 15.18 -32.344 5.039 1 88.62 143 GLU B C 1
ATOM 5738 O O . GLU B 1 143 ? 14.695 -32.062 3.943 1 88.62 143 GLU B O 1
ATOM 5743 N N . ALA B 1 144 ? 15.789 -31.516 5.816 1 92.06 144 ALA B N 1
ATOM 5744 C CA . ALA B 1 144 ? 15.969 -30.125 5.41 1 92.06 144 ALA B CA 1
ATOM 5745 C C . ALA B 1 144 ? 16.781 -30.031 4.117 1 92.06 144 ALA B C 1
ATOM 5747 O O . ALA B 1 144 ? 16.484 -29.203 3.248 1 92.06 144 ALA B O 1
ATOM 5748 N N . GLU B 1 145 ? 17.781 -30.828 4.027 1 92.56 145 GLU B N 1
ATOM 5749 C CA . GLU B 1 145 ? 18.609 -30.844 2.818 1 92.56 145 GLU B CA 1
ATOM 5750 C C . GLU B 1 145 ? 17.797 -31.312 1.609 1 92.56 145 GLU B C 1
ATOM 5752 O O . GLU B 1 145 ? 17.969 -30.781 0.508 1 92.56 145 GLU B O 1
ATOM 5757 N N . LEU B 1 146 ? 16.984 -32.312 1.827 1 90.75 146 LEU B N 1
ATOM 5758 C CA . LEU B 1 146 ? 16.125 -32.781 0.75 1 90.75 146 LEU B CA 1
ATOM 5759 C C . LEU B 1 146 ? 15.148 -31.719 0.302 1 90.75 146 LEU B C 1
ATOM 5761 O O . LEU B 1 146 ? 14.922 -31.531 -0.897 1 90.75 146 LEU B O 1
ATOM 5765 N N . ILE B 1 147 ? 14.594 -31.031 1.277 1 91.44 147 ILE B N 1
ATOM 5766 C CA . ILE B 1 147 ? 13.633 -29.969 0.979 1 91.44 147 ILE B CA 1
ATOM 5767 C C . ILE B 1 147 ? 14.336 -28.828 0.263 1 91.44 147 ILE B C 1
ATOM 5769 O O . ILE B 1 147 ? 13.766 -28.203 -0.636 1 91.44 147 ILE B O 1
ATOM 5773 N N . PHE B 1 148 ? 15.516 -28.562 0.697 1 93.62 148 PHE B N 1
ATOM 5774 C CA . PHE B 1 148 ? 16.328 -27.531 0.064 1 93.62 148 PHE B CA 1
ATOM 5775 C C . PHE B 1 148 ? 16.5 -27.812 -1.425 1 93.62 148 PHE B C 1
ATOM 5777 O O . PHE B 1 148 ? 16.328 -26.922 -2.254 1 93.62 148 PHE B O 1
ATOM 5784 N N . GLN B 1 149 ? 16.719 -29.031 -1.752 1 92.19 149 GLN B N 1
ATOM 5785 C CA . GLN B 1 149 ? 16.891 -29.438 -3.143 1 92.19 149 GLN B CA 1
ATOM 5786 C C . GLN B 1 149 ? 15.562 -29.438 -3.885 1 92.19 149 GLN B C 1
ATOM 5788 O O . GLN B 1 149 ? 15.484 -29.016 -5.039 1 92.19 149 GLN B O 1
ATOM 5793 N N . LEU B 1 150 ? 14.57 -29.938 -3.211 1 90.94 150 LEU B N 1
ATOM 5794 C CA . LEU B 1 150 ? 13.234 -29.984 -3.803 1 90.94 150 LEU B CA 1
ATOM 5795 C C . LEU B 1 150 ? 12.75 -28.578 -4.156 1 90.94 150 LEU B C 1
ATOM 5797 O O . LEU B 1 150 ? 12.195 -28.375 -5.238 1 90.94 150 LEU B O 1
ATOM 5801 N N . TYR B 1 151 ? 12.922 -27.688 -3.213 1 94.5 151 TYR B N 1
ATOM 5802 C CA . TYR B 1 151 ? 12.516 -26.297 -3.445 1 94.5 151 TYR B CA 1
ATOM 5803 C C . TYR B 1 151 ? 13.219 -25.734 -4.668 1 94.5 151 TYR B C 1
ATOM 5805 O O . TYR B 1 151 ? 12.586 -25.078 -5.504 1 94.5 151 TYR B O 1
ATOM 5813 N N . THR B 1 152 ? 14.5 -25.953 -4.758 1 94.19 152 THR B N 1
ATOM 5814 C CA . THR B 1 152 ? 15.305 -25.391 -5.836 1 94.19 152 THR B CA 1
ATOM 5815 C C . THR B 1 152 ? 14.93 -26.016 -7.176 1 94.19 152 THR B C 1
ATOM 5817 O O . THR B 1 152 ? 14.859 -25.328 -8.188 1 94.19 152 THR B O 1
ATOM 5820 N N . SER B 1 153 ? 14.547 -27.234 -7.184 1 92.75 153 SER B N 1
ATOM 5821 C CA . SER B 1 153 ? 14.32 -27.938 -8.438 1 92.75 153 SER B CA 1
ATOM 5822 C C . SER B 1 153 ? 12.867 -27.797 -8.891 1 92.75 153 SER B C 1
ATOM 5824 O O . SER B 1 153 ? 12.602 -27.672 -10.086 1 92.75 153 SER B O 1
ATOM 5826 N N . ASP B 1 154 ? 11.922 -27.797 -7.914 1 92 154 ASP B N 1
ATOM 5827 C CA . ASP B 1 154 ? 10.523 -27.953 -8.305 1 92 154 ASP B CA 1
ATOM 5828 C C . ASP B 1 154 ? 9.734 -26.672 -8.031 1 92 154 ASP B C 1
ATOM 5830 O O . ASP B 1 154 ? 8.781 -26.359 -8.742 1 92 154 ASP B O 1
ATOM 5834 N N . PHE B 1 155 ? 10.078 -25.984 -6.977 1 95.06 155 PHE B N 1
ATOM 5835 C CA . PHE B 1 155 ? 9.266 -24.844 -6.574 1 95.06 155 PHE B CA 1
ATOM 5836 C C . PHE B 1 155 ? 9.781 -23.562 -7.223 1 95.06 155 PHE B C 1
ATOM 5838 O O . PHE B 1 155 ? 8.992 -22.75 -7.727 1 95.06 155 PHE B O 1
ATOM 5845 N N . VAL B 1 156 ? 11.086 -23.344 -7.293 1 96.75 156 VAL B N 1
ATOM 5846 C CA . VAL B 1 156 ? 11.695 -22.125 -7.805 1 96.75 156 VAL B CA 1
ATOM 5847 C C . VAL B 1 156 ? 11.297 -21.922 -9.266 1 96.75 156 VAL B C 1
ATOM 5849 O O . VAL B 1 156 ? 10.969 -20.812 -9.672 1 96.75 156 VAL B O 1
ATOM 5852 N N . PRO B 1 157 ? 11.219 -22.984 -10.062 1 95.12 157 PRO B N 1
ATOM 5853 C CA . PRO B 1 157 ? 10.805 -22.766 -11.453 1 95.12 157 PRO B CA 1
ATOM 5854 C C . PRO B 1 157 ? 9.367 -22.266 -11.57 1 95.12 157 PRO B C 1
ATOM 5856 O O . PRO B 1 157 ? 9 -21.672 -12.578 1 95.12 157 PRO B O 1
ATOM 5859 N N . GLN B 1 158 ? 8.523 -22.547 -10.57 1 95.88 158 GLN B N 1
ATOM 5860 C CA . GLN B 1 158 ? 7.137 -22.094 -10.578 1 95.88 158 GLN B CA 1
ATOM 5861 C C . GLN B 1 158 ? 7.039 -20.641 -10.109 1 95.88 158 GLN B C 1
ATOM 5863 O O . GLN B 1 158 ? 6.082 -19.938 -10.445 1 95.88 158 GLN B O 1
ATOM 5868 N N . PHE B 1 159 ? 8 -20.25 -9.352 1 97.94 159 PHE B N 1
ATOM 5869 C CA . PHE B 1 159 ? 8.086 -18.906 -8.781 1 97.94 159 PHE B CA 1
ATOM 5870 C C . PHE B 1 159 ? 9.547 -18.469 -8.625 1 97.94 159 PHE B C 1
ATOM 5872 O O . PHE B 1 159 ? 10.078 -18.469 -7.52 1 97.94 159 PHE B O 1
ATOM 5879 N N . PRO B 1 160 ? 10.062 -18.016 -9.727 1 98.12 160 PRO B N 1
ATOM 5880 C CA . PRO B 1 160 ? 11.516 -17.828 -9.805 1 98.12 160 PRO B CA 1
ATOM 5881 C C . PRO B 1 160 ? 11.984 -16.531 -9.148 1 98.12 160 PRO B C 1
ATOM 5883 O O . PRO B 1 160 ? 13.039 -16 -9.508 1 98.12 160 PRO B O 1
ATOM 5886 N N . PHE B 1 161 ? 11.383 -15.992 -8.156 1 98.62 161 PHE B N 1
ATOM 5887 C CA . PHE B 1 161 ? 11.703 -14.68 -7.605 1 98.62 161 PHE B CA 1
ATOM 5888 C C . PHE B 1 161 ? 12.516 -14.812 -6.324 1 98.62 161 PHE B C 1
ATOM 5890 O O . PHE B 1 161 ? 13.117 -13.836 -5.859 1 98.62 161 PHE B O 1
ATOM 5897 N N . VAL B 1 162 ? 12.539 -16.031 -5.719 1 98.31 162 VAL B N 1
ATOM 5898 C CA . VAL B 1 162 ? 13.297 -16.234 -4.492 1 98.31 162 VAL B CA 1
ATOM 5899 C C . VAL B 1 162 ? 14.125 -17.516 -4.602 1 98.31 162 VAL B C 1
ATOM 5901 O O . VAL B 1 162 ? 13.906 -18.469 -3.848 1 98.31 162 VAL B O 1
ATOM 5904 N N . PRO B 1 163 ? 15.078 -17.516 -5.461 1 97.38 163 PRO B N 1
ATOM 5905 C CA . PRO B 1 163 ? 15.969 -18.672 -5.512 1 97.38 163 PRO B CA 1
ATOM 5906 C C . PRO B 1 163 ? 16.906 -18.75 -4.312 1 97.38 163 PRO B C 1
ATOM 5908 O O . PRO B 1 163 ? 17.203 -17.719 -3.691 1 97.38 163 PRO B O 1
ATOM 5911 N N . LEU B 1 164 ? 17.344 -19.938 -3.984 1 94.44 164 LEU B N 1
ATOM 5912 C CA . LEU B 1 164 ? 18.297 -20.125 -2.898 1 94.44 164 LEU B CA 1
ATOM 5913 C C . LEU B 1 164 ? 19.719 -20.266 -3.439 1 94.44 164 LEU B C 1
ATOM 5915 O O . LEU B 1 164 ? 19.906 -20.734 -4.562 1 94.44 164 LEU B O 1
ATOM 5919 N N . PRO B 1 165 ? 20.594 -19.781 -2.686 1 89.44 165 PRO B N 1
ATOM 5920 C CA . PRO B 1 165 ? 21.984 -19.938 -3.109 1 89.44 165 PRO B CA 1
ATOM 5921 C C . PRO B 1 165 ? 22.438 -21.406 -3.094 1 89.44 165 PRO B C 1
ATOM 5923 O O . PRO B 1 165 ? 21.703 -22.281 -2.631 1 89.44 165 PRO B O 1
ATOM 5926 N N . ASN B 1 166 ? 23.594 -21.594 -3.738 1 80.81 166 ASN B N 1
ATOM 5927 C CA . ASN B 1 166 ? 24.172 -22.938 -3.803 1 80.81 166 ASN B CA 1
ATOM 5928 C C . ASN B 1 166 ? 24.844 -23.312 -2.488 1 80.81 166 ASN B C 1
ATOM 5930 O O . ASN B 1 166 ? 26.031 -23.594 -2.459 1 80.81 166 ASN B O 1
ATOM 5934 N N . ASP B 1 167 ? 24.109 -23.141 -1.446 1 80.75 167 ASP B N 1
ATOM 5935 C CA . ASP B 1 167 ? 24.578 -23.484 -0.109 1 80.75 167 ASP B CA 1
ATOM 5936 C C . ASP B 1 167 ? 23.906 -24.766 0.401 1 80.75 167 ASP B C 1
ATOM 5938 O O . ASP B 1 167 ? 23.031 -25.312 -0.26 1 80.75 167 ASP B O 1
ATOM 5942 N N . ASN B 1 168 ? 24.547 -25.266 1.428 1 87.44 168 ASN B N 1
ATOM 5943 C CA . ASN B 1 168 ? 23.844 -26.344 2.104 1 87.44 168 ASN B CA 1
ATOM 5944 C C . ASN B 1 168 ? 22.734 -25.812 3.02 1 87.44 168 ASN B C 1
ATOM 5946 O O . ASN B 1 168 ? 22.719 -24.625 3.359 1 87.44 168 ASN B O 1
ATOM 5950 N N . ALA B 1 169 ? 21.828 -26.672 3.336 1 90.88 169 ALA B N 1
ATOM 5951 C CA . ALA B 1 169 ? 20.641 -26.312 4.109 1 90.88 169 ALA B CA 1
ATOM 5952 C C . ALA B 1 169 ? 21.016 -25.703 5.457 1 90.88 169 ALA B C 1
ATOM 5954 O O . ALA B 1 169 ? 20.422 -24.719 5.895 1 90.88 169 ALA B O 1
ATOM 5955 N N . TYR B 1 170 ? 22.016 -26.234 6.008 1 88.19 170 TYR B N 1
ATOM 5956 C CA . TYR B 1 170 ? 22.422 -25.781 7.332 1 88.19 170 TYR B CA 1
ATOM 5957 C C . TYR B 1 170 ? 22.984 -24.375 7.277 1 88.19 170 TYR B C 1
ATOM 5959 O O . TYR B 1 170 ? 22.609 -23.516 8.086 1 88.19 170 TYR B O 1
ATOM 5967 N N . ASP B 1 171 ? 23.891 -24.156 6.383 1 89.88 171 ASP B N 1
ATOM 5968 C CA . ASP B 1 171 ? 24.484 -22.828 6.234 1 89.88 171 ASP B CA 1
ATOM 5969 C C . ASP B 1 171 ? 23.422 -21.797 5.867 1 89.88 171 ASP B C 1
ATOM 5971 O O . ASP B 1 171 ? 23.469 -20.656 6.34 1 89.88 171 ASP B O 1
ATOM 5975 N N . PHE B 1 172 ? 22.547 -22.219 5.07 1 93 172 PHE B N 1
ATOM 5976 C CA . PHE B 1 172 ? 21.484 -21.297 4.676 1 93 172 PHE B CA 1
ATOM 5977 C C . PHE B 1 172 ? 20.578 -20.984 5.859 1 93 172 PHE B C 1
ATOM 5979 O O . PHE B 1 172 ? 20.188 -19.828 6.047 1 93 172 PHE B O 1
ATOM 5986 N N . TYR B 1 173 ? 20.281 -21.953 6.676 1 91.94 173 TYR B N 1
ATOM 5987 C CA . TYR B 1 173 ? 19.453 -21.766 7.859 1 91.94 173 TYR B CA 1
ATOM 5988 C C . TYR B 1 173 ? 20.109 -20.797 8.836 1 91.94 173 TYR B C 1
ATOM 5990 O O . TYR B 1 173 ? 19.453 -19.969 9.453 1 91.94 173 TYR B O 1
ATOM 5998 N N . ARG B 1 174 ? 21.359 -20.828 8.945 1 89.31 174 ARG B N 1
ATOM 5999 C CA . ARG B 1 174 ? 22.109 -19.953 9.844 1 89.31 174 ARG B CA 1
ATOM 6000 C C . ARG B 1 174 ? 22.078 -18.516 9.352 1 89.31 174 ARG B C 1
ATOM 6002 O O . ARG B 1 174 ? 21.984 -17.578 10.148 1 89.31 174 ARG B O 1
ATOM 6009 N N . SER B 1 175 ? 22.125 -18.391 8.102 1 91.19 175 SER B N 1
ATOM 6010 C CA . SER B 1 175 ? 22.219 -17.047 7.527 1 91.19 175 SER B CA 1
ATOM 6011 C C . SER B 1 175 ? 20.844 -16.406 7.434 1 91.19 175 SER B C 1
ATOM 6013 O O . SER B 1 175 ? 20.688 -15.211 7.707 1 91.19 175 SER B O 1
ATOM 6015 N N . LYS B 1 176 ? 19.828 -17.172 6.957 1 95.38 176 LYS B N 1
ATOM 6016 C CA . LYS B 1 176 ? 18.469 -16.672 6.746 1 95.38 176 LYS B CA 1
ATOM 6017 C C . LYS B 1 176 ? 17.438 -17.625 7.344 1 95.38 176 LYS B C 1
ATOM 6019 O O . LYS B 1 176 ? 16.656 -18.234 6.613 1 95.38 176 LYS B O 1
ATOM 6024 N N . PRO B 1 177 ? 17.312 -17.594 8.617 1 93.81 177 PRO B N 1
ATOM 6025 C CA . PRO B 1 177 ? 16.469 -18.578 9.305 1 93.81 177 PRO B CA 1
ATOM 6026 C C . PRO B 1 177 ? 14.984 -18.406 8.984 1 93.81 177 PRO B C 1
ATOM 6028 O O . PRO B 1 177 ? 14.273 -19.391 8.797 1 93.81 177 PRO B O 1
ATOM 6031 N N . LEU B 1 178 ? 14.484 -17.172 8.961 1 95.88 178 LEU B N 1
ATOM 6032 C CA . LEU B 1 178 ? 13.062 -16.953 8.695 1 95.88 178 LEU B CA 1
ATOM 6033 C C . LEU B 1 178 ? 12.688 -17.469 7.305 1 95.88 178 LEU B C 1
ATOM 6035 O O . LEU B 1 178 ? 11.672 -18.141 7.137 1 95.88 178 LEU B O 1
ATOM 6039 N N . LEU B 1 179 ? 13.469 -17.125 6.34 1 97.19 179 LEU B N 1
ATOM 6040 C CA . LEU B 1 179 ? 13.211 -17.562 4.969 1 97.19 179 LEU B CA 1
ATOM 6041 C C . LEU B 1 179 ? 13.227 -19.078 4.863 1 97.19 179 LEU B C 1
ATOM 6043 O O . LEU B 1 179 ? 12.352 -19.672 4.238 1 97.19 179 LEU B O 1
ATOM 6047 N N . PHE B 1 180 ? 14.234 -19.672 5.461 1 95.31 180 PHE B N 1
ATOM 6048 C CA . PHE B 1 180 ? 14.344 -21.125 5.352 1 95.31 180 PHE B CA 1
ATOM 6049 C C . PHE B 1 180 ? 13.18 -21.812 6.062 1 95.31 180 PHE B C 1
ATOM 6051 O O . PHE B 1 180 ? 12.625 -22.797 5.555 1 95.31 180 PHE B O 1
ATOM 6058 N N . LYS B 1 181 ? 12.766 -21.344 7.25 1 94.31 181 LYS B N 1
ATOM 6059 C CA . LYS B 1 181 ? 11.594 -21.891 7.934 1 94.31 181 LYS B CA 1
ATOM 6060 C C . LYS B 1 181 ? 10.352 -21.812 7.051 1 94.31 181 LYS B C 1
ATOM 6062 O O . LYS B 1 181 ? 9.539 -22.734 7.031 1 94.31 181 LYS B O 1
ATOM 6067 N N . THR B 1 182 ? 10.18 -20.703 6.34 1 96.38 182 THR B N 1
ATOM 6068 C CA . THR B 1 182 ? 9.039 -20.531 5.453 1 96.38 182 THR B CA 1
ATOM 6069 C C . THR B 1 182 ? 9.094 -21.531 4.293 1 96.38 182 THR B C 1
ATOM 6071 O O . THR B 1 182 ? 8.07 -22.094 3.902 1 96.38 182 THR B O 1
ATOM 6074 N N . VAL B 1 183 ? 10.312 -21.75 3.791 1 95.94 183 VAL B N 1
ATOM 6075 C CA . VAL B 1 183 ? 10.508 -22.719 2.721 1 95.94 183 VAL B CA 1
ATOM 6076 C C . VAL B 1 183 ? 10.148 -24.109 3.219 1 95.94 183 VAL B C 1
ATOM 6078 O O . VAL B 1 183 ? 9.469 -24.875 2.525 1 95.94 183 VAL B O 1
ATOM 6081 N N . LEU B 1 184 ? 10.609 -24.438 4.41 1 92.56 184 LEU B N 1
ATOM 6082 C CA . LEU B 1 184 ? 10.305 -25.734 4.992 1 92.56 184 LEU B CA 1
ATOM 6083 C C . LEU B 1 184 ? 8.797 -25.922 5.156 1 92.56 184 LEU B C 1
ATOM 6085 O O . LEU B 1 184 ? 8.258 -26.984 4.836 1 92.56 184 LEU B O 1
ATOM 6089 N N . TRP B 1 185 ? 8.102 -24.906 5.645 1 91.62 185 TRP B N 1
ATOM 6090 C CA . TRP B 1 185 ? 6.652 -24.953 5.797 1 91.62 185 TRP B CA 1
ATOM 6091 C C . TRP B 1 185 ? 5.969 -25.125 4.449 1 91.62 185 TRP B C 1
ATOM 6093 O O . TRP B 1 185 ? 4.988 -25.875 4.336 1 91.62 185 TRP B O 1
ATOM 6103 N N . THR B 1 186 ? 6.457 -24.531 3.414 1 92.5 186 THR B N 1
ATOM 6104 C CA . THR B 1 186 ? 5.859 -24.531 2.084 1 92.5 186 THR B CA 1
ATOM 6105 C C . THR B 1 186 ? 6.012 -25.891 1.427 1 92.5 186 THR B C 1
ATOM 6107 O O . THR B 1 186 ? 5.059 -26.422 0.848 1 92.5 186 THR B O 1
ATOM 6110 N N . CYS B 1 187 ? 7.199 -26.469 1.562 1 89.06 187 CYS B N 1
ATOM 6111 C CA . CYS B 1 187 ? 7.512 -27.688 0.839 1 89.06 187 CYS B CA 1
ATOM 6112 C C . CYS B 1 187 ? 7.059 -28.922 1.623 1 89.06 187 CYS B C 1
ATOM 6114 O O . CYS B 1 187 ? 6.785 -29.969 1.038 1 89.06 187 CYS B O 1
ATOM 6116 N N . MET B 1 188 ? 7.059 -28.734 2.957 1 83.62 188 MET B N 1
ATOM 6117 C CA . MET B 1 188 ? 6.633 -29.828 3.812 1 83.62 188 MET B CA 1
ATOM 6118 C C . MET B 1 188 ? 5.703 -29.328 4.914 1 83.62 188 MET B C 1
ATOM 6120 O O . MET B 1 188 ? 6.074 -29.328 6.09 1 83.62 188 MET B O 1
ATOM 6124 N N . PRO B 1 189 ? 4.52 -29 4.48 1 79.75 189 PRO B N 1
ATOM 6125 C CA . PRO B 1 189 ? 3.605 -28.484 5.504 1 79.75 189 PRO B CA 1
ATOM 6126 C C . PRO B 1 189 ? 3.275 -29.531 6.574 1 79.75 189 PRO B C 1
ATOM 6128 O O . PRO B 1 189 ? 3.158 -30.719 6.266 1 79.75 189 PRO B O 1
ATOM 6131 N N . PRO B 1 190 ? 3.207 -29.031 7.77 1 79.88 190 PRO B N 1
ATOM 6132 C CA . PRO B 1 190 ? 2.848 -29.922 8.875 1 79.88 190 PRO B CA 1
ATOM 6133 C C . PRO B 1 190 ? 1.356 -30.25 8.906 1 79.88 190 PRO B C 1
ATOM 6135 O O . PRO B 1 190 ? 0.657 -30.062 7.91 1 79.88 190 PRO B O 1
ATOM 6138 N N . SER B 1 191 ? 0.95 -30.875 10.031 1 80.31 191 SER B N 1
ATOM 6139 C CA . SER B 1 191 ? -0.472 -31.125 10.25 1 80.31 191 SER B CA 1
ATOM 6140 C C . SER B 1 191 ? -1.269 -29.828 10.234 1 80.31 191 SER B C 1
ATOM 6142 O O . SER B 1 191 ? -0.693 -28.734 10.32 1 80.31 191 SER B O 1
ATOM 6144 N N . ARG B 1 192 ? -2.508 -29.953 10.117 1 81 192 ARG B N 1
ATOM 6145 C CA . ARG B 1 192 ? -3.377 -28.797 10.016 1 81 192 ARG B CA 1
ATOM 6146 C C . ARG B 1 192 ? -3.221 -27.891 11.234 1 81 192 ARG B C 1
ATOM 6148 O O . ARG B 1 192 ? -3.1 -26.672 11.094 1 81 192 ARG B O 1
ATOM 6155 N N . ASP B 1 193 ? -3.248 -28.484 12.367 1 81.38 193 ASP B N 1
ATOM 6156 C CA . ASP B 1 193 ? -3.154 -27.703 13.594 1 81.38 193 ASP B CA 1
ATOM 6157 C C . ASP B 1 193 ? -1.818 -26.969 13.672 1 81.38 193 ASP B C 1
ATOM 6159 O O . ASP B 1 193 ? -1.771 -25.797 14.055 1 81.38 193 ASP B O 1
ATOM 6163 N N . LEU B 1 194 ? -0.812 -27.688 13.297 1 84.75 194 LEU B N 1
ATOM 6164 C CA . LEU B 1 194 ? 0.513 -27.078 13.328 1 84.75 194 LEU B CA 1
ATOM 6165 C C . LEU B 1 194 ? 0.652 -26.016 12.242 1 84.75 194 LEU B C 1
ATOM 6167 O O . LEU B 1 194 ? 1.369 -25.031 12.414 1 84.75 194 LEU B O 1
ATOM 6171 N N . SER B 1 195 ? -0.01 -26.219 11.141 1 87.44 195 SER B N 1
ATOM 6172 C CA . SER B 1 195 ? 0.018 -25.219 10.078 1 87.44 195 SER B CA 1
ATOM 6173 C C . SER B 1 195 ? -0.646 -23.922 10.531 1 87.44 195 SER B C 1
ATOM 6175 O O . SER B 1 195 ? -0.151 -22.828 10.234 1 87.44 195 SER B O 1
ATOM 6177 N N . VAL B 1 196 ? -1.763 -24.047 11.25 1 86.31 196 VAL B N 1
ATOM 6178 C CA . VAL B 1 196 ? -2.447 -22.875 11.789 1 86.31 196 VAL B CA 1
ATOM 6179 C C . VAL B 1 196 ? -1.543 -22.156 12.797 1 86.31 196 VAL B C 1
ATOM 6181 O O . VAL B 1 196 ? -1.456 -20.938 12.797 1 86.31 196 VAL B O 1
ATOM 6184 N N . ALA B 1 197 ? -0.88 -22.984 13.57 1 86.62 197 ALA B N 1
ATOM 6185 C CA . ALA B 1 197 ? 0.052 -22.422 14.547 1 86.62 197 ALA B CA 1
ATOM 6186 C C . ALA B 1 197 ? 1.2 -21.688 13.859 1 86.62 197 ALA B C 1
ATOM 6188 O O . ALA B 1 197 ? 1.64 -20.625 14.312 1 86.62 197 ALA B O 1
ATOM 6189 N N . PHE B 1 198 ? 1.685 -22.312 12.828 1 91.31 198 PHE B N 1
ATOM 6190 C CA . PHE B 1 198 ? 2.762 -21.672 12.078 1 91.31 198 PHE B CA 1
ATOM 6191 C C . PHE B 1 198 ? 2.299 -20.344 11.484 1 91.31 198 PHE B C 1
ATOM 6193 O O . PHE B 1 198 ? 3.02 -19.344 11.539 1 91.31 198 PHE B O 1
ATOM 6200 N N . GLU B 1 199 ? 1.144 -20.312 10.867 1 92.25 199 GLU B N 1
ATOM 6201 C CA . GLU B 1 199 ? 0.621 -19.109 10.258 1 92.25 199 GLU B CA 1
ATOM 6202 C C . GLU B 1 199 ? 0.492 -17.984 11.281 1 92.25 199 GLU B C 1
ATOM 6204 O O . GLU B 1 199 ? 0.842 -16.828 11 1 92.25 199 GLU B O 1
ATOM 6209 N N . ARG B 1 200 ? -0.017 -18.297 12.406 1 89.12 200 ARG B N 1
ATOM 6210 C CA . ARG B 1 200 ? -0.128 -17.312 13.484 1 89.12 200 ARG B CA 1
ATOM 6211 C C . ARG B 1 200 ? 1.247 -16.812 13.914 1 89.12 200 ARG B C 1
ATOM 6213 O O . ARG B 1 200 ? 1.453 -15.609 14.078 1 89.12 200 ARG B O 1
ATOM 6220 N N . TRP B 1 201 ? 2.135 -17.766 14.117 1 90.69 201 TRP B N 1
ATOM 6221 C CA . TRP B 1 201 ? 3.504 -17.406 14.477 1 90.69 201 TRP B CA 1
ATOM 6222 C C . TRP B 1 201 ? 4.121 -16.5 13.422 1 90.69 201 TRP B C 1
ATOM 6224 O O . TRP B 1 201 ? 4.766 -15.5 13.75 1 90.69 201 TRP B O 1
ATOM 6234 N N . PHE B 1 202 ? 3.973 -16.922 12.188 1 94.88 202 PHE B N 1
ATOM 6235 C CA . PHE B 1 202 ? 4.547 -16.172 11.078 1 94.88 202 PHE B CA 1
ATOM 6236 C C . PHE B 1 202 ? 4.047 -14.734 11.078 1 94.88 202 PHE B C 1
ATOM 6238 O O . PHE B 1 202 ? 4.836 -13.789 10.969 1 94.88 202 PHE B O 1
ATOM 6245 N N . ARG B 1 203 ? 2.768 -14.461 11.203 1 95.56 203 ARG B N 1
ATOM 6246 C CA . ARG B 1 203 ? 2.176 -13.125 11.258 1 95.56 203 ARG B CA 1
ATOM 6247 C C . ARG B 1 203 ? 2.719 -12.328 12.438 1 95.56 203 ARG B C 1
ATOM 6249 O O . ARG B 1 203 ? 3.076 -11.164 12.289 1 95.56 203 ARG B O 1
ATOM 6256 N N . GLN B 1 204 ? 2.77 -12.992 13.555 1 93 204 GLN B N 1
ATOM 6257 C CA . GLN B 1 204 ? 3.275 -12.336 14.758 1 93 204 GLN B CA 1
ATOM 6258 C C . GLN B 1 204 ? 4.734 -11.93 14.586 1 93 204 GLN B C 1
ATOM 6260 O O . GLN B 1 204 ? 5.121 -10.812 14.945 1 93 204 GLN B O 1
ATOM 6265 N N . HIS B 1 205 ? 5.445 -12.852 14.047 1 92.25 205 HIS B N 1
ATOM 6266 C CA . HIS B 1 205 ? 6.875 -12.625 13.859 1 92.25 205 HIS B CA 1
ATOM 6267 C C . HIS B 1 205 ? 7.133 -11.469 12.898 1 92.25 205 HIS B C 1
ATOM 6269 O O . HIS B 1 205 ? 7.938 -10.586 13.188 1 92.25 205 HIS B O 1
ATOM 6275 N N . ILE B 1 206 ? 6.477 -11.453 11.828 1 96.38 206 ILE B N 1
ATOM 6276 C CA . ILE B 1 206 ? 6.637 -10.398 10.836 1 96.38 206 ILE B CA 1
ATOM 6277 C C . ILE B 1 206 ? 6.164 -9.062 11.414 1 96.38 206 ILE B C 1
ATOM 6279 O O . ILE B 1 206 ? 6.844 -8.047 11.273 1 96.38 206 ILE B O 1
ATOM 6283 N N . ALA B 1 207 ? 5.004 -9.055 12.055 1 94.75 207 ALA B N 1
ATOM 6284 C CA . ALA B 1 207 ? 4.453 -7.84 12.648 1 94.75 207 ALA B CA 1
ATOM 6285 C C . ALA B 1 207 ? 5.422 -7.234 13.664 1 94.75 207 ALA B C 1
ATOM 6287 O O . ALA B 1 207 ? 5.648 -6.023 13.664 1 94.75 207 ALA B O 1
ATOM 6288 N N . TYR B 1 208 ? 5.965 -8.086 14.406 1 92.56 208 TYR B N 1
ATOM 6289 C CA . TYR B 1 208 ? 6.871 -7.605 15.438 1 92.56 208 TYR B CA 1
ATOM 6290 C C . TYR B 1 208 ? 8.141 -7.016 14.82 1 92.56 208 TYR B C 1
ATOM 6292 O O . TYR B 1 208 ? 8.547 -5.906 15.172 1 92.56 208 TYR B O 1
ATOM 6300 N N . ARG B 1 209 ? 8.719 -7.684 13.914 1 94 209 ARG B N 1
ATOM 6301 C CA . ARG B 1 209 ? 9.992 -7.266 13.336 1 94 209 ARG B CA 1
ATOM 6302 C C . ARG B 1 209 ? 9.812 -6.031 12.461 1 94 209 ARG B C 1
ATOM 6304 O O . ARG B 1 209 ? 10.602 -5.086 12.539 1 94 209 ARG B O 1
ATOM 6311 N N . VAL B 1 210 ? 8.789 -5.965 11.68 1 95.94 210 VAL B N 1
ATOM 6312 C CA . VAL B 1 210 ? 8.641 -4.918 10.672 1 95.94 210 VAL B CA 1
ATOM 6313 C C . VAL B 1 210 ? 7.961 -3.701 11.297 1 95.94 210 VAL B C 1
ATOM 6315 O O . VAL B 1 210 ? 8.359 -2.561 11.047 1 95.94 210 VAL B O 1
ATOM 6318 N N . VAL B 1 211 ? 6.938 -3.875 12.141 1 95.44 211 VAL B N 1
ATOM 6319 C CA . VAL B 1 211 ? 6.129 -2.766 12.625 1 95.44 211 VAL B CA 1
ATOM 6320 C C . VAL B 1 211 ? 6.699 -2.25 13.945 1 95.44 211 VAL B C 1
ATOM 6322 O O . VAL B 1 211 ? 6.805 -1.039 14.148 1 95.44 211 VAL B O 1
ATOM 6325 N N . VAL B 1 212 ? 7.082 -3.166 14.805 1 91.62 212 VAL B N 1
ATOM 6326 C CA . VAL B 1 212 ? 7.488 -2.762 16.141 1 91.62 212 VAL B CA 1
ATOM 6327 C C . VAL B 1 212 ? 8.977 -2.412 16.156 1 91.62 212 VAL B C 1
ATOM 6329 O O . VAL B 1 212 ? 9.359 -1.323 16.578 1 91.62 212 VAL B O 1
ATOM 6332 N N . LEU B 1 213 ? 9.805 -3.303 15.578 1 91.44 213 LEU B N 1
ATOM 6333 C CA . LEU B 1 213 ? 11.242 -3.076 15.602 1 91.44 213 LEU B CA 1
ATOM 6334 C C . LEU B 1 213 ? 11.68 -2.232 14.406 1 91.44 213 LEU B C 1
ATOM 6336 O O . LEU B 1 213 ? 12.828 -1.779 14.344 1 91.44 213 LEU B O 1
ATOM 6340 N N . LEU B 1 214 ? 10.789 -2.027 13.445 1 92.62 214 LEU B N 1
ATOM 6341 C CA . LEU B 1 214 ? 11.062 -1.237 12.25 1 92.62 214 LEU B CA 1
ATOM 6342 C C . LEU B 1 214 ? 12.25 -1.801 11.484 1 92.62 214 LEU B C 1
ATOM 6344 O O . LEU B 1 214 ? 13.078 -1.045 10.969 1 92.62 214 LEU B O 1
ATOM 6348 N N . GLU B 1 215 ? 12.32 -3.166 11.461 1 92.38 215 GLU B N 1
ATOM 6349 C CA . GLU B 1 215 ? 13.422 -3.828 10.766 1 92.38 215 GLU B CA 1
ATOM 6350 C C . GLU B 1 215 ? 13.258 -3.721 9.25 1 92.38 215 GLU B C 1
ATOM 6352 O O . GLU B 1 215 ? 12.156 -3.879 8.727 1 92.38 215 GLU B O 1
ATOM 6357 N N . LYS B 1 216 ? 14.336 -3.398 8.633 1 92.25 216 LYS B N 1
ATOM 6358 C CA . LYS B 1 216 ? 14.422 -3.354 7.176 1 92.25 216 LYS B CA 1
ATOM 6359 C C . LYS B 1 216 ? 15.367 -4.422 6.641 1 92.25 216 LYS B C 1
ATOM 6361 O O . LYS B 1 216 ? 16.594 -4.23 6.633 1 92.25 216 LYS B O 1
ATOM 6366 N N . ASN B 1 217 ? 14.789 -5.555 6.266 1 94 217 ASN B N 1
ATOM 6367 C CA . ASN B 1 217 ? 15.594 -6.715 5.891 1 94 217 ASN B CA 1
ATOM 6368 C C . ASN B 1 217 ? 15.023 -7.418 4.66 1 94 217 ASN B C 1
ATOM 6370 O O . ASN B 1 217 ? 13.828 -7.707 4.605 1 94 217 ASN B O 1
ATOM 6374 N N . LEU B 1 218 ? 15.883 -7.699 3.74 1 96.75 218 LEU B N 1
ATOM 6375 C CA . LEU B 1 218 ? 15.477 -8.352 2.5 1 96.75 218 LEU B CA 1
ATOM 6376 C C . LEU B 1 218 ? 14.953 -9.758 2.773 1 96.75 218 LEU B C 1
ATOM 6378 O O . LEU B 1 218 ? 14.039 -10.227 2.09 1 96.75 218 LEU B O 1
ATOM 6382 N N . GLU B 1 219 ? 15.492 -10.422 3.742 1 97.31 219 GLU B N 1
ATOM 6383 C CA . GLU B 1 219 ? 15.047 -11.766 4.086 1 97.31 219 GLU B CA 1
ATOM 6384 C C . GLU B 1 219 ? 13.555 -11.805 4.383 1 97.31 219 GLU B C 1
ATOM 6386 O O . GLU B 1 219 ? 12.859 -12.75 4 1 97.31 219 GLU B O 1
ATOM 6391 N N . ILE B 1 220 ? 13.086 -10.805 5.133 1 98.19 220 ILE B N 1
ATOM 6392 C CA . ILE B 1 220 ? 11.68 -10.75 5.508 1 98.19 220 ILE B CA 1
ATOM 6393 C C . ILE B 1 220 ? 10.812 -10.641 4.258 1 98.19 220 ILE B C 1
ATOM 6395 O O . ILE B 1 220 ? 9.789 -11.328 4.137 1 98.19 220 ILE B O 1
ATOM 6399 N N . LEU B 1 221 ? 11.203 -9.789 3.312 1 98.31 221 LEU B N 1
ATOM 6400 C CA . LEU B 1 221 ? 10.461 -9.633 2.064 1 98.31 221 LEU B CA 1
ATOM 6401 C C . LEU B 1 221 ? 10.438 -10.945 1.282 1 98.31 221 LEU B C 1
ATOM 6403 O O . LEU B 1 221 ? 9.398 -11.344 0.762 1 98.31 221 LEU B O 1
ATOM 6407 N N . GLN B 1 222 ? 11.586 -11.609 1.221 1 98.62 222 GLN B N 1
ATOM 6408 C CA . GLN B 1 222 ? 11.68 -12.883 0.521 1 98.62 222 GLN B CA 1
ATOM 6409 C C . GLN B 1 222 ? 10.805 -13.945 1.186 1 98.62 222 GLN B C 1
ATOM 6411 O O . GLN B 1 222 ? 10.141 -14.727 0.503 1 98.62 222 GLN B O 1
ATOM 6416 N N . ALA B 1 223 ? 10.844 -13.969 2.477 1 98.5 223 ALA B N 1
ATOM 6417 C CA . ALA B 1 223 ? 10.008 -14.922 3.203 1 98.5 223 ALA B CA 1
ATOM 6418 C C . ALA B 1 223 ? 8.523 -14.672 2.928 1 98.5 223 ALA B C 1
ATOM 6420 O O . ALA B 1 223 ? 7.754 -15.617 2.754 1 98.5 223 ALA B O 1
ATOM 6421 N N . LEU B 1 224 ? 8.117 -13.422 2.904 1 98.62 224 LEU B N 1
ATOM 6422 C CA . LEU B 1 224 ? 6.742 -13.062 2.592 1 98.62 224 LEU B CA 1
ATOM 6423 C C . LEU B 1 224 ? 6.355 -13.539 1.196 1 98.62 224 LEU B C 1
ATOM 6425 O O . LEU B 1 224 ? 5.262 -14.07 0.997 1 98.62 224 LEU B O 1
ATOM 6429 N N . LEU B 1 225 ? 7.23 -13.398 0.282 1 98.62 225 LEU B N 1
ATOM 6430 C CA . LEU B 1 225 ? 6.957 -13.805 -1.093 1 98.62 225 LEU B CA 1
ATOM 6431 C C . LEU B 1 225 ? 6.723 -15.305 -1.181 1 98.62 225 LEU B C 1
ATOM 6433 O O . LEU B 1 225 ? 5.781 -15.75 -1.842 1 98.62 225 LEU B O 1
ATOM 6437 N N . VAL B 1 226 ? 7.621 -16.031 -0.516 1 98.31 226 VAL B N 1
ATOM 6438 C CA . VAL B 1 226 ? 7.461 -17.484 -0.505 1 98.31 226 VAL B CA 1
ATOM 6439 C C . VAL B 1 226 ? 6.148 -17.859 0.181 1 98.31 226 VAL B C 1
ATOM 6441 O O . VAL B 1 226 ? 5.41 -18.719 -0.302 1 98.31 226 VAL B O 1
ATOM 6444 N N . TYR B 1 227 ? 5.844 -17.188 1.228 1 97.44 227 TYR B N 1
ATOM 6445 C CA . TYR B 1 227 ? 4.602 -17.406 1.958 1 97.44 227 TYR B CA 1
ATOM 6446 C C . TYR B 1 227 ? 3.391 -17.141 1.075 1 97.44 227 TYR B C 1
ATOM 6448 O O . TYR B 1 227 ? 2.428 -17.906 1.073 1 97.44 227 TYR B O 1
ATOM 6456 N N . PHE B 1 228 ? 3.422 -16.109 0.336 1 97.5 228 PHE B N 1
ATOM 6457 C CA . PHE B 1 228 ? 2.324 -15.742 -0.55 1 97.5 228 PHE B CA 1
ATOM 6458 C C . PHE B 1 228 ? 2.189 -16.75 -1.688 1 97.5 228 PHE B C 1
ATOM 6460 O O . PHE B 1 228 ? 1.082 -17.188 -2.012 1 97.5 228 PHE B O 1
ATOM 6467 N N . ALA B 1 229 ? 3.242 -17.125 -2.27 1 97.62 229 ALA B N 1
ATOM 6468 C CA . ALA B 1 229 ? 3.256 -17.875 -3.52 1 97.62 229 ALA B CA 1
ATOM 6469 C C . ALA B 1 229 ? 2.525 -19.219 -3.367 1 97.62 229 ALA B C 1
ATOM 6471 O O . ALA B 1 229 ? 1.895 -19.688 -4.312 1 97.62 229 ALA B O 1
ATOM 6472 N N . TRP B 1 230 ? 2.58 -19.781 -2.186 1 95.12 230 TRP B N 1
ATOM 6473 C CA . TRP B 1 230 ? 2.047 -21.141 -2.088 1 95.12 230 TRP B CA 1
ATOM 6474 C C . TRP B 1 230 ? 0.953 -21.219 -1.026 1 95.12 230 TRP B C 1
ATOM 6476 O O . TRP B 1 230 ? 0.628 -22.312 -0.541 1 95.12 230 TRP B O 1
ATOM 6486 N N . ASN B 1 231 ? 0.38 -20.078 -0.668 1 91.69 231 ASN B N 1
ATOM 6487 C CA . ASN B 1 231 ? -0.804 -20.094 0.185 1 91.69 231 ASN B CA 1
ATOM 6488 C C . ASN B 1 231 ? -2.059 -20.453 -0.609 1 91.69 231 ASN B C 1
ATOM 6490 O O . ASN B 1 231 ? -2.062 -20.375 -1.839 1 91.69 231 ASN B O 1
ATOM 6494 N N . ASP B 1 232 ? -3.004 -20.891 0.092 1 88.88 232 ASP B N 1
ATOM 6495 C CA . ASP B 1 232 ? -4.27 -21.297 -0.517 1 88.88 232 ASP B CA 1
ATOM 6496 C C . ASP B 1 232 ? -4.984 -20.094 -1.137 1 88.88 232 ASP B C 1
ATOM 6498 O O . ASP B 1 232 ? -4.867 -18.969 -0.646 1 88.88 232 ASP B O 1
ATOM 6502 N N . ILE B 1 233 ? -5.719 -20.297 -2.209 1 88.38 233 ILE B N 1
ATOM 6503 C CA . ILE B 1 233 ? -6.422 -19.203 -2.879 1 88.38 233 ILE B CA 1
ATOM 6504 C C . ILE B 1 233 ? -7.484 -18.625 -1.947 1 88.38 233 ILE B C 1
ATOM 6506 O O . ILE B 1 233 ? -7.852 -17.453 -2.061 1 88.38 233 ILE B O 1
ATOM 6510 N N . LEU B 1 234 ? -8 -19.422 -0.988 1 84.12 234 LEU B N 1
ATOM 6511 C CA . LEU B 1 234 ? -9 -18.938 -0.037 1 84.12 234 LEU B CA 1
ATOM 6512 C C . LEU B 1 234 ? -8.398 -17.906 0.906 1 84.12 234 LEU B C 1
ATOM 6514 O O . LEU B 1 234 ? -9.109 -17.031 1.425 1 84.12 234 LEU B O 1
ATOM 6518 N N . TYR B 1 235 ? -7.117 -18.109 1.065 1 89.31 235 TYR B N 1
ATOM 6519 C CA . TYR B 1 235 ? -6.371 -17.125 1.851 1 89.31 235 TYR B CA 1
ATOM 6520 C C . TYR B 1 235 ? -6.52 -15.727 1.267 1 89.31 235 TYR B C 1
ATOM 6522 O O . TYR B 1 235 ? -6.695 -14.758 2.006 1 89.31 235 TYR B O 1
ATOM 6530 N N . TYR B 1 236 ? -6.535 -15.586 -0.016 1 89.5 236 TYR B N 1
ATOM 6531 C CA . TYR B 1 236 ? -6.641 -14.312 -0.715 1 89.5 236 TYR B CA 1
ATOM 6532 C C . TYR B 1 236 ? -8.094 -13.891 -0.868 1 89.5 236 TYR B C 1
ATOM 6534 O O . TYR B 1 236 ? -8.414 -12.695 -0.822 1 89.5 236 TYR B O 1
ATOM 6542 N N . ALA B 1 237 ? -8.93 -14.828 -1.017 1 82.62 237 ALA B N 1
ATOM 6543 C CA . ALA B 1 237 ? -10.352 -14.539 -1.147 1 82.62 237 ALA B CA 1
ATOM 6544 C C . ALA B 1 237 ? -10.898 -13.891 0.122 1 82.62 237 ALA B C 1
ATOM 6546 O O . ALA B 1 237 ? -11.766 -13.023 0.057 1 82.62 237 ALA B O 1
ATOM 6547 N N . ARG B 1 238 ? -10.32 -14.312 1.215 1 81.12 238 ARG B N 1
ATOM 6548 C CA . ARG B 1 238 ? -10.758 -13.781 2.504 1 81.12 238 ARG B CA 1
ATOM 6549 C C . ARG B 1 238 ? -9.992 -12.516 2.867 1 81.12 238 ARG B C 1
ATOM 6551 O O . ARG B 1 238 ? -10.141 -11.992 3.971 1 81.12 238 ARG B O 1
ATOM 6558 N N . SER B 1 239 ? -9.18 -12.031 2.043 1 86.44 239 SER B N 1
ATOM 6559 C CA . SER B 1 239 ? -8.359 -10.844 2.236 1 86.44 239 SER B CA 1
ATOM 6560 C C . SER B 1 239 ? -7.488 -10.969 3.484 1 86.44 239 SER B C 1
ATOM 6562 O O . SER B 1 239 ? -7.223 -9.977 4.168 1 86.44 239 SER B O 1
ATOM 6564 N N . SER B 1 240 ? -7.105 -12.172 3.811 1 89.31 240 SER B N 1
ATOM 6565 C CA . SER B 1 240 ? -6.242 -12.406 4.961 1 89.31 240 SER B CA 1
ATOM 6566 C C . SER B 1 240 ? -4.809 -11.961 4.676 1 89.31 240 SER B C 1
ATOM 6568 O O . SER B 1 240 ? -4.008 -11.797 5.598 1 89.31 240 SER B O 1
ATOM 6570 N N . ASP B 1 241 ? -4.547 -11.758 3.438 1 92.56 241 ASP B N 1
ATOM 6571 C CA . ASP B 1 241 ? -3.195 -11.414 3.014 1 92.56 241 ASP B CA 1
ATOM 6572 C C . ASP B 1 241 ? -2.973 -9.906 3.072 1 92.56 241 ASP B C 1
ATOM 6574 O O . ASP B 1 241 ? -1.834 -9.438 3.021 1 92.56 241 ASP B O 1
ATOM 6578 N N . THR B 1 242 ? -3.973 -9.094 3.17 1 93.44 242 THR B N 1
ATOM 6579 C CA . THR B 1 242 ? -3.92 -7.66 2.908 1 93.44 242 THR B CA 1
ATOM 6580 C C . THR B 1 242 ? -2.85 -6.996 3.768 1 93.44 242 THR B C 1
ATOM 6582 O O . THR B 1 242 ? -1.999 -6.266 3.254 1 93.44 242 THR B O 1
ATOM 6585 N N . SER B 1 243 ? -2.896 -7.258 5.059 1 94.88 243 SER B N 1
ATOM 6586 C CA . SER B 1 243 ? -1.959 -6.602 5.965 1 94.88 243 SER B CA 1
ATOM 6587 C C . SER B 1 243 ? -0.519 -6.984 5.641 1 94.88 243 SER B C 1
ATOM 6589 O O . SER B 1 243 ? 0.355 -6.121 5.551 1 94.88 243 SER B O 1
ATOM 6591 N N . LEU B 1 244 ? -0.276 -8.266 5.434 1 96.75 244 LEU B N 1
ATOM 6592 C CA . LEU B 1 244 ? 1.073 -8.727 5.121 1 96.75 244 LEU B CA 1
ATOM 6593 C C . LEU B 1 244 ? 1.522 -8.203 3.76 1 96.75 244 LEU B C 1
ATOM 6595 O O . LEU B 1 244 ? 2.693 -7.863 3.576 1 96.75 244 LEU B O 1
ATOM 6599 N N . MET B 1 245 ? 0.608 -8.188 2.852 1 96.31 245 MET B N 1
ATOM 6600 C CA . MET B 1 245 ? 0.927 -7.652 1.532 1 96.31 245 MET B CA 1
ATOM 6601 C C . MET B 1 245 ? 1.325 -6.184 1.627 1 96.31 245 MET B C 1
ATOM 6603 O O . MET B 1 245 ? 2.271 -5.746 0.969 1 96.31 245 MET B O 1
ATOM 6607 N N . GLN B 1 246 ? 0.637 -5.453 2.422 1 95.5 246 GLN B N 1
ATOM 6608 C CA . GLN B 1 246 ? 0.969 -4.047 2.637 1 95.5 246 GLN B CA 1
ATOM 6609 C C . GLN B 1 246 ? 2.33 -3.9 3.311 1 95.5 246 GLN B C 1
ATOM 6611 O O . GLN B 1 246 ? 3.131 -3.047 2.926 1 95.5 246 GLN B O 1
ATOM 6616 N N . LEU B 1 247 ? 2.547 -4.699 4.262 1 96.62 247 LEU B N 1
ATOM 6617 C CA . LEU B 1 247 ? 3.848 -4.652 4.922 1 96.62 247 LEU B CA 1
ATOM 6618 C C . LEU B 1 247 ? 4.969 -4.98 3.943 1 96.62 247 LEU B C 1
ATOM 6620 O O . LEU B 1 247 ? 6.047 -4.391 4.008 1 96.62 247 LEU B O 1
ATOM 6624 N N . ALA B 1 248 ? 4.727 -5.934 3.096 1 97.12 248 ALA B N 1
ATOM 6625 C CA . ALA B 1 248 ? 5.715 -6.266 2.072 1 97.12 248 ALA B CA 1
ATOM 6626 C C . ALA B 1 248 ? 6.004 -5.059 1.182 1 97.12 248 ALA B C 1
ATOM 6628 O O . ALA B 1 248 ? 7.164 -4.777 0.866 1 97.12 248 ALA B O 1
ATOM 6629 N N . ARG B 1 249 ? 4.988 -4.371 0.825 1 95.38 249 ARG B N 1
ATOM 6630 C CA . ARG B 1 249 ? 5.156 -3.174 0.004 1 95.38 249 ARG B CA 1
ATOM 6631 C C . ARG B 1 249 ? 5.957 -2.109 0.745 1 95.38 249 ARG B C 1
ATOM 6633 O O . ARG B 1 249 ? 6.848 -1.482 0.168 1 95.38 249 ARG B O 1
ATOM 6640 N N . GLY B 1 250 ? 5.555 -1.903 1.993 1 94.56 250 GLY B N 1
ATOM 6641 C CA . GLY B 1 250 ? 6.301 -0.959 2.807 1 94.56 250 GLY B CA 1
ATOM 6642 C C . GLY B 1 250 ? 7.77 -1.322 2.947 1 94.56 250 GLY B C 1
ATOM 6643 O O . GLY B 1 250 ? 8.633 -0.449 2.902 1 94.56 250 GLY B O 1
ATOM 6644 N N . LEU B 1 251 ? 8.039 -2.584 3.086 1 94.94 251 LEU B N 1
ATOM 6645 C CA . LEU B 1 251 ? 9.406 -3.057 3.223 1 94.94 251 LEU B CA 1
ATOM 6646 C C . LEU B 1 251 ? 10.195 -2.818 1.938 1 94.94 251 LEU B C 1
ATOM 6648 O O . LEU B 1 251 ? 11.367 -2.432 1.985 1 94.94 251 LEU B O 1
ATOM 6652 N N . ALA B 1 252 ? 9.594 -3.096 0.823 1 94.56 252 ALA B N 1
ATOM 6653 C CA . ALA B 1 252 ? 10.258 -2.846 -0.456 1 94.56 252 ALA B CA 1
ATOM 6654 C C . ALA B 1 252 ? 10.625 -1.373 -0.604 1 94.56 252 ALA B C 1
ATOM 6656 O O . ALA B 1 252 ? 11.711 -1.045 -1.097 1 94.56 252 ALA B O 1
ATOM 6657 N N . GLU B 1 253 ? 9.75 -0.496 -0.164 1 90.88 253 GLU B N 1
ATOM 6658 C CA . GLU B 1 253 ? 10.008 0.94 -0.21 1 90.88 253 GLU B CA 1
ATOM 6659 C C . GLU B 1 253 ? 11.148 1.328 0.73 1 90.88 253 GLU B C 1
ATOM 6661 O O . GLU B 1 253 ? 12.047 2.074 0.347 1 90.88 253 GLU B O 1
ATOM 6666 N N . ASP B 1 254 ? 11.07 0.77 1.886 1 90.19 254 ASP B N 1
ATOM 6667 C CA . ASP B 1 254 ? 12.062 1.104 2.9 1 90.19 254 ASP B CA 1
ATOM 6668 C C . ASP B 1 254 ? 13.453 0.609 2.498 1 90.19 254 ASP B C 1
ATOM 6670 O O . ASP B 1 254 ? 14.461 1.225 2.844 1 90.19 254 ASP B O 1
ATOM 6674 N N . LEU B 1 255 ? 13.453 -0.502 1.763 1 92.12 255 LEU B N 1
ATOM 6675 C CA . LEU B 1 255 ? 14.719 -1.057 1.292 1 92.12 255 LEU B CA 1
ATOM 6676 C C . LEU B 1 255 ? 15.219 -0.302 0.064 1 92.12 255 LEU B C 1
ATOM 6678 O O . LEU B 1 255 ? 16.328 -0.556 -0.417 1 92.12 255 LEU B O 1
ATOM 6682 N N . GLY B 1 256 ? 14.438 0.618 -0.448 1 88.25 256 GLY B N 1
ATOM 6683 C CA . G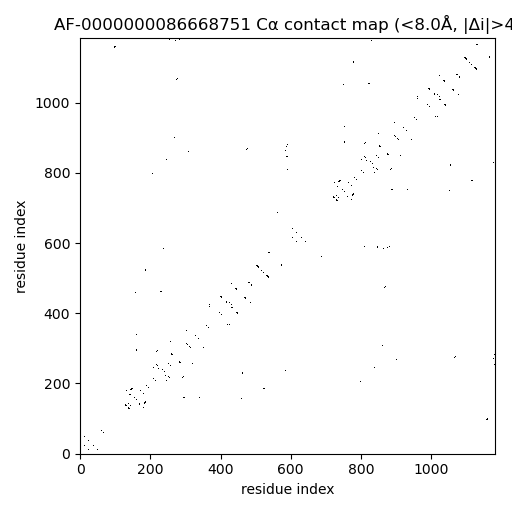LY B 1 256 ? 14.812 1.421 -1.601 1 88.25 256 GLY B CA 1
ATOM 6684 C C . GLY B 1 256 ? 14.727 0.66 -2.91 1 88.25 256 GLY B C 1
ATOM 6685 O O . GLY B 1 256 ? 15.312 1.074 -3.914 1 88.25 256 GLY B O 1
ATOM 6686 N N . LEU B 1 257 ? 13.984 -0.425 -2.924 1 92.62 257 LEU B N 1
ATOM 6687 C CA . LEU B 1 257 ? 14 -1.315 -4.078 1 92.62 257 LEU B CA 1
ATOM 6688 C C . LEU B 1 257 ? 13.078 -0.792 -5.18 1 92.62 257 LEU B C 1
ATOM 6690 O O . LEU B 1 257 ? 13.109 -1.289 -6.309 1 92.62 257 LEU B O 1
ATOM 6694 N N . THR B 1 258 ? 12.305 0.195 -4.867 1 89.62 258 THR B N 1
ATOM 6695 C CA . THR B 1 258 ? 11.336 0.695 -5.832 1 89.62 258 THR B CA 1
ATOM 6696 C C . THR B 1 258 ? 11.891 1.9 -6.586 1 89.62 258 THR B C 1
ATOM 6698 O O . THR B 1 258 ? 11.25 2.426 -7.496 1 89.62 258 THR B O 1
ATOM 6701 N N . LYS B 1 259 ? 13.055 2.375 -6.184 1 83.75 259 LYS B N 1
ATOM 6702 C CA . LYS B 1 259 ? 13.688 3.527 -6.809 1 83.75 259 LYS B CA 1
ATOM 6703 C C . LYS B 1 259 ? 15.062 3.16 -7.367 1 83.75 259 LYS B C 1
ATOM 6705 O O . LYS B 1 259 ? 15.719 2.242 -6.867 1 83.75 259 LYS B O 1
ATOM 6710 N N . ARG B 1 260 ? 15.492 3.969 -8.32 1 84.94 260 ARG B N 1
ATOM 6711 C CA . ARG B 1 260 ? 16.797 3.754 -8.93 1 84.94 260 ARG B CA 1
ATOM 6712 C C . ARG B 1 260 ? 17.922 4.066 -7.938 1 84.94 260 ARG B C 1
ATOM 6714 O O . ARG B 1 260 ? 17.859 5.07 -7.223 1 84.94 260 ARG B O 1
ATOM 6721 N N . PRO B 1 261 ? 18.875 3.184 -7.945 1 85 261 PRO B N 1
ATOM 6722 C CA . PRO B 1 261 ? 20.016 3.473 -7.086 1 85 261 PRO B CA 1
ATOM 6723 C C . PRO B 1 261 ? 20.859 4.633 -7.602 1 85 261 PRO B C 1
ATOM 6725 O O . PRO B 1 261 ? 20.703 5.055 -8.75 1 85 261 PRO B O 1
ATOM 6728 N N . GLY B 1 262 ? 21.672 5.156 -6.699 1 77.25 262 GLY B N 1
ATOM 6729 C CA . GLY B 1 262 ? 22.562 6.25 -7.059 1 77.25 262 GLY B CA 1
ATOM 6730 C C . GLY B 1 262 ? 22.047 7.609 -6.621 1 77.25 262 GLY B C 1
ATOM 6731 O O . GLY B 1 262 ? 21.312 7.711 -5.641 1 77.25 262 GLY B O 1
ATOM 6732 N N . ILE B 1 263 ? 22.562 8.617 -7.289 1 65.69 263 ILE B N 1
ATOM 6733 C CA . ILE B 1 263 ? 22.219 9.984 -6.926 1 65.69 263 ILE B CA 1
ATOM 6734 C C . ILE B 1 263 ? 20.844 10.344 -7.508 1 65.69 263 ILE B C 1
ATOM 6736 O O . ILE B 1 263 ? 20.594 10.133 -8.695 1 65.69 263 ILE B O 1
ATOM 6740 N N . PRO B 1 264 ? 20.062 10.688 -6.555 1 64.56 264 PRO B N 1
ATOM 6741 C CA . PRO B 1 264 ? 18.734 11.086 -7.062 1 64.56 264 PRO B CA 1
ATOM 6742 C C . PRO B 1 264 ? 18.828 12.172 -8.133 1 64.56 264 PRO B C 1
ATOM 6744 O O . PRO B 1 264 ? 19.641 13.094 -8.016 1 64.56 264 PRO B O 1
ATOM 6747 N N . VAL B 1 265 ? 18.25 11.82 -9.273 1 56 265 VAL B N 1
ATOM 6748 C CA . VAL B 1 265 ? 18.375 12.68 -10.445 1 56 265 VAL B CA 1
ATOM 6749 C C . VAL B 1 265 ? 17.75 14.047 -10.156 1 56 265 VAL B C 1
ATOM 6751 O O . VAL B 1 265 ? 18.281 15.078 -10.562 1 56 265 VAL B O 1
ATOM 6754 N N . SER B 1 266 ? 16.469 14 -9.586 1 59.19 266 SER B N 1
ATOM 6755 C CA . SER B 1 266 ? 15.836 15.312 -9.523 1 59.19 266 SER B CA 1
ATOM 6756 C C . SER B 1 266 ? 15.602 15.75 -8.086 1 59.19 266 SER B C 1
ATOM 6758 O O . SER B 1 266 ? 15.055 14.992 -7.281 1 59.19 266 SER B O 1
ATOM 6760 N N . PRO B 1 267 ? 16.297 16.906 -7.676 1 55.62 267 PRO B N 1
ATOM 6761 C CA . PRO B 1 267 ? 16.078 17.484 -6.348 1 55.62 267 PRO B CA 1
ATOM 6762 C C . PRO B 1 267 ? 14.602 17.719 -6.043 1 55.62 267 PRO B C 1
ATOM 6764 O O . PRO B 1 267 ? 14.234 17.984 -4.895 1 55.62 267 PRO B O 1
ATOM 6767 N N . SER B 1 268 ? 13.805 17.484 -7.023 1 57.75 268 SER B N 1
ATOM 6768 C CA . SER B 1 268 ? 12.422 17.906 -6.801 1 57.75 268 SER B CA 1
ATOM 6769 C C . SER B 1 268 ? 11.578 16.75 -6.277 1 57.75 268 SER B C 1
ATOM 6771 O O . SER B 1 268 ? 10.383 16.922 -6.008 1 57.75 268 SER B O 1
ATOM 6773 N N . GLY B 1 269 ? 12.234 15.734 -5.883 1 68.56 269 GLY B N 1
ATOM 6774 C CA . GLY B 1 269 ? 11.391 14.609 -5.523 1 68.56 269 GLY B CA 1
ATOM 6775 C C . GLY B 1 269 ? 11.023 14.586 -4.051 1 68.56 269 GLY B C 1
ATOM 6776 O O . GLY B 1 269 ? 9.922 14.156 -3.686 1 68.56 269 GLY B O 1
ATOM 6777 N N . SER B 1 270 ? 11.961 15.125 -3.242 1 79.31 270 SER B N 1
ATOM 6778 C CA . SER B 1 270 ? 11.766 15.133 -1.797 1 79.31 270 SER B CA 1
ATOM 6779 C C . SER B 1 270 ? 12.391 16.375 -1.164 1 79.31 270 SER B C 1
ATOM 6781 O O . SER B 1 270 ? 13.508 16.75 -1.512 1 79.31 270 SER B O 1
ATOM 6783 N N . ILE B 1 271 ? 11.625 16.953 -0.287 1 83.25 271 ILE B N 1
ATOM 6784 C CA . ILE B 1 271 ? 12.141 18.156 0.378 1 83.25 271 ILE B CA 1
ATOM 6785 C C . ILE B 1 271 ? 13.391 17.797 1.178 1 83.25 271 ILE B C 1
ATOM 6787 O O . ILE B 1 271 ? 14.289 18.625 1.354 1 83.25 271 ILE B O 1
ATOM 6791 N N . TYR B 1 272 ? 13.414 16.578 1.585 1 78.06 272 TYR B N 1
ATOM 6792 C CA . TYR B 1 272 ? 14.594 16.141 2.336 1 78.06 272 TYR B CA 1
ATOM 6793 C C . TYR B 1 272 ? 15.812 16.047 1.426 1 78.06 272 TYR B C 1
ATOM 6795 O O . TYR B 1 272 ? 16.922 16.422 1.817 1 78.06 272 TYR B O 1
ATOM 6803 N N . GLU B 1 273 ? 15.594 15.547 0.283 1 77.81 273 GLU B N 1
ATOM 6804 C CA . GLU B 1 273 ? 16.688 15.484 -0.684 1 77.81 273 GLU B CA 1
ATOM 6805 C C . GLU B 1 273 ? 17.125 16.875 -1.106 1 77.81 273 GLU B C 1
ATOM 6807 O O . GLU B 1 273 ? 18.328 17.125 -1.309 1 77.81 273 GLU B O 1
ATOM 6812 N N . ASP B 1 274 ? 16.25 17.719 -1.143 1 81.06 274 ASP B N 1
ATOM 6813 C CA . ASP B 1 274 ? 16.562 19.109 -1.461 1 81.06 274 ASP B CA 1
ATOM 6814 C C . ASP B 1 274 ? 17.453 19.734 -0.39 1 81.06 274 ASP B C 1
ATOM 6816 O O . ASP B 1 274 ? 18.422 20.438 -0.708 1 81.06 274 ASP B O 1
ATOM 6820 N N . ALA B 1 275 ? 17.016 19.469 0.732 1 81.31 275 ALA B N 1
ATOM 6821 C CA . ALA B 1 275 ? 17.812 19.984 1.847 1 81.31 275 ALA B CA 1
ATOM 6822 C C . ALA B 1 275 ? 19.219 19.391 1.84 1 81.31 275 ALA B C 1
ATOM 6824 O O . ALA B 1 275 ? 20.203 20.078 2.113 1 81.31 275 ALA B O 1
ATOM 6825 N N . ALA B 1 276 ? 19.297 18.156 1.475 1 78.06 276 ALA B N 1
ATOM 6826 C CA . ALA B 1 276 ? 20.594 17.5 1.399 1 78.06 276 ALA B CA 1
ATOM 6827 C C . ALA B 1 276 ? 21.453 18.078 0.284 1 78.06 276 ALA B C 1
ATOM 6829 O O . ALA B 1 276 ? 22.672 18.234 0.441 1 78.06 276 ALA B O 1
ATOM 6830 N N . PHE B 1 277 ? 20.844 18.422 -0.758 1 76.69 277 PHE B N 1
ATOM 6831 C CA . PHE B 1 277 ? 21.547 19.047 -1.873 1 76.69 277 PHE B CA 1
ATOM 6832 C C . PHE B 1 277 ? 22.094 20.406 -1.479 1 76.69 277 PHE B C 1
ATOM 6834 O O . PHE B 1 277 ? 23.234 20.75 -1.829 1 76.69 277 PHE B O 1
ATOM 6841 N N . LEU B 1 278 ? 21.328 21.125 -0.79 1 76.62 278 LEU B N 1
ATOM 6842 C CA . LEU B 1 278 ? 21.734 22.453 -0.352 1 76.62 278 LEU B CA 1
ATOM 6843 C C . LEU B 1 278 ? 22.953 22.375 0.574 1 76.62 278 LEU B C 1
ATOM 6845 O O . LEU B 1 278 ? 23.828 23.234 0.53 1 76.62 278 LEU B O 1
ATOM 6849 N N . ARG B 1 279 ? 22.938 21.266 1.244 1 76.06 279 ARG B N 1
ATOM 6850 C CA . ARG B 1 279 ? 24.031 21.094 2.197 1 76.06 279 ARG B CA 1
ATOM 6851 C C . ARG B 1 279 ? 25.203 20.344 1.571 1 76.06 279 ARG B C 1
ATOM 6853 O O . ARG B 1 279 ? 26.234 20.125 2.217 1 76.06 279 ARG B O 1
ATOM 6860 N N . GLU B 1 280 ? 25 19.922 0.293 1 74.62 280 GLU B N 1
ATOM 6861 C CA . GLU B 1 280 ? 26 19.141 -0.422 1 74.62 280 GLU B CA 1
ATOM 6862 C C . GLU B 1 280 ? 26.328 17.844 0.309 1 74.62 280 GLU B C 1
ATOM 6864 O O . GLU B 1 280 ? 27.484 17.453 0.434 1 74.62 280 GLU B O 1
ATOM 6869 N N . ASP B 1 281 ? 25.328 17.297 0.92 1 74.06 281 ASP B N 1
ATOM 6870 C CA . ASP B 1 281 ? 25.453 16.047 1.66 1 74.06 281 ASP B CA 1
ATOM 6871 C C . ASP B 1 281 ? 24.453 15.008 1.161 1 74.06 281 ASP B C 1
ATOM 6873 O O . ASP B 1 281 ? 23.812 14.328 1.96 1 74.06 281 ASP B O 1
ATOM 6877 N N . ILE B 1 282 ? 24.406 14.992 -0.157 1 71.56 282 ILE B N 1
ATOM 6878 C CA . ILE B 1 282 ? 23.438 14.047 -0.714 1 71.56 282 ILE B CA 1
ATOM 6879 C C . ILE B 1 282 ? 24 12.625 -0.602 1 71.56 282 ILE B C 1
ATOM 6881 O O . ILE B 1 282 ? 25.156 12.375 -0.942 1 71.56 282 ILE B O 1
ATOM 6885 N N . GLN B 1 283 ? 23.172 11.844 0.039 1 68.44 283 GLN B N 1
ATOM 6886 C CA . GLN B 1 283 ? 23.562 10.445 0.186 1 68.44 283 GLN B CA 1
ATOM 6887 C C . GLN B 1 283 ? 23.234 9.648 -1.071 1 68.44 283 GLN B C 1
ATOM 6889 O O . GLN B 1 283 ? 22.156 9.805 -1.649 1 68.44 283 GLN B O 1
ATOM 6894 N N . VAL B 1 284 ? 24.203 8.961 -1.534 1 73.44 284 VAL B N 1
ATOM 6895 C CA . VAL B 1 284 ? 24.016 8.094 -2.697 1 73.44 284 VAL B CA 1
ATOM 6896 C C . VAL B 1 284 ? 23.219 6.852 -2.297 1 73.44 284 VAL B C 1
ATOM 6898 O O . VAL B 1 284 ? 23.531 6.207 -1.291 1 73.44 284 VAL B O 1
ATOM 6901 N N . ARG B 1 285 ? 22.219 6.629 -3.047 1 75.44 285 ARG B N 1
ATOM 6902 C CA . ARG B 1 285 ? 21.422 5.43 -2.793 1 75.44 285 ARG B CA 1
ATOM 6903 C C . ARG B 1 285 ? 22.219 4.168 -3.084 1 75.44 285 ARG B C 1
ATOM 6905 O O . ARG B 1 285 ? 22.953 4.102 -4.078 1 75.44 285 ARG B O 1
ATOM 6912 N N . ASN B 1 286 ? 22.031 3.186 -2.256 1 75.94 286 ASN B N 1
ATOM 6913 C CA . ASN B 1 286 ? 22.781 1.937 -2.373 1 75.94 286 ASN B CA 1
ATOM 6914 C C . ASN B 1 286 ? 22.391 1.172 -3.637 1 75.94 286 ASN B C 1
ATOM 6916 O O . ASN B 1 286 ? 21.25 1.242 -4.086 1 75.94 286 ASN B O 1
ATOM 6920 N N . GLN B 1 287 ? 23.453 0.495 -4.102 1 84.94 287 GLN B N 1
ATOM 6921 C CA . GLN B 1 287 ? 23.172 -0.405 -5.215 1 84.94 287 GLN B CA 1
ATOM 6922 C C . GLN B 1 287 ? 22.328 -1.59 -4.766 1 84.94 287 GLN B C 1
ATOM 6924 O O . GLN B 1 287 ? 22.422 -2.027 -3.617 1 84.94 287 GLN B O 1
ATOM 6929 N N . HIS B 1 288 ? 21.547 -2.033 -5.664 1 91.75 288 HIS B N 1
ATOM 6930 C CA . HIS B 1 288 ? 20.688 -3.164 -5.348 1 91.75 288 HIS B CA 1
ATOM 6931 C C . HIS B 1 288 ? 21.359 -4.488 -5.715 1 91.75 288 HIS B C 1
ATOM 6933 O O . HIS B 1 288 ? 22.031 -4.578 -6.738 1 91.75 288 HIS B O 1
ATOM 6939 N N . THR B 1 289 ? 21.203 -5.461 -4.859 1 94.25 289 THR B N 1
ATOM 6940 C CA . THR B 1 289 ? 21.625 -6.812 -5.207 1 94.25 289 THR B CA 1
ATOM 6941 C C . THR B 1 289 ? 20.625 -7.469 -6.148 1 94.25 289 THR B C 1
ATOM 6943 O O . THR B 1 289 ? 19.469 -7.027 -6.246 1 94.25 289 THR B O 1
ATOM 6946 N N . ASN B 1 290 ? 21.094 -8.477 -6.852 1 96.5 290 ASN B N 1
ATOM 6947 C CA . ASN B 1 290 ? 20.172 -9.195 -7.727 1 96.5 290 ASN B CA 1
ATOM 6948 C C . ASN B 1 290 ? 19.047 -9.867 -6.938 1 96.5 290 ASN B C 1
ATOM 6950 O O . ASN B 1 290 ? 17.938 -10 -7.434 1 96.5 290 ASN B O 1
ATOM 6954 N N . ALA B 1 291 ? 19.391 -10.297 -5.723 1 96.62 291 ALA B N 1
ATOM 6955 C CA . ALA B 1 291 ? 18.344 -10.852 -4.863 1 96.62 291 ALA B CA 1
ATOM 6956 C C . ALA B 1 291 ? 17.266 -9.82 -4.586 1 96.62 291 ALA B C 1
ATOM 6958 O O . ALA B 1 291 ? 16.078 -10.148 -4.562 1 96.62 291 ALA B O 1
ATOM 6959 N N . GLY B 1 292 ? 17.719 -8.57 -4.379 1 96.94 292 GLY B N 1
ATOM 6960 C CA . GLY B 1 292 ? 16.766 -7.488 -4.176 1 96.94 292 GLY B CA 1
ATOM 6961 C C . GLY B 1 292 ? 15.922 -7.199 -5.406 1 96.94 292 GLY B C 1
ATOM 6962 O O . GLY B 1 292 ? 14.711 -6.988 -5.301 1 96.94 292 GLY B O 1
ATOM 6963 N N . ARG B 1 293 ? 16.547 -7.199 -6.566 1 97.69 293 ARG B N 1
ATOM 6964 C CA . ARG B 1 293 ? 15.828 -6.984 -7.824 1 97.69 293 ARG B CA 1
ATOM 6965 C C . ARG B 1 293 ? 14.781 -8.062 -8.047 1 97.69 293 ARG B C 1
ATOM 6967 O O . ARG B 1 293 ? 13.641 -7.762 -8.422 1 97.69 293 ARG B O 1
ATOM 6974 N N . ARG B 1 294 ? 15.148 -9.289 -7.758 1 98.31 294 ARG B N 1
ATOM 6975 C CA . ARG B 1 294 ? 14.211 -10.398 -7.91 1 98.31 294 ARG B CA 1
ATOM 6976 C C . ARG B 1 294 ? 13.031 -10.258 -6.953 1 98.31 294 ARG B C 1
ATOM 6978 O O . ARG B 1 294 ? 11.883 -10.484 -7.34 1 98.31 294 ARG B O 1
ATOM 6985 N N . ALA B 1 295 ? 13.328 -9.883 -5.77 1 98.19 295 ALA B N 1
ATOM 6986 C CA . ALA B 1 295 ? 12.305 -9.797 -4.738 1 98.19 295 ALA B CA 1
ATOM 6987 C C . ALA B 1 295 ? 11.273 -8.719 -5.082 1 98.19 295 ALA B C 1
ATOM 6989 O O . ALA B 1 295 ? 10.062 -8.953 -4.961 1 98.19 295 ALA B O 1
ATOM 6990 N N . VAL B 1 296 ? 11.711 -7.539 -5.496 1 97.25 296 VAL B N 1
ATOM 6991 C CA . VAL B 1 296 ? 10.773 -6.461 -5.785 1 97.25 296 VAL B CA 1
ATOM 6992 C C . VAL B 1 296 ? 9.953 -6.812 -7.02 1 97.25 296 VAL B C 1
ATOM 6994 O O . VAL B 1 296 ? 8.758 -6.496 -7.086 1 97.25 296 VAL B O 1
ATOM 6997 N N . LEU B 1 297 ? 10.555 -7.457 -7.992 1 98.12 297 LEU B N 1
ATOM 6998 C CA . LEU B 1 297 ? 9.812 -7.902 -9.172 1 98.12 297 LEU B CA 1
ATOM 6999 C C . LEU B 1 297 ? 8.797 -8.977 -8.805 1 98.12 297 LEU B C 1
ATOM 7001 O O . LEU B 1 297 ? 7.715 -9.047 -9.391 1 98.12 297 LEU B O 1
ATOM 7005 N N . GLY B 1 298 ? 9.227 -9.828 -7.867 1 98.31 298 GLY B N 1
ATOM 7006 C CA . GLY B 1 298 ? 8.281 -10.805 -7.359 1 98.31 298 GLY B CA 1
ATOM 7007 C C . GLY B 1 298 ? 7.082 -10.18 -6.676 1 98.31 298 GLY B C 1
ATOM 7008 O O . GLY B 1 298 ? 5.945 -10.617 -6.875 1 98.31 298 GLY B O 1
ATOM 7009 N N . LEU B 1 299 ? 7.344 -9.195 -5.875 1 97.31 299 LEU B N 1
ATOM 7010 C CA . LEU B 1 299 ? 6.266 -8.469 -5.215 1 97.31 299 LEU B CA 1
ATOM 7011 C C . LEU B 1 299 ? 5.352 -7.809 -6.238 1 97.31 299 LEU B C 1
ATOM 7013 O O . LEU B 1 299 ? 4.125 -7.859 -6.105 1 97.31 299 LEU B O 1
ATOM 7017 N N . PHE B 1 300 ? 5.938 -7.227 -7.215 1 96.81 300 PHE B N 1
ATOM 7018 C CA . PHE B 1 300 ? 5.164 -6.641 -8.305 1 96.81 300 PHE B CA 1
ATOM 7019 C C . PHE B 1 300 ? 4.289 -7.695 -8.977 1 96.81 300 PHE B C 1
ATOM 7021 O O . PHE B 1 300 ? 3.102 -7.469 -9.203 1 96.81 300 PHE B O 1
ATOM 7028 N N . HIS B 1 301 ? 4.887 -8.773 -9.258 1 97.25 301 HIS B N 1
ATOM 7029 C CA . HIS B 1 301 ? 4.18 -9.859 -9.938 1 97.25 301 HIS B CA 1
ATOM 7030 C C . HIS B 1 301 ? 2.973 -10.32 -9.125 1 97.25 301 HIS B C 1
ATOM 7032 O O . HIS B 1 301 ? 1.853 -10.352 -9.641 1 97.25 301 HIS B O 1
ATOM 7038 N N . VAL B 1 302 ? 3.17 -10.617 -7.898 1 96.69 302 VAL B N 1
ATOM 7039 C CA . VAL B 1 302 ? 2.119 -11.141 -7.031 1 96.69 302 VAL B CA 1
ATOM 7040 C C . VAL B 1 302 ? 1.021 -10.086 -6.863 1 96.69 302 VAL B C 1
ATOM 7042 O O . VAL B 1 302 ? -0.163 -10.391 -7.027 1 96.69 302 VAL B O 1
ATOM 7045 N N . SER B 1 303 ? 1.409 -8.891 -6.562 1 94.5 303 SER B N 1
ATOM 7046 C CA . SER B 1 303 ? 0.428 -7.848 -6.293 1 94.5 303 SER B CA 1
ATOM 7047 C C . SER B 1 303 ? -0.366 -7.496 -7.547 1 94.5 303 SER B C 1
ATOM 7049 O O . SER B 1 303 ? -1.567 -7.23 -7.473 1 94.5 303 SER B O 1
ATOM 7051 N N . SER B 1 304 ? 0.272 -7.492 -8.68 1 93.88 304 SER B N 1
ATOM 7052 C CA . SER B 1 304 ? -0.408 -7.168 -9.93 1 93.88 304 SER B CA 1
ATOM 7053 C C . SER B 1 304 ? -1.413 -8.25 -10.312 1 93.88 304 SER B C 1
ATOM 7055 O O . SER B 1 304 ? -2.492 -7.953 -10.828 1 93.88 304 SER B O 1
ATOM 7057 N N . VAL B 1 305 ? -1.038 -9.492 -10.062 1 94.38 305 VAL B N 1
ATOM 7058 C CA . VAL B 1 305 ? -1.951 -10.594 -10.344 1 94.38 305 VAL B CA 1
ATOM 7059 C C . VAL B 1 305 ? -3.182 -10.484 -9.453 1 94.38 305 VAL B C 1
ATOM 7061 O O . VAL B 1 305 ? -4.312 -10.617 -9.922 1 94.38 305 VAL B O 1
ATOM 7064 N N . LEU B 1 306 ? -2.959 -10.25 -8.234 1 92.75 306 LEU B N 1
ATOM 7065 C CA . LEU B 1 306 ? -4.066 -10.125 -7.289 1 92.75 306 LEU B CA 1
ATOM 7066 C C . LEU B 1 306 ? -4.969 -8.953 -7.656 1 92.75 306 LEU B C 1
ATOM 7068 O O . LEU B 1 306 ? -6.195 -9.062 -7.578 1 92.75 306 LEU B O 1
ATOM 7072 N N . SER B 1 307 ? -4.34 -7.879 -8.016 1 89.5 307 SER B N 1
ATOM 7073 C CA . SER B 1 307 ? -5.125 -6.723 -8.43 1 89.5 307 SER B CA 1
ATOM 7074 C C . SER B 1 307 ? -5.949 -7.035 -9.68 1 89.5 307 SER B C 1
ATOM 7076 O O . SER B 1 307 ? -7.133 -6.695 -9.742 1 89.5 307 SER B O 1
ATOM 7078 N N . GLY B 1 308 ? -5.418 -7.719 -10.594 1 88.75 308 GLY B N 1
ATOM 7079 C CA . GLY B 1 308 ? -6.082 -8.023 -11.859 1 88.75 308 GLY B CA 1
ATOM 7080 C C . GLY B 1 308 ? -7.184 -9.055 -11.719 1 88.75 308 GLY B C 1
ATOM 7081 O O . GLY B 1 308 ? -8.234 -8.938 -12.352 1 88.75 308 GLY B O 1
ATOM 7082 N N . LEU B 1 309 ? -6.93 -10.039 -10.852 1 90.56 309 LEU B N 1
ATOM 7083 C CA . LEU B 1 309 ? -7.855 -11.164 -10.805 1 90.56 309 LEU B CA 1
ATOM 7084 C C . LEU B 1 309 ? -8.859 -11 -9.672 1 90.56 309 LEU B C 1
ATOM 7086 O O . LEU B 1 309 ? -9.992 -11.492 -9.758 1 90.56 309 LEU B O 1
ATOM 7090 N N . LEU B 1 310 ? -8.445 -10.289 -8.656 1 88.25 310 LEU B N 1
ATOM 7091 C CA . LEU B 1 310 ? -9.32 -10.219 -7.492 1 88.25 310 LEU B CA 1
ATOM 7092 C C . LEU B 1 310 ? -9.805 -8.789 -7.262 1 88.25 310 LEU B C 1
ATOM 7094 O O . LEU B 1 310 ? -10.562 -8.531 -6.32 1 88.25 310 LEU B O 1
ATOM 7098 N N . GLY B 1 311 ? -9.367 -7.887 -8.055 1 82.31 311 GLY B N 1
ATOM 7099 C CA . GLY B 1 311 ? -9.852 -6.52 -7.977 1 82.31 311 GLY B CA 1
ATOM 7100 C C . GLY B 1 311 ? -9.289 -5.75 -6.801 1 82.31 311 GLY B C 1
ATOM 7101 O O . GLY B 1 311 ? -9.93 -4.84 -6.277 1 82.31 311 GLY B O 1
ATOM 7102 N N . ARG B 1 312 ? -8.117 -6.109 -6.391 1 84.25 312 ARG B N 1
ATOM 7103 C CA . ARG B 1 312 ? -7.473 -5.375 -5.309 1 84.25 312 ARG B CA 1
ATOM 7104 C C . ARG B 1 312 ? -7.09 -3.967 -5.75 1 84.25 312 ARG B C 1
ATOM 7106 O O . ARG B 1 312 ? -6.656 -3.764 -6.887 1 84.25 312 ARG B O 1
ATOM 7113 N N . SER B 1 313 ? -7.301 -2.971 -4.832 1 73.75 313 SER B N 1
ATOM 7114 C CA . SER B 1 313 ? -7.082 -1.571 -5.184 1 73.75 313 SER B CA 1
ATOM 7115 C C . SER B 1 313 ? -5.617 -1.183 -5.012 1 73.75 313 SER B C 1
ATOM 7117 O O . SER B 1 313 ? -5.172 -0.169 -5.555 1 73.75 313 SER B O 1
ATOM 7119 N N . SER B 1 314 ? -4.961 -1.959 -4.277 1 73.44 314 SER B N 1
ATOM 7120 C CA . SER B 1 314 ? -3.58 -1.586 -3.986 1 73.44 314 SER B CA 1
ATOM 7121 C C . SER B 1 314 ? -2.598 -2.574 -4.605 1 73.44 314 SER B C 1
ATOM 7123 O O . SER B 1 314 ? -2.746 -3.787 -4.445 1 73.44 314 SER B O 1
ATOM 7125 N N . TRP B 1 315 ? -1.712 -2.045 -5.488 1 73.38 315 TRP B N 1
ATOM 7126 C CA . TRP B 1 315 ? -0.638 -2.857 -6.047 1 73.38 315 TRP B CA 1
ATOM 7127 C C . TRP B 1 315 ? 0.602 -2.012 -6.316 1 73.38 315 TRP B C 1
ATOM 7129 O O . TRP B 1 315 ? 0.552 -0.782 -6.23 1 73.38 315 TRP B O 1
ATOM 7139 N N . LEU B 1 316 ? 1.631 -2.734 -6.406 1 79.56 316 LEU B N 1
ATOM 7140 C CA . LEU B 1 316 ? 2.869 -2.053 -6.766 1 79.56 316 LEU B CA 1
ATOM 7141 C C . LEU B 1 316 ? 2.836 -1.597 -8.219 1 79.56 316 LEU B C 1
ATOM 7143 O O . LEU B 1 316 ? 2.682 -2.416 -9.133 1 79.56 316 LEU B O 1
ATOM 7147 N N . VAL B 1 317 ? 2.994 -0.339 -8.391 1 81.88 317 VAL B N 1
ATOM 7148 C CA . VAL B 1 317 ? 2.943 0.237 -9.734 1 81.88 317 VAL B CA 1
ATOM 7149 C C . VAL B 1 317 ? 4.254 -0.039 -10.461 1 81.88 317 VAL B C 1
ATOM 7151 O O . VAL B 1 317 ? 5.336 0.086 -9.883 1 81.88 317 VAL B O 1
ATOM 7154 N N . PHE B 1 318 ? 4.078 -0.469 -11.711 1 87.12 318 PHE B N 1
ATOM 7155 C CA . PHE B 1 318 ? 5.266 -0.725 -12.523 1 87.12 318 PHE B CA 1
ATOM 7156 C C . PHE B 1 318 ? 5.988 0.576 -12.852 1 87.12 318 PHE B C 1
ATOM 7158 O O . PHE B 1 318 ? 5.363 1.546 -13.281 1 87.12 318 PHE B O 1
ATOM 7165 N N . THR B 1 319 ? 7.242 0.608 -12.633 1 83.56 319 THR B N 1
ATOM 7166 C CA . THR B 1 319 ? 8.062 1.774 -12.938 1 83.56 319 THR B CA 1
ATOM 7167 C C . THR B 1 319 ? 9.148 1.423 -13.953 1 83.56 319 THR B C 1
ATOM 7169 O O . THR B 1 319 ? 9.453 0.246 -14.156 1 83.56 319 THR B O 1
ATOM 7172 N N . ARG B 1 320 ? 9.734 2.406 -14.555 1 85.38 320 ARG B N 1
ATOM 7173 C CA . ARG B 1 320 ? 10.812 2.211 -15.516 1 85.38 320 ARG B CA 1
ATOM 7174 C C . ARG B 1 320 ? 12.008 1.528 -14.867 1 85.38 320 ARG B C 1
ATOM 7176 O O . ARG B 1 320 ? 12.727 0.767 -15.516 1 85.38 320 ARG B O 1
ATOM 7183 N N . TYR B 1 321 ? 12.18 1.784 -13.734 1 89.5 321 TYR B N 1
ATOM 7184 C CA . TYR B 1 321 ? 13.281 1.151 -13.016 1 89.5 321 TYR B CA 1
ATOM 7185 C C . TYR B 1 321 ? 13.133 -0.365 -13.008 1 89.5 321 TYR B C 1
ATOM 7187 O O . TYR B 1 321 ? 14.125 -1.095 -12.992 1 89.5 321 TYR B O 1
ATOM 7195 N N . PHE B 1 322 ? 11.953 -0.876 -13.008 1 93.88 322 PHE B N 1
ATOM 7196 C CA . PHE B 1 322 ? 11.75 -2.318 -13.039 1 93.88 322 PHE B CA 1
ATOM 7197 C C . PHE B 1 322 ? 12.25 -2.91 -14.352 1 93.88 322 PHE B C 1
ATOM 7199 O O . PHE B 1 322 ? 12.742 -4.043 -14.383 1 93.88 322 PHE B O 1
ATOM 7206 N N . ASP B 1 323 ? 12.148 -2.084 -15.406 1 94.81 323 ASP B N 1
ATOM 7207 C CA . ASP B 1 323 ? 12.75 -2.512 -16.656 1 94.81 323 ASP B CA 1
ATOM 7208 C C . ASP B 1 323 ? 14.266 -2.639 -16.531 1 94.81 323 ASP B C 1
ATOM 7210 O O . ASP B 1 323 ? 14.867 -3.576 -17.062 1 94.81 323 ASP B O 1
ATOM 7214 N N . ASP B 1 324 ? 14.82 -1.695 -15.805 1 94.06 324 ASP B N 1
ATOM 7215 C CA . ASP B 1 324 ? 16.25 -1.749 -15.555 1 94.06 324 ASP B CA 1
ATOM 7216 C C . ASP B 1 324 ? 16.625 -2.998 -14.758 1 94.06 324 ASP B C 1
ATOM 7218 O O . ASP B 1 324 ? 17.656 -3.619 -15.016 1 94.06 324 ASP B O 1
ATOM 7222 N N . CYS B 1 325 ? 15.812 -3.318 -13.82 1 96.5 325 CYS B N 1
ATOM 7223 C CA . CYS B 1 325 ? 16.047 -4.523 -13.031 1 96.5 325 CYS B CA 1
ATOM 7224 C C . CYS B 1 325 ? 15.992 -5.77 -13.914 1 96.5 325 CYS B C 1
ATOM 7226 O O . CYS B 1 325 ? 16.844 -6.652 -13.797 1 96.5 325 CYS B O 1
ATOM 7228 N N . CYS B 1 326 ? 15.023 -5.809 -14.758 1 97.62 326 CYS B N 1
ATOM 7229 C CA . CYS B 1 326 ? 14.883 -6.938 -15.672 1 97.62 326 CYS B CA 1
ATOM 7230 C C . CYS B 1 326 ? 16.094 -7.047 -16.594 1 97.62 326 CYS B C 1
ATOM 7232 O O . CYS B 1 326 ? 16.609 -8.148 -16.812 1 97.62 326 CYS B O 1
ATOM 7234 N N . GLU B 1 327 ? 16.516 -5.922 -17.062 1 97.06 327 GLU B N 1
ATOM 7235 C CA . GLU B 1 327 ? 17.672 -5.914 -17.953 1 97.06 327 GLU B CA 1
ATOM 7236 C C . GLU B 1 327 ? 18.922 -6.422 -17.234 1 97.06 327 GLU B C 1
ATOM 7238 O O . GLU B 1 327 ? 19.688 -7.207 -17.781 1 97.06 327 GLU B O 1
ATOM 7243 N N . LYS B 1 328 ? 19.078 -5.969 -16.078 1 96.88 328 LYS B N 1
ATOM 7244 C CA . LYS B 1 328 ? 20.234 -6.398 -15.297 1 96.88 328 LYS B CA 1
ATOM 7245 C C . LYS B 1 328 ? 20.188 -7.902 -15.031 1 96.88 328 LYS B C 1
ATOM 7247 O O . LYS B 1 328 ? 21.203 -8.586 -15.133 1 96.88 328 LYS B O 1
ATOM 7252 N N . LEU B 1 329 ? 19.062 -8.406 -14.703 1 97.75 329 LEU B N 1
ATOM 7253 C CA . LEU B 1 329 ? 18.906 -9.828 -14.422 1 97.75 329 LEU B CA 1
ATOM 7254 C C . LEU B 1 329 ? 19.094 -10.648 -15.695 1 97.75 329 LEU B C 1
ATOM 7256 O O . LEU B 1 329 ? 19.672 -11.742 -15.656 1 97.75 329 LEU B O 1
ATOM 7260 N N . ALA B 1 330 ? 18.625 -10.148 -16.797 1 96.88 330 ALA B N 1
ATOM 7261 C CA . ALA B 1 330 ? 18.75 -10.844 -18.078 1 96.88 330 ALA B CA 1
ATOM 7262 C C . ALA B 1 330 ? 20.219 -10.914 -18.516 1 96.88 330 ALA B C 1
ATOM 7264 O O . ALA B 1 330 ? 20.641 -11.898 -19.141 1 96.88 330 ALA B O 1
ATOM 7265 N N . THR B 1 331 ? 20.922 -9.875 -18.156 1 96.56 331 THR B N 1
ATOM 7266 C CA . THR B 1 331 ? 22.328 -9.812 -18.547 1 96.56 331 THR B CA 1
ATOM 7267 C C . THR B 1 331 ? 23.172 -10.656 -17.609 1 96.56 331 THR B C 1
ATOM 7269 O O . THR B 1 331 ? 24.062 -11.398 -18.062 1 96.56 331 THR B O 1
ATOM 7272 N N . SER B 1 332 ? 22.906 -10.57 -16.344 1 95.62 332 SER B N 1
ATOM 7273 C CA . SER B 1 332 ? 23.719 -11.273 -15.359 1 95.62 332 SER B CA 1
ATOM 7274 C C . SER B 1 332 ? 23.438 -12.773 -15.367 1 95.62 332 SER B C 1
ATOM 7276 O O . SER B 1 332 ? 24.344 -13.586 -15.234 1 95.62 332 SER B O 1
ATOM 7278 N N . GLN B 1 333 ? 22.203 -13.141 -15.469 1 94.5 333 GLN B N 1
ATOM 7279 C CA . GLN B 1 333 ? 21.719 -14.523 -15.445 1 94.5 333 GLN B CA 1
ATOM 7280 C C . GLN B 1 333 ? 22.406 -15.312 -14.328 1 94.5 333 GLN B C 1
ATOM 7282 O O . GLN B 1 333 ? 22.969 -16.375 -14.578 1 94.5 333 GLN B O 1
ATOM 7287 N N . GLU B 1 334 ? 22.391 -14.703 -13.164 1 94.56 334 GLU B N 1
ATOM 7288 C CA . GLU B 1 334 ? 22.984 -15.336 -11.984 1 94.56 334 GLU B CA 1
ATOM 7289 C C . GLU B 1 334 ? 22.281 -16.656 -11.664 1 94.56 334 GLU B C 1
ATOM 7291 O O . GLU B 1 334 ? 22.922 -17.578 -11.164 1 94.56 334 GLU B O 1
ATOM 7296 N N . CYS B 1 335 ? 21.031 -16.719 -11.844 1 94.5 335 CYS B N 1
ATOM 7297 C CA . CYS B 1 335 ? 20.234 -17.938 -11.68 1 94.5 335 CYS B CA 1
ATOM 7298 C C . CYS B 1 335 ? 19.688 -18.422 -13.016 1 94.5 335 CYS B C 1
ATOM 7300 O O . CYS B 1 335 ? 19.375 -17.609 -13.891 1 94.5 335 CYS B O 1
ATOM 7302 N N . SER B 1 336 ? 19.531 -19.75 -13.172 1 92.94 336 SER B N 1
ATOM 7303 C CA . SER B 1 336 ? 19.062 -20.328 -14.414 1 92.94 336 SER B CA 1
ATOM 7304 C C . SER B 1 336 ? 17.641 -19.891 -14.727 1 92.94 336 SER B C 1
ATOM 7306 O O . SER B 1 336 ? 17.219 -19.922 -15.891 1 92.94 336 SER B O 1
ATOM 7308 N N . THR B 1 337 ? 16.906 -19.438 -13.727 1 95.62 337 THR B N 1
ATOM 7309 C CA . THR B 1 337 ? 15.508 -19.094 -13.898 1 95.62 337 THR B CA 1
ATOM 7310 C C . THR B 1 337 ? 15.352 -17.594 -14.164 1 95.62 337 THR B C 1
ATOM 7312 O O . THR B 1 337 ? 14.242 -17.094 -14.336 1 95.62 337 THR B O 1
ATOM 7315 N N . ASP B 1 338 ? 16.391 -16.797 -14.219 1 97.06 338 ASP B N 1
ATOM 7316 C CA . ASP B 1 338 ? 16.312 -15.344 -14.359 1 97.06 338 ASP B CA 1
ATOM 7317 C C . ASP B 1 338 ? 15.664 -14.945 -15.68 1 97.06 338 ASP B C 1
ATOM 7319 O O . ASP B 1 338 ? 14.867 -14.008 -15.727 1 97.06 338 ASP B O 1
ATOM 7323 N N . LEU B 1 339 ? 16 -15.664 -16.703 1 96.69 339 LEU B N 1
ATOM 7324 C CA . LEU B 1 339 ? 15.398 -15.336 -17.984 1 96.69 339 LEU B CA 1
ATOM 7325 C C . LEU B 1 339 ? 13.891 -15.562 -17.953 1 96.69 339 LEU B C 1
ATOM 7327 O O . LEU B 1 339 ? 13.125 -14.758 -18.484 1 96.69 339 LEU B O 1
ATOM 7331 N N . LEU B 1 340 ? 13.531 -16.719 -17.406 1 97 340 LEU B N 1
ATOM 7332 C CA . LEU B 1 340 ? 12.109 -16.984 -17.234 1 97 340 LEU B CA 1
ATOM 7333 C C . LEU B 1 340 ? 11.43 -15.875 -16.453 1 97 340 LEU B C 1
ATOM 7335 O O . LEU B 1 340 ? 10.359 -15.391 -16.844 1 97 340 LEU B O 1
ATOM 7339 N N . LEU B 1 341 ? 12.062 -15.484 -15.367 1 98.06 341 LEU B N 1
ATOM 7340 C CA . LEU B 1 341 ? 11.547 -14.414 -14.523 1 98.06 341 LEU B CA 1
ATOM 7341 C C . LEU B 1 341 ? 11.336 -13.133 -15.328 1 98.06 341 LEU B C 1
ATOM 7343 O O . LEU B 1 341 ? 10.289 -12.492 -15.219 1 98.06 341 LEU B O 1
ATOM 7347 N N . VAL B 1 342 ? 12.281 -12.742 -16.078 1 97.94 342 VAL B N 1
ATOM 7348 C CA . VAL B 1 342 ? 12.227 -11.523 -16.891 1 97.94 342 VAL B CA 1
ATOM 7349 C C . VAL B 1 342 ? 11.062 -11.602 -17.875 1 97.94 342 VAL B C 1
ATOM 7351 O O . VAL B 1 342 ? 10.32 -10.633 -18.047 1 97.94 342 VAL B O 1
ATOM 7354 N N . LYS B 1 343 ? 10.891 -12.742 -18.469 1 97.69 343 LYS B N 1
ATOM 7355 C CA . LYS B 1 343 ? 9.82 -12.898 -19.453 1 97.69 343 LYS B CA 1
ATOM 7356 C C . LYS B 1 343 ? 8.453 -12.945 -18.766 1 97.69 343 LYS B C 1
ATOM 7358 O O . LYS B 1 343 ? 7.461 -12.484 -19.328 1 97.69 343 LYS B O 1
ATOM 7363 N N . LEU B 1 344 ? 8.398 -13.492 -17.562 1 97.5 344 LEU B N 1
ATOM 7364 C CA . LEU B 1 344 ? 7.168 -13.453 -16.781 1 97.5 344 LEU B CA 1
ATOM 7365 C C . LEU B 1 344 ? 6.746 -12.016 -16.5 1 97.5 344 LEU B C 1
ATOM 7367 O O . LEU B 1 344 ? 5.562 -11.68 -16.594 1 97.5 344 LEU B O 1
ATOM 7371 N N . ILE B 1 345 ? 7.691 -11.164 -16.141 1 97.75 345 ILE B N 1
ATOM 7372 C CA . ILE B 1 345 ? 7.406 -9.75 -15.914 1 97.75 345 ILE B CA 1
ATOM 7373 C C . ILE B 1 345 ? 6.965 -9.094 -17.219 1 97.75 345 ILE B C 1
ATOM 7375 O O . ILE B 1 345 ? 6.07 -8.242 -17.219 1 97.75 345 ILE B O 1
ATOM 7379 N N . GLY B 1 346 ? 7.59 -9.516 -18.297 1 96.25 346 GLY B N 1
ATOM 7380 C CA . GLY B 1 346 ? 7.191 -9 -19.609 1 96.25 346 GLY B CA 1
ATOM 7381 C C . GLY B 1 346 ? 5.742 -9.297 -19.938 1 96.25 346 GLY B C 1
ATOM 7382 O O . GLY B 1 346 ? 5.023 -8.422 -20.438 1 96.25 346 GLY B O 1
ATOM 7383 N N . VAL B 1 347 ? 5.332 -10.492 -19.719 1 96.19 347 VAL B N 1
ATOM 7384 C CA . VAL B 1 347 ? 3.957 -10.875 -20.016 1 96.19 347 VAL B CA 1
ATOM 7385 C C . VAL B 1 347 ? 3.004 -10.156 -19.062 1 96.19 347 VAL B C 1
ATOM 7387 O O . VAL B 1 347 ? 1.896 -9.773 -19.453 1 96.19 347 VAL B O 1
ATOM 7390 N N . ARG B 1 348 ? 3.42 -9.992 -17.828 1 95 348 ARG B N 1
ATOM 7391 C CA . ARG B 1 348 ? 2.604 -9.281 -16.844 1 95 348 ARG B CA 1
ATOM 7392 C C . ARG B 1 348 ? 2.365 -7.84 -17.266 1 95 348 ARG B C 1
ATOM 7394 O O . ARG B 1 348 ? 1.292 -7.285 -17.016 1 95 348 ARG B O 1
ATOM 7401 N N . LYS B 1 349 ? 3.311 -7.223 -17.859 1 93.94 349 LYS B N 1
ATOM 7402 C CA . LYS B 1 349 ? 3.15 -5.863 -18.375 1 93.94 349 LYS B CA 1
ATOM 7403 C C . LYS B 1 349 ? 2.02 -5.793 -19.391 1 93.94 349 LYS B C 1
ATOM 7405 O O . LYS B 1 349 ? 1.262 -4.82 -19.422 1 93.94 349 LYS B O 1
ATOM 7410 N N . VAL B 1 350 ? 1.92 -6.801 -20.203 1 94.06 350 VAL B N 1
ATOM 7411 C CA . VAL B 1 350 ? 0.831 -6.855 -21.172 1 94.06 350 VAL B CA 1
ATOM 7412 C C . VAL B 1 350 ? -0.504 -6.992 -20.453 1 94.06 350 VAL B C 1
ATOM 7414 O O . VAL B 1 350 ? -1.492 -6.355 -20.828 1 94.06 350 VAL B O 1
ATOM 7417 N N . ALA B 1 351 ? -0.492 -7.836 -19.422 1 93.69 351 ALA B N 1
ATOM 7418 C CA . ALA B 1 351 ? -1.703 -8.023 -18.625 1 93.69 351 ALA B CA 1
ATOM 7419 C C . ALA B 1 351 ? -2.168 -6.699 -18.016 1 93.69 351 ALA B C 1
ATOM 7421 O O . ALA B 1 351 ? -3.371 -6.445 -17.922 1 93.69 351 ALA B O 1
ATOM 7422 N N . LEU B 1 352 ? -1.252 -5.879 -17.578 1 90.06 352 LEU B N 1
ATOM 7423 C CA . LEU B 1 352 ? -1.586 -4.582 -17 1 90.06 352 LEU B CA 1
ATOM 7424 C C . LEU B 1 352 ? -2.295 -3.695 -18.016 1 90.06 352 LEU B C 1
ATOM 7426 O O . LEU B 1 352 ? -3.186 -2.922 -17.656 1 90.06 352 LEU B O 1
ATOM 7430 N N . ARG B 1 353 ? -1.937 -3.844 -19.203 1 87.12 353 ARG B N 1
ATOM 7431 C CA . ARG B 1 353 ? -2.586 -3.066 -20.25 1 87.12 353 ARG B CA 1
ATOM 7432 C C . ARG B 1 353 ? -4.047 -3.477 -20.422 1 87.12 353 ARG B C 1
ATOM 7434 O O . ARG B 1 353 ? -4.906 -2.637 -20.688 1 87.12 353 ARG B O 1
ATOM 7441 N N . VAL B 1 354 ? -4.246 -4.719 -20.266 1 86.62 354 VAL B N 1
ATOM 7442 C CA . VAL B 1 354 ? -5.621 -5.199 -20.297 1 86.62 354 VAL B CA 1
ATOM 7443 C C . VAL B 1 354 ? -6.422 -4.59 -19.156 1 86.62 354 VAL B C 1
ATOM 7445 O O . VAL B 1 354 ? -7.523 -4.078 -19.359 1 86.62 354 VAL B O 1
ATOM 7448 N N . ASP B 1 355 ? -5.848 -4.586 -18.016 1 83.06 355 ASP B N 1
ATOM 7449 C CA . ASP B 1 355 ? -6.5 -4.055 -16.828 1 83.06 355 ASP B CA 1
ATOM 7450 C C . ASP B 1 355 ? -6.781 -2.562 -16.969 1 83.06 355 ASP B C 1
ATOM 7452 O O . ASP B 1 355 ? -7.859 -2.092 -16.609 1 83.06 355 ASP B O 1
ATOM 7456 N N . ASP B 1 356 ? -5.855 -1.869 -17.484 1 77.75 356 ASP B N 1
ATOM 7457 C CA . ASP B 1 356 ? -5.98 -0.425 -17.656 1 77.75 356 ASP B CA 1
ATOM 7458 C C . ASP B 1 356 ? -7.066 -0.086 -18.672 1 77.75 356 ASP B C 1
ATOM 7460 O O . ASP B 1 356 ? -7.801 0.889 -18.516 1 77.75 356 ASP B O 1
ATOM 7464 N N . THR B 1 357 ? -7.133 -0.865 -19.688 1 74.5 357 THR B N 1
ATOM 7465 C CA . THR B 1 357 ? -8.094 -0.644 -20.766 1 74.5 357 THR B CA 1
ATOM 7466 C C . THR B 1 357 ? -9.523 -0.805 -20.25 1 74.5 357 THR B C 1
ATOM 7468 O O . THR B 1 357 ? -10.398 -0.003 -20.578 1 74.5 357 THR B O 1
ATOM 7471 N N . PHE B 1 358 ? -9.727 -1.71 -19.344 1 71.81 358 PHE B N 1
ATOM 7472 C CA . PHE B 1 358 ? -11.102 -2.012 -18.969 1 71.81 358 PHE B CA 1
ATOM 7473 C C . PHE B 1 358 ? -11.438 -1.411 -17.609 1 71.81 358 PHE B C 1
ATOM 7475 O O . PHE B 1 358 ? -12.609 -1.214 -17.281 1 71.81 358 PHE B O 1
ATOM 7482 N N . ARG B 1 359 ? -10.469 -1.119 -16.75 1 63.22 359 ARG B N 1
ATOM 7483 C CA . ARG B 1 359 ? -10.727 -0.399 -15.508 1 63.22 359 ARG B CA 1
ATOM 7484 C C . ARG B 1 359 ? -11.289 0.991 -15.789 1 63.22 359 ARG B C 1
ATOM 7486 O O . ARG B 1 359 ? -12.219 1.438 -15.109 1 63.22 359 ARG B O 1
ATOM 7493 N N . GLU B 1 360 ? -10.75 1.617 -16.688 1 56.34 360 GLU B N 1
ATOM 7494 C CA . GLU B 1 360 ? -11.195 2.949 -17.078 1 56.34 360 GLU B CA 1
ATOM 7495 C C . GLU B 1 360 ? -12.641 2.926 -17.578 1 56.34 360 GLU B C 1
ATOM 7497 O O . GLU B 1 360 ? -13.414 3.84 -17.281 1 56.34 360 GLU B O 1
ATOM 7502 N N . GLN B 1 361 ? -12.984 1.862 -18.125 1 54.12 361 GLN B N 1
ATOM 7503 C CA . GLN B 1 361 ? -14.312 1.745 -18.719 1 54.12 361 GLN B CA 1
ATOM 7504 C C . GLN B 1 361 ? -15.367 1.446 -17.656 1 54.12 361 GLN B C 1
ATOM 7506 O O . GLN B 1 361 ? -16.5 1.896 -17.75 1 54.12 361 GLN B O 1
ATOM 7511 N N . SER B 1 362 ? -14.969 0.679 -16.688 1 54.12 362 SER B N 1
ATOM 7512 C CA . SER B 1 362 ? -15.898 0.292 -15.633 1 54.12 362 SER B CA 1
ATOM 7513 C C . SER B 1 362 ? -16.25 1.478 -14.742 1 54.12 362 SER B C 1
ATOM 7515 O O . SER B 1 362 ? -17.375 1.585 -14.25 1 54.12 362 SER B O 1
ATOM 7517 N N . GLU B 1 363 ? -15.289 2.305 -14.422 1 53.25 363 GLU B N 1
ATOM 7518 C CA . GLU B 1 363 ? -15.547 3.461 -13.57 1 53.25 363 GLU B CA 1
ATOM 7519 C C . GLU B 1 363 ? -16.453 4.469 -14.266 1 53.25 363 GLU B C 1
ATOM 7521 O O . GLU B 1 363 ? -17.141 5.246 -13.602 1 53.25 363 GLU B O 1
ATOM 7526 N N . LEU B 1 364 ? -16.297 4.43 -15.609 1 45.97 364 LEU B N 1
ATOM 7527 C CA . LEU B 1 364 ? -17.219 5.277 -16.359 1 45.97 364 LEU B CA 1
ATOM 7528 C C . LEU B 1 364 ? -18.547 4.574 -16.578 1 45.97 364 LEU B C 1
ATOM 7530 O O . LEU B 1 364 ? -18.625 3.58 -17.297 1 45.97 364 LEU B O 1
ATOM 7534 N N . ALA B 1 365 ? -19.219 4.391 -15.461 1 45.22 365 ALA B N 1
ATOM 7535 C CA . ALA B 1 365 ? -20.594 3.912 -15.539 1 45.22 365 ALA B CA 1
ATOM 7536 C C . ALA B 1 365 ? -21.156 4.086 -16.953 1 45.22 365 ALA B C 1
ATOM 7538 O O . ALA B 1 365 ? -22.344 3.875 -17.172 1 45.22 365 ALA B O 1
ATOM 7539 N N . ASN B 1 366 ? -20.391 4.684 -17.797 1 44.84 366 ASN B N 1
ATOM 7540 C CA . ASN B 1 366 ? -21.109 5.035 -19.016 1 44.84 366 ASN B CA 1
ATOM 7541 C C . ASN B 1 366 ? -21.344 3.812 -19.891 1 44.84 366 ASN B C 1
ATOM 7543 O O . ASN B 1 366 ? -20.484 2.941 -20 1 44.84 366 ASN B O 1
ATOM 7547 N N . ASP B 1 367 ? -22.531 3.455 -20 1 47.69 367 ASP B N 1
ATOM 7548 C CA . ASP B 1 367 ? -23.25 2.691 -21.016 1 47.69 367 ASP B CA 1
ATOM 7549 C C . ASP B 1 367 ? -22.5 2.691 -22.344 1 47.69 367 ASP B C 1
ATOM 7551 O O . ASP B 1 367 ? -23.031 3.115 -23.375 1 47.69 367 ASP B O 1
ATOM 7555 N N . GLN B 1 368 ? -21.266 2.969 -22.234 1 52.38 368 GLN B N 1
ATOM 7556 C CA . GLN B 1 368 ? -20.797 3.008 -23.609 1 52.38 368 GLN B CA 1
ATOM 7557 C C . GLN B 1 368 ? -20.828 1.618 -24.234 1 52.38 368 GLN B C 1
ATOM 7559 O O . GLN B 1 368 ? -20.391 0.645 -23.625 1 52.38 368 GLN B O 1
ATOM 7564 N N . PRO B 1 369 ? -21.531 1.543 -25.281 1 54.03 369 PRO B N 1
ATOM 7565 C CA . PRO B 1 369 ? -21.719 0.296 -26.031 1 54.03 369 PRO B CA 1
ATOM 7566 C C . PRO B 1 369 ? -20.391 -0.389 -26.375 1 54.03 369 PRO B C 1
ATOM 7568 O O . PRO B 1 369 ? -19.391 0.285 -26.594 1 54.03 369 PRO B O 1
ATOM 7571 N N . PHE B 1 370 ? -20.25 -1.604 -25.828 1 63.53 370 PHE B N 1
ATOM 7572 C CA . PHE B 1 370 ? -19.219 -2.459 -26.391 1 63.53 370 PHE B CA 1
ATOM 7573 C C . PHE B 1 370 ? -19.109 -2.27 -27.891 1 63.53 370 PHE B C 1
ATOM 7575 O O . PHE B 1 370 ? -19.922 -2.807 -28.641 1 63.53 370 PHE B O 1
ATOM 7582 N N . GLY B 1 371 ? -18.359 -1.085 -28.375 1 67.94 371 GLY B N 1
ATOM 7583 C CA . GLY B 1 371 ? -18.344 -0.73 -29.781 1 67.94 371 GLY B CA 1
ATOM 7584 C C . GLY B 1 371 ? -16.984 -0.891 -30.422 1 67.94 371 GLY B C 1
ATOM 7585 O O . GLY B 1 371 ? -16.172 -1.712 -29.969 1 67.94 371 GLY B O 1
ATOM 7586 N N . GLY B 1 372 ? -16.859 -0.289 -31.484 1 69.38 372 GLY B N 1
ATOM 7587 C CA . GLY B 1 372 ? -15.711 -0.365 -32.344 1 69.38 372 GLY B CA 1
ATOM 7588 C C . GLY B 1 372 ? -14.406 -0.009 -31.656 1 69.38 372 GLY B C 1
ATOM 7589 O O . GLY B 1 372 ? -13.398 -0.69 -31.844 1 69.38 372 GLY B O 1
ATOM 7590 N N . LEU B 1 373 ? -14.43 0.961 -30.766 1 74.25 373 LEU B N 1
ATOM 7591 C CA . LEU B 1 373 ? -13.219 1.379 -30.078 1 74.25 373 LEU B CA 1
ATOM 7592 C C . LEU B 1 373 ? -12.734 0.288 -29.125 1 74.25 373 LEU B C 1
ATOM 7594 O O . LEU B 1 373 ? -11.523 0.074 -28.984 1 74.25 373 LEU B O 1
ATOM 7598 N N . HIS B 1 374 ? -13.609 -0.464 -28.578 1 76.25 374 HIS B N 1
ATOM 7599 C CA . HIS B 1 374 ? -13.266 -1.579 -27.703 1 76.25 374 HIS B CA 1
ATOM 7600 C C . HIS B 1 374 ? -12.648 -2.73 -28.5 1 76.25 374 HIS B C 1
ATOM 7602 O O . HIS B 1 374 ? -11.664 -3.328 -28.062 1 76.25 374 HIS B O 1
ATOM 7608 N N . ALA B 1 375 ? -13.219 -2.938 -29.609 1 80.94 375 ALA B N 1
ATOM 7609 C CA . ALA B 1 375 ? -12.719 -4.008 -30.453 1 80.94 375 ALA B CA 1
ATOM 7610 C C . ALA B 1 375 ? -11.297 -3.711 -30.922 1 80.94 375 ALA B C 1
ATOM 7612 O O . ALA B 1 375 ? -10.453 -4.609 -31 1 80.94 375 ALA B O 1
ATOM 7613 N N . LEU B 1 376 ? -11.07 -2.428 -31.203 1 83.62 376 LEU B N 1
ATOM 7614 C CA . LEU B 1 376 ? -9.734 -2.031 -31.641 1 83.62 376 LEU B CA 1
ATOM 7615 C C . LEU B 1 376 ? -8.727 -2.182 -30.5 1 83.62 376 LEU B C 1
ATOM 7617 O O . LEU B 1 376 ? -7.594 -2.617 -30.734 1 83.62 376 LEU B O 1
ATOM 7621 N N . ALA B 1 377 ? -9.125 -1.816 -29.328 1 85.19 377 ALA B N 1
ATOM 7622 C CA . ALA B 1 377 ? -8.242 -1.944 -28.172 1 85.19 377 ALA B CA 1
ATOM 7623 C C . ALA B 1 377 ? -7.895 -3.406 -27.906 1 85.19 377 ALA B C 1
ATOM 7625 O O . ALA B 1 377 ? -6.742 -3.732 -27.609 1 85.19 377 ALA B O 1
ATOM 7626 N N . ILE B 1 378 ? -8.859 -4.277 -28.078 1 88.88 378 ILE B N 1
ATOM 7627 C CA . ILE B 1 378 ? -8.664 -5.711 -27.875 1 88.88 378 ILE B CA 1
ATOM 7628 C C . ILE B 1 378 ? -7.691 -6.25 -28.922 1 88.88 378 ILE B C 1
ATOM 7630 O O . ILE B 1 378 ? -6.754 -6.98 -28.578 1 88.88 378 ILE B O 1
ATOM 7634 N N . ALA B 1 379 ? -7.91 -5.82 -30.109 1 89.75 379 ALA B N 1
ATOM 7635 C CA . ALA B 1 379 ? -7.055 -6.293 -31.188 1 89.75 379 ALA B CA 1
ATOM 7636 C C . ALA B 1 379 ? -5.609 -5.852 -30.984 1 89.75 379 ALA B C 1
ATOM 7638 O O . ALA B 1 379 ? -4.676 -6.609 -31.25 1 89.75 379 ALA B O 1
ATOM 7639 N N . THR B 1 380 ? -5.445 -4.668 -30.531 1 91.94 380 THR B N 1
ATOM 7640 C CA . THR B 1 380 ? -4.109 -4.133 -30.297 1 91.94 380 THR B CA 1
ATOM 7641 C C . THR B 1 380 ? -3.393 -4.93 -29.203 1 91.94 380 THR B C 1
ATOM 7643 O O . THR B 1 380 ? -2.234 -5.316 -29.375 1 91.94 380 THR B O 1
ATOM 7646 N N . VAL B 1 381 ? -4.051 -5.207 -28.156 1 92.81 381 VAL B N 1
ATOM 7647 C CA . VAL B 1 381 ? -3.447 -5.926 -27.031 1 92.81 381 VAL B CA 1
ATOM 7648 C C . VAL B 1 381 ? -3.172 -7.371 -27.438 1 92.81 381 VAL B C 1
ATOM 7650 O O . VAL B 1 381 ? -2.148 -7.945 -27.047 1 92.81 381 VAL B O 1
ATOM 7653 N N . GLU B 1 382 ? -4.062 -7.918 -28.172 1 93.44 382 GLU B N 1
ATOM 7654 C CA . GLU B 1 382 ? -3.871 -9.281 -28.641 1 93.44 382 GLU B CA 1
ATOM 7655 C C . GLU B 1 382 ? -2.627 -9.398 -29.516 1 93.44 382 GLU B C 1
ATOM 7657 O O . GLU B 1 382 ? -1.848 -10.344 -29.375 1 93.44 382 GLU B O 1
ATOM 7662 N N . LYS B 1 383 ? -2.533 -8.391 -30.375 1 94.94 383 LYS B N 1
ATOM 7663 C CA . LYS B 1 383 ? -1.363 -8.383 -31.234 1 94.94 383 LYS B CA 1
ATOM 7664 C C . LYS B 1 383 ? -0.076 -8.227 -30.438 1 94.94 383 LYS B C 1
ATOM 7666 O O . LYS B 1 383 ? 0.941 -8.844 -30.766 1 94.94 383 LYS B O 1
ATOM 7671 N N . GLU B 1 384 ? -0.125 -7.41 -29.438 1 95 384 GLU B N 1
ATOM 7672 C CA . GLU B 1 384 ? 1.033 -7.23 -28.578 1 95 384 GLU B CA 1
ATOM 7673 C C . GLU B 1 384 ? 1.395 -8.531 -27.859 1 95 384 GLU B C 1
ATOM 7675 O O . GLU B 1 384 ? 2.572 -8.875 -27.734 1 95 384 GLU B O 1
ATOM 7680 N N . LEU B 1 385 ? 0.424 -9.227 -27.375 1 96.12 385 LEU B N 1
ATOM 7681 C CA . LEU B 1 385 ? 0.646 -10.492 -26.672 1 96.12 385 LEU B CA 1
ATOM 7682 C C . LEU B 1 385 ? 1.239 -11.531 -27.625 1 96.12 385 LEU B C 1
ATOM 7684 O O . LEU B 1 385 ? 2.195 -12.227 -27.266 1 96.12 385 LEU B O 1
ATOM 7688 N N . ASP B 1 386 ? 0.724 -11.562 -28.828 1 95.81 386 ASP B N 1
ATOM 7689 C CA . ASP B 1 386 ? 1.229 -12.516 -29.812 1 95.81 386 ASP B CA 1
ATOM 7690 C C . ASP B 1 386 ? 2.674 -12.195 -30.188 1 95.81 386 ASP B C 1
ATOM 7692 O O . ASP B 1 386 ? 3.508 -13.094 -30.281 1 95.81 386 ASP B O 1
ATOM 7696 N N . SER B 1 387 ? 2.885 -10.922 -30.375 1 95.38 387 SER B N 1
ATOM 7697 C CA . SER B 1 387 ? 4.242 -10.508 -30.703 1 95.38 387 SER B CA 1
ATOM 7698 C C . SER B 1 387 ? 5.219 -10.852 -29.594 1 95.38 387 SER B C 1
ATOM 7700 O O . SER B 1 387 ? 6.348 -11.273 -29.859 1 95.38 387 SER B O 1
ATOM 7702 N N . PHE B 1 388 ? 4.852 -10.68 -28.406 1 96 388 PHE B N 1
ATOM 7703 C CA . PHE B 1 388 ? 5.691 -11.008 -27.266 1 96 388 PHE B CA 1
ATOM 7704 C C . PHE B 1 388 ? 5.988 -12.5 -27.234 1 96 388 PHE B C 1
ATOM 7706 O O . PHE B 1 388 ? 7.145 -12.906 -27.094 1 96 388 PHE B O 1
ATOM 7713 N N . MET B 1 389 ? 4.957 -13.312 -27.359 1 94.94 389 MET B N 1
ATOM 7714 C CA . MET B 1 389 ? 5.121 -14.766 -27.297 1 94.94 389 MET B CA 1
ATOM 7715 C C . MET B 1 389 ? 5.996 -15.273 -28.438 1 94.94 389 MET B C 1
ATOM 7717 O O . MET B 1 389 ? 6.812 -16.172 -28.25 1 94.94 389 MET B O 1
ATOM 7721 N N . ASP B 1 390 ? 5.863 -14.617 -29.531 1 95.06 390 ASP B N 1
ATOM 7722 C CA . ASP B 1 390 ? 6.641 -15.016 -30.703 1 95.06 390 ASP B CA 1
ATOM 7723 C C . ASP B 1 390 ? 8.109 -14.625 -30.547 1 95.06 390 ASP B C 1
ATOM 7725 O O . ASP B 1 390 ? 8.984 -15.25 -31.156 1 95.06 390 ASP B O 1
ATOM 7729 N N . SER B 1 391 ? 8.367 -13.633 -29.766 1 94.75 391 SER B N 1
ATOM 7730 C CA . SER B 1 391 ? 9.734 -13.148 -29.578 1 94.75 391 SER B CA 1
ATOM 7731 C C . SER B 1 391 ? 10.492 -14.031 -28.594 1 94.75 391 SER B C 1
ATOM 7733 O O . SER B 1 391 ? 11.719 -13.938 -28.484 1 94.75 391 SER B O 1
ATOM 7735 N N . LEU B 1 392 ? 9.805 -14.922 -27.938 1 95.38 392 LEU B N 1
ATOM 7736 C CA . LEU B 1 392 ? 10.43 -15.766 -26.922 1 95.38 392 LEU B CA 1
ATOM 7737 C C . LEU B 1 392 ? 11.273 -16.859 -27.562 1 95.38 392 LEU B C 1
ATOM 7739 O O . LEU B 1 392 ? 10.891 -17.422 -28.594 1 95.38 392 LEU B O 1
ATOM 7743 N N . PRO B 1 393 ? 12.461 -17.172 -26.938 1 93 393 PRO B N 1
ATOM 7744 C CA . PRO B 1 393 ? 13.195 -18.359 -27.391 1 93 393 PRO B CA 1
ATOM 7745 C C . PRO B 1 393 ? 12.375 -19.641 -27.25 1 93 393 PRO B C 1
ATOM 7747 O O . PRO B 1 393 ? 11.477 -19.719 -26.406 1 93 393 PRO B O 1
ATOM 7750 N N . ALA B 1 394 ? 12.664 -20.672 -27.969 1 89.81 394 ALA B N 1
ATOM 7751 C CA . ALA B 1 394 ? 11.867 -21.875 -28.109 1 89.81 394 ALA B CA 1
ATOM 7752 C C . ALA B 1 394 ? 11.617 -22.547 -26.766 1 89.81 394 ALA B C 1
ATOM 7754 O O . ALA B 1 394 ? 10.477 -22.891 -26.438 1 89.81 394 ALA B O 1
ATOM 7755 N N . PRO B 1 395 ? 12.648 -22.656 -25.984 1 90.44 395 PRO B N 1
ATOM 7756 C CA . PRO B 1 395 ? 12.398 -23.328 -24.703 1 90.44 395 PRO B CA 1
ATOM 7757 C C . PRO B 1 395 ? 11.43 -22.547 -23.812 1 90.44 395 PRO B C 1
ATOM 7759 O O . PRO B 1 395 ? 10.641 -23.156 -23.078 1 90.44 395 PRO B O 1
ATOM 7762 N N . LEU B 1 396 ? 11.422 -21.297 -23.891 1 92.94 396 LEU B N 1
ATOM 7763 C CA . LEU B 1 396 ? 10.547 -20.453 -23.078 1 92.94 396 LEU B CA 1
ATOM 7764 C C . LEU B 1 396 ? 9.148 -20.375 -23.688 1 92.94 396 LEU B C 1
ATOM 7766 O O . LEU B 1 396 ? 8.164 -20.234 -22.953 1 92.94 396 LEU B O 1
ATOM 7770 N N . ARG B 1 397 ? 9.078 -20.5 -24.953 1 91.06 397 ARG B N 1
ATOM 7771 C CA . ARG B 1 397 ? 7.777 -20.438 -25.609 1 91.06 397 ARG B CA 1
ATOM 7772 C C . ARG B 1 397 ? 6.914 -21.641 -25.219 1 91.06 397 ARG B C 1
ATOM 7774 O O . ARG B 1 397 ? 5.691 -21.516 -25.109 1 91.06 397 ARG B O 1
ATOM 7781 N N . SER B 1 398 ? 7.578 -22.719 -24.922 1 89.19 398 SER B N 1
ATOM 7782 C CA . SER B 1 398 ? 6.844 -23.938 -24.547 1 89.19 398 SER B CA 1
ATOM 7783 C C . SER B 1 398 ? 6.703 -24.047 -23.047 1 89.19 398 SER B C 1
ATOM 7785 O O . SER B 1 398 ? 6.102 -25 -22.547 1 89.19 398 SER B O 1
ATOM 7787 N N . ASN B 1 399 ? 7.262 -23.094 -22.391 1 92.94 399 ASN B N 1
ATOM 7788 C CA . ASN B 1 399 ? 7.164 -23.125 -20.922 1 92.94 399 ASN B CA 1
ATOM 7789 C C . ASN B 1 399 ? 5.715 -22.984 -20.453 1 92.94 399 ASN B C 1
ATOM 7791 O O . ASN B 1 399 ? 4.984 -22.109 -20.922 1 92.94 399 ASN B O 1
ATOM 7795 N N . TYR B 1 400 ? 5.336 -23.828 -19.594 1 92.5 400 TYR B N 1
ATOM 7796 C CA . TYR B 1 400 ? 3.938 -23.922 -19.172 1 92.5 400 TYR B CA 1
ATOM 7797 C C . TYR B 1 400 ? 3.486 -22.625 -18.5 1 92.5 400 TYR B C 1
ATOM 7799 O O . TYR B 1 400 ? 2.348 -22.188 -18.688 1 92.5 400 TYR B O 1
ATOM 7807 N N . LEU B 1 401 ? 4.305 -21.969 -17.672 1 94.44 401 LEU B N 1
ATOM 7808 C CA . LEU B 1 401 ? 3.924 -20.766 -16.938 1 94.44 401 LEU B CA 1
ATOM 7809 C C . LEU B 1 401 ? 3.592 -19.625 -17.891 1 94.44 401 LEU B C 1
ATOM 7811 O O . LEU B 1 401 ? 2.607 -18.906 -17.703 1 94.44 401 LEU B O 1
ATOM 7815 N N . LEU B 1 402 ? 4.418 -19.453 -18.859 1 95.81 402 LEU B N 1
ATOM 7816 C CA . LEU B 1 402 ? 4.203 -18.391 -19.844 1 95.81 402 LEU B CA 1
ATOM 7817 C C . LEU B 1 402 ? 2.955 -18.672 -20.672 1 95.81 402 LEU B C 1
ATOM 7819 O O . LEU B 1 402 ? 2.193 -17.75 -20.984 1 95.81 402 LEU B O 1
ATOM 7823 N N . ARG B 1 403 ? 2.711 -19.906 -21.031 1 94.19 403 ARG B N 1
ATOM 7824 C CA . ARG B 1 403 ? 1.517 -20.266 -21.781 1 94.19 403 ARG B CA 1
ATOM 7825 C C . ARG B 1 403 ? 0.257 -20.047 -20.938 1 94.19 403 ARG B C 1
ATOM 7827 O O . ARG B 1 403 ? -0.749 -19.547 -21.453 1 94.19 403 ARG B O 1
ATOM 7834 N N . GLU B 1 404 ? 0.361 -20.5 -19.734 1 95.81 404 GLU B N 1
ATOM 7835 C CA . GLU B 1 404 ? -0.737 -20.281 -18.797 1 95.81 404 GLU B CA 1
ATOM 7836 C C . GLU B 1 404 ? -1.086 -18.812 -18.672 1 95.81 404 GLU B C 1
ATOM 7838 O O . GLU B 1 404 ? -2.256 -18.438 -18.75 1 95.81 404 GLU B O 1
ATOM 7843 N N . GLN B 1 405 ? -0.087 -17.984 -18.469 1 95.38 405 GLN B N 1
ATOM 7844 C CA . GLN B 1 405 ? -0.299 -16.547 -18.344 1 95.38 405 GLN B CA 1
ATOM 7845 C C . GLN B 1 405 ? -0.89 -15.953 -19.609 1 95.38 405 GLN B C 1
ATOM 7847 O O . GLN B 1 405 ? -1.812 -15.141 -19.562 1 95.38 405 GLN B O 1
ATOM 7852 N N . SER B 1 406 ? -0.303 -16.328 -20.703 1 95.88 406 SER B N 1
ATOM 7853 C CA . SER B 1 406 ? -0.791 -15.828 -21.984 1 95.88 406 SER B CA 1
ATOM 7854 C C . SER B 1 406 ? -2.264 -16.156 -22.188 1 95.88 406 SER B C 1
ATOM 7856 O O . SER B 1 406 ? -3.055 -15.305 -22.578 1 95.88 406 SER B O 1
ATOM 7858 N N . ALA B 1 407 ? -2.613 -17.375 -21.906 1 96.25 407 ALA B N 1
ATOM 7859 C CA . ALA B 1 407 ? -4 -17.797 -22.062 1 96.25 407 ALA B CA 1
ATOM 7860 C C . ALA B 1 407 ? -4.922 -17.062 -21.109 1 96.25 407 ALA B C 1
ATOM 7862 O O . ALA B 1 407 ? -6.031 -16.672 -21.469 1 96.25 407 ALA B O 1
ATOM 7863 N N . ALA B 1 408 ? -4.473 -16.906 -19.891 1 96.5 408 ALA B N 1
ATOM 7864 C CA . ALA B 1 408 ? -5.266 -16.188 -18.891 1 96.5 408 ALA B CA 1
ATOM 7865 C C . ALA B 1 408 ? -5.496 -14.742 -19.312 1 96.5 408 ALA B C 1
ATOM 7867 O O . ALA B 1 408 ? -6.594 -14.211 -19.156 1 96.5 408 ALA B O 1
ATOM 7868 N N . ILE B 1 409 ? -4.477 -14.117 -19.859 1 95.69 409 ILE B N 1
ATOM 7869 C CA . ILE B 1 409 ? -4.574 -12.742 -20.328 1 95.69 409 ILE B CA 1
ATOM 7870 C C . ILE B 1 409 ? -5.609 -12.648 -21.453 1 95.69 409 ILE B C 1
ATOM 7872 O O . ILE B 1 409 ? -6.406 -11.711 -21.484 1 95.69 409 ILE B O 1
ATOM 7876 N N . ARG B 1 410 ? -5.652 -13.617 -22.297 1 95.88 410 ARG B N 1
ATOM 7877 C CA . ARG B 1 410 ? -6.617 -13.633 -23.391 1 95.88 410 ARG B CA 1
ATOM 7878 C C . ARG B 1 410 ? -8.039 -13.773 -22.859 1 95.88 410 ARG B C 1
ATOM 7880 O O . ARG B 1 410 ? -8.961 -13.125 -23.359 1 95.88 410 ARG B O 1
ATOM 7887 N N . VAL B 1 411 ? -8.156 -14.594 -21.875 1 95.38 411 VAL B N 1
ATOM 7888 C CA . VAL B 1 411 ? -9.477 -14.742 -21.281 1 95.38 411 VAL B CA 1
ATOM 7889 C C . VAL B 1 411 ? -9.961 -13.391 -20.75 1 95.38 411 VAL B C 1
ATOM 7891 O O . VAL B 1 411 ? -11.086 -12.977 -21.031 1 95.38 411 VAL B O 1
ATOM 7894 N N . ARG B 1 412 ? -9.094 -12.727 -20.062 1 92.38 412 ARG B N 1
ATOM 7895 C CA . ARG B 1 412 ? -9.445 -11.438 -19.484 1 92.38 412 ARG B CA 1
ATOM 7896 C C . ARG B 1 412 ? -9.695 -10.391 -20.562 1 92.38 412 ARG B C 1
ATOM 7898 O O . ARG B 1 412 ? -10.539 -9.508 -20.406 1 92.38 412 ARG B O 1
ATOM 7905 N N . LEU B 1 413 ? -8.984 -10.531 -21.594 1 91.81 413 LEU B N 1
ATOM 7906 C CA . LEU B 1 413 ? -9.094 -9.602 -22.719 1 91.81 413 LEU B CA 1
ATOM 7907 C C . LEU B 1 413 ? -10.469 -9.688 -23.359 1 91.81 413 LEU B C 1
ATOM 7909 O O . LEU B 1 413 ? -11.055 -8.664 -23.719 1 91.81 413 LEU B O 1
ATOM 7913 N N . PHE B 1 414 ? -11.094 -10.836 -23.438 1 91.12 414 PHE B N 1
ATOM 7914 C CA . PHE B 1 414 ? -12.336 -11.047 -24.172 1 91.12 414 PHE B CA 1
ATOM 7915 C C . PHE B 1 414 ? -13.523 -11.102 -23.219 1 91.12 414 PHE B C 1
ATOM 7917 O O . PHE B 1 414 ? -14.68 -11.039 -23.656 1 91.12 414 PHE B O 1
ATOM 7924 N N . GLU B 1 415 ? -13.297 -11.117 -21.969 1 87.81 415 GLU B N 1
ATOM 7925 C CA . GLU B 1 415 ? -14.312 -11.312 -20.938 1 87.81 415 GLU B CA 1
ATOM 7926 C C . GLU B 1 415 ? -15.383 -10.219 -21 1 87.81 415 GLU B C 1
ATOM 7928 O O . GLU B 1 415 ? -16.562 -10.492 -20.781 1 87.81 415 GLU B O 1
ATOM 7933 N N . PRO B 1 416 ? -15.031 -9.023 -21.25 1 81.94 416 PRO B N 1
ATOM 7934 C CA . PRO B 1 416 ? -16.047 -7.973 -21.234 1 81.94 416 PRO B CA 1
ATOM 7935 C C . PRO B 1 416 ? -17.203 -8.25 -22.203 1 81.94 416 PRO B C 1
ATOM 7937 O O . PRO B 1 416 ? -18.328 -7.789 -21.984 1 81.94 416 PRO B O 1
ATOM 7940 N N . ALA B 1 417 ? -17.016 -9 -23.219 1 82.25 417 ALA B N 1
ATOM 7941 C CA . ALA B 1 417 ? -18.047 -9.328 -24.203 1 82.25 417 ALA B CA 1
ATOM 7942 C C . ALA B 1 417 ? -19.156 -10.18 -23.578 1 82.25 417 ALA B C 1
ATOM 7944 O O . ALA B 1 417 ? -20.297 -10.172 -24.031 1 82.25 417 ALA B O 1
ATOM 7945 N N . ILE B 1 418 ? -18.797 -10.828 -22.5 1 82.31 418 ILE B N 1
ATOM 7946 C CA . ILE B 1 418 ? -19.734 -11.711 -21.828 1 82.31 418 ILE B CA 1
ATOM 7947 C C . ILE B 1 418 ? -20.75 -10.883 -21.031 1 82.31 418 ILE B C 1
ATOM 7949 O O . ILE B 1 418 ? -21.906 -11.273 -20.891 1 82.31 418 ILE B O 1
ATOM 7953 N N . HIS B 1 419 ? -20.375 -9.727 -20.531 1 75.5 419 HIS B N 1
ATOM 7954 C CA . HIS B 1 419 ? -21.172 -8.984 -19.562 1 75.5 419 HIS B CA 1
ATOM 7955 C C . HIS B 1 419 ? -21.938 -7.844 -20.234 1 75.5 419 HIS B C 1
ATOM 7957 O O . HIS B 1 419 ? -22.688 -7.125 -19.578 1 75.5 419 HIS B O 1
ATOM 7963 N N . VAL B 1 420 ? -21.734 -7.648 -21.484 1 68.88 420 VAL B N 1
ATOM 7964 C CA . VAL B 1 420 ? -22.469 -6.594 -22.188 1 68.88 420 VAL B CA 1
ATOM 7965 C C . VAL B 1 420 ? -23.953 -6.918 -22.203 1 68.88 420 VAL B C 1
ATOM 7967 O O . VAL B 1 420 ? -24.344 -8.039 -22.547 1 68.88 420 VAL B O 1
ATOM 7970 N N . GLN B 1 421 ? -24.703 -6.113 -21.406 1 57.44 421 GLN B N 1
ATOM 7971 C CA . GLN B 1 421 ? -26.156 -6.316 -21.375 1 57.44 421 GLN B CA 1
ATOM 7972 C C . GLN B 1 421 ? -26.781 -5.98 -22.719 1 57.44 421 GLN B C 1
ATOM 7974 O O . GLN B 1 421 ? -26.266 -5.145 -23.469 1 57.44 421 GLN B O 1
ATOM 7979 N N . GLY B 1 422 ? -27.5 -6.953 -23.266 1 52.19 422 GLY B N 1
ATOM 7980 C CA . GLY B 1 422 ? -28.25 -7.027 -24.5 1 52.19 422 GLY B CA 1
ATOM 7981 C C . GLY B 1 422 ? -28.703 -5.668 -25 1 52.19 422 GLY B C 1
ATOM 7982 O O . GLY B 1 422 ? -29.125 -5.539 -26.156 1 52.19 422 GLY B O 1
ATOM 7983 N N . SER B 1 423 ? -28.828 -4.785 -24.094 1 49.91 423 SER B N 1
ATOM 7984 C CA . SER B 1 423 ? -29.531 -3.631 -24.641 1 49.91 423 SER B CA 1
ATOM 7985 C C . SER B 1 423 ? -28.609 -2.758 -25.469 1 49.91 423 SER B C 1
ATOM 7987 O O . SER B 1 423 ? -29.062 -1.935 -26.266 1 49.91 423 SER B O 1
ATOM 7989 N N . THR B 1 424 ? -27.406 -2.742 -25.031 1 54.28 424 THR B N 1
ATOM 7990 C CA . THR B 1 424 ? -26.578 -1.857 -25.844 1 54.28 424 THR B CA 1
ATOM 7991 C C . THR B 1 424 ? -26 -2.607 -27.031 1 54.28 424 THR B C 1
ATOM 7993 O O . THR B 1 424 ? -25.047 -3.379 -26.891 1 54.28 424 THR B O 1
ATOM 7996 N N . ARG B 1 425 ? -26.891 -2.814 -28.062 1 53 425 ARG B N 1
ATOM 7997 C CA . ARG B 1 425 ? -26.562 -3.564 -29.281 1 53 425 ARG B CA 1
ATOM 7998 C C . ARG B 1 425 ? -25.234 -3.109 -29.859 1 53 425 ARG B C 1
ATOM 8000 O O . ARG B 1 425 ? -25.016 -1.914 -30.062 1 53 425 ARG B O 1
ATOM 8007 N N . PRO B 1 426 ? -24.297 -4.129 -29.797 1 57.69 426 PRO B N 1
ATOM 8008 C CA . PRO B 1 426 ? -23.078 -3.744 -30.5 1 57.69 426 PRO B CA 1
ATOM 8009 C C . PRO B 1 426 ? -23.328 -3.244 -31.922 1 57.69 426 PRO B C 1
ATOM 8011 O O . PRO B 1 426 ? -24.266 -3.711 -32.562 1 57.69 426 PRO B O 1
ATOM 8014 N N . GLN B 1 427 ? -22.781 -2.119 -32.344 1 59.03 427 GLN B N 1
ATOM 8015 C CA . GLN B 1 427 ? -22.906 -1.494 -33.656 1 59.03 427 GLN B CA 1
ATOM 8016 C C . GLN B 1 427 ? -22.484 -2.451 -34.781 1 59.03 427 GLN B C 1
ATOM 8018 O O . GLN B 1 427 ? -23.016 -2.383 -35.875 1 59.03 427 GLN B O 1
ATOM 8023 N N . ILE B 1 428 ? -21.578 -3.361 -34.5 1 62.41 428 ILE B N 1
ATOM 8024 C CA . ILE B 1 428 ? -21.078 -4.293 -35.5 1 62.41 428 ILE B CA 1
ATOM 8025 C C . ILE B 1 428 ? -21.688 -5.672 -35.281 1 62.41 428 ILE B C 1
ATOM 8027 O O . ILE B 1 428 ? -21.516 -6.27 -34.219 1 62.41 428 ILE B O 1
ATOM 8031 N N . PRO B 1 429 ? -22.344 -6.105 -36.344 1 65.38 429 PRO B N 1
ATOM 8032 C CA . PRO B 1 429 ? -23.016 -7.395 -36.188 1 65.38 429 PRO B CA 1
ATOM 8033 C C . PRO B 1 429 ? -22.062 -8.531 -35.812 1 65.38 429 PRO B C 1
ATOM 8035 O O . PRO B 1 429 ? -20.938 -8.578 -36.312 1 65.38 429 PRO B O 1
ATOM 8038 N N . HIS B 1 430 ? -22.266 -9.305 -34.906 1 78.88 430 HIS B N 1
ATOM 8039 C CA . HIS B 1 430 ? -21.641 -10.562 -34.531 1 78.88 430 HIS B CA 1
ATOM 8040 C C . HIS B 1 430 ? -20.297 -10.336 -33.844 1 78.88 430 HIS B C 1
ATOM 8042 O O . HIS B 1 430 ? -19.547 -11.281 -33.594 1 78.88 430 HIS B O 1
ATOM 8048 N N . LEU B 1 431 ? -19.906 -9.109 -33.75 1 82.94 431 LEU B N 1
ATOM 8049 C CA . LEU B 1 431 ? -18.641 -8.836 -33.062 1 82.94 431 LEU B CA 1
ATOM 8050 C C . LEU B 1 431 ? -18.641 -9.422 -31.672 1 82.94 431 LEU B C 1
ATOM 8052 O O . LEU B 1 431 ? -17.656 -10.055 -31.266 1 82.94 431 LEU B O 1
ATOM 8056 N N . ARG B 1 432 ? -19.656 -9.281 -31.031 1 85 432 ARG B N 1
ATOM 8057 C CA . ARG B 1 432 ? -19.75 -9.773 -29.672 1 85 432 ARG B CA 1
ATOM 8058 C C . ARG B 1 432 ? -19.656 -11.289 -29.625 1 85 432 ARG B C 1
ATOM 8060 O O . ARG B 1 432 ? -18.906 -11.852 -28.812 1 85 432 ARG B O 1
ATOM 8067 N N . SER B 1 433 ? -20.359 -11.938 -30.531 1 87.44 433 SER B N 1
ATOM 8068 C CA . SER B 1 433 ? -20.344 -13.398 -30.578 1 87.44 433 SER B CA 1
ATOM 8069 C C . SER B 1 433 ? -18.953 -13.93 -30.891 1 87.44 433 SER B C 1
ATOM 8071 O O . SER B 1 433 ? -18.531 -14.953 -30.344 1 87.44 433 SER B O 1
ATOM 8073 N N . ARG B 1 434 ? -18.312 -13.273 -31.766 1 88.38 434 ARG B N 1
ATOM 8074 C CA . ARG B 1 434 ? -16.953 -13.68 -32.125 1 88.38 434 ARG B CA 1
ATOM 8075 C C . ARG B 1 434 ? -16.016 -13.547 -30.922 1 88.38 434 ARG B C 1
ATOM 8077 O O . ARG B 1 434 ? -15.172 -14.414 -30.688 1 88.38 434 ARG B O 1
ATOM 8084 N N . MET B 1 435 ? -16.172 -12.508 -30.234 1 90.12 435 MET B N 1
ATOM 8085 C CA . MET B 1 435 ? -15.336 -12.281 -29.062 1 90.12 435 MET B CA 1
ATOM 8086 C C . MET B 1 435 ? -15.648 -13.297 -27.953 1 90.12 435 MET B C 1
ATOM 8088 O O . MET B 1 435 ? -14.75 -13.766 -27.266 1 90.12 435 MET B O 1
ATOM 8092 N N . MET B 1 436 ? -16.859 -13.602 -27.828 1 91.5 436 MET B N 1
ATOM 8093 C CA . MET B 1 436 ? -17.25 -14.633 -26.875 1 91.5 436 MET B CA 1
ATOM 8094 C C . MET B 1 436 ? -16.656 -15.984 -27.234 1 91.5 436 MET B C 1
ATOM 8096 O O . MET B 1 436 ? -16.219 -16.734 -26.375 1 91.5 436 MET B O 1
ATOM 8100 N N . TRP B 1 437 ? -16.641 -16.234 -28.516 1 94.06 437 TRP B N 1
ATOM 8101 C CA . TRP B 1 437 ? -16.047 -17.484 -29 1 94.06 437 TRP B CA 1
ATOM 8102 C C . TRP B 1 437 ? -14.547 -17.5 -28.719 1 94.06 437 TRP B C 1
ATOM 8104 O O . TRP B 1 437 ? -14 -18.531 -28.312 1 94.06 437 TRP B O 1
ATOM 8114 N N . GLN B 1 438 ? -13.938 -16.375 -28.969 1 94.5 438 GLN B N 1
ATOM 8115 C CA . GLN B 1 438 ? -12.508 -16.281 -28.688 1 94.5 438 GLN B CA 1
ATOM 8116 C C . GLN B 1 438 ? -12.234 -16.469 -27.188 1 94.5 438 GLN B C 1
ATOM 8118 O O . GLN B 1 438 ? -11.211 -17.031 -26.812 1 94.5 438 GLN B O 1
ATOM 8123 N N . CYS B 1 439 ? -13.094 -15.969 -26.406 1 95.06 439 CYS B N 1
ATOM 8124 C CA . CYS B 1 439 ? -12.977 -16.188 -24.969 1 95.06 439 CYS B CA 1
ATOM 8125 C C . CYS B 1 439 ? -13.047 -17.672 -24.625 1 95.06 439 CYS B C 1
ATOM 8127 O O . CYS B 1 439 ? -12.211 -18.172 -23.875 1 95.06 439 CYS B O 1
ATOM 8129 N N . LEU B 1 440 ? -13.992 -18.375 -25.25 1 97.12 440 LEU B N 1
ATOM 8130 C CA . LEU B 1 440 ? -14.156 -19.797 -25.016 1 97.12 440 LEU B CA 1
ATOM 8131 C C . LEU B 1 440 ? -12.922 -20.578 -25.453 1 97.12 440 LEU B C 1
ATOM 8133 O O . LEU B 1 440 ? -12.453 -21.469 -24.75 1 97.12 440 LEU B O 1
ATOM 8137 N N . THR B 1 441 ? -12.422 -20.172 -26.578 1 96.75 441 THR B N 1
ATOM 8138 C CA . THR B 1 441 ? -11.227 -20.828 -27.094 1 96.75 441 THR B CA 1
ATOM 8139 C C . THR B 1 441 ? -10.031 -20.594 -26.172 1 96.75 441 THR B C 1
ATOM 8141 O O . THR B 1 441 ? -9.219 -21.5 -25.969 1 96.75 441 THR B O 1
ATOM 8144 N N . SER B 1 442 ? -9.922 -19.406 -25.672 1 96.94 442 SER B N 1
ATOM 8145 C CA . SER B 1 442 ? -8.844 -19.078 -24.75 1 96.94 442 SER B CA 1
ATOM 8146 C C . SER B 1 442 ? -8.984 -19.875 -23.438 1 96.94 442 SER B C 1
ATOM 8148 O O . SER B 1 442 ? -7.98 -20.281 -22.844 1 96.94 442 SER B O 1
ATOM 8150 N N . ILE B 1 443 ? -10.172 -20.031 -23 1 97.94 443 ILE B N 1
ATOM 8151 C CA . ILE B 1 443 ? -10.445 -20.828 -21.812 1 97.94 443 ILE B CA 1
ATOM 8152 C C . ILE B 1 443 ? -9.984 -22.266 -22.031 1 97.94 443 ILE B C 1
ATOM 8154 O O . ILE B 1 443 ? -9.328 -22.859 -21.172 1 97.94 443 ILE B O 1
ATOM 8158 N N . GLN B 1 444 ? -10.305 -22.75 -23.188 1 97.38 444 GLN B N 1
ATOM 8159 C CA . GLN B 1 444 ? -9.883 -24.109 -23.547 1 97.38 444 GLN B CA 1
ATOM 8160 C C . GLN B 1 444 ? -8.367 -24.234 -23.531 1 97.38 444 GLN B C 1
ATOM 8162 O O . GLN B 1 444 ? -7.816 -25.219 -23.047 1 97.38 444 GLN B O 1
ATOM 8167 N N . GLU B 1 445 ? -7.77 -23.25 -24.078 1 95.88 445 GLU B N 1
ATOM 8168 C CA . GLU B 1 445 ? -6.312 -23.25 -24.109 1 95.88 445 GLU B CA 1
ATOM 8169 C C . GLU B 1 445 ? -5.738 -23.234 -22.688 1 95.88 445 GLU B C 1
ATOM 8171 O O . GLU B 1 445 ? -4.75 -23.922 -22.422 1 95.88 445 GLU B O 1
ATOM 8176 N N . LEU B 1 446 ? -6.301 -22.469 -21.859 1 97.44 446 LEU B N 1
ATOM 8177 C CA . LEU B 1 446 ? -5.848 -22.391 -20.469 1 97.44 446 LEU B CA 1
ATOM 8178 C C . LEU B 1 446 ? -6.035 -23.719 -19.75 1 97.44 446 LEU B C 1
ATOM 8180 O O . LEU B 1 446 ? -5.117 -24.188 -19.078 1 97.44 446 LEU B O 1
ATOM 8184 N N . LEU B 1 447 ? -7.188 -24.344 -19.906 1 97.31 447 LEU B N 1
ATOM 8185 C CA . LEU B 1 447 ? -7.453 -25.641 -19.281 1 97.31 447 LEU B CA 1
ATOM 8186 C C . LEU B 1 447 ? -6.516 -26.703 -19.828 1 97.31 447 LEU B C 1
ATOM 8188 O O . LEU B 1 447 ? -5.973 -27.516 -19.078 1 97.31 447 LEU B O 1
ATOM 8192 N N . ASN B 1 448 ? -6.316 -26.625 -21.125 1 94.19 448 ASN B N 1
ATOM 8193 C CA . ASN B 1 448 ? -5.426 -27.594 -21.75 1 94.19 448 ASN B CA 1
ATOM 8194 C C . ASN B 1 448 ? -3.992 -27.438 -21.25 1 94.19 448 ASN B C 1
ATOM 8196 O O . ASN B 1 448 ? -3.262 -28.422 -21.156 1 94.19 448 ASN B O 1
ATOM 8200 N N . ALA B 1 449 ? -3.617 -26.219 -21 1 92.94 449 ALA B N 1
ATOM 8201 C CA . ALA B 1 449 ? -2.277 -26 -20.453 1 92.94 449 ALA B CA 1
ATOM 8202 C C . ALA B 1 449 ? -2.082 -26.719 -19.141 1 92.94 449 ALA B C 1
ATOM 8204 O O . ALA B 1 449 ? -1.009 -27.266 -18.875 1 92.94 449 ALA B O 1
ATOM 8205 N N . PHE B 1 450 ? -3.051 -26.797 -18.297 1 94.56 450 PHE B N 1
ATOM 8206 C CA . PHE B 1 450 ? -2.969 -27.484 -17.016 1 94.56 450 PHE B CA 1
ATOM 8207 C C . PHE B 1 450 ? -3.023 -29 -17.188 1 94.56 450 PHE B C 1
ATOM 8209 O O . PHE B 1 450 ? -2.318 -29.734 -16.5 1 94.56 450 PHE B O 1
ATOM 8216 N N . LEU B 1 451 ? -3.834 -29.422 -18.125 1 93.56 451 LEU B N 1
ATOM 8217 C CA . LEU B 1 451 ? -3.986 -30.859 -18.359 1 93.56 451 LEU B CA 1
ATOM 8218 C C . LEU B 1 451 ? -2.723 -31.453 -18.969 1 93.56 451 LEU B C 1
ATOM 8220 O O . LEU B 1 451 ? -2.467 -32.656 -18.844 1 93.56 451 LEU B O 1
ATOM 8224 N N . ALA B 1 452 ? -1.941 -30.625 -19.578 1 91.81 452 ALA B N 1
ATOM 8225 C CA . ALA B 1 452 ? -0.705 -31.062 -20.219 1 91.81 452 ALA B CA 1
ATOM 8226 C C . ALA B 1 452 ? 0.42 -31.203 -19.188 1 91.81 452 ALA B C 1
ATOM 8228 O O . ALA B 1 452 ? 1.436 -31.844 -19.453 1 91.81 452 ALA B O 1
ATOM 8229 N N . LEU B 1 453 ? 0.265 -30.672 -18.031 1 93.06 453 LEU B N 1
ATOM 8230 C CA . LEU B 1 453 ? 1.287 -30.734 -17 1 93.06 453 LEU B CA 1
ATOM 8231 C C . LEU B 1 453 ? 1.362 -32.125 -16.391 1 93.06 453 LEU B C 1
ATOM 8233 O O . LEU B 1 453 ? 0.332 -32.781 -16.172 1 93.06 453 LEU B O 1
ATOM 8237 N N . PRO B 1 454 ? 2.621 -32.531 -16.234 1 92.06 454 PRO B N 1
ATOM 8238 C CA . PRO B 1 454 ? 2.734 -33.812 -15.492 1 92.06 454 PRO B CA 1
ATOM 8239 C C . PRO B 1 454 ? 2.178 -33.688 -14.078 1 92.06 454 PRO B C 1
ATOM 8241 O O . PRO B 1 454 ? 2.295 -32.656 -13.438 1 92.06 454 PRO B O 1
ATOM 8244 N N . VAL B 1 455 ? 1.635 -34.75 -13.547 1 91 455 VAL B N 1
ATOM 8245 C CA . VAL B 1 455 ? 0.955 -34.781 -12.25 1 91 455 VAL B CA 1
ATOM 8246 C C . VAL B 1 455 ? 1.926 -34.375 -11.148 1 91 455 VAL B C 1
ATOM 8248 O O . VAL B 1 455 ? 1.528 -33.75 -10.172 1 91 455 VAL B O 1
ATOM 8251 N N . LYS B 1 456 ? 3.172 -34.688 -11.336 1 86.19 456 LYS B N 1
ATOM 8252 C CA . LYS B 1 456 ? 4.184 -34.344 -10.336 1 86.19 456 LYS B CA 1
ATOM 8253 C C . LYS B 1 456 ? 4.281 -32.844 -10.125 1 86.19 456 LYS B C 1
ATOM 8255 O O . LYS B 1 456 ? 4.598 -32.375 -9.031 1 86.19 456 LYS B O 1
ATOM 8260 N N . ALA B 1 457 ? 3.941 -32.094 -11.109 1 90.56 457 ALA B N 1
ATOM 8261 C CA . ALA B 1 457 ? 4.078 -30.641 -11.062 1 90.56 457 ALA B CA 1
ATOM 8262 C C . ALA B 1 457 ? 2.918 -30 -10.305 1 90.56 457 ALA B C 1
ATOM 8264 O O . ALA B 1 457 ? 2.996 -28.844 -9.898 1 90.56 457 ALA B O 1
ATOM 8265 N N . TYR B 1 458 ? 1.831 -30.734 -10.047 1 91.81 458 TYR B N 1
ATOM 8266 C CA . TYR B 1 458 ? 0.632 -30.188 -9.422 1 91.81 458 TYR B CA 1
ATOM 8267 C C . TYR B 1 458 ? 0.894 -29.812 -7.973 1 91.81 458 TYR B C 1
ATOM 8269 O O . TYR B 1 458 ? 0.284 -28.875 -7.445 1 91.81 458 TYR B O 1
ATOM 8277 N N . ALA B 1 459 ? 1.86 -30.469 -7.395 1 87.06 459 ALA B N 1
ATOM 8278 C CA . ALA B 1 459 ? 2.158 -30.234 -5.984 1 87.06 459 ALA B CA 1
ATOM 8279 C C . ALA B 1 459 ? 2.895 -28.906 -5.789 1 87.06 459 ALA B C 1
ATOM 8281 O O . ALA B 1 459 ? 2.861 -28.328 -4.703 1 87.06 459 ALA B O 1
ATOM 8282 N N . SER B 1 460 ? 3.527 -28.453 -6.844 1 91.81 460 SER B N 1
ATOM 8283 C CA . SER B 1 460 ? 4.348 -27.266 -6.715 1 91.81 460 SER B CA 1
ATOM 8284 C C . SER B 1 460 ? 3.672 -26.047 -7.359 1 91.81 460 SER B C 1
ATOM 8286 O O . SER B 1 460 ? 4.281 -24.984 -7.492 1 91.81 460 SER B O 1
ATOM 8288 N N . LEU B 1 461 ? 2.414 -26.188 -7.738 1 93.94 461 LEU B N 1
ATOM 8289 C CA . LEU B 1 461 ? 1.707 -25.078 -8.352 1 93.94 461 LEU B CA 1
ATOM 8290 C C . LEU B 1 461 ? 1.515 -23.938 -7.352 1 93.94 461 LEU B C 1
ATOM 8292 O O . LEU B 1 461 ? 1.237 -24.172 -6.176 1 93.94 461 LEU B O 1
ATOM 8296 N N . THR B 1 462 ? 1.703 -22.734 -7.785 1 96.19 462 THR B N 1
ATOM 8297 C CA . THR B 1 462 ? 1.5 -21.562 -6.934 1 96.19 462 THR B CA 1
ATOM 8298 C C . THR B 1 462 ? 0.027 -21.172 -6.902 1 96.19 462 THR B C 1
ATOM 8300 O O . THR B 1 462 ? -0.775 -21.672 -7.688 1 96.19 462 THR B O 1
ATOM 8303 N N . PHE B 1 463 ? -0.351 -20.266 -6.027 1 95.12 463 PHE B N 1
ATOM 8304 C CA . PHE B 1 463 ? -1.726 -19.797 -5.949 1 95.12 463 PHE B CA 1
ATOM 8305 C C . PHE B 1 463 ? -2.137 -19.109 -7.25 1 95.12 463 PHE B C 1
ATOM 8307 O O . PHE B 1 463 ? -3.316 -19.109 -7.613 1 95.12 463 PHE B O 1
ATOM 8314 N N . ILE B 1 464 ? -1.163 -18.5 -7.961 1 96.62 464 ILE B N 1
ATOM 8315 C CA . ILE B 1 464 ? -1.438 -17.812 -9.211 1 96.62 464 ILE B CA 1
ATOM 8316 C C . ILE B 1 464 ? -1.985 -18.797 -10.242 1 96.62 464 ILE B C 1
ATOM 8318 O O . ILE B 1 464 ? -2.99 -18.516 -10.906 1 96.62 464 ILE B O 1
ATOM 8322 N N . SER B 1 465 ? -1.302 -19.953 -10.344 1 96.38 465 SER B N 1
ATOM 8323 C CA . SER B 1 465 ? -1.772 -20.984 -11.258 1 96.38 465 SER B CA 1
ATOM 8324 C C . SER B 1 465 ? -3.172 -21.453 -10.883 1 96.38 465 SER B C 1
ATOM 8326 O O . SER B 1 465 ? -4.027 -21.641 -11.75 1 96.38 465 SER B O 1
ATOM 8328 N N . ILE B 1 466 ? -3.365 -21.609 -9.633 1 94.5 466 ILE B N 1
ATOM 8329 C CA . ILE B 1 466 ? -4.668 -22.078 -9.18 1 94.5 466 ILE B CA 1
ATOM 8330 C C . ILE B 1 466 ? -5.727 -21.016 -9.445 1 94.5 466 ILE B C 1
ATOM 8332 O O . ILE B 1 466 ? -6.867 -21.328 -9.797 1 94.5 466 ILE B O 1
ATOM 8336 N N . LEU B 1 467 ? -5.379 -19.766 -9.281 1 94.5 467 LEU B N 1
ATOM 8337 C CA . LEU B 1 467 ? -6.305 -18.688 -9.594 1 94.5 467 LEU B CA 1
ATOM 8338 C C . LEU B 1 467 ? -6.645 -18.672 -11.078 1 94.5 467 LEU B C 1
ATOM 8340 O O . LEU B 1 467 ? -7.785 -18.391 -11.453 1 94.5 467 LEU B O 1
ATOM 8344 N N . HIS B 1 468 ? -5.672 -18.922 -11.883 1 96.5 468 HIS B N 1
ATOM 8345 C CA . HIS B 1 468 ? -5.922 -18.984 -13.32 1 96.5 468 HIS B CA 1
ATOM 8346 C C . HIS B 1 468 ? -6.859 -20.141 -13.664 1 96.5 468 HIS B C 1
ATOM 8348 O O . HIS B 1 468 ? -7.719 -20.016 -14.539 1 96.5 468 HIS B O 1
ATOM 8354 N N . LEU B 1 469 ? -6.656 -21.203 -12.977 1 95.56 469 LEU B N 1
ATOM 8355 C CA . LEU B 1 469 ? -7.574 -22.312 -13.156 1 95.56 469 LEU B CA 1
ATOM 8356 C C . LEU B 1 469 ? -8.992 -21.922 -12.742 1 95.56 469 LEU B C 1
ATOM 8358 O O . LEU B 1 469 ? -9.953 -22.234 -13.445 1 95.56 469 LEU B O 1
ATOM 8362 N N . ALA B 1 470 ? -9.047 -21.266 -11.656 1 93.56 470 ALA B N 1
ATOM 8363 C CA . ALA B 1 470 ? -10.344 -20.797 -11.188 1 93.56 470 ALA B CA 1
ATOM 8364 C C . ALA B 1 470 ? -10.977 -19.844 -12.195 1 93.56 470 ALA B C 1
ATOM 8366 O O . ALA B 1 470 ? -12.18 -19.922 -12.477 1 93.56 470 ALA B O 1
ATOM 8367 N N . LEU B 1 471 ? -10.195 -18.953 -12.695 1 94.56 471 LEU B N 1
ATOM 8368 C CA . LEU B 1 471 ? -10.664 -18.047 -13.727 1 94.56 471 LEU B CA 1
ATOM 8369 C C . LEU B 1 471 ? -11.266 -18.812 -14.898 1 94.56 471 LEU B C 1
ATOM 8371 O O . LEU B 1 471 ? -12.383 -18.516 -15.336 1 94.56 471 LEU B O 1
ATOM 8375 N N . ALA B 1 472 ? -10.562 -19.781 -15.375 1 96.5 472 ALA B N 1
ATOM 8376 C CA . ALA B 1 472 ? -11 -20.562 -16.531 1 96.5 472 ALA B CA 1
ATOM 8377 C C . ALA B 1 472 ? -12.312 -21.281 -16.219 1 96.5 472 ALA B C 1
ATOM 8379 O O . ALA B 1 472 ? -13.242 -21.266 -17.031 1 96.5 472 ALA B O 1
ATOM 8380 N N . ILE B 1 473 ? -12.391 -21.859 -15.102 1 95.19 473 ILE B N 1
ATOM 8381 C CA . ILE B 1 473 ? -13.555 -22.656 -14.734 1 95.19 473 ILE B CA 1
ATOM 8382 C C . ILE B 1 473 ? -14.773 -21.75 -14.578 1 95.19 473 ILE B C 1
ATOM 8384 O O . ILE B 1 473 ? -15.852 -22.047 -15.102 1 95.19 473 ILE B O 1
ATOM 8388 N N . ILE B 1 474 ? -14.617 -20.672 -13.883 1 91.88 474 ILE B N 1
ATOM 8389 C CA . ILE B 1 474 ? -15.719 -19.75 -13.633 1 91.88 474 ILE B CA 1
ATOM 8390 C C . ILE B 1 474 ? -16.219 -19.172 -14.961 1 91.88 474 ILE B C 1
ATOM 8392 O O . ILE B 1 474 ? -17.438 -19.141 -15.203 1 91.88 474 ILE B O 1
ATOM 8396 N N . LYS B 1 475 ? -15.32 -18.734 -15.789 1 93.38 475 LYS B N 1
ATOM 8397 C CA . LYS B 1 475 ? -15.727 -18.156 -17.062 1 93.38 475 LYS B CA 1
ATOM 8398 C C . LYS B 1 475 ? -16.328 -19.219 -17.984 1 93.38 475 LYS B C 1
ATOM 8400 O O . LYS B 1 475 ? -17.266 -18.922 -18.734 1 93.38 475 LYS B O 1
ATOM 8405 N N . ALA B 1 476 ? -15.781 -20.422 -17.922 1 95.75 476 ALA B N 1
ATOM 8406 C CA . ALA B 1 476 ? -16.375 -21.516 -18.672 1 95.75 476 ALA B CA 1
ATOM 8407 C C . ALA B 1 476 ? -17.812 -21.766 -18.219 1 95.75 476 ALA B C 1
ATOM 8409 O O . ALA B 1 476 ? -18.719 -21.891 -19.062 1 95.75 476 ALA B O 1
ATOM 8410 N N . CYS B 1 477 ? -18.016 -21.828 -16.969 1 92 477 CYS B N 1
ATOM 8411 C CA . CYS B 1 477 ? -19.359 -22.016 -16.438 1 92 477 CYS B CA 1
ATOM 8412 C C . CYS B 1 477 ? -20.297 -20.906 -16.922 1 92 477 CYS B C 1
ATOM 8414 O O . CYS B 1 477 ? -21.438 -21.172 -17.312 1 92 477 CYS B O 1
ATOM 8416 N N . GLY B 1 478 ? -19.781 -19.734 -16.844 1 89.75 478 GLY B N 1
ATOM 8417 C CA . GLY B 1 478 ? -20.578 -18.609 -17.312 1 89.75 478 GLY B CA 1
ATOM 8418 C C . GLY B 1 478 ? -20.984 -18.719 -18.766 1 89.75 478 GLY B C 1
ATOM 8419 O O . GLY B 1 478 ? -22.156 -18.562 -19.094 1 89.75 478 GLY B O 1
ATOM 8420 N N . LEU B 1 479 ? -20.062 -19.078 -19.656 1 93.19 479 LEU B N 1
ATOM 8421 C CA . LEU B 1 479 ? -20.297 -19.125 -21.094 1 93.19 479 LEU B CA 1
ATOM 8422 C C . LEU B 1 479 ? -21.156 -20.344 -21.453 1 93.19 479 LEU B C 1
ATOM 8424 O O . LEU B 1 479 ? -21.922 -20.281 -22.422 1 93.19 479 LEU B O 1
ATOM 8428 N N . LEU B 1 480 ? -21.094 -21.359 -20.656 1 94.19 480 LEU B N 1
ATOM 8429 C CA . LEU B 1 480 ? -21.766 -22.609 -21.016 1 94.19 480 LEU B CA 1
ATOM 8430 C C . LEU B 1 480 ? -23.156 -22.672 -20.375 1 94.19 480 LEU B C 1
ATOM 8432 O O . LEU B 1 480 ? -23.906 -23.609 -20.625 1 94.19 480 LEU B O 1
ATOM 8436 N N . CYS B 1 481 ? -23.469 -21.672 -19.547 1 89.44 481 CYS B N 1
ATOM 8437 C CA . CYS B 1 481 ? -24.766 -21.656 -18.906 1 89.44 481 CYS B CA 1
ATOM 8438 C C . CYS B 1 481 ? -25.562 -20.422 -19.297 1 89.44 481 CYS B C 1
ATOM 8440 O O . CYS B 1 481 ? -26.766 -20.328 -19.031 1 89.44 481 CYS B O 1
ATOM 8442 N N . MET B 1 482 ? -24.969 -19.531 -19.938 1 86.81 482 MET B N 1
ATOM 8443 C CA . MET B 1 482 ? -25.625 -18.25 -20.188 1 86.81 482 MET B CA 1
ATOM 8444 C C . MET B 1 482 ? -26.656 -18.375 -21.297 1 86.81 482 MET B C 1
ATOM 8446 O O . MET B 1 482 ? -26.391 -18.984 -22.344 1 86.81 482 MET B O 1
ATOM 8450 N N . LYS B 1 483 ? -27.812 -17.75 -20.922 1 82.62 483 LYS B N 1
ATOM 8451 C CA . LYS B 1 483 ? -28.844 -17.625 -21.953 1 82.62 483 LYS B CA 1
ATOM 8452 C C . LYS B 1 483 ? -28.797 -16.25 -22.609 1 82.62 483 LYS B C 1
ATOM 8454 O O . LYS B 1 483 ? -29.047 -15.234 -21.953 1 82.62 483 LYS B O 1
ATOM 8459 N N . ASP B 1 484 ? -28.344 -16.297 -23.828 1 82.88 484 ASP B N 1
ATOM 8460 C CA . ASP B 1 484 ? -28.203 -15.047 -24.578 1 82.88 484 ASP B CA 1
ATOM 8461 C C . ASP B 1 484 ? -28.547 -15.25 -26.047 1 82.88 484 ASP B C 1
ATOM 8463 O O . ASP B 1 484 ? -28.219 -16.281 -26.625 1 82.88 484 ASP B O 1
ATOM 8467 N N . ARG B 1 485 ? -29.219 -14.258 -26.594 1 81.31 485 ARG B N 1
ATOM 8468 C CA . ARG B 1 485 ? -29.688 -14.336 -27.984 1 81.31 485 ARG B CA 1
ATOM 8469 C C . ARG B 1 485 ? -28.516 -14.43 -28.953 1 81.31 485 ARG B C 1
ATOM 8471 O O . ARG B 1 485 ? -28.609 -15.078 -30 1 81.31 485 ARG B O 1
ATOM 8478 N N . ASP B 1 486 ? -27.344 -13.906 -28.609 1 80.94 486 ASP B N 1
ATOM 8479 C CA . ASP B 1 486 ? -26.188 -13.852 -29.516 1 80.94 486 ASP B CA 1
ATOM 8480 C C . ASP B 1 486 ? -25.219 -15.008 -29.234 1 80.94 486 ASP B C 1
ATOM 8482 O O . ASP B 1 486 ? -24.109 -15.031 -29.75 1 80.94 486 ASP B O 1
ATOM 8486 N N . TRP B 1 487 ? -25.703 -15.984 -28.453 1 89.81 487 TRP B N 1
ATOM 8487 C CA . TRP B 1 487 ? -24.797 -17.047 -28.031 1 89.81 487 TRP B CA 1
ATOM 8488 C C . TRP B 1 487 ? -25.438 -18.422 -28.219 1 89.81 487 TRP B C 1
ATOM 8490 O O . TRP B 1 487 ? -26.562 -18.656 -27.75 1 89.81 487 TRP B O 1
ATOM 8500 N N . ASP B 1 488 ? -24.734 -19.266 -28.953 1 89.62 488 ASP B N 1
ATOM 8501 C CA . ASP B 1 488 ? -25.234 -20.609 -29.203 1 89.62 488 ASP B CA 1
ATOM 8502 C C . ASP B 1 488 ? -24.688 -21.594 -28.172 1 89.62 488 ASP B C 1
ATOM 8504 O O . ASP B 1 488 ? -23.578 -22.125 -28.344 1 89.62 488 ASP B O 1
ATOM 8508 N N . LEU B 1 489 ? -25.438 -21.984 -27.344 1 91.5 489 LEU B N 1
ATOM 8509 C CA . LEU B 1 489 ? -25.062 -22.828 -26.219 1 91.5 489 LEU B CA 1
ATOM 8510 C C . LEU B 1 489 ? -24.703 -24.234 -26.688 1 91.5 489 LEU B C 1
ATOM 8512 O O . LEU B 1 489 ? -23.781 -24.844 -26.156 1 91.5 489 LEU B O 1
ATOM 8516 N N . GLU B 1 490 ? -25.406 -24.75 -27.562 1 90.69 490 GLU B N 1
ATOM 8517 C CA . GLU B 1 490 ? -25.172 -26.109 -28.031 1 90.69 490 GLU B CA 1
ATOM 8518 C C . GLU B 1 490 ? -23.797 -26.25 -28.672 1 90.69 490 GLU B C 1
ATOM 8520 O O . GLU B 1 490 ? -23.062 -27.188 -28.375 1 90.69 490 GLU B O 1
ATOM 8525 N N . THR B 1 491 ? -23.516 -25.297 -29.484 1 93.38 491 THR B N 1
ATOM 8526 C CA . THR B 1 491 ? -22.219 -25.297 -30.125 1 93.38 491 THR B CA 1
ATOM 8527 C C . THR B 1 491 ? -21.094 -25.109 -29.109 1 93.38 491 THR B C 1
ATOM 8529 O O . THR B 1 491 ? -20.047 -25.75 -29.203 1 93.38 491 THR B O 1
ATOM 8532 N N . ALA B 1 492 ? -21.328 -24.25 -28.172 1 94.75 492 ALA B N 1
ATOM 8533 C CA . ALA B 1 492 ? -20.328 -23.984 -27.141 1 94.75 492 ALA B CA 1
ATOM 8534 C C . ALA B 1 492 ? -20.062 -25.219 -26.312 1 94.75 492 ALA B C 1
ATOM 8536 O O . ALA B 1 492 ? -18.906 -25.578 -26.047 1 94.75 492 ALA B O 1
ATOM 8537 N N . ARG B 1 493 ? -21.109 -25.969 -25.922 1 93.25 493 ARG B N 1
ATOM 8538 C CA . ARG B 1 493 ? -20.984 -27.156 -25.078 1 93.25 493 ARG B CA 1
ATOM 8539 C C . ARG B 1 493 ? -20.344 -28.297 -25.844 1 93.25 493 ARG B C 1
ATOM 8541 O O . ARG B 1 493 ? -19.688 -29.156 -25.25 1 93.25 493 ARG B O 1
ATOM 8548 N N . ALA B 1 494 ? -20.516 -28.281 -27.078 1 93.56 494 ALA B N 1
ATOM 8549 C CA . ALA B 1 494 ? -19.875 -29.281 -27.906 1 93.56 494 ALA B CA 1
ATOM 8550 C C . ALA B 1 494 ? -18.375 -29.031 -28.031 1 93.56 494 ALA B C 1
ATOM 8552 O O . ALA B 1 494 ? -17.594 -29.969 -28.188 1 93.56 494 ALA B O 1
ATOM 8553 N N . SER B 1 495 ? -18.062 -27.844 -27.953 1 94.19 495 SER B N 1
ATOM 8554 C CA . SER B 1 495 ? -16.656 -27.469 -28.141 1 94.19 495 SER B CA 1
ATOM 8555 C C . SER B 1 495 ? -15.844 -27.719 -26.875 1 94.19 495 SER B C 1
ATOM 8557 O O . SER B 1 495 ? -14.641 -27.969 -26.938 1 94.19 495 SER B O 1
ATOM 8559 N N . LEU B 1 496 ? -16.438 -27.531 -25.719 1 95.88 496 LEU B N 1
ATOM 8560 C CA . LEU B 1 496 ? -15.75 -27.734 -24.438 1 95.88 496 LEU B CA 1
ATOM 8561 C C . LEU B 1 496 ? -16.578 -28.578 -23.5 1 95.88 496 LEU B C 1
ATOM 8563 O O . LEU B 1 496 ? -17.641 -28.141 -23.031 1 95.88 496 LEU B O 1
ATOM 8567 N N . SER B 1 497 ? -16.094 -29.75 -23.234 1 94.69 497 SER B N 1
ATOM 8568 C CA . SER B 1 497 ? -16.734 -30.594 -22.203 1 94.69 497 SER B CA 1
ATOM 8569 C C . SER B 1 497 ? -16.219 -30.25 -20.812 1 94.69 497 SER B C 1
ATOM 8571 O O . SER B 1 497 ? -15.312 -30.906 -20.297 1 94.69 497 SER B O 1
ATOM 8573 N N . LEU B 1 498 ? -16.781 -29.297 -20.219 1 96.19 498 LEU B N 1
ATOM 8574 C CA . LEU B 1 498 ? -16.312 -28.812 -18.922 1 96.19 498 LEU B CA 1
ATOM 8575 C C . LEU B 1 498 ? -16.438 -29.891 -17.859 1 96.19 498 LEU B C 1
ATOM 8577 O O . LEU B 1 498 ? -15.555 -30.047 -17.016 1 96.19 498 LEU B O 1
ATOM 8581 N N . ALA B 1 499 ? -17.5 -30.672 -17.875 1 95.44 499 ALA B N 1
ATOM 8582 C CA . ALA B 1 499 ? -17.719 -31.734 -16.891 1 95.44 499 ALA B CA 1
ATOM 8583 C C . ALA B 1 499 ? -16.594 -32.75 -16.938 1 95.44 499 ALA B C 1
ATOM 8585 O O . ALA B 1 499 ? -16.062 -33.156 -15.906 1 95.44 499 ALA B O 1
ATOM 8586 N N . ASP B 1 500 ? -16.266 -33.125 -18.109 1 96.31 500 ASP B N 1
ATOM 8587 C CA . ASP B 1 500 ? -15.18 -34.094 -18.281 1 96.31 500 ASP B CA 1
ATOM 8588 C C . ASP B 1 500 ? -13.844 -33.5 -17.828 1 96.31 500 ASP B C 1
ATOM 8590 O O . ASP B 1 500 ? -13.039 -34.188 -17.203 1 96.31 500 ASP B O 1
ATOM 8594 N N . THR B 1 501 ? -13.625 -32.312 -18.234 1 97.12 501 THR B N 1
ATOM 8595 C CA . THR B 1 501 ? -12.383 -31.656 -17.875 1 97.12 501 THR B CA 1
ATOM 8596 C C . THR B 1 501 ? -12.258 -31.562 -16.344 1 97.12 501 THR B C 1
ATOM 8598 O O . THR B 1 501 ? -11.18 -31.797 -15.797 1 97.12 501 THR B O 1
ATOM 8601 N N . LEU B 1 502 ? -13.305 -31.203 -15.68 1 96.75 502 LEU B N 1
ATOM 8602 C CA . LEU B 1 502 ? -13.305 -31.094 -14.219 1 96.75 502 LEU B CA 1
ATOM 8603 C C . LEU B 1 502 ? -13.055 -32.469 -13.578 1 96.75 502 LEU B C 1
ATOM 8605 O O . LEU B 1 502 ? -12.391 -32.531 -12.547 1 96.75 502 LEU B O 1
ATOM 8609 N N . GLN B 1 503 ? -13.578 -33.469 -14.148 1 96.56 503 GLN B N 1
ATOM 8610 C CA . GLN B 1 503 ? -13.328 -34.844 -13.664 1 96.56 503 GLN B CA 1
ATOM 8611 C C . GLN B 1 503 ? -11.844 -35.188 -13.773 1 96.56 503 GLN B C 1
ATOM 8613 O O . GLN B 1 503 ? -11.258 -35.719 -12.828 1 96.56 503 GLN B O 1
ATOM 8618 N N . ILE B 1 504 ? -11.312 -34.906 -14.898 1 96.88 504 ILE B N 1
ATOM 8619 C CA . ILE B 1 504 ? -9.906 -35.219 -15.117 1 96.88 504 ILE B CA 1
ATOM 8620 C C . ILE B 1 504 ? -9.047 -34.406 -14.133 1 96.88 504 ILE B C 1
ATOM 8622 O O . ILE B 1 504 ? -8.117 -34.938 -13.539 1 96.88 504 ILE B O 1
ATOM 8626 N N . LEU B 1 505 ? -9.359 -33.125 -14 1 95.94 505 LEU B N 1
ATOM 8627 C CA . LEU B 1 505 ? -8.625 -32.281 -13.062 1 95.94 505 LEU B CA 1
ATOM 8628 C C . LEU B 1 505 ? -8.703 -32.844 -11.648 1 95.94 505 LEU B C 1
ATOM 8630 O O . LEU B 1 505 ? -7.688 -32.906 -10.945 1 95.94 505 LEU B O 1
ATOM 8634 N N . SER B 1 506 ? -9.93 -33.25 -11.227 1 95.12 506 SER B N 1
ATOM 8635 C CA . SER B 1 506 ? -10.102 -33.812 -9.898 1 95.12 506 SER B CA 1
ATOM 8636 C C . SER B 1 506 ? -9.242 -35.062 -9.719 1 95.12 506 SER B C 1
ATOM 8638 O O . SER B 1 506 ? -8.594 -35.25 -8.68 1 95.12 506 SER B O 1
ATOM 8640 N N . GLU B 1 507 ? -9.156 -35.844 -10.695 1 95 507 GLU B N 1
ATOM 8641 C CA . GLU B 1 507 ? -8.375 -37.094 -10.641 1 95 507 GLU B CA 1
ATOM 8642 C C . GLU B 1 507 ? -6.875 -36.781 -10.602 1 95 507 GLU B C 1
ATOM 8644 O O . GLU B 1 507 ? -6.121 -37.438 -9.891 1 95 507 GLU B O 1
ATOM 8649 N N . ARG B 1 508 ? -6.488 -35.875 -11.367 1 94.06 508 ARG B N 1
ATOM 8650 C CA . ARG B 1 508 ? -5.078 -35.5 -11.391 1 94.06 508 ARG B CA 1
ATOM 8651 C C . ARG B 1 508 ? -4.633 -34.938 -10.047 1 94.06 508 ARG B C 1
ATOM 8653 O O . ARG B 1 508 ? -3.555 -35.281 -9.555 1 94.06 508 ARG B O 1
ATOM 8660 N N . PHE B 1 509 ? -5.438 -34.094 -9.438 1 93.06 509 PHE B N 1
ATOM 8661 C CA . PHE B 1 509 ? -5.113 -33.562 -8.117 1 93.06 509 PHE B CA 1
ATOM 8662 C C . PHE B 1 509 ? -5.113 -34.688 -7.074 1 93.06 509 PHE B C 1
ATOM 8664 O O . PHE B 1 509 ? -4.273 -34.688 -6.168 1 93.06 509 PHE B O 1
ATOM 8671 N N . ASP B 1 510 ? -5.988 -35.656 -7.211 1 90.62 510 ASP B N 1
ATOM 8672 C CA . ASP B 1 510 ? -6.012 -36.781 -6.312 1 90.62 510 ASP B CA 1
ATOM 8673 C C . ASP B 1 510 ? -4.746 -37.625 -6.465 1 90.62 510 ASP B C 1
ATOM 8675 O O . ASP B 1 510 ? -4.16 -38.062 -5.473 1 90.62 510 ASP B O 1
ATOM 8679 N N . THR B 1 511 ? -4.414 -37.812 -7.676 1 89.88 511 THR B N 1
ATOM 8680 C CA . THR B 1 511 ? -3.227 -38.594 -7.953 1 89.88 511 THR B CA 1
ATOM 8681 C C . THR B 1 511 ? -1.974 -37.906 -7.426 1 89.88 511 THR B C 1
ATOM 8683 O O . THR B 1 511 ? -1.043 -38.562 -6.957 1 89.88 511 THR B O 1
ATOM 8686 N N . ALA B 1 512 ? -1.916 -36.656 -7.535 1 87.94 512 ALA B N 1
ATOM 8687 C CA . ALA B 1 512 ? -0.774 -35.875 -7.055 1 87.94 512 ALA B CA 1
ATOM 8688 C C . ALA B 1 512 ? -0.596 -36.031 -5.551 1 87.94 512 ALA B C 1
ATOM 8690 O O . ALA B 1 512 ? 0.52 -35.938 -5.035 1 87.94 512 ALA B O 1
ATOM 8691 N N . THR B 1 513 ? -1.701 -36.25 -4.809 1 82.62 513 THR B N 1
ATOM 8692 C CA . THR B 1 513 ? -1.62 -36.469 -3.371 1 82.62 513 THR B CA 1
ATOM 8693 C C . THR B 1 513 ? -0.925 -37.781 -3.062 1 82.62 513 THR B C 1
ATOM 8695 O O . THR B 1 513 ? -0.312 -37.938 -2.006 1 82.62 513 THR B O 1
ATOM 8698 N N . ARG B 1 514 ? -1.064 -38.719 -3.955 1 75.56 514 ARG B N 1
ATOM 8699 C CA . ARG B 1 514 ? -0.556 -40.062 -3.723 1 75.56 514 ARG B CA 1
ATOM 8700 C C . ARG B 1 514 ? 0.918 -40.156 -4.102 1 75.56 514 ARG B C 1
ATOM 8702 O O . ARG B 1 514 ? 1.679 -40.906 -3.463 1 75.56 514 ARG B O 1
ATOM 8709 N N . ILE B 1 515 ? 1.288 -39.625 -5.176 1 61.16 515 ILE B N 1
ATOM 8710 C CA . ILE B 1 515 ? 2.664 -39.688 -5.656 1 61.16 515 ILE B CA 1
ATOM 8711 C C . ILE B 1 515 ? 3.604 -39.062 -4.629 1 61.16 515 ILE B C 1
ATOM 8713 O O . ILE B 1 515 ? 4.668 -39.625 -4.336 1 61.16 515 ILE B O 1
ATOM 8717 N N . ASP B 1 516 ? 3.254 -37.906 -4.273 1 55.09 516 ASP B N 1
ATOM 8718 C CA . ASP B 1 516 ? 4.121 -37.219 -3.336 1 55.09 516 ASP B CA 1
ATOM 8719 C C . ASP B 1 516 ? 4.195 -37.938 -1.997 1 55.09 516 ASP B C 1
ATOM 8721 O O . ASP B 1 516 ? 5.199 -37.844 -1.286 1 55.09 516 ASP B O 1
ATOM 8725 N N . ALA B 1 517 ? 3.084 -38.75 -1.612 1 49.5 517 ALA B N 1
ATOM 8726 C CA . ALA B 1 517 ? 3.098 -39.594 -0.419 1 49.5 517 ALA B CA 1
ATOM 8727 C C . ALA B 1 517 ? 4.137 -40.719 -0.544 1 49.5 517 ALA B C 1
ATOM 8729 O O . ALA B 1 517 ? 4.758 -41.094 0.446 1 49.5 517 ALA B O 1
ATOM 8730 N N . ALA B 1 518 ? 4.23 -41.469 -1.653 1 43.44 518 ALA B N 1
ATOM 8731 C CA . ALA B 1 518 ? 5.105 -42.625 -1.82 1 43.44 518 ALA B CA 1
ATOM 8732 C C . ALA B 1 518 ? 6.57 -42.188 -1.819 1 43.44 518 ALA B C 1
ATOM 8734 O O . ALA B 1 518 ? 7.449 -43 -1.484 1 43.44 518 ALA B O 1
ATOM 8735 N N . GLY B 1 519 ? 6.867 -41.219 -2.402 1 41.97 519 GLY B N 1
ATOM 8736 C CA . GLY B 1 519 ? 8.281 -40.875 -2.414 1 41.97 519 GLY B CA 1
ATOM 8737 C C . GLY B 1 519 ? 8.727 -40.094 -1.195 1 41.97 519 GLY B C 1
ATOM 8738 O O . GLY B 1 519 ? 9.742 -40.406 -0.58 1 41.97 519 GLY B O 1
ATOM 8739 N N . CYS B 1 520 ? 8.617 -38.75 -1.129 1 42.19 520 CYS B N 1
ATOM 8740 C CA . CYS B 1 520 ? 9.102 -37.969 0.011 1 42.19 520 CYS B CA 1
ATOM 8741 C C . CYS B 1 520 ? 8 -37.781 1.052 1 42.19 520 CYS B C 1
ATOM 8743 O O . CYS B 1 520 ? 6.938 -37.25 0.752 1 42.19 520 CYS B O 1
ATOM 8745 N N . ALA B 1 521 ? 7.977 -38.625 2.012 1 41 521 ALA B N 1
ATOM 8746 C CA . ALA B 1 521 ? 7.184 -38.438 3.225 1 41 521 ALA B CA 1
ATOM 8747 C C . ALA B 1 521 ? 6.773 -36.969 3.389 1 41 521 ALA B C 1
ATOM 8749 O O . ALA B 1 521 ? 5.738 -36.688 3.992 1 41 521 ALA B O 1
ATOM 8750 N N . SER B 1 522 ? 7.617 -36.188 2.941 1 40.84 522 SER B N 1
ATOM 8751 C CA . SER B 1 522 ? 7.707 -34.781 3.285 1 40.84 522 SER B CA 1
ATOM 8752 C C . SER B 1 522 ? 6.586 -33.969 2.631 1 40.84 522 SER B C 1
ATOM 8754 O O . SER B 1 522 ? 6.09 -33 3.205 1 40.84 522 SER B O 1
ATOM 8756 N N . LEU B 1 523 ? 6.164 -34.438 1.336 1 47.5 523 LEU B N 1
ATOM 8757 C CA . LEU B 1 523 ? 5.191 -33.594 0.657 1 47.5 523 LEU B CA 1
ATOM 8758 C C . LEU B 1 523 ? 3.768 -34.031 0.99 1 47.5 523 LEU B C 1
ATOM 8760 O O . LEU B 1 523 ? 2.805 -33.5 0.439 1 47.5 523 LEU B O 1
ATOM 8764 N N . VAL B 1 524 ? 3.693 -35.062 1.781 1 43 524 VAL B N 1
ATOM 8765 C CA . VAL B 1 524 ? 2.432 -35.594 2.281 1 43 524 VAL B CA 1
ATOM 8766 C C . VAL B 1 524 ? 1.565 -34.469 2.824 1 43 524 VAL B C 1
ATOM 8768 O O . VAL B 1 524 ? 0.341 -34.5 2.676 1 43 524 VAL B O 1
ATOM 8771 N N . ASN B 1 525 ? 2.27 -33.406 3.199 1 50.41 525 ASN B N 1
ATOM 8772 C CA . ASN B 1 525 ? 1.508 -32.469 4.008 1 50.41 525 ASN B CA 1
ATOM 8773 C C . ASN B 1 525 ? 0.826 -31.406 3.139 1 50.41 525 ASN B C 1
ATOM 8775 O O . ASN B 1 525 ? 0.026 -30.609 3.635 1 50.41 525 ASN B O 1
ATOM 8779 N N . ARG B 1 526 ? 1.153 -31.406 1.827 1 62.41 526 ARG B N 1
ATOM 8780 C CA . ARG B 1 526 ? 0.303 -30.531 1.021 1 62.41 526 ARG B CA 1
ATOM 8781 C C . ARG B 1 526 ? -0.946 -31.266 0.549 1 62.41 526 ARG B C 1
ATOM 8783 O O . ARG B 1 526 ? -1.809 -30.688 -0.108 1 62.41 526 ARG B O 1
ATOM 8790 N N . GLN B 1 527 ? -0.998 -32.5 1.016 1 69.44 527 GLN B N 1
ATOM 8791 C CA . GLN B 1 527 ? -2.039 -33.438 0.592 1 69.44 527 GLN B CA 1
ATOM 8792 C C . GLN B 1 527 ? -3.426 -32.906 0.943 1 69.44 527 GLN B C 1
ATOM 8794 O O . GLN B 1 527 ? -4.336 -32.938 0.113 1 69.44 527 GLN B O 1
ATOM 8799 N N . PRO B 1 528 ? -3.42 -32.281 2.066 1 74 528 PRO B N 1
ATOM 8800 C CA . PRO B 1 528 ? -4.773 -31.797 2.369 1 74 528 PRO B CA 1
ATOM 8801 C C . PRO B 1 528 ? -5.23 -30.688 1.42 1 74 528 PRO B C 1
ATOM 8803 O O . PRO B 1 528 ? -6.406 -30.641 1.045 1 74 528 PRO B O 1
ATOM 8806 N N . LEU B 1 529 ? -4.336 -29.891 1.032 1 83.19 529 LEU B N 1
ATOM 8807 C CA . LEU B 1 529 ? -4.691 -28.797 0.127 1 83.19 529 LEU B CA 1
ATOM 8808 C C . LEU B 1 529 ? -5.043 -29.344 -1.256 1 83.19 529 LEU B C 1
ATOM 8810 O O . LEU B 1 529 ? -6.051 -28.938 -1.843 1 83.19 529 LEU B O 1
ATOM 8814 N N . LEU B 1 530 ? -4.266 -30.266 -1.751 1 87.62 530 LEU B N 1
ATOM 8815 C CA . LEU B 1 530 ? -4.504 -30.859 -3.062 1 87.62 530 LEU B CA 1
ATOM 8816 C C . LEU B 1 530 ? -5.809 -31.656 -3.07 1 87.62 530 LEU B C 1
ATOM 8818 O O . LEU B 1 530 ? -6.566 -31.594 -4.039 1 87.62 530 LEU B O 1
ATOM 8822 N N . SER B 1 531 ? -6.016 -32.312 -1.978 1 87.25 531 SER B N 1
ATOM 8823 C CA . SER B 1 531 ? -7.258 -33.062 -1.856 1 87.25 531 SER B CA 1
ATOM 8824 C C . SER B 1 531 ? -8.469 -32.156 -1.821 1 87.25 531 SER B C 1
ATOM 8826 O O . SER B 1 531 ? -9.523 -32.469 -2.373 1 87.25 531 SER B O 1
ATOM 8828 N N . SER B 1 532 ? -8.273 -31.094 -1.149 1 86.88 532 SER B N 1
ATOM 8829 C CA . SER B 1 532 ? -9.359 -30.109 -1.099 1 86.88 532 SER B CA 1
ATOM 8830 C C . SER B 1 532 ? -9.68 -29.578 -2.486 1 86.88 532 SER B C 1
ATOM 8832 O O . SER B 1 532 ? -10.852 -29.375 -2.828 1 86.88 532 SER B O 1
ATOM 8834 N N . TYR B 1 533 ? -8.68 -29.328 -3.307 1 90.5 533 TYR B N 1
ATOM 8835 C CA . TYR B 1 533 ? -8.906 -28.859 -4.672 1 90.5 533 TYR B CA 1
ATOM 8836 C C . TYR B 1 533 ? -9.617 -29.922 -5.496 1 90.5 533 TYR B C 1
ATOM 8838 O O . TYR B 1 533 ? -10.523 -29.609 -6.266 1 90.5 533 TYR B O 1
ATOM 8846 N N . ALA B 1 534 ? -9.195 -31.172 -5.297 1 92.5 534 ALA B N 1
ATOM 8847 C CA . ALA B 1 534 ? -9.852 -32.25 -6.004 1 92.5 534 ALA B CA 1
ATOM 8848 C C . ALA B 1 534 ? -11.344 -32.312 -5.66 1 92.5 534 ALA B C 1
ATOM 8850 O O . ALA B 1 534 ? -12.188 -32.438 -6.551 1 92.5 534 ALA B O 1
ATOM 8851 N N . GLU B 1 535 ? -11.609 -32.188 -4.418 1 89.88 535 GLU B N 1
ATOM 8852 C CA . GLU B 1 535 ? -12.992 -32.25 -3.963 1 89.88 535 GLU B CA 1
ATOM 8853 C C . GLU B 1 535 ? -13.781 -31.047 -4.496 1 89.88 535 GLU B C 1
ATOM 8855 O O . GLU B 1 535 ? -14.961 -31.188 -4.844 1 89.88 535 GLU B O 1
ATOM 8860 N N . ASN B 1 536 ? -13.133 -29.922 -4.52 1 90.12 536 ASN B N 1
ATOM 8861 C CA . ASN B 1 536 ? -13.789 -28.734 -5.047 1 90.12 536 ASN B CA 1
ATOM 8862 C C . ASN B 1 536 ? -14.133 -28.875 -6.523 1 90.12 536 ASN B C 1
ATOM 8864 O O . ASN B 1 536 ? -15.211 -28.484 -6.961 1 90.12 536 ASN B O 1
ATOM 8868 N N . TYR B 1 537 ? -13.25 -29.484 -7.297 1 93.88 537 TYR B N 1
ATOM 8869 C CA . TYR B 1 537 ? -13.516 -29.656 -8.719 1 93.88 537 TYR B CA 1
ATOM 8870 C C . TYR B 1 537 ? -14.641 -30.656 -8.938 1 93.88 537 TYR B C 1
ATOM 8872 O O . TYR B 1 537 ? -15.453 -30.5 -9.859 1 93.88 537 TYR B O 1
ATOM 8880 N N . ARG B 1 538 ? -14.766 -31.641 -8.07 1 93 538 ARG B N 1
ATOM 8881 C CA . ARG B 1 538 ? -15.883 -32.562 -8.133 1 93 538 ARG B CA 1
ATOM 8882 C C . ARG B 1 538 ? -17.203 -31.875 -7.816 1 93 538 ARG B C 1
ATOM 8884 O O . ARG B 1 538 ? -18.219 -32.094 -8.484 1 93 538 ARG B O 1
ATOM 8891 N N . ALA B 1 539 ? -17.062 -31.078 -6.855 1 89.25 539 ALA B N 1
ATOM 8892 C CA . ALA B 1 539 ? -18.266 -30.344 -6.449 1 89.25 539 ALA B CA 1
ATOM 8893 C C . ALA B 1 539 ? -18.719 -29.391 -7.551 1 89.25 539 ALA B C 1
ATOM 8895 O O . ALA B 1 539 ? -19.922 -29.281 -7.82 1 89.25 539 ALA B O 1
ATOM 8896 N N . ILE B 1 540 ? -17.844 -28.688 -8.172 1 90.94 540 ILE B N 1
ATOM 8897 C CA . ILE B 1 540 ? -18.172 -27.766 -9.25 1 90.94 540 ILE B CA 1
ATOM 8898 C C . ILE B 1 540 ? -18.75 -28.547 -10.43 1 90.94 540 ILE B C 1
ATOM 8900 O O . ILE B 1 540 ? -19.688 -28.078 -11.094 1 90.94 540 ILE B O 1
ATOM 8904 N N . ARG B 1 541 ? -18.172 -29.688 -10.641 1 93.75 541 ARG B N 1
ATOM 8905 C CA . ARG B 1 541 ? -18.703 -30.562 -11.695 1 93.75 541 ARG B CA 1
ATOM 8906 C C . ARG B 1 541 ? -20.156 -30.906 -11.438 1 93.75 541 ARG B C 1
ATOM 8908 O O . ARG B 1 541 ? -21 -30.828 -12.344 1 93.75 541 ARG B O 1
ATOM 8915 N N . ARG B 1 542 ? -20.5 -31.281 -10.258 1 89.94 542 ARG B N 1
ATOM 8916 C CA . ARG B 1 542 ? -21.875 -31.625 -9.891 1 89.94 542 ARG B CA 1
ATOM 8917 C C . ARG B 1 542 ? -22.797 -30.422 -10.07 1 89.94 542 ARG B C 1
ATOM 8919 O O . ARG B 1 542 ? -23.906 -30.562 -10.609 1 89.94 542 ARG B O 1
ATOM 8926 N N . TRP B 1 543 ? -22.297 -29.359 -9.688 1 85.62 543 TRP B N 1
ATOM 8927 C CA . TRP B 1 543 ? -23.078 -28.125 -9.844 1 85.62 543 TRP B CA 1
ATOM 8928 C C . TRP B 1 543 ? -23.328 -27.828 -11.312 1 85.62 543 TRP B C 1
ATOM 8930 O O . TRP B 1 543 ? -24.453 -27.516 -11.703 1 85.62 543 TRP B O 1
ATOM 8940 N N . PHE B 1 544 ? -22.359 -27.922 -12.148 1 91.12 544 PHE B N 1
ATOM 8941 C CA . PHE B 1 544 ? -22.453 -27.625 -13.57 1 91.12 544 PHE B CA 1
ATOM 8942 C C . PHE B 1 544 ? -23.453 -28.578 -14.25 1 91.12 544 PHE B C 1
ATOM 8944 O O . PHE B 1 544 ? -24.297 -28.141 -15.031 1 91.12 544 PHE B O 1
ATOM 8951 N N . LEU B 1 545 ? -23.344 -29.812 -13.82 1 91 545 LEU B N 1
ATOM 8952 C CA . LEU B 1 545 ? -24.219 -30.812 -14.406 1 91 545 LEU B CA 1
ATOM 8953 C C . LEU B 1 545 ? -25.672 -30.594 -13.977 1 91 545 LEU B C 1
ATOM 8955 O O . LEU B 1 545 ? -26.594 -30.875 -14.742 1 91 545 LEU B O 1
ATOM 8959 N N . SER B 1 546 ? -25.828 -30.031 -12.836 1 86.88 546 SER B N 1
ATOM 8960 C CA . SER B 1 546 ? -27.172 -29.719 -12.375 1 86.88 546 SER B CA 1
ATOM 8961 C C . SER B 1 546 ? -27.781 -28.562 -13.164 1 86.88 546 SER B C 1
ATOM 8963 O O . SER B 1 546 ? -29 -28.469 -13.289 1 86.88 546 SER B O 1
ATOM 8965 N N . LYS B 1 547 ? -27.016 -27.781 -13.719 1 85.06 547 LYS B N 1
ATOM 8966 C CA . LYS B 1 547 ? -27.484 -26.625 -14.469 1 85.06 547 LYS B CA 1
ATOM 8967 C C . LYS B 1 547 ? -27.734 -26.969 -15.93 1 85.06 547 LYS B C 1
ATOM 8969 O O . LYS B 1 547 ? -28.609 -26.406 -16.578 1 85.06 547 LYS B O 1
ATOM 8974 N N . VAL B 1 548 ? -26.984 -27.906 -16.484 1 84.81 548 VAL B N 1
ATOM 8975 C CA . VAL B 1 548 ? -27.062 -28.219 -17.922 1 84.81 548 VAL B CA 1
ATOM 8976 C C . VAL B 1 548 ? -27.922 -29.453 -18.141 1 84.81 548 VAL B C 1
ATOM 8978 O O . VAL B 1 548 ? -28.516 -29.625 -19.219 1 84.81 548 VAL B O 1
ATOM 8981 N N . GLY B 1 549 ? -28.172 -30.562 -17.25 1 67.12 549 GLY B N 1
ATOM 8982 C CA . GLY B 1 549 ? -28.891 -31.812 -17.422 1 67.12 549 GLY B CA 1
ATOM 8983 C C . GLY B 1 549 ? -30.344 -31.609 -17.812 1 67.12 549 GLY B C 1
ATOM 8984 O O . GLY B 1 549 ? -30.891 -30.516 -17.641 1 67.12 549 GLY B O 1
ATOM 8985 N N . PRO B 1 550 ? -30.922 -32.688 -18.672 1 54.25 550 PRO B N 1
ATOM 8986 C CA . PRO B 1 550 ? -32.312 -32.688 -19.125 1 54.25 550 PRO B CA 1
ATOM 8987 C C . PRO B 1 550 ? -33.312 -32.406 -18 1 54.25 550 PRO B C 1
ATOM 8989 O O . PRO B 1 550 ? -33.062 -32.812 -16.859 1 54.25 550 PRO B O 1
ATOM 8992 N N . ALA B 1 551 ? -34.312 -31.656 -18.031 1 41.75 551 ALA B N 1
ATOM 8993 C CA . ALA B 1 551 ? -35.438 -31.438 -17.141 1 41.75 551 ALA B CA 1
ATOM 8994 C C . ALA B 1 551 ? -36 -32.781 -16.641 1 41.75 551 ALA B C 1
ATOM 8996 O O . ALA B 1 551 ? -36.594 -32.844 -15.555 1 41.75 551 ALA B O 1
ATOM 8997 N N . GLY B 1 552 ? -36.562 -33.812 -17.562 1 34.03 552 GLY B N 1
ATOM 8998 C CA . GLY B 1 552 ? -37.688 -34.719 -17.438 1 34.03 552 GLY B CA 1
ATOM 8999 C C . GLY B 1 552 ? -37.406 -35.906 -16.531 1 34.03 552 GLY B C 1
ATOM 9000 O O . GLY B 1 552 ? -38.312 -36.438 -15.867 1 34.03 552 GLY B O 1
ATOM 9001 N N . ASN B 1 553 ? -36.562 -37 -16.844 1 31.23 553 ASN B N 1
ATOM 9002 C CA . ASN B 1 553 ? -36.75 -38.312 -16.234 1 31.23 553 ASN B CA 1
ATOM 9003 C C . ASN B 1 553 ? -36.281 -38.344 -14.781 1 31.23 553 ASN B C 1
ATOM 9005 O O . ASN B 1 553 ? -35.156 -38.719 -14.484 1 31.23 553 ASN B O 1
ATOM 9009 N N . THR B 1 554 ? -36.719 -37.531 -13.953 1 31.69 554 THR B N 1
ATOM 9010 C CA . THR B 1 554 ? -36.844 -37.875 -12.539 1 31.69 554 THR B CA 1
ATOM 9011 C C . THR B 1 554 ? -37.75 -39.094 -12.352 1 31.69 554 THR B C 1
ATOM 9013 O O . THR B 1 554 ? -38.969 -38.969 -12.438 1 31.69 554 THR B O 1
ATOM 9016 N N . SER B 1 555 ? -37.688 -40.375 -12.93 1 27.95 555 SER B N 1
ATOM 9017 C CA . SER B 1 555 ? -38.188 -41.562 -12.242 1 27.95 555 SER B CA 1
ATOM 9018 C C . SER B 1 555 ? -37.938 -41.469 -10.734 1 27.95 555 SER B C 1
ATOM 9020 O O . SER B 1 555 ? -36.812 -41.281 -10.289 1 27.95 555 SER B O 1
ATOM 9022 N N . THR B 1 556 ? -39.125 -41.438 -10 1 29.28 556 THR B N 1
ATOM 9023 C CA . THR B 1 556 ? -39.594 -41.375 -8.625 1 29.28 556 THR B CA 1
ATOM 9024 C C . THR B 1 556 ? -39.188 -42.625 -7.855 1 29.28 556 THR B C 1
ATOM 9026 O O . THR B 1 556 ? -39.781 -42.969 -6.824 1 29.28 556 THR B O 1
ATOM 9029 N N . MET B 1 557 ? -38.594 -43.781 -8.242 1 25.89 557 MET B N 1
ATOM 9030 C CA . MET B 1 557 ? -38.688 -44.75 -7.141 1 25.89 557 MET B CA 1
ATOM 9031 C C . MET B 1 557 ? -38.562 -44.031 -5.793 1 25.89 557 MET B C 1
ATOM 9033 O O . MET B 1 557 ? -37.625 -43.281 -5.578 1 25.89 557 MET B O 1
ATOM 9037 N N . PRO B 1 558 ? -39.812 -44 -5.062 1 28.06 558 PRO B N 1
ATOM 9038 C CA . PRO B 1 558 ? -39.938 -43.625 -3.654 1 28.06 558 PRO B CA 1
ATOM 9039 C C . PRO B 1 558 ? -38.875 -44.281 -2.773 1 28.06 558 PRO B C 1
ATOM 9041 O O . PRO B 1 558 ? -39.094 -44.438 -1.566 1 28.06 558 PRO B O 1
ATOM 9044 N N . THR B 1 559 ? -37.875 -44.844 -3.18 1 25.42 559 THR B N 1
ATOM 9045 C CA . THR B 1 559 ? -37.312 -45.5 -2.012 1 25.42 559 THR B CA 1
ATOM 9046 C C . THR B 1 559 ? -37.594 -44.719 -0.742 1 25.42 559 THR B C 1
ATOM 9048 O O . THR B 1 559 ? -37.656 -43.469 -0.766 1 25.42 559 THR B O 1
ATOM 9051 N N . MET B 1 560 ? -38.406 -45.438 0.244 1 23.59 560 MET B N 1
ATOM 9052 C CA . MET B 1 560 ? -38.656 -45.125 1.645 1 23.59 560 MET B CA 1
ATOM 9053 C C . MET B 1 560 ? -37.562 -44.25 2.221 1 23.59 560 MET B C 1
ATOM 9055 O O . MET B 1 560 ? -36.5 -44.75 2.625 1 23.59 560 MET B O 1
ATOM 9059 N N . MET B 1 561 ? -37.125 -43.5 1.419 1 22.88 561 MET B N 1
ATOM 9060 C CA . MET B 1 561 ? -36.312 -42.688 2.289 1 22.88 561 MET B CA 1
ATOM 9061 C C . MET B 1 561 ? -37.094 -42.188 3.488 1 22.88 561 MET B C 1
ATOM 9063 O O . MET B 1 561 ? -38.188 -41.594 3.326 1 22.88 561 MET B O 1
ATOM 9067 N N . ASP B 1 562 ? -37.125 -43.062 4.504 1 22.88 562 ASP B N 1
ATOM 9068 C CA . ASP B 1 562 ? -37.531 -42.531 5.812 1 22.88 562 ASP B CA 1
ATOM 9069 C C . ASP B 1 562 ? -37.281 -41.031 5.887 1 22.88 562 ASP B C 1
ATOM 9071 O O . ASP B 1 562 ? -36.375 -40.5 5.258 1 22.88 562 ASP B O 1
ATOM 9075 N N . PRO B 1 563 ? -38.281 -40.281 6.184 1 25.64 563 PRO B N 1
ATOM 9076 C CA . PRO B 1 563 ? -38.406 -38.844 6.523 1 25.64 563 PRO B CA 1
ATOM 9077 C C . PRO B 1 563 ? -37.156 -38.312 7.254 1 25.64 563 PRO B C 1
ATOM 9079 O O . PRO B 1 563 ? -37.219 -37.219 7.84 1 25.64 563 PRO B O 1
ATOM 9082 N N . VAL B 1 564 ? -36.156 -39.125 7.637 1 22.39 564 VAL B N 1
ATOM 9083 C CA . VAL B 1 564 ? -35.156 -38.656 8.586 1 22.39 564 VAL B CA 1
ATOM 9084 C C . VAL B 1 564 ? -34.375 -37.469 7.996 1 22.39 564 VAL B C 1
ATOM 9086 O O . VAL B 1 564 ? -33.219 -37.625 7.566 1 22.39 564 VAL B O 1
ATOM 9089 N N . PHE B 1 565 ? -34.438 -36.938 6.895 1 24.25 565 PHE B N 1
ATOM 9090 C CA . PHE B 1 565 ? -33.781 -35.625 6.938 1 24.25 565 PHE B CA 1
ATOM 9091 C C . PHE B 1 565 ? -34.312 -34.781 8.094 1 24.25 565 PHE B C 1
ATOM 9093 O O . PHE B 1 565 ? -35.344 -34.094 7.953 1 24.25 565 PHE B O 1
ATOM 9100 N N . ALA B 1 566 ? -34.344 -35.219 9.234 1 24.22 566 ALA B N 1
ATOM 9101 C CA . ALA B 1 566 ? -34.781 -34.625 10.5 1 24.22 566 ALA B CA 1
ATOM 9102 C C . ALA B 1 566 ? -34.281 -33.188 10.617 1 24.22 566 ALA B C 1
ATOM 9104 O O . ALA B 1 566 ? -35.062 -32.281 10.859 1 24.22 566 ALA B O 1
ATOM 9105 N N . GLY B 1 567 ? -33.031 -32.688 11.711 1 25.08 567 GLY B N 1
ATOM 9106 C CA . GLY B 1 567 ? -31.875 -32.219 12.422 1 25.08 567 GLY B CA 1
ATOM 9107 C C . GLY B 1 567 ? -30.75 -31.766 11.492 1 25.08 567 GLY B C 1
ATOM 9108 O O . GLY B 1 567 ? -30.75 -30.625 11.008 1 25.08 567 GLY B O 1
ATOM 9109 N N . GLY B 1 568 ? -29.391 -32.5 11.352 1 26.52 568 GLY B N 1
ATOM 9110 C CA . GLY B 1 568 ? -27.969 -32.531 11.023 1 26.52 568 GLY B CA 1
ATOM 9111 C C . GLY B 1 568 ? -27.703 -32.5 9.531 1 26.52 568 GLY B C 1
ATOM 9112 O O . GLY B 1 568 ? -26.641 -32.938 9.086 1 26.52 568 GLY B O 1
ATOM 9113 N N . VAL B 1 569 ? -28.297 -32.438 8.602 1 29.89 569 VAL B N 1
ATOM 9114 C CA . VAL B 1 569 ? -27.922 -32.75 7.234 1 29.89 569 VAL B CA 1
ATOM 9115 C C . VAL B 1 569 ? -26.922 -31.734 6.707 1 29.89 569 VAL B C 1
ATOM 9117 O O . VAL B 1 569 ? -27.234 -30.531 6.668 1 29.89 569 VAL B O 1
ATOM 9120 N N . GLY B 1 570 ? -25.625 -32.031 6.465 1 30.91 570 GLY B N 1
ATOM 9121 C CA . GLY B 1 570 ? -24.359 -31.438 6.078 1 30.91 570 GLY B CA 1
ATOM 9122 C C . GLY B 1 570 ? -24.406 -30.781 4.711 1 30.91 570 GLY B C 1
ATOM 9123 O O . GLY B 1 570 ? -24.984 -31.328 3.771 1 30.91 570 GLY B O 1
ATOM 9124 N N . VAL B 1 571 ? -24.422 -29.547 4.504 1 37.47 571 VAL B N 1
ATOM 9125 C CA . VAL B 1 571 ? -24.172 -28.703 3.338 1 37.47 571 VAL B CA 1
ATOM 9126 C C . VAL B 1 571 ? -23.141 -29.375 2.434 1 37.47 571 VAL B C 1
ATOM 9128 O O . VAL B 1 571 ? -22.062 -29.766 2.893 1 37.47 571 VAL B O 1
ATOM 9131 N N . PRO B 1 572 ? -23.547 -29.875 1.304 1 35.34 572 PRO B N 1
ATOM 9132 C CA . PRO B 1 572 ? -22.516 -30.531 0.489 1 35.34 572 PRO B CA 1
ATOM 9133 C C . PRO B 1 572 ? -21.203 -29.75 0.449 1 35.34 572 PRO B C 1
ATOM 9135 O O . PRO B 1 572 ? -21.203 -28.531 0.541 1 35.34 572 PRO B O 1
ATOM 9138 N N . GLU B 1 573 ? -20.062 -30.312 0.58 1 36.34 573 GLU B N 1
ATOM 9139 C CA . GLU B 1 573 ? -18.703 -29.828 0.775 1 36.34 573 GLU B CA 1
ATOM 9140 C C . GLU B 1 573 ? -18.297 -28.875 -0.344 1 36.34 573 GLU B C 1
ATOM 9142 O O . GLU B 1 573 ? -17.578 -27.891 -0.106 1 36.34 573 GLU B O 1
ATOM 9147 N N . GLY B 1 574 ? -18.531 -29.172 -1.684 1 41.28 574 GLY B N 1
ATOM 9148 C CA . GLY B 1 574 ? -18.078 -28.328 -2.771 1 41.28 574 GLY B CA 1
ATOM 9149 C C . GLY B 1 574 ? -18.703 -26.938 -2.766 1 41.28 574 GLY B C 1
ATOM 9150 O O . GLY B 1 574 ? -18.109 -25.984 -3.246 1 41.28 574 GLY B O 1
ATOM 9151 N N . PHE B 1 575 ? -19.984 -26.844 -2.545 1 42.94 575 PHE B N 1
ATOM 9152 C CA . PHE B 1 575 ? -20.75 -25.625 -2.404 1 42.94 575 PHE B CA 1
ATOM 9153 C C . PHE B 1 575 ? -20.141 -24.719 -1.342 1 42.94 575 PHE B C 1
ATOM 9155 O O . PHE B 1 575 ? -20.203 -23.484 -1.457 1 42.94 575 PHE B O 1
ATOM 9162 N N . GLU B 1 576 ? -19.391 -25.391 -0.639 1 47.41 576 GLU B N 1
ATOM 9163 C CA . GLU B 1 576 ? -18.734 -24.672 0.457 1 47.41 576 GLU B CA 1
ATOM 9164 C C . GLU B 1 576 ? -17.609 -23.781 -0.056 1 47.41 576 GLU B C 1
ATOM 9166 O O . GLU B 1 576 ? -17.422 -22.656 0.427 1 47.41 576 GLU B O 1
ATOM 9171 N N . PHE B 1 577 ? -17.047 -24.422 -1.183 1 45.81 577 PHE B N 1
ATOM 9172 C CA . PHE B 1 577 ? -15.93 -23.656 -1.714 1 45.81 577 PHE B CA 1
ATOM 9173 C C . PHE B 1 577 ? -16.422 -22.344 -2.338 1 45.81 577 PHE B C 1
ATOM 9175 O O . PHE B 1 577 ? -15.93 -21.266 -2.016 1 45.81 577 PHE B O 1
ATOM 9182 N N . TRP B 1 578 ? -17.328 -22.5 -3.246 1 48.44 578 TRP B N 1
ATOM 9183 C CA . TRP B 1 578 ? -17.891 -21.328 -3.914 1 48.44 578 TRP B CA 1
ATOM 9184 C C . TRP B 1 578 ? -18.562 -20.391 -2.908 1 48.44 578 TRP B C 1
ATOM 9186 O O . TRP B 1 578 ? -18.453 -19.172 -3.016 1 48.44 578 TRP B O 1
ATOM 9196 N N . GLN B 1 579 ? -19.188 -21.031 -2.053 1 50.84 579 GLN B N 1
ATOM 9197 C CA . GLN B 1 579 ? -19.828 -20.25 -0.998 1 50.84 579 GLN B CA 1
ATOM 9198 C C . GLN B 1 579 ? -18.781 -19.5 -0.173 1 50.84 579 GLN B C 1
ATOM 9200 O O . GLN B 1 579 ? -18.953 -18.328 0.155 1 50.84 579 GLN B O 1
ATOM 9205 N N . GLN B 1 580 ? -17.828 -20.328 -0.079 1 51.38 580 GLN B N 1
ATOM 9206 C CA . GLN B 1 580 ? -16.75 -19.703 0.665 1 51.38 580 GLN B CA 1
ATOM 9207 C C . GLN B 1 580 ? -16.109 -18.562 -0.136 1 51.38 580 GLN B C 1
ATOM 9209 O O . GLN B 1 580 ? -15.805 -17.5 0.415 1 51.38 580 GLN B O 1
ATOM 9214 N N . LEU B 1 581 ? -15.977 -18.906 -1.367 1 48.69 581 LEU B N 1
ATOM 9215 C CA . LEU B 1 581 ? -15.398 -17.875 -2.227 1 48.69 581 LEU B CA 1
ATOM 9216 C C . LEU B 1 581 ? -16.328 -16.672 -2.311 1 48.69 581 LEU B C 1
ATOM 9218 O O . LEU B 1 581 ? -15.859 -15.523 -2.311 1 48.69 581 LEU B O 1
ATOM 9222 N N . SER B 1 582 ? -17.578 -16.953 -2.42 1 47.84 582 SER B N 1
ATOM 9223 C CA . SER B 1 582 ? -18.562 -15.875 -2.547 1 47.84 582 SER B CA 1
ATOM 9224 C C . SER B 1 582 ? -18.703 -15.102 -1.243 1 47.84 582 SER B C 1
ATOM 9226 O O . SER B 1 582 ? -18.859 -13.875 -1.258 1 47.84 582 SER B O 1
ATOM 9228 N N . GLU B 1 583 ? -18.781 -15.805 -0.193 1 46.09 583 GLU B N 1
ATOM 9229 C CA . GLU B 1 583 ? -18.953 -15.156 1.104 1 46.09 583 GLU B CA 1
ATOM 9230 C C . GLU B 1 583 ? -17.766 -14.266 1.435 1 46.09 583 GLU B C 1
ATOM 9232 O O . GLU B 1 583 ? -17.891 -13.32 2.217 1 46.09 583 GLU B O 1
ATOM 9237 N N . LEU B 1 584 ? -16.844 -14.695 0.879 1 41.44 584 LEU B N 1
ATOM 9238 C CA . LEU B 1 584 ? -15.586 -14.039 1.242 1 41.44 584 LEU B CA 1
ATOM 9239 C C . LEU B 1 584 ? -15.406 -12.742 0.463 1 41.44 584 LEU B C 1
ATOM 9241 O O . LEU B 1 584 ? -14.391 -12.062 0.62 1 41.44 584 LEU B O 1
ATOM 9245 N N . THR B 1 585 ? -16.312 -12.617 -0.416 1 39.81 585 THR B N 1
ATOM 9246 C CA . THR B 1 585 ? -16.078 -11.367 -1.133 1 39.81 585 THR B CA 1
ATOM 9247 C C . THR B 1 585 ? -15.875 -10.211 -0.156 1 39.81 585 THR B C 1
ATOM 9249 O O . THR B 1 585 ? -16.438 -10.211 0.939 1 39.81 585 THR B O 1
ATOM 9252 N N . TYR B 1 586 ? -15.016 -9.414 -0.481 1 37.69 586 TYR B N 1
ATOM 9253 C CA . TYR B 1 586 ? -14.32 -8.266 0.099 1 37.69 586 TYR B CA 1
ATOM 9254 C C . TYR B 1 586 ? -15.312 -7.285 0.712 1 37.69 586 TYR B C 1
ATOM 9256 O O . TYR B 1 586 ? -16.25 -6.848 0.047 1 37.69 586 TYR B O 1
ATOM 9264 N N . GLY B 1 587 ? -15.219 -6.973 1.998 1 39.75 587 GLY B N 1
ATOM 9265 C CA . GLY B 1 587 ? -15.492 -5.777 2.781 1 39.75 587 GLY B CA 1
ATOM 9266 C C . GLY B 1 587 ? -16.859 -5.781 3.418 1 39.75 587 GLY B C 1
ATOM 9267 O O . GLY B 1 587 ? -17.406 -4.727 3.744 1 39.75 587 GLY B O 1
ATOM 9268 N N . ALA B 1 588 ? -17.656 -6.836 3.242 1 35.53 588 ALA B N 1
ATOM 9269 C CA . ALA B 1 588 ? -18.953 -6.625 3.871 1 35.53 588 ALA B CA 1
ATOM 9270 C C . ALA B 1 588 ? -18.844 -6.684 5.391 1 35.53 588 ALA B C 1
ATOM 9272 O O . ALA B 1 588 ? -19.203 -7.691 6.008 1 35.53 588 ALA B O 1
ATOM 9273 N N . LEU B 1 589 ? -17.812 -6.355 5.875 1 32.44 589 LEU B N 1
ATOM 9274 C CA . LEU B 1 589 ? -17.969 -6.309 7.324 1 32.44 589 LEU B CA 1
ATOM 9275 C C . LEU B 1 589 ? -18.922 -5.188 7.73 1 32.44 589 LEU B C 1
ATOM 9277 O O . LEU B 1 589 ? -18.922 -4.121 7.117 1 32.44 589 LEU B O 1
ATOM 9281 N N . PRO B 1 590 ? -19.906 -5.617 8.461 1 30.2 590 PRO B N 1
ATOM 9282 C CA . PRO B 1 590 ? -20.766 -4.543 8.961 1 30.2 590 PRO B CA 1
ATOM 9283 C C . PRO B 1 590 ? -19.984 -3.426 9.641 1 30.2 590 PRO B C 1
ATOM 9285 O O . PRO B 1 590 ? -19.016 -3.693 10.352 1 30.2 590 PRO B O 1
ATOM 9288 N N . ASN B 1 591 ? -19.906 -2.361 8.977 1 30.86 591 ASN B N 1
ATOM 9289 C CA . ASN B 1 591 ? -19.453 -1.134 9.625 1 30.86 591 ASN B CA 1
ATOM 9290 C C . ASN B 1 591 ? -20.141 -0.914 10.961 1 30.86 591 ASN B C 1
ATOM 9292 O O . ASN B 1 591 ? -21.312 -0.501 11 1 30.86 591 ASN B O 1
ATOM 9296 N N . THR B 1 592 ? -20.328 -1.862 11.93 1 24.66 592 THR B N 1
ATOM 9297 C CA . THR B 1 592 ? -20.844 -1.372 13.203 1 24.66 592 THR B CA 1
ATOM 9298 C C . THR B 1 592 ? -19.828 -0.468 13.891 1 24.66 592 THR B C 1
ATOM 9300 O O . THR B 1 592 ? -18.625 -0.748 13.859 1 24.66 592 THR B O 1
#